Protein AF-0000000072478052 (afdb_homodimer)

InterPro domains:
  IPR005135 Endonuclease/exonuclease/phosphatase [PF03372] (54-392)
  IPR036691 Endonuclease/exonuclease/phosphatase superfamily [G3DSA:3.60.10.10] (22-402)
  IPR036691 Endonuclease/exonuclease/phosphatase superfamily [SSF56219] (46-401)
  IPR050410 CCR4/nocturin mRNA turnover and transcription [PTHR12121] (8-399)

Sequence (804 aa):
MRPSPEEIEEKRRQRQLKKAQAAANAPQKPLEYIQRPFLQVKSRPEDKLSIRVMSYNVLAQALVRRHLFPTSGTAIKWSYRGPVIADEVKHYDCDVICFQEVDVGSTLIDSMNKLGYVTKFHSHPQKRHGQLIAFKKSLFKADSCRFLDYDEDKEIEGTVITQNVGQIIELKFTDDVTKQYEYLQSRRLLIGTTHLYWHPYGCFERTRQTAIVKQTMVDFERDLRLIDPSIKYYKIFAGDFNSEPFDPPYMGLVQNPFDEEGLRLLKRSVNHFCNRVNQDKEDEEPVYREPSDPQYRDVEPLIEAVKEVHFGSTKPQLTSAYSSYVSVDPENSQVNGEPPYSNWAHAWRGLLDYIFLFDGSDITVCELLKMPTKKELGDAGLPQKGKYPSDHLCIAATLCLEMRPSPEEIEEKRRQRQLKKAQAAANAPQKPLEYIQRPFLQVKSRPEDKLSIRVMSYNVLAQALVRRHLFPTSGTAIKWSYRGPVIADEVKHYDCDVICFQEVDVGSTLIDSMNKLGYVTKFHSHPQKRHGQLIAFKKSLFKADSCRFLDYDEDKEIEGTVITQNVGQIIELKFTDDVTKQYEYLQSRRLLIGTTHLYWHPYGCFERTRQTAIVKQTMVDFERDLRLIDPSIKYYKIFAGDFNSEPFDPPYMGLVQNPFDEEGLRLLKRSVNHFCNRVNQDKEDEEPVYREPSDPQYRDVEPLIEAVKEVHFGSTKPQLTSAYSSYVSVDPENSQVNGEPPYSNWAHAWRGLLDYIFLFDGSDITVCELLKMPTKKELGDAGLPQKGKYPSDHLCIAATLCLE

pLDDT: mean 89.24, std 15.16, range [32.75, 98.94]

Solvent-accessible surface area (backbone atoms only — not comparable to full-atom values): 42422 Å² total; per-residue (Å²): 131,78,74,46,72,64,53,47,49,48,49,52,47,48,48,49,46,47,50,44,46,44,58,64,64,34,72,72,72,76,72,55,47,67,85,67,59,70,42,70,72,40,84,74,60,86,90,42,59,66,46,30,42,30,26,33,47,52,58,24,62,90,71,66,47,66,85,68,40,77,74,20,70,71,29,69,38,52,89,55,21,50,61,46,48,51,49,52,49,59,69,69,58,54,43,32,36,27,35,25,40,39,34,60,44,32,64,63,56,41,52,39,33,75,72,46,22,38,68,47,60,50,57,37,64,91,46,69,35,22,34,35,41,33,32,31,53,81,52,38,41,74,46,36,37,40,54,42,50,58,75,70,46,80,87,61,79,76,70,67,86,71,73,36,42,34,42,34,38,36,32,35,63,27,71,71,46,28,70,76,35,61,83,44,70,44,38,33,38,35,44,29,36,38,45,44,52,73,54,92,59,28,50,38,58,28,29,44,45,46,30,49,50,55,51,49,54,51,51,50,52,51,50,50,33,73,68,42,69,77,51,44,66,42,43,38,44,22,22,38,51,60,44,40,74,80,33,50,39,43,24,33,45,51,56,40,80,73,47,71,66,37,50,50,46,32,50,51,17,46,36,60,49,18,56,58,67,87,68,84,76,66,81,70,73,65,84,56,86,66,78,86,73,53,59,75,65,70,56,64,64,52,55,50,53,42,46,47,56,28,60,33,88,87,42,69,43,33,42,53,63,48,36,58,37,30,80,70,37,55,90,59,35,44,74,76,22,23,52,56,54,30,28,40,31,63,88,50,72,34,31,28,62,48,45,32,35,40,59,87,33,50,62,41,69,20,30,36,48,55,70,78,48,69,81,77,59,53,86,62,25,34,18,33,76,51,37,42,55,21,34,34,51,71,44,38,36,32,33,33,49,103,131,78,76,46,72,64,54,50,49,48,50,51,49,49,48,48,46,48,52,44,44,46,58,62,65,34,74,73,71,77,73,57,48,66,86,66,59,72,42,70,72,39,85,74,63,86,90,41,58,67,46,30,42,29,26,33,47,52,58,24,61,89,72,66,48,66,85,70,40,77,71,19,70,71,30,68,38,53,89,56,22,49,60,47,48,50,50,53,49,59,69,69,60,54,42,32,37,26,34,25,40,40,35,60,45,33,65,63,57,40,53,40,32,75,72,45,21,38,67,48,60,49,57,37,62,91,49,71,35,22,35,35,40,33,33,32,53,82,50,37,41,74,46,37,39,40,55,42,50,59,74,69,47,79,86,61,78,78,70,66,87,70,74,37,40,34,42,34,37,36,31,36,62,27,70,70,47,29,70,75,36,60,84,43,68,46,38,34,38,35,46,30,34,38,45,45,51,73,54,92,59,30,50,38,56,28,28,43,44,46,32,49,51,54,48,50,54,54,51,50,51,52,50,50,32,73,71,42,69,77,50,44,64,41,42,40,44,24,22,40,52,61,44,41,74,80,32,49,37,43,24,32,44,50,56,40,79,72,46,72,67,36,50,50,47,33,49,51,18,44,37,59,50,18,55,58,67,86,68,83,75,67,79,71,73,64,87,58,87,66,76,86,73,53,59,74,64,71,58,64,65,53,54,50,54,42,46,46,57,29,60,32,88,87,43,69,44,34,42,55,64,49,37,58,38,30,81,71,38,56,92,59,34,43,75,77,20,23,54,56,53,30,30,38,31,64,87,50,70,33,32,28,63,48,45,32,34,41,58,87,34,49,64,42,67,22,28,36,47,55,70,79,46,70,80,76,59,53,88,62,24,36,17,32,76,51,39,41,55,19,33,34,51,71,42,39,35,32,33,33,50,103

Secondary structure (DSSP, 8-state):
-PPPHHHHHHHHHHHHHHHHHHHHHS-----SS---PEEESSPPPTTSEEEEEEEEE---GGG--GGG-TTTGGGG-HHHHHHHHHHHHHHHT-SEEEEEEEETT-HHHHHHHHTTEEEEEE--TT-SEEEEEEEETTTEEEEEEEEEEGGG-SSS--SS----EEEEEEEEEPHHHHHH-GGGGGEEEEEEEEE----TT-HHHHHHHHHHHHHHHHHHHHHHHHH-TT-EEEEEEEEE----TTSHHHHHHTTPPP-HHHHHHHHHHHHHHHS--TT-------SS---SS-----HHHHHHHHHHHHH-TTSPPEEEGGGGHHHH-GGG--GGG--S-SEE-SS-EE--EEEEEETT--EEEEEEEPPPPHHHH-SSPSP-TTS-SSSBPPEEEEEEE-/-PPPHHHHHHHHHHHHHHHHHHHHSS-----SS---PEEESSPPPTTSEEEEEEEEE---GGG--GGG-TTTGGGG-HHHHHHHHHHHHHHHT-SEEEEEEEETT-HHHHHHHHTTEEEEEE--TT-SEEEEEEEETTTEEEEEEEEEEGGG-SSS--SS----EEEEEEEEEPHHHHHH-GGGGGEEEEEEEEE----TT-HHHHHHHHHHHHHHHHHHHHHHHHH-TT-EEEEEEEEE----TTSHHHHHHTTPPP-HHHHHHHHHHHHHHHS--TT-------SS---SS-----HHHHHHHHHHHHH-TTPPPEEEGGGGGGGT-GGG--GGG--S-SEE-SS-EE--EEEEEETT--EEEEEEEPPPPHHHH-SSPSP-TTS-SSSBPPEEEEEEE-

Nearest PDB structures (foldseek):
  6rw0-assembly1_A  TM=7.470E-01  e=2.476E-23  Homo sapiens
  5inm-assembly3_C  TM=7.921E-01  e=1.249E-14  Mus musculus
  4gz1-assembly3_A  TM=7.520E-01  e=7.158E-15  Mus musculus
  4f1i-assembly1_A-2  TM=6.663E-01  e=6.957E-13  Caenorhabditis elegans
  4gew-assembly1_A-2  TM=6.661E-01  e=1.214E-12  Caenorhabditis elegans

Organism: Diutina rugosa (NCBI:txid5481)

Structure (mmCIF, N/CA/C/O backbone):
data_AF-0000000072478052-model_v1
#
loop_
_entity.id
_entity.type
_entity.pdbx_description
1 polymer 'Endonuclease/exonuclease/phosphatase domain-containing protein'
#
loop_
_atom_site.group_PDB
_atom_site.id
_atom_site.type_symbol
_atom_site.label_atom_id
_atom_site.label_alt_id
_atom_site.label_comp_id
_atom_site.label_asym_id
_atom_site.label_entity_id
_atom_site.label_seq_id
_atom_site.pdbx_PDB_ins_code
_atom_site.Cartn_x
_atom_site.Cartn_y
_atom_site.Cartn_z
_atom_site.occupancy
_atom_site.B_iso_or_equiv
_atom_site.auth_seq_id
_atom_site.auth_comp_id
_atom_site.auth_asym_id
_atom_site.auth_atom_id
_atom_site.pdbx_PDB_model_num
ATOM 1 N N . MET A 1 1 ? -43.75 27.234 -15.844 1 38.09 1 MET A N 1
ATOM 2 C CA . MET A 1 1 ? -44.031 26.562 -14.578 1 38.09 1 MET A CA 1
ATOM 3 C C . MET A 1 1 ? -42.875 25.656 -14.172 1 38.09 1 MET A C 1
ATOM 5 O O . MET A 1 1 ? -42.438 24.812 -14.961 1 38.09 1 MET A O 1
ATOM 9 N N . ARG A 1 2 ? -42.094 26.094 -13.273 1 56 2 ARG A N 1
ATOM 10 C CA . ARG A 1 2 ? -40.906 25.375 -12.766 1 56 2 ARG A CA 1
ATOM 11 C C . ARG A 1 2 ? -41.312 24.031 -12.18 1 56 2 ARG A C 1
ATOM 13 O O . ARG A 1 2 ? -42.281 23.922 -11.438 1 56 2 ARG A O 1
ATOM 20 N N . PRO A 1 3 ? -40.812 23.016 -12.797 1 61.59 3 PRO A N 1
ATOM 21 C CA . PRO A 1 3 ? -41.25 21.734 -12.273 1 61.59 3 PRO A CA 1
ATOM 22 C C . PRO A 1 3 ? -41.125 21.625 -10.758 1 61.59 3 PRO A C 1
ATOM 24 O O . PRO A 1 3 ? -40.219 22.234 -10.172 1 61.59 3 PRO A O 1
ATOM 27 N N . SER A 1 4 ? -42.125 21.281 -10.055 1 62.88 4 SER A N 1
ATOM 28 C CA . SER A 1 4 ? -42.156 21.109 -8.609 1 62.88 4 SER A CA 1
ATOM 29 C C . SER A 1 4 ? -41.156 20.062 -8.156 1 62.88 4 SER A C 1
ATOM 31 O O . SER A 1 4 ? -40.719 19.219 -8.938 1 62.88 4 SER A O 1
ATOM 33 N N . PRO A 1 5 ? -40.688 20.219 -6.941 1 62.44 5 PRO A N 1
ATOM 34 C CA . PRO A 1 5 ? -39.719 19.234 -6.391 1 62.44 5 PRO A CA 1
ATOM 35 C C . PRO A 1 5 ? -40.219 17.797 -6.566 1 62.44 5 PRO A C 1
ATOM 37 O O . PRO A 1 5 ? -39.406 16.906 -6.82 1 62.44 5 PRO A O 1
ATOM 40 N N . GLU A 1 6 ? -41.5 17.609 -6.465 1 65.31 6 GLU A N 1
ATOM 41 C CA . GLU A 1 6 ? -42.094 16.297 -6.68 1 65.31 6 GLU A CA 1
ATOM 42 C C . GLU A 1 6 ? -41.938 15.852 -8.133 1 65.31 6 GLU A C 1
ATOM 44 O O . GLU A 1 6 ? -41.656 14.68 -8.398 1 65.31 6 GLU A O 1
ATOM 49 N N . GLU A 1 7 ? -42.219 16.75 -8.914 1 68.56 7 GLU A N 1
ATOM 50 C CA . GLU A 1 7 ? -42.062 16.438 -10.328 1 68.56 7 GLU A CA 1
ATOM 51 C C . GLU A 1 7 ? -40.594 16.156 -10.688 1 68.56 7 GLU A C 1
ATOM 53 O O . GLU A 1 7 ? -40.312 15.266 -11.5 1 68.56 7 GLU A O 1
ATOM 58 N N . ILE A 1 8 ? -39.719 16.875 -10.07 1 64.38 8 ILE A N 1
ATOM 59 C CA . ILE A 1 8 ? -38.281 16.672 -10.289 1 64.38 8 ILE A CA 1
ATOM 60 C C . ILE A 1 8 ? -37.875 15.312 -9.734 1 64.38 8 ILE A C 1
ATOM 62 O O . ILE A 1 8 ? -37.125 14.578 -10.375 1 64.38 8 ILE A O 1
ATOM 66 N N . GLU A 1 9 ? -38.344 14.984 -8.602 1 68.19 9 GLU A N 1
ATOM 67 C CA . GLU A 1 9 ? -38.062 13.672 -8.016 1 68.19 9 GLU A CA 1
ATOM 68 C C . GLU A 1 9 ? -38.688 12.555 -8.859 1 68.19 9 GLU A C 1
ATOM 70 O O . GLU A 1 9 ? -38.062 11.5 -9.039 1 68.19 9 GLU A O 1
ATOM 75 N N . GLU A 1 10 ? -39.844 12.773 -9.266 1 69.5 10 GLU A N 1
ATOM 76 C CA . GLU A 1 10 ? -40.5 11.797 -10.141 1 69.5 10 GLU A CA 1
ATOM 77 C C . GLU A 1 10 ? -39.719 11.625 -11.438 1 69.5 10 GLU A C 1
ATOM 79 O O . GLU A 1 10 ? -39.562 10.5 -11.922 1 69.5 10 GLU A O 1
ATOM 84 N N . LYS A 1 11 ? -39.156 12.719 -11.977 1 64.31 11 LYS A N 1
ATOM 85 C CA . LYS A 1 11 ? -38.375 12.609 -13.195 1 64.31 11 LYS A CA 1
ATOM 86 C C . LYS A 1 11 ? -37.031 11.914 -12.922 1 64.31 11 LYS A C 1
ATOM 88 O O . LYS A 1 11 ? -36.562 11.117 -13.734 1 64.31 11 LYS A O 1
ATOM 93 N N . ARG A 1 12 ? -36.469 12.188 -11.797 1 64.69 12 ARG A N 1
ATOM 94 C CA . ARG A 1 12 ? -35.281 11.484 -11.367 1 64.69 12 ARG A CA 1
ATOM 95 C C . ARG A 1 12 ? -35.531 10 -11.18 1 64.69 12 ARG A C 1
ATOM 97 O O . ARG A 1 12 ? -34.75 9.156 -11.594 1 64.69 12 ARG A O 1
ATOM 104 N N . ARG A 1 13 ? -36.688 9.664 -10.547 1 65.62 13 ARG A N 1
ATOM 105 C CA . ARG A 1 13 ? -37.094 8.281 -10.383 1 65.62 13 ARG A CA 1
ATOM 106 C C . ARG A 1 13 ? -37.375 7.621 -11.734 1 65.62 13 ARG A C 1
ATOM 108 O O . ARG A 1 13 ? -36.969 6.48 -11.961 1 65.62 13 ARG A O 1
ATOM 115 N N . GLN A 1 14 ? -38.125 8.297 -12.508 1 68.75 14 GLN A N 1
ATOM 116 C CA . GLN A 1 14 ? -38.375 7.766 -13.836 1 68.75 14 GLN A CA 1
ATOM 117 C C . GLN A 1 14 ? -37.094 7.582 -14.633 1 68.75 14 GLN A C 1
ATOM 119 O O . GLN A 1 14 ? -36.938 6.59 -15.344 1 68.75 14 GLN A O 1
ATOM 124 N N . ARG A 1 15 ? -36.156 8.5 -14.508 1 62.59 15 ARG A N 1
ATOM 125 C CA . ARG A 1 15 ? -34.844 8.375 -15.164 1 62.59 15 ARG A CA 1
ATOM 126 C C . ARG A 1 15 ? -34.062 7.191 -14.602 1 62.59 15 ARG A C 1
ATOM 128 O O . ARG A 1 15 ? -33.406 6.461 -15.352 1 62.59 15 ARG A O 1
ATOM 135 N N . GLN A 1 16 ? -34.125 7.059 -13.359 1 61.91 16 GLN A N 1
ATOM 136 C CA . GLN A 1 16 ? -33.5 5.914 -12.711 1 61.91 16 GLN A CA 1
ATOM 137 C C . GLN A 1 16 ? -34.156 4.605 -13.156 1 61.91 16 GLN A C 1
ATOM 139 O O . GLN A 1 16 ? -33.438 3.617 -13.398 1 61.91 16 GLN A O 1
ATOM 144 N N . LEU A 1 17 ? -35.531 4.656 -13.133 1 59.69 17 LEU A N 1
ATOM 145 C CA . LEU A 1 17 ? -36.25 3.484 -13.609 1 59.69 17 LEU A CA 1
ATOM 146 C C . LEU A 1 17 ? -35.938 3.205 -15.07 1 59.69 17 LEU A C 1
ATOM 148 O O . LEU A 1 17 ? -35.75 2.051 -15.461 1 59.69 17 LEU A O 1
ATOM 152 N N . LYS A 1 18 ? -36 4.191 -15.906 1 57.53 18 LYS A N 1
ATOM 153 C CA . LYS A 1 18 ? -35.688 4 -17.312 1 57.53 18 LYS A CA 1
ATOM 154 C C . LYS A 1 18 ? -34.219 3.551 -17.484 1 57.53 18 LYS A C 1
ATOM 156 O O . LYS A 1 18 ? -33.938 2.666 -18.297 1 57.53 18 LYS A O 1
ATOM 161 N N . LYS A 1 19 ? -33.312 4.219 -16.828 1 55.5 19 LYS A N 1
ATOM 162 C CA . LYS A 1 19 ? -31.922 3.762 -16.812 1 55.5 19 LYS A CA 1
ATOM 163 C C . LYS A 1 19 ? -31.812 2.33 -16.297 1 55.5 19 LYS A C 1
ATOM 165 O O . LYS A 1 19 ? -31.062 1.521 -16.844 1 55.5 19 LYS A O 1
ATOM 170 N N . ALA A 1 20 ? -32.594 2.018 -15.258 1 53.19 20 ALA A N 1
ATOM 171 C CA . ALA A 1 20 ? -32.688 0.657 -14.734 1 53.19 20 ALA A CA 1
ATOM 172 C C . ALA A 1 20 ? -33.344 -0.281 -15.758 1 53.19 20 ALA A C 1
ATOM 174 O O . ALA A 1 20 ? -32.875 -1.406 -15.953 1 53.19 20 ALA A O 1
ATOM 175 N N . GLN A 1 21 ? -34.531 0.083 -16.203 1 55.59 21 GLN A N 1
ATOM 176 C CA . GLN A 1 21 ? -35.188 -0.696 -17.266 1 55.59 21 GLN A CA 1
ATOM 177 C C . GLN A 1 21 ? -34.281 -0.785 -18.5 1 55.59 21 GLN A C 1
ATOM 179 O O . GLN A 1 21 ? -34.188 -1.842 -19.125 1 55.59 21 GLN A O 1
ATOM 184 N N . ALA A 1 22 ? -33.75 0.374 -18.922 1 53.12 22 ALA A N 1
ATOM 185 C CA . ALA A 1 22 ? -32.812 0.367 -20.031 1 53.12 22 ALA A CA 1
ATOM 186 C C . ALA A 1 22 ? -31.609 -0.51 -19.719 1 53.12 22 ALA A C 1
ATOM 188 O O . ALA A 1 22 ? -31.125 -1.251 -20.578 1 53.12 22 ALA A O 1
ATOM 189 N N . ALA A 1 23 ? -31.156 -0.367 -18.578 1 49.06 23 ALA A N 1
ATOM 190 C CA . ALA A 1 23 ? -30.109 -1.259 -18.109 1 49.06 23 ALA A CA 1
ATOM 191 C C . ALA A 1 23 ? -30.594 -2.701 -18.047 1 49.06 23 ALA A C 1
ATOM 193 O O . ALA A 1 23 ? -29.859 -3.631 -18.375 1 49.06 23 ALA A O 1
ATOM 194 N N . ALA A 1 24 ? -31.812 -2.77 -17.484 1 46.84 24 ALA A N 1
ATOM 195 C CA . ALA A 1 24 ? -32.438 -4.082 -17.422 1 46.84 24 ALA A CA 1
ATOM 196 C C . ALA A 1 24 ? -32.719 -4.633 -18.828 1 46.84 24 ALA A C 1
ATOM 198 O O . ALA A 1 24 ? -32.625 -5.84 -19.047 1 46.84 24 ALA A O 1
ATOM 199 N N . ASN A 1 25 ? -33.344 -3.902 -19.609 1 45.47 25 ASN A N 1
ATOM 200 C CA . ASN A 1 25 ? -33.656 -4.324 -20.969 1 45.47 25 ASN A CA 1
ATOM 201 C C . ASN A 1 25 ? -32.469 -4.148 -21.906 1 45.47 25 ASN A C 1
ATOM 203 O O . ASN A 1 25 ? -32.594 -4.32 -23.109 1 45.47 25 ASN A O 1
ATOM 207 N N . ALA A 1 26 ? -31.516 -3.34 -21.516 1 47.19 26 ALA A N 1
ATOM 208 C CA . ALA A 1 26 ? -30.344 -3.268 -22.391 1 47.19 26 ALA A CA 1
ATOM 209 C C . ALA A 1 26 ? -29.844 -4.664 -22.734 1 47.19 26 ALA A C 1
ATOM 211 O O . ALA A 1 26 ? -29.781 -5.547 -21.891 1 47.19 26 ALA A O 1
ATOM 212 N N . PRO A 1 27 ? -29.828 -4.98 -23.984 1 45.19 27 PRO A N 1
ATOM 213 C CA . PRO A 1 27 ? -29.328 -6.312 -24.312 1 45.19 27 PRO A CA 1
ATOM 214 C C . PRO A 1 27 ? -28.109 -6.711 -23.484 1 45.19 27 PRO A C 1
ATOM 216 O O . PRO A 1 27 ? -27.266 -5.875 -23.188 1 45.19 27 PRO A O 1
ATOM 219 N N . GLN A 1 28 ? -28.266 -7.609 -22.656 1 50.19 28 GLN A N 1
ATOM 220 C CA . GLN A 1 28 ? -27.141 -8.117 -21.875 1 50.19 28 GLN A CA 1
ATOM 221 C C . GLN A 1 28 ? -25.859 -8.156 -22.703 1 50.19 28 GLN A C 1
ATOM 223 O O . GLN A 1 28 ? -25.812 -8.797 -23.75 1 50.19 28 GLN A O 1
ATOM 228 N N . LYS A 1 29 ? -25.203 -7.207 -22.688 1 61.84 29 LYS A N 1
ATOM 229 C CA . LYS A 1 29 ? -23.922 -7.199 -23.406 1 61.84 29 LYS A CA 1
ATOM 230 C C . LYS A 1 29 ? -23.266 -8.578 -23.359 1 61.84 29 LYS A C 1
ATOM 232 O O . LYS A 1 29 ? -23.172 -9.188 -22.297 1 61.84 29 LYS A O 1
ATOM 237 N N . PRO A 1 30 ? -23.141 -9.203 -24.547 1 68.25 30 PRO A N 1
ATOM 238 C CA . PRO A 1 30 ? -22.484 -10.508 -24.594 1 68.25 30 PRO A CA 1
ATOM 239 C C . PRO A 1 30 ? -21.234 -10.555 -23.719 1 68.25 30 PRO A C 1
ATOM 241 O O . PRO A 1 30 ? -20.531 -9.547 -23.578 1 68.25 30 PRO A O 1
ATOM 244 N N . LEU A 1 31 ? -21.109 -11.742 -23.062 1 74.56 31 LEU A N 1
ATOM 245 C CA . LEU A 1 31 ? -19.922 -11.961 -22.234 1 74.56 31 LEU A CA 1
ATOM 246 C C . LEU A 1 31 ? -18.656 -11.922 -23.078 1 74.56 31 LEU A C 1
ATOM 248 O O . LEU A 1 31 ? -18.594 -12.539 -24.141 1 74.56 31 LEU A O 1
ATOM 252 N N . GLU A 1 32 ? -17.766 -11.25 -22.609 1 90.06 32 GLU A N 1
ATOM 253 C CA . GLU A 1 32 ? -16.531 -11.062 -23.359 1 90.06 32 GLU A CA 1
ATOM 254 C C . GLU A 1 32 ? -15.422 -11.969 -22.828 1 90.06 32 GLU A C 1
ATOM 256 O O . GLU A 1 32 ? -14.25 -11.742 -23.109 1 90.06 32 GLU A O 1
ATOM 261 N N . TYR A 1 33 ? -15.758 -12.945 -21.984 1 94.56 33 TYR A N 1
ATOM 262 C CA . TYR A 1 33 ? -14.82 -13.945 -21.484 1 94.56 33 TYR A CA 1
ATOM 263 C C . TYR A 1 33 ? -15.523 -15.273 -21.25 1 94.56 33 TYR A C 1
ATOM 265 O O . TYR A 1 33 ? -16.75 -15.336 -21.172 1 94.56 33 TYR A O 1
ATOM 273 N N . ILE A 1 34 ? -14.773 -16.344 -21.203 1 97.06 34 ILE A N 1
ATOM 274 C CA . ILE A 1 34 ? -15.32 -17.672 -20.953 1 97.06 34 ILE A CA 1
ATOM 275 C C . ILE A 1 34 ? -15.352 -17.953 -19.453 1 97.06 34 ILE A C 1
ATOM 277 O O . ILE A 1 34 ? -14.32 -17.875 -18.781 1 97.06 34 ILE A O 1
ATOM 281 N N . GLN A 1 35 ? -16.531 -18.25 -18.969 1 97.44 35 GLN A N 1
ATOM 282 C CA . GLN A 1 35 ? -16.703 -18.609 -17.562 1 97.44 35 GLN A CA 1
ATOM 283 C C . GLN A 1 35 ? -16.328 -20.062 -17.328 1 97.44 35 GLN A C 1
ATOM 285 O O . GLN A 1 35 ? -16.625 -20.938 -18.141 1 97.44 35 GLN A O 1
ATOM 290 N N . ARG A 1 36 ? -15.703 -20.297 -16.266 1 98.44 36 ARG A N 1
ATOM 291 C CA . ARG A 1 36 ? -15.297 -21.641 -15.883 1 98.44 36 ARG A CA 1
ATOM 292 C C . ARG A 1 36 ? -15.914 -22.047 -14.555 1 98.44 36 ARG A C 1
ATOM 294 O O . ARG A 1 36 ? -16.062 -21.219 -13.656 1 98.44 36 ARG A O 1
ATOM 301 N N . PRO A 1 37 ? -16.297 -23.297 -14.422 1 98.19 37 PRO A N 1
ATOM 302 C CA . PRO A 1 37 ? -16.906 -23.734 -13.172 1 98.19 37 PRO A CA 1
ATOM 303 C C . PRO A 1 37 ? -15.875 -24.078 -12.094 1 98.19 37 PRO A C 1
ATOM 305 O O . PRO A 1 37 ? -14.734 -24.422 -12.422 1 98.19 37 PRO A O 1
ATOM 308 N N . PHE A 1 38 ? -16.281 -24.016 -10.852 1 98.44 38 PHE A N 1
ATOM 309 C CA . PHE A 1 38 ? -15.492 -24.547 -9.75 1 98.44 38 PHE A CA 1
ATOM 310 C C . PHE A 1 38 ? -15.719 -26.047 -9.586 1 98.44 38 PHE A C 1
ATOM 312 O O . PHE A 1 38 ? -16.859 -26.516 -9.625 1 98.44 38 PHE A O 1
ATOM 319 N N . LEU A 1 39 ? -14.625 -26.781 -9.461 1 98.38 39 LEU A N 1
ATOM 320 C CA . LEU A 1 39 ? -14.656 -28.219 -9.242 1 98.38 39 LEU A CA 1
ATOM 321 C C . LEU A 1 39 ? -14.5 -28.562 -7.766 1 98.38 39 LEU A C 1
ATOM 323 O O . LEU A 1 39 ? -13.602 -28.047 -7.102 1 98.38 39 LEU A O 1
ATOM 327 N N . GLN A 1 40 ? -15.273 -29.406 -7.262 1 97.75 40 GLN A N 1
ATOM 328 C CA . GLN A 1 40 ? -15.234 -29.75 -5.844 1 97.75 40 GLN A CA 1
ATOM 329 C C . GLN A 1 40 ? -14.156 -30.797 -5.562 1 97.75 40 GLN A C 1
ATOM 331 O O . GLN A 1 40 ? -14.141 -31.875 -6.176 1 97.75 40 GLN A O 1
ATOM 336 N N . VAL A 1 41 ? -13.289 -30.5 -4.676 1 97 41 VAL A N 1
ATOM 337 C CA . VAL A 1 41 ? -12.227 -31.406 -4.242 1 97 41 VAL A CA 1
ATOM 338 C C . VAL A 1 41 ? -12.656 -32.125 -2.965 1 97 41 VAL A C 1
ATOM 340 O O . VAL A 1 41 ? -12.531 -33.344 -2.863 1 97 41 VAL A O 1
ATOM 343 N N . LYS A 1 42 ? -13.133 -31.359 -2.021 1 95.19 42 LYS A N 1
ATOM 344 C CA . LYS A 1 42 ? -13.617 -31.828 -0.729 1 95.19 42 LYS A CA 1
ATOM 345 C C . LYS A 1 42 ? -14.852 -31.047 -0.289 1 95.19 42 LYS A C 1
ATOM 347 O O . LYS A 1 42 ? -15.086 -29.922 -0.75 1 95.19 42 LYS A O 1
ATOM 352 N N . SER A 1 43 ? -15.562 -31.688 0.552 1 92.62 43 SER A N 1
ATOM 353 C CA . SER A 1 43 ? -16.734 -31.016 1.083 1 92.62 43 SER A CA 1
ATOM 354 C C . SER A 1 43 ? -16.344 -29.891 2.039 1 92.62 43 SER A C 1
ATOM 356 O O . SER A 1 43 ? -15.352 -30.016 2.764 1 92.62 43 SER A O 1
ATOM 358 N N . ARG A 1 44 ? -17.094 -28.891 2.076 1 89 44 ARG A N 1
ATOM 359 C CA . ARG A 1 44 ? -16.891 -27.75 2.965 1 89 44 ARG A CA 1
ATOM 360 C C . ARG A 1 44 ? -17.531 -28 4.324 1 89 44 ARG A C 1
ATOM 362 O O . ARG A 1 44 ? -18.734 -28.25 4.41 1 89 44 ARG A O 1
ATOM 369 N N . PRO A 1 45 ? -16.781 -27.859 5.293 1 88.44 45 PRO A N 1
ATOM 370 C CA . PRO A 1 45 ? -17.438 -27.906 6.602 1 88.44 45 PRO A CA 1
ATOM 371 C C . PRO A 1 45 ? -18.375 -26.734 6.844 1 88.44 45 PRO A C 1
ATOM 373 O O . PRO A 1 45 ? -18.031 -25.594 6.527 1 88.44 45 PRO A O 1
ATOM 376 N N . GLU A 1 46 ? -19.484 -26.984 7.445 1 86.62 46 GLU A N 1
ATOM 377 C CA . GLU A 1 46 ? -20.5 -25.953 7.613 1 86.62 46 GLU A CA 1
ATOM 378 C C . GLU A 1 46 ? -20.141 -24.984 8.734 1 86.62 46 GLU A C 1
ATOM 380 O O . GLU A 1 46 ? -20.547 -23.828 8.719 1 86.62 46 GLU A O 1
ATOM 385 N N . ASP A 1 47 ? -19.359 -25.375 9.625 1 92.62 47 ASP A N 1
ATOM 386 C CA . ASP A 1 47 ? -19.109 -24.562 10.812 1 92.62 47 ASP A CA 1
ATOM 387 C C . ASP A 1 47 ? -17.812 -23.766 10.664 1 92.62 47 ASP A C 1
ATOM 389 O O . ASP A 1 47 ? -17.359 -23.109 11.609 1 92.62 47 ASP A O 1
ATOM 393 N N . LYS A 1 48 ? -17.234 -23.938 9.461 1 95.75 48 LYS A N 1
ATOM 394 C CA . LYS A 1 48 ? -15.984 -23.219 9.227 1 95.75 48 LYS A CA 1
ATOM 395 C C . LYS A 1 48 ? -16.125 -22.203 8.102 1 95.75 48 LYS A C 1
ATOM 397 O O . LYS A 1 48 ? -16.906 -22.422 7.164 1 95.75 48 LYS A O 1
ATOM 402 N N . LEU A 1 49 ? -15.359 -21.141 8.227 1 97.31 49 LEU A N 1
ATOM 403 C CA . LEU A 1 49 ? -15.375 -20.125 7.176 1 97.31 49 LEU A CA 1
ATOM 404 C C . LEU A 1 49 ? -14.578 -20.594 5.961 1 97.31 49 LEU A C 1
ATOM 406 O O . LEU A 1 49 ? -13.453 -21.078 6.102 1 97.31 49 LEU A O 1
ATOM 410 N N . SER A 1 50 ? -15.172 -20.516 4.801 1 97.56 50 SER A N 1
ATOM 411 C CA . SER A 1 50 ? -14.477 -20.734 3.537 1 97.56 50 SER A CA 1
ATOM 412 C C . SER A 1 50 ? -14.258 -19.406 2.803 1 97.56 50 SER A C 1
ATOM 414 O O . SER A 1 50 ? -15.148 -18.562 2.762 1 97.56 50 SER A O 1
ATOM 416 N N . ILE A 1 51 ? -13.055 -19.25 2.299 1 98.38 51 ILE A N 1
ATOM 417 C CA . ILE A 1 51 ? -12.766 -18.078 1.489 1 98.38 51 ILE A CA 1
ATOM 418 C C . ILE A 1 51 ? -12.258 -18.5 0.115 1 98.38 51 ILE A C 1
ATOM 420 O O . ILE A 1 51 ? -11.648 -19.562 -0.024 1 98.38 51 ILE A O 1
ATOM 424 N N . ARG A 1 52 ? -12.484 -17.719 -0.85 1 98.69 52 ARG A N 1
ATOM 425 C CA . ARG A 1 52 ? -11.953 -17.938 -2.189 1 98.69 52 ARG A CA 1
ATOM 426 C C . ARG A 1 52 ? -10.766 -17.031 -2.465 1 98.69 52 ARG A C 1
ATOM 428 O O . ARG A 1 52 ? -10.859 -15.805 -2.291 1 98.69 52 ARG A O 1
ATOM 435 N N . VAL A 1 53 ? -9.648 -17.625 -2.871 1 98.88 53 VAL A N 1
ATOM 436 C CA . VAL A 1 53 ? -8.43 -16.891 -3.182 1 98.88 53 VAL A CA 1
ATOM 437 C C . VAL A 1 53 ? -8.094 -17.031 -4.664 1 98.88 53 VAL A C 1
ATOM 439 O O . VAL A 1 53 ? -8.102 -18.156 -5.199 1 98.88 53 VAL A O 1
ATOM 442 N N . MET A 1 54 ? -7.812 -15.891 -5.32 1 98.94 54 MET A N 1
ATOM 443 C CA . MET A 1 54 ? -7.48 -15.883 -6.742 1 98.94 54 MET A CA 1
ATOM 444 C C . MET A 1 54 ? -6.078 -15.336 -6.973 1 98.94 54 MET A C 1
ATOM 446 O O . MET A 1 54 ? -5.641 -14.422 -6.27 1 98.94 54 MET A O 1
ATOM 450 N N . SER A 1 55 ? -5.309 -15.93 -7.844 1 98.94 55 SER A N 1
ATOM 451 C CA . SER A 1 55 ? -4.117 -15.336 -8.438 1 98.94 55 SER A CA 1
ATOM 452 C C . SER A 1 55 ? -4.32 -15.055 -9.922 1 98.94 55 SER A C 1
ATOM 454 O O . SER A 1 55 ? -4.871 -15.883 -10.648 1 98.94 55 SER A O 1
ATOM 456 N N . TYR A 1 56 ? -3.928 -13.852 -10.398 1 98.94 56 TYR A N 1
ATOM 457 C CA . TYR A 1 56 ? -4.223 -13.453 -11.766 1 98.94 56 TYR A CA 1
ATOM 458 C C . TYR A 1 56 ? -3.184 -12.469 -12.289 1 98.94 56 TYR A C 1
ATOM 460 O O . TYR A 1 56 ? -3.178 -11.305 -11.898 1 98.94 56 TYR A O 1
ATOM 468 N N . ASN A 1 57 ? -2.273 -12.93 -13.102 1 98.81 57 ASN A N 1
ATOM 469 C CA . ASN A 1 57 ? -1.455 -12.016 -13.891 1 98.81 57 ASN A CA 1
ATOM 470 C C . ASN A 1 57 ? -2.258 -11.383 -15.023 1 98.81 57 ASN A C 1
ATOM 472 O O . ASN A 1 57 ? -2.641 -12.062 -15.977 1 98.81 57 ASN A O 1
ATOM 476 N N . VAL A 1 58 ? -2.393 -10.07 -15.008 1 98.69 58 VAL A N 1
ATOM 477 C CA . VAL A 1 58 ? -3.389 -9.453 -15.875 1 98.69 58 VAL A CA 1
ATOM 478 C C . VAL A 1 58 ? -2.703 -8.82 -17.094 1 98.69 58 VAL A C 1
ATOM 480 O O . VAL A 1 58 ? -3.348 -8.148 -17.891 1 98.69 58 VAL A O 1
ATOM 483 N N . LEU A 1 59 ? -1.428 -9.008 -17.266 1 98.06 59 LEU A N 1
ATOM 484 C CA . LEU A 1 59 ? -0.676 -8.492 -18.391 1 98.06 59 LEU A CA 1
ATOM 485 C C . LEU A 1 59 ? -0.735 -6.969 -18.438 1 98.06 59 LEU A C 1
ATOM 487 O O . LEU A 1 59 ? -1.615 -6.398 -19.094 1 98.06 59 LEU A O 1
ATOM 491 N N . ALA A 1 60 ? 0.24 -6.316 -17.875 1 96.69 60 ALA A N 1
ATOM 492 C CA . ALA A 1 60 ? 0.309 -4.855 -17.875 1 96.69 60 ALA A CA 1
ATOM 493 C C . ALA A 1 60 ? 0.383 -4.309 -19.297 1 96.69 60 ALA A C 1
ATOM 495 O O . ALA A 1 60 ? 1.077 -4.871 -20.141 1 96.69 60 ALA A O 1
ATOM 496 N N . GLN A 1 61 ? -0.329 -3.229 -19.531 1 94.75 61 GLN A N 1
ATOM 497 C CA . GLN A 1 61 ? -0.279 -2.6 -20.859 1 94.75 61 GLN A CA 1
ATOM 498 C C . GLN A 1 61 ? 1.139 -2.148 -21.188 1 94.75 61 GLN A C 1
ATOM 500 O O . GLN A 1 61 ? 1.541 -2.174 -22.359 1 94.75 61 GLN A O 1
ATOM 505 N N . ALA A 1 62 ? 1.842 -1.737 -20.234 1 90.5 62 ALA A N 1
ATOM 506 C CA . ALA A 1 62 ? 3.217 -1.27 -20.391 1 90.5 62 ALA A CA 1
ATOM 507 C C . ALA A 1 62 ? 4.105 -2.365 -20.969 1 90.5 62 ALA A C 1
ATOM 509 O O . ALA A 1 62 ? 5.18 -2.084 -21.5 1 90.5 62 ALA A O 1
ATOM 510 N N . LEU A 1 63 ? 3.682 -3.619 -20.906 1 93 63 LEU A N 1
ATOM 511 C CA . LEU A 1 63 ? 4.5 -4.746 -21.328 1 93 63 LEU A CA 1
ATOM 512 C C . LEU A 1 63 ? 4.051 -5.25 -22.703 1 93 63 LEU A C 1
ATOM 514 O O . LEU A 1 63 ? 4.703 -6.113 -23.297 1 93 63 LEU A O 1
ATOM 518 N N . VAL A 1 64 ? 3.039 -4.77 -23.234 1 94.25 64 VAL A N 1
ATOM 519 C CA . VAL A 1 64 ? 2.473 -5.258 -24.484 1 94.25 64 VAL A CA 1
ATOM 520 C C . VAL A 1 64 ? 3.262 -4.691 -25.656 1 94.25 64 VAL A C 1
ATOM 522 O O . VAL A 1 64 ? 3.461 -3.48 -25.75 1 94.25 64 VAL A O 1
ATOM 525 N N . ARG A 1 65 ? 3.709 -5.637 -26.422 1 92.25 65 ARG A N 1
ATOM 526 C CA . ARG A 1 65 ? 4.262 -5.359 -27.75 1 92.25 65 ARG A CA 1
ATOM 527 C C . ARG A 1 65 ? 3.533 -6.156 -28.828 1 92.25 65 ARG A C 1
ATOM 529 O O . ARG A 1 65 ? 3.434 -7.383 -28.734 1 92.25 65 ARG A O 1
ATOM 536 N N . ARG A 1 66 ? 3.164 -5.48 -29.797 1 91.62 66 ARG A N 1
ATOM 537 C CA . ARG A 1 66 ? 2.287 -6.086 -30.781 1 91.62 66 ARG A CA 1
ATOM 538 C C . ARG A 1 66 ? 2.916 -7.34 -31.375 1 91.62 66 ARG A C 1
ATOM 540 O O . ARG A 1 66 ? 2.223 -8.328 -31.625 1 91.62 66 ARG A O 1
ATOM 547 N N . HIS A 1 67 ? 4.184 -7.332 -31.641 1 93 67 HIS A N 1
ATOM 548 C CA . HIS A 1 67 ? 4.844 -8.453 -32.281 1 93 67 HIS A CA 1
ATOM 549 C C . HIS A 1 67 ? 4.871 -9.68 -31.391 1 93 67 HIS A C 1
ATOM 551 O O . HIS A 1 67 ? 5.012 -10.805 -31.875 1 93 67 HIS A O 1
ATOM 557 N N . LEU A 1 68 ? 4.676 -9.484 -30.125 1 93.5 68 LEU A N 1
ATOM 558 C CA . LEU A 1 68 ? 4.645 -10.602 -29.188 1 93.5 68 LEU A CA 1
ATOM 559 C C . LEU A 1 68 ? 3.258 -11.234 -29.141 1 93.5 68 LEU A C 1
ATOM 561 O O . LEU A 1 68 ? 3.088 -12.336 -28.625 1 93.5 68 LEU A O 1
ATOM 565 N N . PHE A 1 69 ? 2.311 -10.5 -29.734 1 95.38 69 PHE A N 1
ATOM 566 C CA . PHE A 1 69 ? 0.92 -10.938 -29.719 1 95.38 69 PHE A CA 1
ATOM 567 C C . PHE A 1 69 ? 0.323 -10.875 -31.125 1 95.38 69 PHE A C 1
ATOM 569 O O . PHE A 1 69 ? -0.697 -10.219 -31.344 1 95.38 69 PHE A O 1
ATOM 576 N N . PRO A 1 70 ? 0.806 -11.672 -31.984 1 95.38 70 PRO A N 1
ATOM 577 C CA . PRO A 1 70 ? 0.451 -11.531 -33.406 1 95.38 70 PRO A CA 1
ATOM 578 C C . PRO A 1 70 ? -0.998 -11.922 -33.688 1 95.38 70 PRO A C 1
ATOM 580 O O . PRO A 1 70 ? -1.57 -11.492 -34.688 1 95.38 70 PRO A O 1
ATOM 583 N N . THR A 1 71 ? -1.606 -12.672 -32.906 1 95.88 71 THR A N 1
ATOM 584 C CA . THR A 1 71 ? -2.938 -13.188 -33.188 1 95.88 71 THR A CA 1
ATOM 585 C C . THR A 1 71 ? -3.994 -12.492 -32.344 1 95.88 71 THR A C 1
ATOM 587 O O . THR A 1 71 ? -5.18 -12.82 -32.406 1 95.88 71 THR A O 1
ATOM 590 N N . SER A 1 72 ? -3.658 -11.562 -31.484 1 95.38 72 SER A N 1
ATOM 591 C CA . SER A 1 72 ? -4.562 -11.016 -30.484 1 95.38 72 SER A CA 1
ATOM 592 C C . SER A 1 72 ? -5.34 -9.828 -31.031 1 95.38 72 SER A C 1
ATOM 594 O O . SER A 1 72 ? -6.383 -9.453 -30.484 1 95.38 72 SER A O 1
ATOM 596 N N . GLY A 1 73 ? -4.863 -9.164 -32.094 1 94.94 73 GLY A N 1
ATOM 597 C CA . GLY A 1 73 ? -5.531 -7.996 -32.625 1 94.94 73 GLY A CA 1
ATOM 598 C C . GLY A 1 73 ? -5.738 -6.891 -31.609 1 94.94 73 GLY A C 1
ATOM 599 O O . GLY A 1 73 ? -4.793 -6.484 -30.922 1 94.94 73 GLY A O 1
ATOM 600 N N . THR A 1 74 ? -7 -6.457 -31.484 1 94.25 74 THR A N 1
ATOM 601 C CA . THR A 1 74 ? -7.297 -5.336 -30.609 1 94.25 74 THR A CA 1
ATOM 602 C C . THR A 1 74 ? -7.52 -5.824 -29.172 1 94.25 74 THR A C 1
ATOM 604 O O . THR A 1 74 ? -7.645 -5.016 -28.25 1 94.25 74 THR A O 1
ATOM 607 N N . ALA A 1 75 ? -7.461 -7.105 -29.016 1 95.88 75 ALA A N 1
ATOM 608 C CA . ALA A 1 75 ? -7.629 -7.676 -27.672 1 95.88 75 ALA A CA 1
ATOM 609 C C . ALA A 1 75 ? -6.473 -7.277 -26.766 1 95.88 75 ALA A C 1
ATOM 611 O O . ALA A 1 75 ? -6.562 -7.418 -25.531 1 95.88 75 ALA A O 1
ATOM 612 N N . ILE A 1 76 ? -5.426 -6.711 -27.297 1 95.75 76 ILE A N 1
ATOM 613 C CA . ILE A 1 76 ? -4.242 -6.375 -26.516 1 95.75 76 ILE A CA 1
ATOM 614 C C . ILE A 1 76 ? -4.438 -5.02 -25.844 1 95.75 76 ILE A C 1
ATOM 616 O O . ILE A 1 76 ? -3.684 -4.656 -24.922 1 95.75 76 ILE A O 1
ATOM 620 N N . LYS A 1 77 ? -5.379 -4.258 -26.219 1 96.12 77 LYS A N 1
ATOM 621 C CA . LYS A 1 77 ? -5.582 -2.908 -25.703 1 96.12 77 LYS A CA 1
ATOM 622 C C . LYS A 1 77 ? -6.23 -2.943 -24.328 1 96.12 77 LYS A C 1
ATOM 624 O O . LYS A 1 77 ? -7.227 -3.637 -24.109 1 96.12 77 LYS A O 1
ATOM 629 N N . TRP A 1 78 ? -5.715 -2.148 -23.422 1 95.75 78 TRP A N 1
ATOM 630 C CA . TRP A 1 78 ? -6.23 -2.131 -22.047 1 95.75 78 TRP A CA 1
ATOM 631 C C . TRP A 1 78 ? -7.668 -1.625 -22.016 1 95.75 78 TRP A C 1
ATOM 633 O O . TRP A 1 78 ? -8.461 -2.051 -21.172 1 95.75 78 TRP A O 1
ATOM 643 N N . SER A 1 79 ? -8.016 -0.729 -22.875 1 94.62 79 SER A N 1
ATOM 644 C CA . SER A 1 79 ? -9.367 -0.182 -22.922 1 94.62 79 SER A CA 1
ATOM 645 C C . SER A 1 79 ? -10.398 -1.285 -23.125 1 94.62 79 SER A C 1
ATOM 647 O O . SER A 1 79 ? -11.547 -1.151 -22.688 1 94.62 79 SER A O 1
ATOM 649 N N . TYR A 1 80 ? -9.953 -2.328 -23.734 1 95.5 80 TYR A N 1
ATOM 650 C CA . TYR A 1 80 ? -10.812 -3.496 -23.891 1 95.5 80 TYR A CA 1
ATOM 651 C C . TYR A 1 80 ? -10.625 -4.469 -22.734 1 95.5 80 TYR A C 1
ATOM 653 O O . TYR A 1 80 ? -11.594 -4.852 -22.062 1 95.5 80 TYR A O 1
ATOM 661 N N . ARG A 1 81 ? -9.398 -4.859 -22.375 1 96.94 81 ARG A N 1
ATOM 662 C CA . ARG A 1 81 ? -9.078 -5.934 -21.453 1 96.94 81 ARG A CA 1
ATOM 663 C C . ARG A 1 81 ? -9.461 -5.559 -20.016 1 96.94 81 ARG A C 1
ATOM 665 O O . ARG A 1 81 ? -9.938 -6.402 -19.266 1 96.94 81 ARG A O 1
ATOM 672 N N . GLY A 1 82 ? -9.234 -4.328 -19.688 1 95.94 82 GLY A N 1
ATOM 673 C CA . GLY A 1 82 ? -9.484 -3.871 -18.328 1 95.94 82 GLY A CA 1
ATOM 674 C C . GLY A 1 82 ? -10.891 -4.176 -17.844 1 95.94 82 GLY A C 1
ATOM 675 O O . GLY A 1 82 ? -11.062 -4.906 -16.859 1 95.94 82 GLY A O 1
ATOM 676 N N . PRO A 1 83 ? -11.844 -3.629 -18.578 1 95.88 83 PRO A N 1
ATOM 677 C CA . PRO A 1 83 ? -13.234 -3.898 -18.203 1 95.88 83 PRO A CA 1
ATOM 678 C C . PRO A 1 83 ? -13.57 -5.391 -18.203 1 95.88 83 PRO A C 1
ATOM 680 O O . PRO A 1 83 ? -14.328 -5.855 -17.344 1 95.88 83 PRO A O 1
ATOM 683 N N . VAL A 1 84 ? -13.055 -6.133 -19.094 1 97.5 84 VAL A N 1
ATOM 684 C CA . VAL A 1 84 ? -13.336 -7.562 -19.188 1 97.5 84 VAL A CA 1
ATOM 685 C C . VAL A 1 84 ? -12.766 -8.273 -17.969 1 97.5 84 VAL A C 1
ATOM 687 O O . VAL A 1 84 ? -13.414 -9.148 -17.391 1 97.5 84 VAL A O 1
ATOM 690 N N . ILE A 1 85 ? -11.562 -7.922 -17.562 1 98 85 ILE A N 1
ATOM 691 C CA . ILE A 1 85 ? -10.938 -8.492 -16.375 1 98 85 ILE A CA 1
ATOM 692 C C . ILE A 1 85 ? -11.781 -8.164 -15.141 1 98 85 ILE A C 1
ATOM 694 O O . ILE A 1 85 ? -12.016 -9.031 -14.297 1 98 85 ILE A O 1
ATOM 698 N N . ALA A 1 86 ? -12.195 -6.949 -15.016 1 96.81 86 ALA A N 1
ATOM 699 C CA . ALA A 1 86 ? -13.031 -6.547 -13.898 1 96.81 86 ALA A CA 1
ATOM 700 C C . ALA A 1 86 ? -14.312 -7.371 -13.844 1 96.81 86 ALA A C 1
ATOM 702 O O . ALA A 1 86 ? -14.766 -7.777 -12.773 1 96.81 86 ALA A O 1
ATOM 703 N N . ASP A 1 87 ? -14.875 -7.59 -15 1 96.94 87 ASP A N 1
ATOM 704 C CA . ASP A 1 87 ? -16.094 -8.391 -15.086 1 96.94 87 ASP A CA 1
ATOM 705 C C . ASP A 1 87 ? -15.836 -9.836 -14.656 1 96.94 87 ASP A C 1
ATOM 707 O O . ASP A 1 87 ? -16.672 -10.445 -13.984 1 96.94 87 ASP A O 1
ATOM 711 N N . GLU A 1 88 ? -14.789 -10.359 -15.156 1 97.56 88 GLU A N 1
ATOM 712 C CA . GLU A 1 88 ? -14.414 -11.719 -14.781 1 97.56 88 GLU A CA 1
ATOM 713 C C . GLU A 1 88 ? -14.234 -11.852 -13.273 1 97.56 88 GLU A C 1
ATOM 715 O O . GLU A 1 88 ? -14.711 -12.812 -12.664 1 97.56 88 GLU A O 1
ATOM 720 N N . VAL A 1 89 ? -13.523 -10.93 -12.672 1 97.75 89 VAL A N 1
ATOM 721 C CA . VAL A 1 89 ? -13.281 -10.906 -11.234 1 97.75 89 VAL A CA 1
ATOM 722 C C . VAL A 1 89 ? -14.609 -10.797 -10.484 1 97.75 89 VAL A C 1
ATOM 724 O O . VAL A 1 89 ? -14.82 -11.469 -9.477 1 97.75 89 VAL A O 1
ATOM 727 N N . LYS A 1 90 ? -15.453 -9.93 -10.969 1 97.56 90 LYS A N 1
ATOM 728 C CA . LYS A 1 90 ? -16.781 -9.773 -10.375 1 97.56 90 LYS A CA 1
ATOM 729 C C . LYS A 1 90 ? -17.547 -11.094 -10.391 1 97.56 90 LYS A C 1
ATOM 731 O O . LYS A 1 90 ? -18.188 -11.453 -9.406 1 97.56 90 LYS A O 1
ATOM 736 N N . HIS A 1 91 ? -17.453 -11.766 -11.492 1 97.75 91 HIS A N 1
ATOM 737 C CA . HIS A 1 91 ? -18.156 -13.023 -11.664 1 97.75 91 HIS A CA 1
ATOM 738 C C . HIS A 1 91 ? -17.703 -14.055 -10.641 1 97.75 91 HIS A C 1
ATOM 740 O O . HIS A 1 91 ? -18.531 -14.719 -10.008 1 97.75 91 HIS A O 1
ATOM 746 N N . TYR A 1 92 ? -16.438 -14.258 -10.516 1 98.44 92 TYR A N 1
ATOM 747 C CA . TYR A 1 92 ? -15.938 -15.305 -9.633 1 98.44 92 TYR A CA 1
ATOM 748 C C . TYR A 1 92 ? -16.047 -14.883 -8.172 1 98.44 92 TYR A C 1
ATOM 750 O O . TYR A 1 92 ? -16.031 -15.734 -7.277 1 98.44 92 TYR A O 1
ATOM 758 N N . ASP A 1 93 ? -16.062 -13.602 -7.898 1 98.12 93 ASP A N 1
ATOM 759 C CA . ASP A 1 93 ? -16.391 -13.031 -6.594 1 98.12 93 ASP A CA 1
ATOM 760 C C . ASP A 1 93 ? -15.469 -13.586 -5.508 1 98.12 93 ASP A C 1
ATOM 762 O O . ASP A 1 93 ? -15.938 -14.07 -4.477 1 98.12 93 ASP A O 1
ATOM 766 N N . CYS A 1 94 ? -14.188 -13.609 -5.793 1 98.81 94 CYS A N 1
ATOM 767 C CA . CYS A 1 94 ? -13.219 -14.117 -4.832 1 98.81 94 CYS A CA 1
ATOM 768 C C . CYS A 1 94 ? -13.047 -13.148 -3.668 1 98.81 94 CYS A C 1
ATOM 770 O O . CYS A 1 94 ? -13.297 -11.945 -3.811 1 98.81 94 CYS A O 1
ATOM 772 N N . ASP A 1 95 ? -12.625 -13.688 -2.477 1 98.81 95 ASP A N 1
ATOM 773 C CA . ASP A 1 95 ? -12.547 -12.898 -1.248 1 98.81 95 ASP A CA 1
ATOM 774 C C . ASP A 1 95 ? -11.195 -12.195 -1.137 1 98.81 95 ASP A C 1
ATOM 776 O O . ASP A 1 95 ? -11.094 -11.133 -0.527 1 98.81 95 ASP A O 1
ATOM 780 N N . VAL A 1 96 ? -10.188 -12.789 -1.642 1 98.81 96 VAL A N 1
ATOM 781 C CA . VAL A 1 96 ? -8.844 -12.234 -1.751 1 98.81 96 VAL A CA 1
ATOM 782 C C . VAL A 1 96 ? -8.289 -12.492 -3.15 1 98.81 96 VAL A C 1
ATOM 784 O O . VAL A 1 96 ? -8.391 -13.602 -3.67 1 98.81 96 VAL A O 1
ATOM 787 N N . ILE A 1 97 ? -7.727 -11.453 -3.768 1 98.88 97 ILE A N 1
ATOM 788 C CA . ILE A 1 97 ? -7.184 -11.578 -5.113 1 98.88 97 ILE A CA 1
ATOM 789 C C . ILE A 1 97 ? -5.746 -11.055 -5.145 1 98.88 97 ILE A C 1
ATOM 791 O O . ILE A 1 97 ? -5.477 -9.938 -4.703 1 98.88 97 ILE A O 1
ATOM 795 N N . CYS A 1 98 ? -4.832 -11.844 -5.629 1 98.88 98 CYS A N 1
ATOM 796 C CA . CYS A 1 98 ? -3.445 -11.461 -5.855 1 98.88 98 CYS A CA 1
ATOM 797 C C . CYS A 1 98 ? -3.182 -11.211 -7.336 1 98.88 98 CYS A C 1
ATOM 799 O O . CYS A 1 98 ? -3.027 -12.156 -8.109 1 98.88 98 CYS A O 1
ATOM 801 N N . PHE A 1 99 ? -2.994 -9.945 -7.723 1 98.81 99 PHE A N 1
ATOM 802 C CA . PHE A 1 99 ? -2.744 -9.578 -9.109 1 98.81 99 PHE A CA 1
ATOM 803 C C . PHE A 1 99 ? -1.255 -9.375 -9.359 1 98.81 99 PHE A C 1
ATOM 805 O O . PHE A 1 99 ? -0.532 -8.906 -8.477 1 98.81 99 PHE A O 1
ATOM 812 N N . GLN A 1 100 ? -0.843 -9.75 -10.516 1 98.62 100 GLN A N 1
ATOM 813 C CA . GLN A 1 100 ? 0.478 -9.398 -11.023 1 98.62 100 GLN A CA 1
ATOM 814 C C . GLN A 1 100 ? 0.374 -8.594 -12.32 1 98.62 100 GLN A C 1
ATOM 816 O O . GLN A 1 100 ? -0.665 -8.609 -12.984 1 98.62 100 GLN A O 1
ATOM 821 N N . GLU A 1 101 ? 1.446 -7.871 -12.625 1 97.75 101 GLU A N 1
ATOM 822 C CA . GLU A 1 101 ? 1.541 -7.027 -13.812 1 97.75 101 GLU A CA 1
ATOM 823 C C . GLU A 1 101 ? 0.387 -6.031 -13.875 1 97.75 101 GLU A C 1
ATOM 825 O O . GLU A 1 101 ? -0.302 -5.938 -14.891 1 97.75 101 GLU A O 1
ATOM 830 N N . VAL A 1 102 ? 0.208 -5.355 -12.844 1 96.69 102 VAL A N 1
ATOM 831 C CA . VAL A 1 102 ? -0.731 -4.238 -12.781 1 96.69 102 VAL A CA 1
ATOM 832 C C . VAL A 1 102 ? 0.006 -2.928 -13.039 1 96.69 102 VAL A C 1
ATOM 834 O O . VAL A 1 102 ? 0.943 -2.578 -12.32 1 96.69 102 VAL A O 1
ATOM 837 N N . ASP A 1 103 ? -0.477 -2.201 -14.008 1 93.38 103 ASP A N 1
ATOM 838 C CA . ASP A 1 103 ? 0.175 -0.935 -14.336 1 93.38 103 ASP A CA 1
ATOM 839 C C . ASP A 1 103 ? 0.081 0.044 -13.164 1 93.38 103 ASP A C 1
ATOM 841 O O . ASP A 1 103 ? -0.935 0.092 -12.469 1 93.38 103 ASP A O 1
ATOM 845 N N . VAL A 1 104 ? 1.169 0.744 -12.977 1 84.19 104 VAL A N 1
ATOM 846 C CA . VAL A 1 104 ? 1.106 1.856 -12.031 1 84.19 104 VAL A CA 1
ATOM 847 C C . VAL A 1 104 ? -0.035 2.797 -12.414 1 84.19 104 VAL A C 1
ATOM 849 O O . VAL A 1 104 ? -0.14 3.213 -13.57 1 84.19 104 VAL A O 1
ATOM 852 N N . GLY A 1 105 ? -0.946 3.084 -11.492 1 79.25 105 GLY A N 1
ATOM 853 C CA . GLY A 1 105 ? -2.082 3.949 -11.766 1 79.25 105 GLY A CA 1
ATOM 854 C C . GLY A 1 105 ? -3.174 3.266 -12.562 1 79.25 105 GLY A C 1
ATOM 855 O O . GLY A 1 105 ? -3.982 3.932 -13.219 1 79.25 105 GLY A O 1
ATOM 856 N N . SER A 1 106 ? -3.236 2.027 -12.57 1 88.94 106 SER A N 1
ATOM 857 C CA . SER A 1 106 ? -4.188 1.251 -13.359 1 88.94 106 SER A CA 1
ATOM 858 C C . SER A 1 106 ? -5.621 1.525 -12.922 1 88.94 106 SER A C 1
ATOM 860 O O . SER A 1 106 ? -5.898 1.659 -11.727 1 88.94 106 SER A O 1
ATOM 862 N N . THR A 1 107 ? -6.547 1.479 -13.859 1 87.69 107 THR A N 1
ATOM 863 C CA . THR A 1 107 ? -7.969 1.621 -13.586 1 87.69 107 THR A CA 1
ATOM 864 C C . THR A 1 107 ? -8.508 0.393 -12.852 1 87.69 107 THR A C 1
ATOM 866 O O . THR A 1 107 ? -9.602 0.428 -12.289 1 87.69 107 THR A O 1
ATOM 869 N N . LEU A 1 108 ? -7.758 -0.655 -12.914 1 93.44 108 LEU A N 1
ATOM 870 C CA . LEU A 1 108 ? -8.156 -1.859 -12.188 1 93.44 108 LEU A CA 1
ATOM 871 C C . LEU A 1 108 ? -8.359 -1.564 -10.711 1 93.44 108 LEU A C 1
ATOM 873 O O . LEU A 1 108 ? -9.234 -2.152 -10.07 1 93.44 108 LEU A O 1
ATOM 877 N N . ILE A 1 109 ? -7.566 -0.729 -10.195 1 90 109 ILE A N 1
ATOM 878 C CA . ILE A 1 109 ? -7.645 -0.371 -8.789 1 90 109 ILE A CA 1
ATOM 879 C C . ILE A 1 109 ? -9.008 0.244 -8.484 1 90 109 ILE A C 1
ATOM 881 O O . ILE A 1 109 ? -9.672 -0.137 -7.516 1 90 109 ILE A O 1
ATOM 885 N N . ASP A 1 110 ? -9.422 1.152 -9.297 1 86.19 110 ASP A N 1
ATOM 886 C CA . ASP A 1 110 ? -10.734 1.771 -9.156 1 86.19 110 ASP A CA 1
ATOM 887 C C . ASP A 1 110 ? -11.844 0.732 -9.281 1 86.19 110 ASP A C 1
ATOM 889 O O . ASP A 1 110 ? -12.828 0.769 -8.539 1 86.19 110 ASP A O 1
ATOM 893 N N . SER A 1 111 ? -11.711 -0.138 -10.25 1 92.75 111 SER A N 1
ATOM 894 C CA . SER A 1 111 ? -12.711 -1.182 -10.453 1 92.75 111 SER A CA 1
ATOM 895 C C . SER A 1 111 ? -12.852 -2.068 -9.227 1 92.75 111 SER A C 1
ATOM 897 O O . SER A 1 111 ? -13.961 -2.43 -8.836 1 92.75 111 SER A O 1
ATOM 899 N N . MET A 1 112 ? -11.734 -2.434 -8.617 1 94.62 112 MET A N 1
ATOM 900 C CA . MET A 1 112 ? -11.758 -3.271 -7.418 1 94.62 112 MET A CA 1
ATOM 901 C C . MET A 1 112 ? -12.445 -2.549 -6.266 1 94.62 112 MET A C 1
ATOM 903 O O . MET A 1 112 ? -13.219 -3.152 -5.52 1 94.62 112 MET A O 1
ATOM 907 N N . ASN A 1 113 ? -12.133 -1.339 -6.156 1 87.69 113 ASN A N 1
ATOM 908 C CA . ASN A 1 113 ? -12.766 -0.552 -5.102 1 87.69 113 ASN A CA 1
ATOM 909 C C . ASN A 1 113 ? -14.289 -0.532 -5.258 1 87.69 113 ASN A C 1
ATOM 911 O O . ASN A 1 113 ? -15.016 -0.666 -4.273 1 87.69 113 ASN A O 1
ATOM 915 N N . LYS A 1 114 ? -14.711 -0.32 -6.426 1 88 114 LYS A N 1
ATOM 916 C CA . LYS A 1 114 ? -16.141 -0.282 -6.715 1 88 114 LYS A CA 1
ATOM 917 C C . LYS A 1 114 ? -16.797 -1.619 -6.391 1 88 114 LYS A C 1
ATOM 919 O O . LYS A 1 114 ? -17.984 -1.664 -6.031 1 88 114 LYS A O 1
ATOM 924 N N . LEU A 1 115 ? -16.031 -2.648 -6.469 1 93.56 115 LEU A N 1
ATOM 925 C CA . LEU A 1 115 ? -16.547 -3.984 -6.207 1 93.56 115 LEU A CA 1
ATOM 926 C C . LEU A 1 115 ? -16.469 -4.316 -4.723 1 93.56 115 LEU A C 1
ATOM 928 O O . LEU A 1 115 ? -16.781 -5.438 -4.312 1 93.56 115 LEU A O 1
ATOM 932 N N . GLY A 1 116 ? -16.016 -3.424 -3.918 1 91.62 116 GLY A N 1
ATOM 933 C CA . GLY A 1 116 ? -16.016 -3.623 -2.477 1 91.62 116 GLY A CA 1
ATOM 934 C C . GLY A 1 116 ? -14.688 -4.152 -1.953 1 91.62 116 GLY A C 1
ATOM 935 O O . GLY A 1 116 ? -14.617 -4.668 -0.836 1 91.62 116 GLY A O 1
ATOM 936 N N . TYR A 1 117 ? -13.625 -4.004 -2.758 1 95.5 117 TYR A N 1
ATOM 937 C CA . TYR A 1 117 ? -12.312 -4.469 -2.33 1 95.5 117 TYR A CA 1
ATOM 938 C C . TYR A 1 117 ? -11.469 -3.312 -1.804 1 95.5 117 TYR A C 1
ATOM 940 O O . TYR A 1 117 ? -11.578 -2.186 -2.291 1 95.5 117 TYR A O 1
ATOM 948 N N . VAL A 1 118 ? -10.664 -3.662 -0.747 1 92.31 118 VAL A N 1
ATOM 949 C CA . VAL A 1 118 ? -9.508 -2.84 -0.402 1 92.31 118 VAL A CA 1
ATOM 950 C C . VAL A 1 118 ? -8.281 -3.318 -1.179 1 92.31 118 VAL A C 1
ATOM 952 O O . VAL A 1 118 ? -8.094 -4.523 -1.367 1 92.31 118 VAL A O 1
ATOM 955 N N . THR A 1 119 ? -7.496 -2.32 -1.632 1 93.19 119 THR A N 1
ATOM 956 C CA . THR A 1 119 ? -6.375 -2.721 -2.473 1 93.19 119 THR A CA 1
ATOM 957 C C . THR A 1 119 ? -5.055 -2.244 -1.877 1 93.19 119 THR A C 1
ATOM 959 O O . THR A 1 119 ? -5 -1.191 -1.236 1 93.19 119 THR A O 1
ATOM 962 N N . LYS A 1 120 ? -4.004 -3.066 -2.035 1 93.44 120 LYS A N 1
ATOM 963 C CA . LYS A 1 120 ? -2.621 -2.744 -1.691 1 93.44 120 LYS A CA 1
ATOM 964 C C . LYS A 1 120 ? -1.689 -2.99 -2.873 1 93.44 120 LYS A C 1
ATOM 966 O O . LYS A 1 120 ? -1.404 -4.141 -3.217 1 93.44 120 LYS A O 1
ATOM 971 N N . PHE A 1 121 ? -1.206 -1.831 -3.406 1 92.56 121 PHE A N 1
ATOM 972 C CA . PHE A 1 121 ? -0.349 -1.889 -4.586 1 92.56 121 PHE A CA 1
ATOM 973 C C . PHE A 1 121 ? 1.118 -1.758 -4.191 1 92.56 121 PHE A C 1
ATOM 975 O O . PHE A 1 121 ? 1.46 -0.989 -3.291 1 92.56 121 PHE A O 1
ATOM 982 N N . HIS A 1 122 ? 2.006 -2.588 -4.852 1 92.44 122 HIS A N 1
ATOM 983 C CA . HIS A 1 122 ? 3.445 -2.506 -4.633 1 92.44 122 HIS A CA 1
ATOM 984 C C . HIS A 1 122 ? 4.215 -2.797 -5.918 1 92.44 122 HIS A C 1
ATOM 986 O O . HIS A 1 122 ? 3.893 -3.746 -6.637 1 92.44 122 HIS A O 1
ATOM 992 N N . SER A 1 123 ? 5.164 -1.955 -6.254 1 90 123 SER A N 1
ATOM 993 C CA . SER A 1 123 ? 6.008 -2.133 -7.43 1 90 123 SER A CA 1
ATOM 994 C C . SER A 1 123 ? 7.453 -1.73 -7.145 1 90 123 SER A C 1
ATOM 996 O O . SER A 1 123 ? 7.719 -0.987 -6.195 1 90 123 SER A O 1
ATOM 998 N N . HIS A 1 124 ? 8.328 -2.387 -7.922 1 87.25 124 HIS A N 1
ATOM 999 C CA . HIS A 1 124 ? 9.695 -1.873 -7.902 1 87.25 124 HIS A CA 1
ATOM 1000 C C . HIS A 1 124 ? 9.766 -0.465 -8.484 1 87.25 124 HIS A C 1
ATOM 1002 O O . HIS A 1 124 ? 9.086 -0.162 -9.469 1 87.25 124 HIS A O 1
ATOM 1008 N N . PRO A 1 125 ? 10.625 0.328 -7.879 1 76.31 125 PRO A N 1
ATOM 1009 C CA . PRO A 1 125 ? 10.672 1.726 -8.312 1 76.31 125 PRO A CA 1
ATOM 1010 C C . PRO A 1 125 ? 11.062 1.873 -9.781 1 76.31 125 PRO A C 1
ATOM 1012 O O . PRO A 1 125 ? 10.695 2.859 -10.43 1 76.31 125 PRO A O 1
ATOM 1015 N N . GLN A 1 126 ? 11.773 0.939 -10.336 1 79.19 126 GLN A N 1
ATOM 1016 C CA . GLN A 1 126 ? 12.266 1.044 -11.703 1 79.19 126 GLN A CA 1
ATOM 1017 C C . GLN A 1 126 ? 11.289 0.406 -12.688 1 79.19 126 GLN A C 1
ATOM 1019 O O . GLN A 1 126 ? 11.523 0.414 -13.898 1 79.19 126 GLN A O 1
ATOM 1024 N N . LYS A 1 127 ? 10.164 -0.068 -12.164 1 87 127 LYS A N 1
ATOM 1025 C CA . LYS A 1 127 ? 9.188 -0.738 -13.023 1 87 127 LYS A CA 1
ATOM 1026 C C . LYS A 1 127 ? 7.906 0.077 -13.141 1 87 127 LYS A C 1
ATOM 1028 O O . LYS A 1 127 ? 7.535 0.8 -12.211 1 87 127 LYS A O 1
ATOM 1033 N N . ARG A 1 128 ? 7.246 -0.095 -14.25 1 86.31 128 ARG A N 1
ATOM 1034 C CA . ARG A 1 128 ? 5.996 0.614 -14.508 1 86.31 128 ARG A CA 1
ATOM 1035 C C . ARG A 1 128 ? 4.793 -0.26 -14.164 1 86.31 128 ARG A C 1
ATOM 1037 O O . ARG A 1 128 ? 3.66 0.068 -14.531 1 86.31 128 ARG A O 1
ATOM 1044 N N . HIS A 1 129 ? 4.973 -1.348 -13.609 1 92.56 129 HIS A N 1
ATOM 1045 C CA . HIS A 1 129 ? 3.928 -2.262 -13.164 1 92.56 129 HIS A CA 1
ATOM 1046 C C . HIS A 1 129 ? 4.312 -2.947 -11.859 1 92.56 129 HIS A C 1
ATOM 1048 O O . HIS A 1 129 ? 5.477 -2.906 -11.445 1 92.56 129 HIS A O 1
ATOM 1054 N N . GLY A 1 130 ? 3.354 -3.459 -11.195 1 94.06 130 GLY A N 1
ATOM 1055 C CA . GLY A 1 130 ? 3.592 -4.141 -9.938 1 94.06 130 GLY A CA 1
ATOM 1056 C C . GLY A 1 130 ? 2.521 -5.16 -9.594 1 94.06 130 GLY A C 1
ATOM 1057 O O . GLY A 1 130 ? 1.975 -5.812 -10.484 1 94.06 130 GLY A O 1
ATOM 1058 N N . GLN A 1 131 ? 2.469 -5.453 -8.305 1 96.5 131 GLN A N 1
ATOM 1059 C CA . GLN A 1 131 ? 1.481 -6.383 -7.77 1 96.5 131 GLN A CA 1
ATOM 1060 C C . GLN A 1 131 ? 0.389 -5.645 -7.004 1 96.5 131 GLN A C 1
ATOM 1062 O O . GLN A 1 131 ? 0.619 -4.555 -6.48 1 96.5 131 GLN A O 1
ATOM 1067 N N . LEU A 1 132 ? -0.729 -6.223 -7.043 1 97.25 132 LEU A N 1
ATOM 1068 C CA . LEU A 1 132 ? -1.885 -5.699 -6.32 1 97.25 132 LEU A CA 1
ATOM 1069 C C . LEU A 1 132 ? -2.584 -6.809 -5.539 1 97.25 132 LEU A C 1
ATOM 1071 O O . LEU A 1 132 ? -2.943 -7.84 -6.105 1 97.25 132 LEU A O 1
ATOM 1075 N N . ILE A 1 133 ? -2.688 -6.629 -4.23 1 98.38 133 ILE A N 1
ATOM 1076 C CA . ILE A 1 133 ? -3.541 -7.508 -3.439 1 98.38 133 ILE A CA 1
ATOM 1077 C C . ILE A 1 133 ? -4.871 -6.812 -3.152 1 98.38 133 ILE A C 1
ATOM 1079 O O . ILE A 1 133 ? -4.895 -5.68 -2.668 1 98.38 133 ILE A O 1
ATOM 1083 N N . ALA A 1 134 ? -5.926 -7.465 -3.521 1 97.88 134 ALA A N 1
ATOM 1084 C CA . ALA A 1 134 ? -7.277 -6.988 -3.242 1 97.88 134 ALA A CA 1
ATOM 1085 C C . ALA A 1 134 ? -8.016 -7.941 -2.305 1 97.88 134 ALA A C 1
ATOM 1087 O O . ALA A 1 134 ? -7.902 -9.164 -2.439 1 97.88 134 ALA A O 1
ATOM 1088 N N . PHE A 1 135 ? -8.703 -7.383 -1.298 1 98.38 135 PHE A N 1
ATOM 1089 C CA . PHE A 1 135 ? -9.477 -8.219 -0.387 1 98.38 135 PHE A CA 1
ATOM 1090 C C . PHE A 1 135 ? -10.789 -7.535 -0.011 1 98.38 135 PHE A C 1
ATOM 1092 O O . PHE A 1 135 ? -10.859 -6.309 0.037 1 98.38 135 PHE A O 1
ATOM 1099 N N . LYS A 1 136 ? -11.75 -8.344 0.204 1 97.44 136 LYS A N 1
ATOM 1100 C CA . LYS A 1 136 ? -13.078 -7.809 0.512 1 97.44 136 LYS A CA 1
ATOM 1101 C C . LYS A 1 136 ? -13.094 -7.137 1.881 1 97.44 136 LYS A C 1
ATOM 1103 O O . LYS A 1 136 ? -12.734 -7.754 2.887 1 97.44 136 LYS A O 1
ATOM 1108 N N . LYS A 1 137 ? -13.641 -5.984 1.9 1 92.94 137 LYS A N 1
ATOM 1109 C CA . LYS A 1 137 ? -13.688 -5.199 3.129 1 92.94 137 LYS A CA 1
ATOM 1110 C C . LYS A 1 137 ? -14.695 -5.785 4.117 1 92.94 137 LYS A C 1
ATOM 1112 O O . LYS A 1 137 ? -14.617 -5.52 5.316 1 92.94 137 LYS A O 1
ATOM 1117 N N . SER A 1 138 ? -15.648 -6.52 3.641 1 95.12 138 SER A N 1
ATOM 1118 C CA . SER A 1 138 ? -16.656 -7.141 4.5 1 95.12 138 SER A CA 1
ATOM 1119 C C . SER A 1 138 ? -16.047 -8.273 5.32 1 95.12 138 SER A C 1
ATOM 1121 O O . SER A 1 138 ? -16.578 -8.641 6.367 1 95.12 138 SER A O 1
ATOM 1123 N N . LEU A 1 139 ? -14.883 -8.797 4.906 1 97.69 139 LEU A N 1
ATOM 1124 C CA . LEU A 1 139 ? -14.32 -9.969 5.566 1 97.69 139 LEU A CA 1
ATOM 1125 C C . LEU A 1 139 ? -13.039 -9.617 6.32 1 97.69 139 LEU A C 1
ATOM 1127 O O . LEU A 1 139 ? -12.727 -10.234 7.34 1 97.69 139 LEU A O 1
ATOM 1131 N N . PHE A 1 140 ? -12.32 -8.602 5.727 1 97.12 140 PHE A N 1
ATOM 1132 C CA . PHE A 1 140 ? -10.961 -8.43 6.238 1 97.12 140 PHE A CA 1
ATOM 1133 C C . PHE A 1 140 ? -10.656 -6.957 6.48 1 97.12 140 PHE A C 1
ATOM 1135 O O . PHE A 1 140 ? -11.273 -6.082 5.871 1 97.12 140 PHE A O 1
ATOM 1142 N N . LYS A 1 141 ? -9.695 -6.801 7.344 1 93.12 141 LYS A N 1
ATOM 1143 C CA . LYS A 1 141 ? -9.008 -5.523 7.559 1 93.12 141 LYS A CA 1
ATOM 1144 C C . LYS A 1 141 ? -7.496 -5.707 7.562 1 93.12 141 LYS A C 1
ATOM 1146 O O . LYS A 1 141 ? -6.977 -6.637 8.18 1 93.12 141 LYS A O 1
ATOM 1151 N N . ALA A 1 142 ? -6.848 -4.828 6.848 1 94.25 142 ALA A N 1
ATOM 1152 C CA . ALA A 1 142 ? -5.387 -4.914 6.836 1 94.25 142 ALA A CA 1
ATOM 1153 C C . ALA A 1 142 ? -4.793 -4.312 8.109 1 94.25 142 ALA A C 1
ATOM 1155 O O . ALA A 1 142 ? -5.234 -3.256 8.562 1 94.25 142 ALA A O 1
ATOM 1156 N N . ASP A 1 143 ? -3.814 -4.957 8.641 1 92.62 143 ASP A N 1
ATOM 1157 C CA . ASP A 1 143 ? -3.188 -4.48 9.867 1 92.62 143 ASP A CA 1
ATOM 1158 C C . ASP A 1 143 ? -1.732 -4.082 9.625 1 92.62 143 ASP A C 1
ATOM 1160 O O . ASP A 1 143 ? -1.296 -3.01 10.047 1 92.62 143 ASP A O 1
ATOM 1164 N N . SER A 1 144 ? -0.963 -4.938 8.992 1 93.06 144 SER A N 1
ATOM 1165 C CA . SER A 1 144 ? 0.445 -4.668 8.719 1 93.06 144 SER A CA 1
ATOM 1166 C C . SER A 1 144 ? 0.89 -5.324 7.418 1 93.06 144 SER A C 1
ATOM 1168 O O . SER A 1 144 ? 0.201 -6.199 6.891 1 93.06 144 SER A O 1
ATOM 1170 N N . CYS A 1 145 ? 1.986 -4.867 6.902 1 94.62 145 CYS A N 1
ATOM 1171 C CA . CYS A 1 145 ? 2.537 -5.379 5.652 1 94.62 145 CYS A CA 1
ATOM 1172 C C . CYS A 1 145 ? 4.051 -5.543 5.75 1 94.62 145 CYS A C 1
ATOM 1174 O O . CYS A 1 145 ? 4.703 -4.852 6.531 1 94.62 145 CYS A O 1
ATOM 1176 N N . ARG A 1 146 ? 4.559 -6.504 5.012 1 95.06 146 ARG A N 1
ATOM 1177 C CA . ARG A 1 146 ? 5.984 -6.707 4.785 1 95.06 146 ARG A CA 1
ATOM 1178 C C . ARG A 1 146 ? 6.305 -6.746 3.295 1 95.06 146 ARG A C 1
ATOM 1180 O O . ARG A 1 146 ? 5.602 -7.398 2.521 1 95.06 146 ARG A O 1
ATOM 1187 N N . PHE A 1 147 ? 7.336 -6.004 2.939 1 93.94 147 PHE A N 1
ATOM 1188 C CA . PHE A 1 147 ? 7.719 -5.957 1.533 1 93.94 147 PHE A CA 1
ATOM 1189 C C . PHE A 1 147 ? 8.961 -6.812 1.281 1 93.94 147 PHE A C 1
ATOM 1191 O O . PHE A 1 147 ? 9.82 -6.938 2.154 1 93.94 147 PHE A O 1
ATOM 1198 N N . LEU A 1 148 ? 8.977 -7.367 0.068 1 94.44 148 LEU A N 1
ATOM 1199 C CA . LEU A 1 148 ? 10.125 -8.141 -0.385 1 94.44 148 LEU A CA 1
ATOM 1200 C C . LEU A 1 148 ? 10.82 -7.457 -1.561 1 94.44 148 LEU A C 1
ATOM 1202 O O . LEU A 1 148 ? 10.156 -6.996 -2.492 1 94.44 148 LEU A O 1
ATOM 1206 N N . ASP A 1 149 ? 12.078 -7.328 -1.44 1 91.69 149 ASP A N 1
ATOM 1207 C CA . ASP A 1 149 ? 12.969 -6.98 -2.545 1 91.69 149 ASP A CA 1
ATOM 1208 C C . ASP A 1 149 ? 14.078 -8.023 -2.711 1 91.69 149 ASP A C 1
ATOM 1210 O O . ASP A 1 149 ? 15.031 -8.055 -1.93 1 91.69 149 ASP A O 1
ATOM 1214 N N . TYR A 1 150 ? 13.984 -8.719 -3.723 1 95.88 150 TYR A N 1
ATOM 1215 C CA . TYR A 1 150 ? 14.844 -9.891 -3.854 1 95.88 150 TYR A CA 1
ATOM 1216 C C . TYR A 1 150 ? 16.297 -9.477 -4.062 1 95.88 150 TYR A C 1
ATOM 1218 O O . TYR A 1 150 ? 17.219 -10.203 -3.674 1 95.88 150 TYR A O 1
ATOM 1226 N N . ASP A 1 151 ? 16.531 -8.367 -4.637 1 92.25 151 ASP A N 1
ATOM 1227 C CA . ASP A 1 151 ? 17.891 -7.93 -4.945 1 92.25 151 ASP A CA 1
ATOM 1228 C C . ASP A 1 151 ? 18.578 -7.383 -3.703 1 92.25 151 ASP A C 1
ATOM 1230 O O . ASP A 1 151 ? 19.812 -7.211 -3.693 1 92.25 151 ASP A O 1
ATOM 1234 N N . GLU A 1 152 ? 17.828 -7.203 -2.662 1 86.38 152 GLU A N 1
ATOM 1235 C CA . GLU A 1 152 ? 18.406 -6.617 -1.451 1 86.38 152 GLU A CA 1
ATOM 1236 C C . GLU A 1 152 ? 18.672 -7.684 -0.394 1 86.38 152 GLU A C 1
ATOM 1238 O O . GLU A 1 152 ? 19.234 -7.391 0.659 1 86.38 152 GLU A O 1
ATOM 1243 N N . ASP A 1 153 ? 18.234 -8.859 -0.698 1 89.25 153 ASP A N 1
ATOM 1244 C CA . ASP A 1 153 ? 18.484 -9.93 0.266 1 89.25 153 ASP A CA 1
ATOM 1245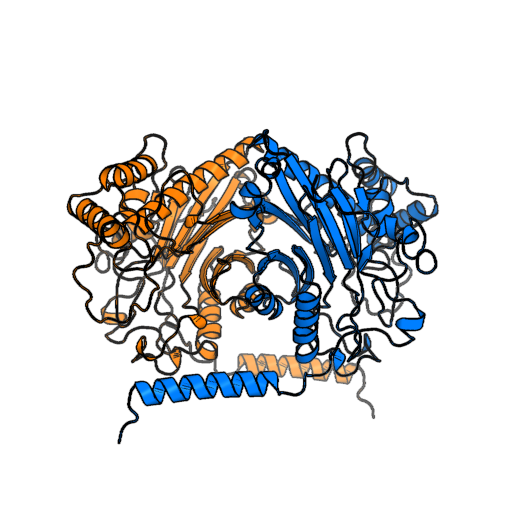 C C . ASP A 1 153 ? 19.969 -10.164 0.464 1 89.25 153 ASP A C 1
ATOM 1247 O O . ASP A 1 153 ? 20.719 -10.281 -0.508 1 89.25 153 ASP A O 1
ATOM 1251 N N . LYS A 1 154 ? 20.438 -10.195 1.724 1 83.38 154 LYS A N 1
ATOM 1252 C CA . LYS A 1 154 ? 21.859 -10.352 2.025 1 83.38 154 LYS A CA 1
ATOM 1253 C C . LYS A 1 154 ? 22.188 -11.789 2.414 1 83.38 154 LYS A C 1
ATOM 1255 O O . LYS A 1 154 ? 23.359 -12.18 2.42 1 83.38 154 LYS A O 1
ATOM 1260 N N . GLU A 1 155 ? 21.203 -12.562 2.658 1 86.06 155 GLU A N 1
ATOM 1261 C CA . GLU A 1 155 ? 21.422 -13.922 3.141 1 86.06 155 GLU A CA 1
ATOM 1262 C C . GLU A 1 155 ? 21.703 -14.875 1.985 1 86.06 155 GLU A C 1
ATOM 1264 O O . GLU A 1 155 ? 22.531 -15.789 2.117 1 86.06 155 GLU A O 1
ATOM 1269 N N . ILE A 1 156 ? 20.984 -14.719 0.892 1 90.31 156 ILE A N 1
ATOM 1270 C CA . ILE A 1 156 ? 21.203 -15.539 -0.29 1 90.31 156 ILE A CA 1
ATOM 1271 C C . ILE A 1 156 ? 21.656 -14.664 -1.455 1 90.31 156 ILE A C 1
ATOM 1273 O O . ILE A 1 156 ? 20.844 -13.969 -2.068 1 90.31 156 ILE A O 1
ATOM 1277 N N . GLU A 1 157 ? 22.875 -14.828 -1.806 1 90.5 157 GLU A N 1
ATOM 1278 C CA . GLU A 1 157 ? 23.453 -13.984 -2.842 1 90.5 157 GLU A CA 1
ATOM 1279 C C . GLU A 1 157 ? 22.812 -14.258 -4.203 1 90.5 157 GLU A C 1
ATOM 1281 O O . GLU A 1 157 ? 22.547 -15.406 -4.547 1 90.5 157 GLU A O 1
ATOM 1286 N N . GLY A 1 158 ? 22.641 -13.242 -4.953 1 91.88 158 GLY A N 1
ATOM 1287 C CA . GLY A 1 158 ? 22.078 -13.375 -6.285 1 91.88 158 GLY A CA 1
ATOM 1288 C C . GLY A 1 158 ? 23.125 -13.367 -7.383 1 91.88 158 GLY A C 1
ATOM 1289 O O . GLY A 1 158 ? 24.312 -13.188 -7.113 1 91.88 158 GLY A O 1
ATOM 1290 N N . THR A 1 159 ? 22.672 -13.641 -8.602 1 92 159 THR A N 1
ATOM 1291 C CA . THR A 1 159 ? 23.578 -13.688 -9.742 1 92 159 THR A CA 1
ATOM 1292 C C . THR A 1 159 ? 23.344 -12.5 -10.672 1 92 159 THR A C 1
ATOM 1294 O O . THR A 1 159 ? 24.219 -12.148 -11.469 1 92 159 THR A O 1
ATOM 1297 N N . VAL A 1 160 ? 22.203 -11.945 -10.562 1 91 160 VAL A N 1
ATOM 1298 C CA . VAL A 1 160 ? 21.844 -10.812 -11.414 1 91 160 VAL A CA 1
ATOM 1299 C C . VAL A 1 160 ? 20.797 -9.961 -10.711 1 91 160 VAL A C 1
ATOM 1301 O O . VAL A 1 160 ? 20.047 -10.453 -9.867 1 91 160 VAL A O 1
ATOM 1304 N N . ILE A 1 161 ? 20.797 -8.672 -10.961 1 90.25 161 ILE A N 1
ATOM 1305 C CA . ILE A 1 161 ? 19.75 -7.781 -10.484 1 90.25 161 ILE A CA 1
ATOM 1306 C C . ILE A 1 161 ? 18.469 -8.008 -11.297 1 90.25 161 ILE A C 1
ATOM 1308 O O . ILE A 1 161 ? 18.469 -7.855 -12.516 1 90.25 161 ILE A O 1
ATOM 1312 N N . THR A 1 162 ? 17.391 -8.406 -10.672 1 94.12 162 THR A N 1
ATOM 1313 C CA . THR A 1 162 ? 16.188 -8.812 -11.391 1 94.12 162 THR A CA 1
ATOM 1314 C C . THR A 1 162 ? 15.094 -7.754 -11.266 1 94.12 162 THR A C 1
ATOM 1316 O O . THR A 1 162 ? 14.188 -7.691 -12.102 1 94.12 162 THR A O 1
ATOM 1319 N N . GLN A 1 163 ? 15.109 -6.961 -10.18 1 91.31 163 GLN A N 1
ATOM 1320 C CA . GLN A 1 163 ? 14.133 -5.914 -9.883 1 91.31 163 GLN A CA 1
ATOM 1321 C C . GLN A 1 163 ? 12.75 -6.504 -9.625 1 91.31 163 GLN A C 1
ATOM 1323 O O . GLN A 1 163 ? 11.734 -5.855 -9.875 1 91.31 163 GLN A O 1
ATOM 1328 N N . ASN A 1 164 ? 12.68 -7.781 -9.227 1 95.44 164 ASN A N 1
ATOM 1329 C CA . ASN A 1 164 ? 11.453 -8.414 -8.766 1 95.44 164 ASN A CA 1
ATOM 1330 C C . ASN A 1 164 ? 11.195 -8.141 -7.289 1 95.44 164 ASN A C 1
ATOM 1332 O O . ASN A 1 164 ? 12.133 -8.047 -6.496 1 95.44 164 ASN A O 1
ATOM 1336 N N . VAL A 1 165 ? 9.93 -7.934 -6.984 1 95.44 165 VAL A N 1
ATOM 1337 C CA . VAL A 1 165 ? 9.547 -7.629 -5.609 1 95.44 165 VAL A CA 1
ATOM 1338 C C . VAL A 1 165 ? 8.312 -8.438 -5.227 1 95.44 165 VAL A C 1
ATOM 1340 O O . VAL A 1 165 ? 7.73 -9.133 -6.066 1 95.44 165 VAL A O 1
ATOM 1343 N N . GLY A 1 166 ? 7.996 -8.477 -3.967 1 97.31 166 GLY A N 1
ATOM 1344 C CA . GLY A 1 166 ? 6.789 -9.07 -3.406 1 97.31 166 GLY A CA 1
ATOM 1345 C C . GLY A 1 166 ? 6.258 -8.312 -2.201 1 97.31 166 GLY A C 1
ATOM 1346 O O . GLY A 1 166 ? 6.852 -7.324 -1.774 1 97.31 166 GLY A O 1
ATOM 1347 N N . GLN A 1 167 ? 5.082 -8.695 -1.801 1 97.69 167 GLN A N 1
ATOM 1348 C CA . GLN A 1 167 ? 4.5 -8.125 -0.59 1 97.69 167 GLN A CA 1
ATOM 1349 C C . GLN A 1 167 ? 3.676 -9.156 0.167 1 97.69 167 GLN A C 1
ATOM 1351 O O . GLN A 1 167 ? 3.113 -10.07 -0.438 1 97.69 167 GLN A O 1
ATOM 1356 N N . ILE A 1 168 ? 3.674 -9.031 1.485 1 98.44 168 ILE A N 1
ATOM 1357 C CA . ILE A 1 168 ? 2.861 -9.844 2.385 1 98.44 168 ILE A CA 1
ATOM 1358 C C . ILE A 1 168 ? 2.018 -8.938 3.279 1 98.44 168 ILE A C 1
ATOM 1360 O O . ILE A 1 168 ? 2.529 -7.98 3.861 1 98.44 168 ILE A O 1
ATOM 1364 N N . ILE A 1 169 ? 0.741 -9.227 3.363 1 98.06 169 ILE A N 1
ATOM 1365 C CA . ILE A 1 169 ? -0.163 -8.422 4.176 1 98.06 169 ILE A CA 1
ATOM 1366 C C . ILE A 1 169 ? -0.768 -9.281 5.281 1 98.06 169 ILE A C 1
ATOM 1368 O O . ILE A 1 169 ? -1.139 -10.438 5.047 1 98.06 169 ILE A O 1
ATOM 1372 N N . GLU A 1 170 ? -0.795 -8.758 6.492 1 98.06 170 GLU A N 1
ATOM 1373 C CA . GLU A 1 170 ? -1.555 -9.352 7.586 1 98.06 170 GLU A CA 1
ATOM 1374 C C . GLU A 1 170 ? -3.004 -8.875 7.578 1 98.06 170 GLU A C 1
ATOM 1376 O O . GLU A 1 170 ? -3.268 -7.672 7.699 1 98.06 170 GLU A O 1
ATOM 1381 N N . LEU A 1 171 ? -3.898 -9.789 7.449 1 97.69 171 LEU A N 1
ATOM 1382 C CA . LEU A 1 171 ? -5.324 -9.477 7.422 1 97.69 171 LEU A CA 1
ATOM 1383 C C . LEU A 1 171 ? -6.016 -9.984 8.68 1 97.69 171 LEU A C 1
ATOM 1385 O O . LEU A 1 171 ? -5.883 -11.156 9.031 1 97.69 171 LEU A O 1
ATOM 1389 N N . LYS A 1 172 ? -6.738 -9.086 9.328 1 96.56 172 LYS A N 1
ATOM 1390 C CA . LYS A 1 172 ? -7.637 -9.438 10.43 1 96.56 172 LYS A CA 1
ATOM 1391 C C . LYS A 1 172 ? -9.055 -9.695 9.914 1 96.56 172 LYS A C 1
ATOM 1393 O O . LYS A 1 172 ? -9.523 -9.008 9.008 1 96.56 172 LYS A O 1
ATOM 1398 N N . PHE A 1 173 ? -9.672 -10.664 10.531 1 97.69 173 PHE A N 1
ATOM 1399 C CA . PHE A 1 173 ? -11.086 -10.852 10.242 1 97.69 173 PHE A CA 1
ATOM 1400 C C . PHE A 1 173 ? -11.922 -9.75 10.875 1 97.69 173 PHE A C 1
ATOM 1402 O O . PHE A 1 173 ? -11.641 -9.32 12 1 97.69 173 PHE A O 1
ATOM 1409 N N . THR A 1 174 ? -12.945 -9.32 10.156 1 95.06 174 THR A N 1
ATOM 1410 C CA . THR A 1 174 ? -13.797 -8.266 10.688 1 95.06 174 THR A CA 1
ATOM 1411 C C . THR A 1 174 ? -14.578 -8.766 11.906 1 95.06 174 THR A C 1
ATOM 1413 O O . THR A 1 174 ? -14.703 -9.969 12.117 1 95.06 174 THR A O 1
ATOM 1416 N N . ASP A 1 175 ? -15.195 -7.816 12.68 1 93.19 175 ASP A N 1
ATOM 1417 C CA . ASP A 1 175 ? -15.969 -8.156 13.875 1 93.19 175 ASP A CA 1
ATOM 1418 C C . ASP A 1 175 ? -17.172 -9.023 13.516 1 93.19 175 ASP A C 1
ATOM 1420 O O . ASP A 1 175 ? -17.516 -9.953 14.25 1 93.19 175 ASP A O 1
ATOM 1424 N N . ASP A 1 176 ? -17.781 -8.695 12.445 1 95.06 176 ASP A N 1
ATOM 1425 C CA . ASP A 1 176 ? -18.938 -9.477 12.016 1 95.06 176 ASP A CA 1
ATOM 1426 C C . ASP A 1 176 ? -18.547 -10.93 11.758 1 95.06 176 ASP A C 1
ATOM 1428 O O . ASP A 1 176 ? -19.297 -11.844 12.125 1 95.06 176 ASP A O 1
ATOM 1432 N N . VAL A 1 177 ? -17.422 -11.133 11.188 1 97.31 177 VAL A N 1
ATOM 1433 C CA . VAL A 1 177 ? -16.953 -12.484 10.867 1 97.31 177 VAL A CA 1
ATOM 1434 C C . VAL A 1 177 ? -16.625 -13.234 12.156 1 97.31 177 VAL A C 1
ATOM 1436 O O . VAL A 1 177 ? -16.984 -14.398 12.312 1 97.31 177 VAL A O 1
ATOM 1439 N N . THR A 1 178 ? -15.953 -12.547 13.109 1 96.69 178 THR A N 1
ATOM 1440 C CA . THR A 1 178 ? -15.531 -13.227 14.328 1 96.69 178 THR A CA 1
ATOM 1441 C C . THR A 1 178 ? -16.719 -13.5 15.242 1 96.69 178 THR A C 1
ATOM 1443 O O . THR A 1 178 ? -16.672 -14.414 16.062 1 96.69 178 THR A O 1
ATOM 1446 N N . LYS A 1 179 ? -17.766 -12.664 15.141 1 96.38 179 LYS A N 1
ATOM 1447 C CA . LYS A 1 179 ? -19 -12.953 15.867 1 96.38 179 LYS A CA 1
ATOM 1448 C C . LYS A 1 179 ? -19.656 -14.219 15.352 1 96.38 179 LYS A C 1
ATOM 1450 O O . LYS A 1 179 ? -20.219 -15 16.125 1 96.38 179 LYS A O 1
ATOM 1455 N N . GLN A 1 180 ? -19.609 -14.383 14.078 1 96 180 GLN A N 1
ATOM 1456 C CA . GLN A 1 180 ? -20.203 -15.555 13.445 1 96 180 GLN A CA 1
ATOM 1457 C C . GLN A 1 180 ? -19.328 -16.781 13.633 1 96 180 GLN A C 1
ATOM 1459 O O . GLN A 1 180 ? -19.844 -17.891 13.797 1 96 180 GLN A O 1
ATOM 1464 N N . TYR A 1 181 ? -18.016 -16.562 13.523 1 97 181 TYR A N 1
ATOM 1465 C CA . TYR A 1 181 ? -17.031 -17.625 13.688 1 97 181 TYR A CA 1
ATOM 1466 C C . TYR A 1 181 ? -16.094 -17.312 14.852 1 97 181 TYR A C 1
ATOM 1468 O O . TYR A 1 181 ? -14.992 -16.812 14.648 1 97 181 TYR A O 1
ATOM 1476 N N . GLU A 1 182 ? -16.344 -17.75 16 1 95.88 182 GLU A N 1
ATOM 1477 C CA . GLU A 1 182 ? -15.68 -17.375 17.234 1 95.88 182 GLU A CA 1
ATOM 1478 C C . GLU A 1 182 ? -14.227 -17.844 17.234 1 95.88 182 GLU A C 1
ATOM 1480 O O . GLU A 1 182 ? -13.352 -17.172 17.812 1 95.88 182 GLU A O 1
ATOM 1485 N N . TYR A 1 183 ? -14 -19 16.562 1 95.31 183 TYR A N 1
ATOM 1486 C CA . TYR A 1 183 ? -12.656 -19.562 16.578 1 95.31 183 TYR A CA 1
ATOM 1487 C C . TYR A 1 183 ? -11.688 -18.656 15.82 1 95.31 183 TYR A C 1
ATOM 1489 O O . TYR A 1 183 ? -10.469 -18.781 15.961 1 95.31 183 TYR A O 1
ATOM 1497 N N . LEU A 1 184 ? -12.18 -17.688 15.094 1 97.06 184 LEU A N 1
ATOM 1498 C CA . LEU A 1 184 ? -11.344 -16.797 14.281 1 97.06 184 LEU A CA 1
ATOM 1499 C C . LEU A 1 184 ? -10.914 -15.578 15.086 1 97.06 184 LEU A C 1
ATOM 1501 O O . LEU A 1 184 ? -10.117 -14.766 14.609 1 97.06 184 LEU A O 1
ATOM 1505 N N . GLN A 1 185 ? -11.305 -15.398 16.25 1 95.56 185 GLN A N 1
ATOM 1506 C CA . GLN A 1 185 ? -10.938 -14.258 17.094 1 95.56 185 GLN A CA 1
ATOM 1507 C C . GLN A 1 185 ? -9.43 -14.203 17.312 1 95.56 185 GLN A C 1
ATOM 1509 O O . GLN A 1 185 ? -8.852 -13.125 17.438 1 95.56 185 GLN A O 1
ATOM 1514 N N . SER A 1 186 ? -8.797 -15.367 17.375 1 96.12 186 SER A N 1
ATOM 1515 C CA . SER A 1 186 ? -7.355 -15.43 17.609 1 96.12 186 SER A CA 1
ATOM 1516 C C . SER A 1 186 ? -6.605 -15.891 16.375 1 96.12 186 SER A C 1
ATOM 1518 O O . SER A 1 186 ? -5.547 -16.516 16.469 1 96.12 186 SER A O 1
ATOM 1520 N N . ARG A 1 187 ? -7.227 -15.727 15.242 1 96.5 187 ARG A N 1
ATOM 1521 C CA . ARG A 1 187 ? -6.602 -16.094 13.977 1 96.5 187 ARG A CA 1
ATOM 1522 C C . ARG A 1 187 ? -6.469 -14.898 13.047 1 96.5 187 ARG A C 1
ATOM 1524 O O . ARG A 1 187 ? -7.238 -13.938 13.156 1 96.5 187 ARG A O 1
ATOM 1531 N N . ARG A 1 188 ? -5.484 -14.906 12.234 1 97.25 188 ARG A N 1
ATOM 1532 C CA . ARG A 1 188 ? -5.27 -13.922 11.188 1 97.25 188 ARG A CA 1
ATOM 1533 C C . ARG A 1 188 ? -4.785 -14.586 9.898 1 97.25 188 ARG A C 1
ATOM 1535 O O . ARG A 1 188 ? -4.449 -15.773 9.898 1 97.25 188 ARG A O 1
ATOM 1542 N N . LEU A 1 189 ? -4.883 -13.891 8.859 1 98 189 LEU A N 1
ATOM 1543 C CA . LEU A 1 189 ? -4.426 -14.391 7.57 1 98 189 LEU A CA 1
ATOM 1544 C C . LEU A 1 189 ? -3.213 -13.602 7.082 1 98 189 LEU A C 1
ATOM 1546 O O . LEU A 1 189 ? -3.25 -12.375 7.027 1 98 189 LEU A O 1
ATOM 1550 N N . LEU A 1 190 ? -2.121 -14.273 6.844 1 98.12 190 LEU A N 1
ATOM 1551 C CA . LEU A 1 190 ? -1.021 -13.703 6.07 1 98.12 190 LEU A CA 1
ATOM 1552 C C . LEU A 1 190 ? -1.146 -14.07 4.598 1 98.12 190 LEU A C 1
ATOM 1554 O O . LEU A 1 190 ? -1.109 -15.258 4.242 1 98.12 190 LEU A O 1
ATOM 1558 N N . ILE A 1 191 ? -1.317 -13.102 3.756 1 98.62 191 ILE A N 1
ATOM 1559 C CA . ILE A 1 191 ? -1.446 -13.305 2.316 1 98.62 191 ILE A CA 1
ATOM 1560 C C . ILE A 1 191 ? -0.308 -12.586 1.591 1 98.62 191 ILE A C 1
ATOM 1562 O O . ILE A 1 191 ? -0.036 -11.414 1.854 1 98.62 191 ILE A O 1
ATOM 1566 N N . GLY A 1 192 ? 0.402 -13.305 0.756 1 98.56 192 GLY A N 1
ATOM 1567 C CA . GLY A 1 192 ? 1.492 -12.719 -0.011 1 98.56 192 GLY A CA 1
ATOM 1568 C C . GLY A 1 192 ? 1.36 -12.953 -1.504 1 98.56 192 GLY A C 1
ATOM 1569 O O . GLY A 1 192 ? 0.629 -13.844 -1.938 1 98.56 192 GLY A O 1
ATOM 1570 N N . THR A 1 193 ? 2.01 -12.109 -2.303 1 98.75 193 THR A N 1
ATOM 1571 C CA . THR A 1 193 ? 2.057 -12.266 -3.752 1 98.75 193 THR A CA 1
ATOM 1572 C C . THR A 1 193 ? 3.395 -11.773 -4.305 1 98.75 193 THR A C 1
ATOM 1574 O O . THR A 1 193 ? 4.121 -11.039 -3.631 1 98.75 193 THR A O 1
ATOM 1577 N N . THR A 1 194 ? 3.74 -12.32 -5.449 1 98.38 194 THR A N 1
ATOM 1578 C CA . THR A 1 194 ? 4.953 -11.906 -6.148 1 98.38 194 THR A CA 1
ATOM 1579 C C . THR A 1 194 ? 4.859 -12.242 -7.633 1 98.38 194 THR A C 1
ATOM 1581 O O . THR A 1 194 ? 3.883 -12.844 -8.078 1 98.38 194 THR A O 1
ATOM 1584 N N . HIS A 1 195 ? 5.68 -11.719 -8.398 1 98.56 195 HIS A N 1
ATOM 1585 C CA . HIS A 1 195 ? 5.957 -12.047 -9.789 1 98.56 195 HIS A CA 1
ATOM 1586 C C . HIS A 1 195 ? 7.445 -12.297 -10.008 1 98.56 195 HIS A C 1
ATOM 1588 O O . HIS A 1 195 ? 8.227 -11.344 -10.125 1 98.56 195 HIS A O 1
ATOM 1594 N N . LEU A 1 196 ? 7.812 -13.555 -10.141 1 98.5 196 LEU A N 1
ATOM 1595 C CA . LEU A 1 196 ? 9.219 -13.93 -10.125 1 98.5 196 LEU A CA 1
ATOM 1596 C C . LEU A 1 196 ? 9.883 -13.617 -11.469 1 98.5 196 LEU A C 1
ATOM 1598 O O . LEU A 1 196 ? 9.195 -13.297 -12.438 1 98.5 196 LEU A O 1
ATOM 1602 N N . TYR A 1 197 ? 11.18 -13.742 -11.5 1 97.56 197 TYR A N 1
ATOM 1603 C CA . TYR A 1 197 ? 12.023 -13.391 -12.641 1 97.56 197 TYR A CA 1
ATOM 1604 C C . TYR A 1 197 ? 11.68 -14.234 -13.859 1 97.56 197 TYR A C 1
ATOM 1606 O O . TYR A 1 197 ? 11.648 -15.461 -13.781 1 97.56 197 TYR A O 1
ATOM 1614 N N . TRP A 1 198 ? 11.523 -13.664 -15.031 1 94.56 198 TRP A N 1
ATOM 1615 C CA . TRP A 1 198 ? 10.922 -14.32 -16.188 1 94.56 198 TRP A CA 1
ATOM 1616 C C . TRP A 1 198 ? 11.992 -14.922 -17.094 1 94.56 198 TRP A C 1
ATOM 1618 O O . TRP A 1 198 ? 11.711 -15.82 -17.891 1 94.56 198 TRP A O 1
ATOM 1628 N N . HIS A 1 199 ? 13.188 -14.578 -16.969 1 93.44 199 HIS A N 1
ATOM 1629 C CA . HIS A 1 199 ? 14.211 -14.891 -17.969 1 93.44 199 HIS A CA 1
ATOM 1630 C C . HIS A 1 199 ? 14.383 -16.391 -18.125 1 93.44 199 HIS A C 1
ATOM 1632 O O . HIS A 1 199 ? 14.438 -17.125 -17.141 1 93.44 199 HIS A O 1
ATOM 1638 N N . PRO A 1 200 ? 14.539 -16.859 -19.359 1 91.44 200 PRO A N 1
ATOM 1639 C CA . PRO A 1 200 ? 14.648 -18.297 -19.625 1 91.44 200 PRO A CA 1
ATOM 1640 C C . PRO A 1 200 ? 15.789 -18.953 -18.859 1 91.44 200 PRO A C 1
ATOM 1642 O O . PRO A 1 200 ? 15.672 -20.109 -18.438 1 91.44 200 PRO A O 1
ATOM 1645 N N . TYR A 1 201 ? 16.875 -18.234 -18.609 1 92.44 201 TYR A N 1
ATOM 1646 C CA . TYR A 1 201 ? 18.016 -18.781 -17.891 1 92.44 201 TYR A CA 1
ATOM 1647 C C . TYR A 1 201 ? 17.984 -18.344 -16.438 1 92.44 201 TYR A C 1
ATOM 1649 O O . TYR A 1 201 ? 19.016 -18.406 -15.742 1 92.44 201 TYR A O 1
ATOM 1657 N N . GLY A 1 202 ? 16.859 -17.938 -15.969 1 96.12 202 GLY A N 1
ATOM 1658 C CA . GLY A 1 202 ? 16.781 -17.375 -14.633 1 96.12 202 GLY A CA 1
ATOM 1659 C C . GLY A 1 202 ? 16.375 -18.375 -13.578 1 96.12 202 GLY A C 1
ATOM 1660 O O . GLY A 1 202 ? 15.859 -18.016 -12.523 1 96.12 202 GLY A O 1
ATOM 1661 N N . CYS A 1 203 ? 16.625 -19.656 -13.852 1 96.88 203 CYS A N 1
ATOM 1662 C CA . CYS A 1 203 ? 16.125 -20.688 -12.953 1 96.88 203 CYS A CA 1
ATOM 1663 C C . CYS A 1 203 ? 16.719 -20.547 -11.562 1 96.88 203 CYS A C 1
ATOM 1665 O O . CYS A 1 203 ? 16.031 -20.703 -10.562 1 96.88 203 CYS A O 1
ATOM 1667 N N . PHE A 1 204 ? 18.047 -20.281 -11.461 1 97.06 204 PHE A N 1
ATOM 1668 C CA . PHE A 1 204 ? 18.672 -20.094 -10.156 1 97.06 204 PHE A CA 1
ATOM 1669 C C . PHE A 1 204 ? 18.047 -18.906 -9.422 1 97.06 204 PHE A C 1
ATOM 1671 O O . PHE A 1 204 ? 17.734 -19.016 -8.234 1 97.06 204 PHE A O 1
ATOM 1678 N N . GLU A 1 205 ? 17.844 -17.797 -10.094 1 97.44 205 GLU A N 1
ATOM 1679 C CA . GLU A 1 205 ? 17.266 -16.625 -9.461 1 97.44 205 GLU A CA 1
ATOM 1680 C C . GLU A 1 205 ? 15.844 -16.891 -8.969 1 97.44 205 GLU A C 1
ATOM 1682 O O . GLU A 1 205 ? 15.461 -16.453 -7.883 1 97.44 205 GLU A O 1
ATOM 1687 N N . ARG A 1 206 ? 15.094 -17.578 -9.773 1 98.44 206 ARG A N 1
ATOM 1688 C CA . ARG A 1 206 ? 13.742 -17.906 -9.344 1 98.44 206 ARG A CA 1
ATOM 1689 C C . ARG A 1 206 ? 13.766 -18.797 -8.102 1 98.44 206 ARG A C 1
ATOM 1691 O O . ARG A 1 206 ? 12.938 -18.641 -7.203 1 98.44 206 ARG A O 1
ATOM 1698 N N . THR A 1 207 ? 14.648 -19.734 -8.102 1 98.12 207 THR A N 1
ATOM 1699 C CA . THR A 1 207 ? 14.789 -20.625 -6.953 1 98.12 207 THR A CA 1
ATOM 1700 C C . THR A 1 207 ? 15.219 -19.844 -5.715 1 98.12 207 THR A C 1
ATOM 1702 O O . THR A 1 207 ? 14.711 -20.078 -4.617 1 98.12 207 THR A O 1
ATOM 1705 N N . ARG A 1 208 ? 16.125 -18.984 -5.902 1 97.31 208 ARG A N 1
ATOM 1706 C CA . ARG A 1 208 ? 16.578 -18.078 -4.836 1 97.31 208 ARG A CA 1
ATOM 1707 C C . ARG A 1 208 ? 15.414 -17.234 -4.328 1 97.31 208 ARG A C 1
ATOM 1709 O O . ARG A 1 208 ? 15.25 -17.062 -3.119 1 97.31 208 ARG A O 1
ATOM 1716 N N . GLN A 1 209 ? 14.656 -16.703 -5.227 1 98.31 209 GLN A N 1
ATOM 1717 C CA . GLN A 1 209 ? 13.547 -15.836 -4.867 1 98.31 209 GLN A CA 1
ATOM 1718 C C . GLN A 1 209 ? 12.484 -16.594 -4.074 1 98.31 209 GLN A C 1
ATOM 1720 O O . GLN A 1 209 ? 11.93 -16.062 -3.109 1 98.31 209 GLN A O 1
ATOM 1725 N N . THR A 1 210 ? 12.203 -17.844 -4.492 1 97.88 210 THR A N 1
ATOM 1726 C CA . THR A 1 210 ? 11.242 -18.625 -3.73 1 97.88 210 THR A CA 1
ATOM 1727 C C . THR A 1 210 ? 11.789 -18.953 -2.342 1 97.88 210 THR A C 1
ATOM 1729 O O . THR A 1 210 ? 11.023 -19.047 -1.376 1 97.88 210 THR A O 1
ATOM 1732 N N . ALA A 1 211 ? 13.07 -19.141 -2.217 1 96.06 211 ALA A N 1
ATOM 1733 C CA . ALA A 1 211 ? 13.68 -19.328 -0.903 1 96.06 211 ALA A CA 1
ATOM 1734 C C . ALA A 1 211 ? 13.477 -18.094 -0.024 1 96.06 211 ALA A C 1
ATOM 1736 O O . ALA A 1 211 ? 13.164 -18.219 1.163 1 96.06 211 ALA A O 1
ATOM 1737 N N . ILE A 1 212 ? 13.656 -17 -0.626 1 96.38 212 ILE A N 1
ATOM 1738 C CA . ILE A 1 212 ? 13.5 -15.742 0.097 1 96.38 212 ILE A CA 1
ATOM 1739 C C . ILE A 1 212 ? 12.047 -15.57 0.53 1 96.38 212 ILE A C 1
ATOM 1741 O O . ILE A 1 212 ? 11.773 -15.117 1.643 1 96.38 212 ILE A O 1
ATOM 1745 N N . VAL A 1 213 ? 11.086 -15.891 -0.335 1 96.56 213 VAL A N 1
ATOM 1746 C CA . VAL A 1 213 ? 9.664 -15.852 -0.008 1 96.56 213 VAL A CA 1
ATOM 1747 C C . VAL A 1 213 ? 9.398 -16.703 1.229 1 96.56 213 VAL A C 1
ATOM 1749 O O . VAL A 1 213 ? 8.758 -16.25 2.178 1 96.56 213 VAL A O 1
ATOM 1752 N N . LYS A 1 214 ? 9.844 -17.875 1.183 1 94.25 214 LYS A N 1
ATOM 1753 C CA . LYS A 1 214 ? 9.648 -18.812 2.289 1 94.25 214 LYS A CA 1
ATOM 1754 C C . LYS A 1 214 ? 10.211 -18.25 3.59 1 94.25 214 LYS A C 1
ATOM 1756 O O . LYS A 1 214 ? 9.531 -18.25 4.617 1 94.25 214 LYS A O 1
ATOM 1761 N N . GLN A 1 215 ? 11.406 -17.797 3.527 1 93.31 215 GLN A N 1
ATOM 1762 C CA . GLN A 1 215 ? 12.078 -17.266 4.707 1 93.31 215 GLN A CA 1
ATOM 1763 C C . GLN A 1 215 ? 11.352 -16.016 5.234 1 93.31 215 GLN A C 1
ATOM 1765 O O . GLN A 1 215 ? 11.18 -15.867 6.445 1 93.31 215 GLN A O 1
ATOM 1770 N N . THR A 1 216 ? 10.977 -15.164 4.348 1 94.44 216 THR A N 1
ATOM 1771 C CA . THR A 1 216 ? 10.328 -13.922 4.75 1 94.44 216 THR A CA 1
ATOM 1772 C C . THR A 1 216 ? 8.992 -14.203 5.43 1 94.44 216 THR A C 1
ATOM 1774 O O . THR A 1 216 ? 8.633 -13.539 6.402 1 94.44 216 THR A O 1
ATOM 1777 N N . MET A 1 217 ? 8.25 -15.133 4.898 1 94.69 217 MET A N 1
ATOM 1778 C CA . MET A 1 217 ? 6.98 -15.516 5.504 1 94.69 217 MET A CA 1
ATOM 1779 C C . MET A 1 217 ? 7.191 -16.031 6.926 1 94.69 217 MET A C 1
ATOM 1781 O O . MET A 1 217 ? 6.438 -15.688 7.836 1 94.69 217 MET A O 1
ATOM 1785 N N . VAL A 1 218 ? 8.172 -16.828 7.105 1 92.56 218 VAL A N 1
ATOM 1786 C CA . VAL A 1 218 ? 8.484 -17.391 8.414 1 92.56 218 VAL A CA 1
ATOM 1787 C C . VAL A 1 218 ? 8.93 -16.281 9.367 1 92.56 218 VAL A C 1
ATOM 1789 O O . VAL A 1 218 ? 8.469 -16.234 10.508 1 92.56 218 VAL A O 1
ATOM 1792 N N . ASP A 1 219 ? 9.805 -15.461 8.906 1 92.94 219 ASP A N 1
ATOM 1793 C CA . ASP A 1 219 ? 10.305 -14.367 9.727 1 92.94 219 ASP A CA 1
ATOM 1794 C C . ASP A 1 219 ? 9.172 -13.414 10.125 1 92.94 219 ASP A C 1
ATOM 1796 O O . ASP A 1 219 ? 9.125 -12.938 11.258 1 92.94 219 ASP A O 1
ATOM 1800 N N . PHE A 1 220 ? 8.352 -13.109 9.195 1 94.69 220 PHE A N 1
ATOM 1801 C CA . PHE A 1 220 ? 7.254 -12.188 9.469 1 94.69 220 PHE A CA 1
ATOM 1802 C C . PHE A 1 220 ? 6.32 -12.758 10.523 1 94.69 220 PHE A C 1
ATOM 1804 O O . PHE A 1 220 ? 5.926 -12.047 11.453 1 94.69 220 PHE A O 1
ATOM 1811 N N . GLU A 1 221 ? 5.957 -13.961 10.367 1 94.44 221 GLU A N 1
ATOM 1812 C CA . GLU A 1 221 ? 5.129 -14.602 11.391 1 94.44 221 GLU A CA 1
ATOM 1813 C C . GLU A 1 221 ? 5.812 -14.562 12.75 1 94.44 221 GLU A C 1
ATOM 1815 O O . GLU A 1 221 ? 5.168 -14.297 13.766 1 94.44 221 GLU A O 1
ATOM 1820 N N . ARG A 1 222 ? 7.047 -14.938 12.773 1 93.81 222 ARG A N 1
ATOM 1821 C CA . ARG A 1 222 ? 7.805 -14.914 14.023 1 93.81 222 ARG A CA 1
ATOM 1822 C C . ARG A 1 222 ? 7.742 -13.539 14.68 1 93.81 222 ARG A C 1
ATOM 1824 O O . ARG A 1 222 ? 7.488 -13.43 15.875 1 93.81 222 ARG A O 1
ATOM 1831 N N . ASP A 1 223 ? 7.992 -12.539 13.914 1 93.81 223 ASP A N 1
ATOM 1832 C CA . ASP A 1 223 ? 7.961 -11.164 14.414 1 93.81 223 ASP A CA 1
ATOM 1833 C C . ASP A 1 223 ? 6.59 -10.828 14.992 1 93.81 223 ASP A C 1
ATOM 1835 O O . ASP A 1 223 ? 6.496 -10.211 16.062 1 93.81 223 ASP A O 1
ATOM 1839 N N . LEU A 1 224 ? 5.562 -11.18 14.305 1 93.75 224 LEU A N 1
ATOM 1840 C CA . LEU A 1 224 ? 4.203 -10.891 14.742 1 93.75 224 LEU A CA 1
ATOM 1841 C C . LEU A 1 224 ? 3.873 -11.648 16.031 1 93.75 224 LEU A C 1
ATOM 1843 O O . LEU A 1 224 ? 3.17 -11.133 16.891 1 93.75 224 LEU A O 1
ATOM 1847 N N . ARG A 1 225 ? 4.355 -12.82 16.156 1 93.12 225 ARG A N 1
ATOM 1848 C CA . ARG A 1 225 ? 4.109 -13.633 17.344 1 93.12 225 ARG A CA 1
ATOM 1849 C C . ARG A 1 225 ? 4.844 -13.078 18.547 1 93.12 225 ARG A C 1
ATOM 1851 O O . ARG A 1 225 ? 4.41 -13.266 19.688 1 93.12 225 ARG A O 1
ATOM 1858 N N . LEU A 1 226 ? 5.984 -12.469 18.297 1 92.12 226 LEU A N 1
ATOM 1859 C CA . LEU A 1 226 ? 6.668 -11.773 19.375 1 92.12 226 LEU A CA 1
ATOM 1860 C C . LEU A 1 226 ? 5.793 -10.656 19.938 1 92.12 226 LEU A C 1
ATOM 1862 O O . LEU A 1 226 ? 5.836 -10.375 21.141 1 92.12 226 LEU A O 1
ATOM 1866 N N . ILE A 1 227 ? 5.023 -10.094 19.078 1 89.06 227 ILE A N 1
ATOM 1867 C CA . ILE A 1 227 ? 4.152 -8.984 19.469 1 89.06 227 ILE A CA 1
ATOM 1868 C C . ILE A 1 227 ? 2.908 -9.523 20.172 1 89.06 227 ILE A C 1
ATOM 1870 O O . ILE A 1 227 ? 2.498 -9 21.203 1 89.06 227 ILE A O 1
ATOM 1874 N N . ASP A 1 228 ? 2.275 -10.547 19.625 1 91.44 228 ASP A N 1
ATOM 1875 C CA . ASP A 1 228 ? 1.1 -11.195 20.203 1 91.44 228 ASP A CA 1
ATOM 1876 C C . ASP A 1 228 ? 1.154 -12.711 20.016 1 91.44 228 ASP A C 1
ATOM 1878 O O . ASP A 1 228 ? 0.688 -13.227 19 1 91.44 228 ASP A O 1
ATOM 1882 N N . PRO A 1 229 ? 1.562 -13.359 20.969 1 93.81 229 PRO A N 1
ATOM 1883 C CA . PRO A 1 229 ? 1.757 -14.812 20.859 1 93.81 229 PRO A CA 1
ATOM 1884 C C . PRO A 1 229 ? 0.439 -15.578 20.797 1 93.81 229 PRO A C 1
ATOM 1886 O O . PRO A 1 229 ? 0.429 -16.766 20.484 1 93.81 229 PRO A O 1
ATOM 1889 N N . SER A 1 230 ? -0.671 -14.953 21.141 1 95.31 230 SER A N 1
ATOM 1890 C CA . SER A 1 230 ? -1.948 -15.656 21.203 1 95.31 230 SER A CA 1
ATOM 1891 C C . SER A 1 230 ? -2.551 -15.828 19.812 1 95.31 230 SER A C 1
ATOM 1893 O O . SER A 1 230 ? -3.471 -16.625 19.625 1 95.31 230 SER A O 1
ATOM 1895 N N . ILE A 1 231 ? -1.955 -15.164 18.875 1 95.31 231 ILE A N 1
ATOM 1896 C CA . ILE A 1 231 ? -2.527 -15.156 17.547 1 95.31 231 ILE A CA 1
ATOM 1897 C C . ILE A 1 231 ? -1.888 -16.266 16.703 1 95.31 231 ILE A C 1
ATOM 1899 O O . ILE A 1 231 ? -0.663 -16.406 16.688 1 95.31 231 ILE A O 1
ATOM 1903 N N . LYS A 1 232 ? -2.719 -17.047 16.016 1 95.31 232 LYS A N 1
ATOM 1904 C CA . LYS A 1 232 ? -2.27 -18 15.031 1 95.31 232 LYS A CA 1
ATOM 1905 C C . LYS A 1 232 ? -2.557 -17.516 13.609 1 95.31 232 LYS A C 1
ATOM 1907 O O . LYS A 1 232 ? -3.516 -16.781 13.391 1 95.31 232 LYS A O 1
ATOM 1912 N N . TYR A 1 233 ? -1.763 -18.031 12.648 1 96.5 233 TYR A N 1
ATOM 1913 C CA . TYR A 1 233 ? -1.855 -17.422 11.328 1 96.5 233 TYR A CA 1
ATOM 1914 C C . TYR A 1 233 ? -2.121 -18.484 10.266 1 96.5 233 TYR A C 1
ATOM 1916 O O . TYR A 1 233 ? -1.484 -19.547 10.258 1 96.5 233 TYR A O 1
ATOM 1924 N N . TYR A 1 234 ? -3.146 -18.266 9.445 1 97.5 234 TYR A N 1
ATOM 1925 C CA . TYR A 1 234 ? -3.205 -18.906 8.133 1 97.5 234 TYR A CA 1
ATOM 1926 C C . TYR A 1 234 ? -2.234 -18.25 7.164 1 97.5 234 TYR A C 1
ATOM 1928 O O . TYR A 1 234 ? -2.094 -17.016 7.152 1 97.5 234 TYR A O 1
ATOM 1936 N N . LYS A 1 235 ? -1.519 -19.031 6.387 1 97.62 235 LYS A N 1
ATOM 1937 C CA . LYS A 1 235 ? -0.486 -18.453 5.523 1 97.62 235 LYS A CA 1
ATOM 1938 C C . LYS A 1 235 ? -0.657 -18.922 4.082 1 97.62 235 LYS A C 1
ATOM 1940 O O . LYS A 1 235 ? -0.595 -20.125 3.799 1 97.62 235 LYS A O 1
ATOM 1945 N N . ILE A 1 236 ? -0.901 -18 3.191 1 98.44 236 ILE A N 1
ATOM 1946 C CA . ILE A 1 236 ? -1.107 -18.266 1.77 1 98.44 236 ILE A CA 1
ATOM 1947 C C . ILE A 1 236 ? -0.199 -17.359 0.944 1 98.44 236 ILE A C 1
ATOM 1949 O O . ILE A 1 236 ? -0.06 -16.172 1.243 1 98.44 236 ILE A O 1
ATOM 1953 N N . PHE A 1 237 ? 0.478 -17.875 -0.02 1 98.62 237 PHE A N 1
ATOM 1954 C CA . PHE A 1 237 ? 1.297 -17.109 -0.952 1 98.62 237 PHE A CA 1
ATOM 1955 C C . PHE A 1 237 ? 0.956 -17.453 -2.393 1 98.62 237 PHE A C 1
ATOM 1957 O O . PHE A 1 237 ? 1.078 -18.625 -2.797 1 98.62 237 PHE A O 1
ATOM 1964 N N . ALA A 1 238 ? 0.486 -16.5 -3.191 1 98.81 238 ALA A N 1
ATOM 1965 C CA . ALA A 1 238 ? 0.026 -16.766 -4.551 1 98.81 238 ALA A CA 1
ATOM 1966 C C . ALA A 1 238 ? 0.648 -15.789 -5.543 1 98.81 238 ALA A C 1
ATOM 1968 O O . ALA A 1 238 ? 0.954 -14.648 -5.184 1 98.81 238 ALA A O 1
ATOM 1969 N N . GLY A 1 239 ? 0.83 -16.219 -6.711 1 98.81 239 GLY A N 1
ATOM 1970 C CA . GLY A 1 239 ? 1.337 -15.32 -7.734 1 98.81 239 GLY A CA 1
ATOM 1971 C C . GLY A 1 239 ? 1.844 -16.047 -8.969 1 98.81 239 GLY A C 1
ATOM 1972 O O . GLY A 1 239 ? 1.449 -17.188 -9.234 1 98.81 239 GLY A O 1
ATOM 1973 N N . ASP A 1 240 ? 2.576 -15.328 -9.805 1 98.88 240 ASP A N 1
ATOM 1974 C CA . ASP A 1 240 ? 3.262 -15.844 -10.984 1 98.88 240 ASP A CA 1
ATOM 1975 C C . ASP A 1 240 ? 4.719 -16.188 -10.664 1 98.88 240 ASP A C 1
ATOM 1977 O O . ASP A 1 240 ? 5.551 -15.289 -10.516 1 98.88 240 ASP A O 1
ATOM 1981 N N . PHE A 1 241 ? 4.984 -17.469 -10.68 1 98.81 241 PHE A N 1
ATOM 1982 C CA . PHE A 1 241 ? 6.285 -17.938 -10.219 1 98.81 241 PHE A CA 1
ATOM 1983 C C . PHE A 1 241 ? 7.219 -18.203 -11.391 1 98.81 241 PHE A C 1
ATOM 1985 O O . PHE A 1 241 ? 8.383 -18.562 -11.203 1 98.81 241 PHE A O 1
ATOM 1992 N N . ASN A 1 242 ? 6.734 -18.062 -12.594 1 98.38 242 ASN A N 1
ATOM 1993 C CA . ASN A 1 242 ? 7.508 -18.234 -13.812 1 98.38 242 ASN A CA 1
ATOM 1994 C C . ASN A 1 242 ? 8.297 -19.547 -13.797 1 98.38 242 ASN A C 1
ATOM 1996 O O . ASN A 1 242 ? 9.477 -19.562 -14.148 1 98.38 242 ASN A O 1
ATOM 2000 N N . SER A 1 243 ? 7.633 -20.578 -13.281 1 98.38 243 SER A N 1
ATOM 2001 C CA . SER A 1 243 ? 8.273 -21.891 -13.195 1 98.38 243 SER A CA 1
ATOM 2002 C C . SER A 1 243 ? 7.242 -23.016 -13.289 1 98.38 243 SER A C 1
ATOM 2004 O O . SER A 1 243 ? 6.148 -22.922 -12.727 1 98.38 243 SER A O 1
ATOM 2006 N N . GLU A 1 244 ? 7.648 -24 -13.961 1 97.75 244 GLU A N 1
ATOM 2007 C CA . GLU A 1 244 ? 6.805 -25.188 -14.086 1 97.75 244 GLU A CA 1
ATOM 2008 C C . GLU A 1 244 ? 6.852 -26.031 -12.812 1 97.75 244 GLU A C 1
ATOM 2010 O O . GLU A 1 244 ? 7.762 -25.875 -12 1 97.75 244 GLU A O 1
ATOM 2015 N N . PRO A 1 245 ? 5.855 -26.938 -12.648 1 97.69 245 PRO A N 1
ATOM 2016 C CA . PRO A 1 245 ? 5.754 -27.656 -11.383 1 97.69 245 PRO A CA 1
ATOM 2017 C C . PRO A 1 245 ? 6.84 -28.719 -11.219 1 97.69 245 PRO A C 1
ATOM 2019 O O . PRO A 1 245 ? 6.887 -29.422 -10.203 1 97.69 245 PRO A O 1
ATOM 2022 N N . PHE A 1 246 ? 7.773 -28.844 -12.133 1 96.25 246 PHE A N 1
ATOM 2023 C CA . PHE A 1 246 ? 8.898 -29.766 -12.031 1 96.25 246 PHE A CA 1
ATOM 2024 C C . PHE A 1 246 ? 10.219 -29 -12.008 1 96.25 246 PHE A C 1
ATOM 2026 O O . PHE A 1 246 ? 11.289 -29.609 -11.953 1 96.25 246 PHE A O 1
ATOM 2033 N N . ASP A 1 247 ? 10.141 -27.672 -12.039 1 97.12 247 ASP A N 1
ATOM 2034 C CA . ASP A 1 247 ? 11.328 -26.844 -11.945 1 97.12 247 ASP A CA 1
ATOM 2035 C C . ASP A 1 247 ? 11.758 -26.656 -10.492 1 97.12 247 ASP A C 1
ATOM 2037 O O . ASP A 1 247 ? 10.938 -26.75 -9.578 1 97.12 247 ASP A O 1
ATOM 2041 N N . PRO A 1 248 ? 12.977 -26.297 -10.242 1 97.62 248 PRO A N 1
ATOM 2042 C CA . PRO A 1 248 ? 13.547 -26.172 -8.898 1 97.62 248 PRO A CA 1
ATOM 2043 C C . PRO A 1 248 ? 12.766 -25.203 -8.016 1 97.62 248 PRO A C 1
ATOM 2045 O O . PRO A 1 248 ? 12.57 -25.469 -6.824 1 97.62 248 PRO A O 1
ATOM 2048 N N . PRO A 1 249 ? 12.273 -24.031 -8.5 1 97.94 249 PRO A N 1
ATOM 2049 C CA . PRO A 1 249 ? 11.508 -23.156 -7.605 1 97.94 249 PRO A CA 1
ATOM 2050 C C . PRO A 1 249 ? 10.305 -23.859 -6.988 1 97.94 249 PRO A C 1
ATOM 2052 O O . PRO A 1 249 ? 10.062 -23.734 -5.781 1 97.94 249 PRO A O 1
ATOM 2055 N N . TYR A 1 250 ? 9.57 -24.594 -7.773 1 97.88 250 TYR A N 1
ATOM 2056 C CA . TYR A 1 250 ? 8.43 -25.359 -7.289 1 97.88 250 TYR A CA 1
ATOM 2057 C C . TYR A 1 250 ? 8.875 -26.469 -6.352 1 97.88 250 TYR A C 1
ATOM 2059 O O . TYR A 1 250 ? 8.312 -26.641 -5.266 1 97.88 250 TYR A O 1
ATOM 2067 N N . MET A 1 251 ? 9.867 -27.188 -6.773 1 96.62 251 MET A N 1
ATOM 2068 C CA . MET A 1 251 ? 10.367 -28.328 -6 1 96.62 251 MET A CA 1
ATOM 2069 C C . MET A 1 251 ? 10.852 -27.875 -4.629 1 96.62 251 MET A C 1
ATOM 2071 O O . MET A 1 251 ? 10.625 -28.547 -3.627 1 96.62 251 MET A O 1
ATOM 2075 N N . GLY A 1 252 ? 11.531 -26.766 -4.613 1 95.56 252 GLY A N 1
ATOM 2076 C CA . GLY A 1 252 ? 11.984 -26.234 -3.342 1 95.56 252 GLY A CA 1
ATOM 2077 C C . GLY A 1 252 ? 10.852 -25.906 -2.391 1 95.56 252 GLY A C 1
ATOM 2078 O O . GLY A 1 252 ? 10.938 -26.188 -1.196 1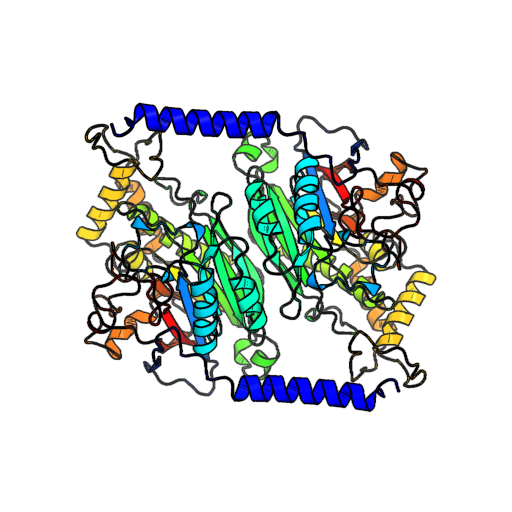 95.56 252 GLY A O 1
ATOM 2079 N N . LEU A 1 253 ? 9.812 -25.328 -2.918 1 96 253 LEU A N 1
ATOM 2080 C CA . LEU A 1 253 ? 8.688 -24.906 -2.09 1 96 253 LEU A CA 1
ATOM 2081 C C . LEU A 1 253 ? 7.965 -26.109 -1.498 1 96 253 LEU A C 1
ATOM 2083 O O . LEU A 1 253 ? 7.523 -26.062 -0.347 1 96 253 LEU A O 1
ATOM 2087 N N . VAL A 1 254 ? 7.863 -27.188 -2.244 1 94.12 254 VAL A N 1
ATOM 2088 C CA . VAL A 1 254 ? 7.105 -28.344 -1.78 1 94.12 254 VAL A CA 1
ATOM 2089 C C . VAL A 1 254 ? 8.047 -29.359 -1.129 1 94.12 254 VAL A C 1
ATOM 2091 O O . VAL A 1 254 ? 7.645 -30.469 -0.806 1 94.12 254 VAL A O 1
ATOM 2094 N N . GLN A 1 255 ? 9.336 -29.062 -1.025 1 89.94 255 GLN A N 1
ATOM 2095 C CA . GLN A 1 255 ? 10.398 -29.812 -0.368 1 89.94 255 GLN A CA 1
ATOM 2096 C C . GLN A 1 255 ? 10.625 -31.156 -1.062 1 89.94 255 GLN A C 1
ATOM 2098 O O . GLN A 1 255 ? 10.727 -32.188 -0.404 1 89.94 255 GLN A O 1
ATOM 2103 N N . ASN A 1 256 ? 10.539 -31.062 -2.307 1 88.25 256 ASN A N 1
ATOM 2104 C CA . ASN A 1 256 ? 11.078 -32.125 -3.143 1 88.25 256 ASN A CA 1
ATOM 2105 C C . ASN A 1 256 ? 12.523 -31.875 -3.529 1 88.25 256 ASN A C 1
ATOM 2107 O O . ASN A 1 256 ? 12.844 -30.797 -4.059 1 88.25 256 ASN A O 1
ATOM 2111 N N . PRO A 1 257 ? 13.367 -32.781 -3.203 1 91.44 257 PRO A N 1
ATOM 2112 C CA . PRO A 1 257 ? 14.766 -32.562 -3.553 1 91.44 257 PRO A CA 1
ATOM 2113 C C . PRO A 1 257 ? 14.969 -32.25 -5.035 1 91.44 257 PRO A C 1
ATOM 2115 O O . PRO A 1 257 ? 14.266 -32.812 -5.883 1 91.44 257 PRO A O 1
ATOM 2118 N N . PHE A 1 258 ? 15.977 -31.484 -5.309 1 94.44 258 PHE A N 1
ATOM 2119 C CA . PHE A 1 258 ? 16.312 -31.203 -6.699 1 94.44 258 PHE A CA 1
ATOM 2120 C C . PHE A 1 258 ? 16.875 -32.438 -7.379 1 94.44 258 PHE A C 1
ATOM 2122 O O . PHE A 1 258 ? 17.875 -33 -6.922 1 94.44 258 PHE A O 1
ATOM 2129 N N . ASP A 1 259 ? 16.328 -32.875 -8.469 1 93.56 259 ASP A N 1
ATOM 2130 C CA . ASP A 1 259 ? 16.875 -34 -9.211 1 93.56 259 ASP A CA 1
ATOM 2131 C C . ASP A 1 259 ? 18.031 -33.562 -10.109 1 93.56 259 ASP A C 1
ATOM 2133 O O . ASP A 1 259 ? 18.453 -32.406 -10.078 1 93.56 259 ASP A O 1
ATOM 2137 N N . GLU A 1 260 ? 18.547 -34.469 -10.859 1 94.5 260 GLU A N 1
ATOM 2138 C CA . GLU A 1 260 ? 19.719 -34.188 -11.688 1 94.5 260 GLU A CA 1
ATOM 2139 C C . GLU A 1 260 ? 19.438 -33.094 -12.703 1 94.5 260 GLU A C 1
ATOM 2141 O O . GLU A 1 260 ? 20.281 -32.25 -12.945 1 94.5 260 GLU A O 1
ATOM 2146 N N . GLU A 1 261 ? 18.312 -33.219 -13.258 1 94.25 261 GLU A N 1
ATOM 2147 C CA . GLU A 1 261 ? 17.938 -32.188 -14.242 1 94.25 261 GLU A CA 1
ATOM 2148 C C . GLU A 1 261 ? 17.812 -30.812 -13.594 1 94.25 261 GLU A C 1
ATOM 2150 O O . GLU A 1 261 ? 18.234 -29.812 -14.164 1 94.25 261 GLU A O 1
ATOM 2155 N N . GLY A 1 262 ? 17.172 -30.812 -12.477 1 95.62 262 GLY A N 1
ATOM 2156 C CA . GLY A 1 262 ? 17.047 -29.562 -11.742 1 95.62 262 GLY A CA 1
ATOM 2157 C C . GLY A 1 262 ? 18.391 -28.938 -11.391 1 95.62 262 GLY A C 1
ATOM 2158 O O . GLY A 1 262 ? 18.578 -27.734 -11.523 1 95.62 262 GLY A O 1
ATOM 2159 N N . LEU A 1 263 ? 19.297 -29.75 -10.953 1 95.69 263 LEU A N 1
ATOM 2160 C CA . LEU A 1 263 ? 20.625 -29.281 -10.594 1 95.69 263 LEU A CA 1
ATOM 2161 C C . LEU A 1 263 ? 21.359 -28.75 -11.828 1 95.69 263 LEU A C 1
ATOM 2163 O O . LEU A 1 263 ? 22.078 -27.734 -11.742 1 95.69 263 LEU A O 1
ATOM 2167 N N . ARG A 1 264 ? 21.188 -29.422 -12.898 1 95.06 264 ARG A N 1
ATOM 2168 C CA . ARG A 1 264 ? 21.797 -28.969 -14.141 1 95.06 264 ARG A CA 1
ATOM 2169 C C . ARG A 1 264 ? 21.25 -27.594 -14.547 1 95.06 264 ARG A C 1
ATOM 2171 O O . ARG A 1 264 ? 22.016 -26.734 -14.984 1 95.06 264 ARG A O 1
ATOM 2178 N N . LEU A 1 265 ? 19.969 -27.438 -14.375 1 95.31 265 LEU A N 1
ATOM 2179 C CA . LEU A 1 265 ? 19.344 -26.172 -14.719 1 95.31 265 LEU A CA 1
ATOM 2180 C C . LEU A 1 265 ? 19.875 -25.047 -13.844 1 95.31 265 LEU A C 1
ATOM 2182 O O . LEU A 1 265 ? 20.109 -23.938 -14.328 1 95.31 265 LEU A O 1
ATOM 2186 N N . LEU A 1 266 ? 20.031 -25.312 -12.578 1 96.62 266 LEU A N 1
ATOM 2187 C CA . LEU A 1 266 ? 20.547 -24.328 -11.641 1 96.62 266 LEU A CA 1
ATOM 2188 C C . LEU A 1 266 ? 21.969 -23.938 -12.016 1 96.62 266 LEU A C 1
ATOM 2190 O O . LEU A 1 266 ? 22.312 -22.75 -12.039 1 96.62 266 LEU A O 1
ATOM 2194 N N . LYS A 1 267 ? 22.812 -24.891 -12.305 1 94.25 267 LYS A N 1
ATOM 2195 C CA . LYS A 1 267 ? 24.203 -24.641 -12.664 1 94.25 267 LYS A CA 1
ATOM 2196 C C . LYS A 1 267 ? 24.297 -23.828 -13.953 1 94.25 267 LYS A C 1
ATOM 2198 O O . LYS A 1 267 ? 25.094 -22.891 -14.047 1 94.25 267 LYS A O 1
ATOM 2203 N N . ARG A 1 268 ? 23.484 -24.219 -14.852 1 93.38 268 ARG A N 1
ATOM 2204 C CA . ARG A 1 268 ? 23.469 -23.5 -16.125 1 93.38 268 ARG A CA 1
ATOM 2205 C C . ARG A 1 268 ? 23.062 -22.047 -15.93 1 93.38 268 ARG A C 1
ATOM 2207 O O . ARG A 1 268 ? 23.594 -21.141 -16.578 1 93.38 268 ARG A O 1
ATOM 2214 N N . SER A 1 269 ? 22.109 -21.859 -15.094 1 94.25 269 SER A N 1
ATOM 2215 C CA . SER A 1 269 ? 21.625 -20.516 -14.797 1 94.25 269 SER A CA 1
ATOM 2216 C C . SER A 1 269 ? 22.719 -19.641 -14.188 1 94.25 269 SER A C 1
ATOM 2218 O O . SER A 1 269 ? 22.953 -18.516 -14.648 1 94.25 269 SER A O 1
ATOM 2220 N N . VAL A 1 270 ? 23.406 -20.125 -13.203 1 93.19 270 VAL A N 1
ATOM 2221 C CA . VAL A 1 270 ? 24.484 -19.375 -12.539 1 93.19 270 VAL A CA 1
ATOM 2222 C C . VAL A 1 270 ? 25.594 -19.062 -13.547 1 93.19 270 VAL A C 1
ATOM 2224 O O . VAL A 1 270 ? 26.078 -17.938 -13.609 1 93.19 270 VAL A O 1
ATOM 2227 N N . ASN A 1 271 ? 25.984 -20.047 -14.328 1 91.12 271 ASN A N 1
ATOM 2228 C CA . ASN A 1 271 ? 27.062 -19.875 -15.297 1 91.12 271 ASN A CA 1
ATOM 2229 C C . ASN A 1 271 ? 26.703 -18.844 -16.359 1 91.12 271 ASN A C 1
ATOM 2231 O O . ASN A 1 271 ? 27.578 -18.125 -16.859 1 91.12 271 ASN A O 1
ATOM 2235 N N . HIS A 1 272 ? 25.516 -18.844 -16.719 1 90.12 272 HIS A N 1
ATOM 2236 C CA . HIS A 1 272 ? 25.062 -17.906 -17.734 1 90.12 272 HIS A CA 1
ATOM 2237 C C . HIS A 1 272 ? 25.297 -16.469 -17.281 1 90.12 272 HIS A C 1
ATOM 2239 O O . HIS A 1 272 ? 25.766 -15.625 -18.047 1 90.12 272 HIS A O 1
ATOM 2245 N N . PHE A 1 273 ? 25.016 -16.125 -16.078 1 87.62 273 PHE A N 1
ATOM 2246 C CA . PHE A 1 273 ? 25.031 -14.742 -15.609 1 87.62 273 PHE A CA 1
ATOM 2247 C C . PHE A 1 273 ? 26.375 -14.391 -15 1 87.62 273 PHE A C 1
ATOM 2249 O O . PHE A 1 273 ? 26.781 -13.227 -15.008 1 87.62 273 PHE A O 1
ATOM 2256 N N . CYS A 1 274 ? 27.031 -15.344 -14.492 1 85.31 274 CYS A N 1
ATOM 2257 C CA . CYS A 1 274 ? 28.234 -15 -13.727 1 85.31 274 CYS A CA 1
ATOM 2258 C C . CYS A 1 274 ? 29.484 -15.484 -14.438 1 85.31 274 CYS A C 1
ATOM 2260 O O . CYS A 1 274 ? 30.562 -14.914 -14.258 1 85.31 274 CYS A O 1
ATOM 2262 N N . ASN A 1 275 ? 29.469 -16.547 -15.156 1 74.56 275 ASN A N 1
ATOM 2263 C CA . ASN A 1 275 ? 30.688 -17.188 -15.648 1 74.56 275 ASN A CA 1
ATOM 2264 C C . ASN A 1 275 ? 30.719 -17.234 -17.172 1 74.56 275 ASN A C 1
ATOM 2266 O O . ASN A 1 275 ? 31.469 -18.016 -17.75 1 74.56 275 ASN A O 1
ATOM 2270 N N . ARG A 1 276 ? 29.688 -16.453 -17.812 1 62.31 276 ARG A N 1
ATOM 2271 C CA . ARG A 1 276 ? 29.719 -16.484 -19.266 1 62.31 276 ARG A CA 1
ATOM 2272 C C . ARG A 1 276 ? 31.094 -16.078 -19.797 1 62.31 276 ARG A C 1
ATOM 2274 O O . ARG A 1 276 ? 31.641 -15.055 -19.391 1 62.31 276 ARG A O 1
ATOM 2281 N N . VAL A 1 277 ? 31.812 -16.984 -20.203 1 52.22 277 VAL A N 1
ATOM 2282 C CA . VAL A 1 277 ? 32.969 -16.766 -21.078 1 52.22 277 VAL A CA 1
ATOM 2283 C C . VAL A 1 277 ? 32.531 -16.016 -22.328 1 52.22 277 VAL A C 1
ATOM 2285 O O . VAL A 1 277 ? 31.391 -16.203 -22.812 1 52.22 277 VAL A O 1
ATOM 2288 N N . ASN A 1 278 ? 33.031 -14.797 -22.719 1 41.72 278 ASN A N 1
ATOM 2289 C CA . ASN A 1 278 ? 32.875 -13.969 -23.906 1 41.72 278 ASN A CA 1
ATOM 2290 C C . ASN A 1 278 ? 32.594 -14.812 -25.156 1 41.72 278 ASN A C 1
ATOM 2292 O O . ASN A 1 278 ? 32.812 -14.367 -26.281 1 41.72 278 ASN A O 1
ATOM 2296 N N . GLN A 1 279 ? 32.5 -16.125 -25.188 1 39.19 279 GLN A N 1
ATOM 2297 C CA . GLN A 1 279 ? 32.562 -16.594 -26.562 1 39.19 279 GLN A CA 1
ATOM 2298 C C . GLN A 1 279 ? 31.312 -16.141 -27.344 1 39.19 279 GLN A C 1
ATOM 2300 O O . GLN A 1 279 ? 31.391 -15.852 -28.531 1 39.19 279 GLN A O 1
ATOM 2305 N N . ASP A 1 280 ? 30.078 -16.688 -27.172 1 34.16 280 ASP A N 1
ATOM 2306 C CA . ASP A 1 280 ? 29.094 -16.578 -28.25 1 34.16 280 ASP A CA 1
ATOM 2307 C C . ASP A 1 280 ? 28.469 -15.188 -28.281 1 34.16 280 ASP A C 1
ATOM 2309 O O . ASP A 1 280 ? 27.703 -14.828 -27.375 1 34.16 280 ASP A O 1
ATOM 2313 N N . LYS A 1 281 ? 29.141 -14.125 -28.766 1 40.28 281 LYS A N 1
ATOM 2314 C CA . LYS A 1 281 ? 28.641 -12.891 -29.344 1 40.28 281 LYS A CA 1
ATOM 2315 C C . LYS A 1 281 ? 27.375 -13.148 -30.156 1 40.28 281 LYS A C 1
ATOM 2317 O O . LYS A 1 281 ? 27.344 -12.914 -31.375 1 40.28 281 LYS A O 1
ATOM 2322 N N . GLU A 1 282 ? 26.75 -14.273 -30.141 1 32.84 282 GLU A N 1
ATOM 2323 C CA . GLU A 1 282 ? 25.625 -14.305 -31.062 1 32.84 282 GLU A CA 1
ATOM 2324 C C . GLU A 1 282 ? 24.719 -13.094 -30.859 1 32.84 282 GLU A C 1
ATOM 2326 O O . GLU A 1 282 ? 24.562 -12.594 -29.75 1 32.84 282 GLU A O 1
ATOM 2331 N N . ASP A 1 283 ? 24.141 -12.531 -31.984 1 35.25 283 ASP A N 1
ATOM 2332 C CA . ASP A 1 283 ? 23.453 -11.375 -32.562 1 35.25 283 ASP A CA 1
ATOM 2333 C C . ASP A 1 283 ? 22.219 -11.016 -31.719 1 35.25 283 ASP A C 1
ATOM 2335 O O . ASP A 1 283 ? 21.422 -10.172 -32.125 1 35.25 283 ASP A O 1
ATOM 2339 N N . GLU A 1 284 ? 21.734 -11.977 -30.922 1 34.28 284 GLU A N 1
ATOM 2340 C CA . GLU A 1 284 ? 20.375 -11.531 -30.656 1 34.28 284 GLU A CA 1
ATOM 2341 C C . GLU A 1 284 ? 20.359 -10.297 -29.766 1 34.28 284 GLU A C 1
ATOM 2343 O O . GLU A 1 284 ? 21.172 -10.18 -28.844 1 34.28 284 GLU A O 1
ATOM 2348 N N . GLU A 1 285 ? 20.062 -9.148 -30.266 1 35.66 285 GLU A N 1
ATOM 2349 C CA . GLU A 1 285 ? 19.781 -7.867 -29.625 1 35.66 285 GLU A CA 1
ATOM 2350 C C . GLU A 1 285 ? 19.281 -8.07 -28.188 1 35.66 285 GLU A C 1
ATOM 2352 O O . GLU A 1 285 ? 18.25 -8.711 -27.969 1 35.66 285 GLU A O 1
ATOM 2357 N N . PRO A 1 286 ? 20.172 -8.164 -27.328 1 38.34 286 PRO A N 1
ATOM 2358 C CA . PRO A 1 286 ? 19.719 -8.453 -25.969 1 38.34 286 PRO A CA 1
ATOM 2359 C C . PRO A 1 286 ? 18.609 -7.512 -25.5 1 38.34 286 PRO A C 1
ATOM 2361 O O . PRO A 1 286 ? 18.766 -6.293 -25.578 1 38.34 286 PRO A O 1
ATOM 2364 N N . VAL A 1 287 ? 17.469 -7.871 -25.781 1 38.44 287 VAL A N 1
ATOM 2365 C CA . VAL A 1 287 ? 16.375 -7.078 -25.219 1 38.44 287 VAL A CA 1
ATOM 2366 C C . VAL A 1 287 ? 16.703 -6.68 -23.781 1 38.44 287 VAL A C 1
ATOM 2368 O O . VAL A 1 287 ? 16.078 -5.785 -23.219 1 38.44 287 VAL A O 1
ATOM 2371 N N . TYR A 1 288 ? 17.453 -7.543 -23.109 1 40.28 288 TYR A N 1
ATOM 2372 C CA . TYR A 1 288 ? 17.625 -7.223 -21.688 1 40.28 288 TYR A CA 1
ATOM 2373 C C . TYR A 1 288 ? 19.078 -6.832 -21.406 1 40.28 288 TYR A C 1
ATOM 2375 O O . TYR A 1 288 ? 20 -7.367 -22.016 1 40.28 288 TYR A O 1
ATOM 2383 N N . ARG A 1 289 ? 19.344 -5.746 -20.859 1 39.91 289 ARG A N 1
ATOM 2384 C CA . ARG A 1 289 ? 20.641 -5.273 -20.391 1 39.91 289 ARG A CA 1
ATOM 2385 C C . ARG A 1 289 ? 21.391 -6.375 -19.641 1 39.91 289 ARG A C 1
ATOM 2387 O O . ARG A 1 289 ? 20.922 -6.879 -18.625 1 39.91 289 ARG A O 1
ATOM 2394 N N . GLU A 1 290 ? 22.234 -7.09 -20.328 1 45.09 290 GLU A N 1
ATOM 2395 C CA . GLU A 1 290 ? 23.109 -8.047 -19.656 1 45.09 290 GLU A CA 1
ATOM 2396 C C . GLU A 1 290 ? 24 -7.352 -18.641 1 45.09 290 GLU A C 1
ATOM 2398 O O . GLU A 1 290 ? 24.375 -6.191 -18.812 1 45.09 290 GLU A O 1
ATOM 2403 N N . PRO A 1 291 ? 23.984 -7.953 -17.406 1 47.72 291 PRO A N 1
ATOM 2404 C CA . PRO A 1 291 ? 24.859 -7.305 -16.422 1 47.72 291 PRO A CA 1
ATOM 2405 C C . PRO A 1 291 ? 26.266 -7.051 -16.969 1 47.72 291 PRO A C 1
ATOM 2407 O O . PRO A 1 291 ? 26.812 -7.883 -17.703 1 47.72 291 PRO A O 1
ATOM 2410 N N . SER A 1 292 ? 26.641 -5.875 -17.094 1 49 292 SER A N 1
ATOM 2411 C CA . SER A 1 292 ? 27.906 -5.402 -17.656 1 49 292 SER A CA 1
ATOM 2412 C C . SER A 1 292 ? 29.078 -6.242 -17.172 1 49 292 SER A C 1
ATOM 2414 O O . SER A 1 292 ? 30 -6.527 -17.938 1 49 292 SER A O 1
ATOM 2416 N N . ASP A 1 293 ? 29.219 -6.453 -15.703 1 52.59 293 ASP A N 1
ATOM 2417 C CA . ASP A 1 293 ? 30.469 -7.07 -15.234 1 52.59 293 ASP A CA 1
ATOM 2418 C C . ASP A 1 293 ? 30.172 -8.367 -14.477 1 52.59 293 ASP A C 1
ATOM 2420 O O . ASP A 1 293 ? 29.922 -8.344 -13.273 1 52.59 293 ASP A O 1
ATOM 2424 N N . PRO A 1 294 ? 30.016 -9.398 -15.25 1 59.19 294 PRO A N 1
ATOM 2425 C CA . PRO A 1 294 ? 29.781 -10.648 -14.523 1 59.19 294 PRO A CA 1
ATOM 2426 C C . PRO A 1 294 ? 30.891 -10.969 -13.531 1 59.19 294 PRO A C 1
ATOM 2428 O O . PRO A 1 294 ? 32.062 -10.867 -13.867 1 59.19 294 PRO A O 1
ATOM 2431 N N . GLN A 1 295 ? 30.703 -10.781 -12.25 1 65.31 295 GLN A N 1
ATOM 2432 C CA . GLN A 1 295 ? 31.641 -11.273 -11.227 1 65.31 295 GLN A CA 1
ATOM 2433 C C . GLN A 1 295 ? 31.547 -12.789 -11.086 1 65.31 295 GLN A C 1
ATOM 2435 O O . GLN A 1 295 ? 30.453 -13.336 -10.906 1 65.31 295 GLN A O 1
ATOM 2440 N N . TYR A 1 296 ? 32.656 -13.414 -11.438 1 71.25 296 TYR A N 1
ATOM 2441 C CA . TYR A 1 296 ? 32.719 -14.867 -11.273 1 71.25 296 TYR A CA 1
ATOM 2442 C C . TYR A 1 296 ? 32.188 -15.289 -9.914 1 71.25 296 TYR A C 1
ATOM 2444 O O . TYR A 1 296 ? 32.438 -14.641 -8.898 1 71.25 296 TYR A O 1
ATOM 2452 N N . ARG A 1 297 ? 31.266 -16.234 -9.945 1 79 297 ARG A N 1
ATOM 2453 C CA . ARG A 1 297 ? 30.75 -16.844 -8.719 1 79 297 ARG A CA 1
ATOM 2454 C C . ARG A 1 297 ? 30.906 -18.359 -8.758 1 79 297 ARG A C 1
ATOM 2456 O O . ARG A 1 297 ? 30.703 -18.984 -9.805 1 79 297 ARG A O 1
ATOM 2463 N N . ASP A 1 298 ? 31.359 -18.875 -7.637 1 85.75 298 ASP A N 1
ATOM 2464 C CA . ASP A 1 298 ? 31.328 -20.328 -7.508 1 85.75 298 ASP A CA 1
ATOM 2465 C C . ASP A 1 298 ? 29.891 -20.844 -7.461 1 85.75 298 ASP A C 1
ATOM 2467 O O . ASP A 1 298 ? 29.109 -20.422 -6.621 1 85.75 298 ASP A O 1
ATOM 2471 N N . VAL A 1 299 ? 29.656 -21.781 -8.273 1 90.19 299 VAL A N 1
ATOM 2472 C CA . VAL A 1 299 ? 28.297 -22.266 -8.477 1 90.19 299 VAL A CA 1
ATOM 2473 C C . VAL A 1 299 ? 27.844 -23.078 -7.27 1 90.19 299 VAL A C 1
ATOM 2475 O O . VAL A 1 299 ? 26.719 -22.922 -6.793 1 90.19 299 VAL A O 1
ATOM 2478 N N . GLU A 1 300 ? 28.672 -23.891 -6.738 1 91.94 300 GLU A N 1
ATOM 2479 C CA . GLU A 1 300 ? 28.312 -24.891 -5.73 1 91.94 300 GLU A CA 1
ATOM 2480 C C . GLU A 1 300 ? 27.859 -24.219 -4.438 1 91.94 300 GLU A C 1
ATOM 2482 O O . GLU A 1 300 ? 26.812 -24.562 -3.877 1 91.94 300 GLU A O 1
ATOM 2487 N N . PRO A 1 301 ? 28.562 -23.25 -3.967 1 91.88 301 PRO A N 1
ATOM 2488 C CA . PRO A 1 301 ? 28.109 -22.594 -2.734 1 91.88 301 PRO A CA 1
ATOM 2489 C C . PRO A 1 301 ? 26.766 -21.906 -2.889 1 91.88 301 PRO A C 1
ATOM 2491 O O . PRO A 1 301 ? 25.984 -21.844 -1.936 1 91.88 301 PRO A O 1
ATOM 2494 N N . LEU A 1 302 ? 26.516 -21.375 -4.008 1 92.5 302 LEU A N 1
ATOM 2495 C CA . LEU A 1 302 ? 25.234 -20.719 -4.258 1 92.5 302 LEU A CA 1
ATOM 2496 C C . LEU A 1 302 ? 24.078 -21.719 -4.215 1 92.5 302 LEU A C 1
ATOM 2498 O O . LEU A 1 302 ? 23.047 -21.453 -3.596 1 92.5 302 LEU A O 1
ATOM 2502 N N . ILE A 1 303 ? 24.297 -22.812 -4.875 1 93.94 303 ILE A N 1
ATOM 2503 C CA . ILE A 1 303 ? 23.266 -23.844 -4.926 1 93.94 303 ILE A CA 1
ATOM 2504 C C . ILE A 1 303 ? 23.047 -24.406 -3.529 1 93.94 303 ILE A C 1
ATOM 2506 O O . ILE A 1 303 ? 21.906 -24.656 -3.131 1 93.94 303 ILE A O 1
ATOM 2510 N N . GLU A 1 304 ? 24.078 -24.578 -2.797 1 93.06 304 GLU A N 1
ATOM 2511 C CA . GLU A 1 304 ? 23.969 -25.094 -1.438 1 93.06 304 GLU A CA 1
ATOM 2512 C C . GLU A 1 304 ? 23.203 -24.125 -0.54 1 93.06 304 GLU A C 1
ATOM 2514 O O . GLU A 1 304 ? 22.469 -24.547 0.352 1 93.06 304 GLU A O 1
ATOM 2519 N N . ALA A 1 305 ? 23.406 -22.906 -0.712 1 91.81 305 ALA A N 1
ATOM 2520 C CA . ALA A 1 305 ? 22.703 -21.891 0.088 1 91.81 305 ALA A CA 1
ATOM 2521 C C . ALA A 1 305 ? 21.203 -21.953 -0.131 1 91.81 305 ALA A C 1
ATOM 2523 O O . ALA A 1 305 ? 20.422 -21.875 0.823 1 91.81 305 ALA A O 1
ATOM 2524 N N . VAL A 1 306 ? 20.766 -22.062 -1.364 1 93.19 306 VAL A N 1
ATOM 2525 C CA . VAL A 1 306 ? 19.344 -22.125 -1.665 1 93.19 306 VAL A CA 1
ATOM 2526 C C . VAL A 1 306 ? 18.766 -23.438 -1.152 1 93.19 306 VAL A C 1
ATOM 2528 O O . VAL A 1 306 ? 17.641 -23.469 -0.634 1 93.19 306 VAL A O 1
ATOM 2531 N N . LYS A 1 307 ? 19.531 -24.5 -1.243 1 92.62 307 LYS A N 1
ATOM 2532 C CA . LYS A 1 307 ? 19.078 -25.797 -0.722 1 92.62 307 LYS A CA 1
ATOM 2533 C C . LYS A 1 307 ? 18.859 -25.719 0.786 1 92.62 307 LYS A C 1
ATOM 2535 O O . LYS A 1 307 ? 17.891 -26.281 1.297 1 92.62 307 LYS A O 1
ATOM 2540 N N . GLU A 1 308 ? 19.703 -25.047 1.423 1 90.19 308 GLU A N 1
ATOM 2541 C CA . GLU A 1 308 ? 19.609 -24.953 2.877 1 90.19 308 GLU A CA 1
ATOM 2542 C C . GLU A 1 308 ? 18.312 -24.25 3.295 1 90.19 308 GLU A C 1
ATOM 2544 O O . GLU A 1 308 ? 17.703 -24.641 4.293 1 90.19 308 GLU A O 1
ATOM 2549 N N . VAL A 1 309 ? 17.953 -23.234 2.602 1 88.12 309 VAL A N 1
ATOM 2550 C CA . VAL A 1 309 ? 16.75 -22.5 2.957 1 88.12 309 VAL A CA 1
ATOM 2551 C C . VAL A 1 309 ? 15.508 -23.328 2.596 1 88.12 309 VAL A C 1
ATOM 2553 O O . VAL A 1 309 ? 14.539 -23.359 3.35 1 88.12 309 VAL A O 1
ATOM 2556 N N . HIS A 1 310 ? 15.531 -23.984 1.519 1 88.5 310 HIS A N 1
ATOM 2557 C CA . HIS A 1 310 ? 14.367 -24.734 1.057 1 88.5 310 HIS A CA 1
ATOM 2558 C C . HIS A 1 310 ? 14.195 -26.031 1.851 1 88.5 310 HIS A C 1
ATOM 2560 O O . HIS A 1 310 ? 13.062 -26.438 2.146 1 88.5 310 HIS A O 1
ATOM 2566 N N . PHE A 1 311 ? 15.281 -26.641 2.195 1 87.12 311 PHE A N 1
ATOM 2567 C CA . PHE A 1 311 ? 15.172 -28 2.686 1 87.12 311 PHE A CA 1
ATOM 2568 C C . PHE A 1 311 ? 15.664 -28.109 4.125 1 87.12 311 PHE A C 1
ATOM 2570 O O . PHE A 1 311 ? 15.625 -29.188 4.727 1 87.12 311 PHE A O 1
ATOM 2577 N N . GLY A 1 312 ? 16.062 -27.031 4.633 1 80.88 312 GLY A N 1
ATOM 2578 C CA . GLY A 1 312 ? 16.484 -27.078 6.023 1 80.88 312 GLY A CA 1
ATOM 2579 C C . GLY A 1 312 ? 15.391 -27.562 6.961 1 80.88 312 GLY A C 1
ATOM 2580 O O . GLY A 1 312 ? 14.203 -27.375 6.68 1 80.88 312 GLY A O 1
ATOM 2581 N N . SER A 1 313 ? 15.688 -28.234 7.969 1 68.06 313 SER A N 1
ATOM 2582 C CA . SER A 1 313 ? 14.828 -29 8.859 1 68.06 313 SER A CA 1
ATOM 2583 C C . SER A 1 313 ? 13.742 -28.109 9.469 1 68.06 313 SER A C 1
ATOM 2585 O O . SER A 1 313 ? 12.648 -28.594 9.781 1 68.06 313 SER A O 1
ATOM 2587 N N . THR A 1 314 ? 13.953 -26.938 9.633 1 69.06 314 THR A N 1
ATOM 2588 C CA . THR A 1 314 ? 12.977 -26.125 10.344 1 69.06 314 THR A CA 1
ATOM 2589 C C . THR A 1 314 ? 12.102 -25.359 9.359 1 69.06 314 THR A C 1
ATOM 2591 O O . THR A 1 314 ? 11.242 -24.578 9.766 1 69.06 314 THR A O 1
ATOM 2594 N N . LYS A 1 315 ? 12.227 -25.812 8.148 1 72.81 315 LYS A N 1
ATOM 2595 C CA . LYS A 1 315 ? 11.508 -24.984 7.188 1 72.81 315 LYS A CA 1
ATOM 2596 C C . LYS A 1 315 ? 10.18 -25.625 6.797 1 72.81 315 LYS A C 1
ATOM 2598 O O . LYS A 1 315 ? 10.078 -26.844 6.691 1 72.81 315 LYS A O 1
ATOM 2603 N N . PRO A 1 316 ? 9.25 -24.797 6.574 1 83.5 316 PRO A N 1
ATOM 2604 C CA . PRO A 1 316 ? 7.914 -25.312 6.277 1 83.5 316 PRO A CA 1
ATOM 2605 C C . PRO A 1 316 ? 7.801 -25.875 4.863 1 83.5 316 PRO A C 1
ATOM 2607 O O . PRO A 1 316 ? 8.43 -25.359 3.936 1 83.5 316 PRO A O 1
ATOM 2610 N N . GLN A 1 317 ? 7.102 -26.922 4.758 1 88.81 317 GLN A N 1
ATOM 2611 C CA . GLN A 1 317 ? 6.695 -27.453 3.459 1 88.81 317 GLN A CA 1
ATOM 2612 C C . GLN A 1 317 ? 5.406 -26.781 2.979 1 88.81 317 GLN A C 1
ATOM 2614 O O . GLN A 1 317 ? 4.445 -26.656 3.74 1 88.81 317 GLN A O 1
ATOM 2619 N N . LEU A 1 318 ? 5.504 -26.344 1.771 1 95.5 318 LEU A N 1
ATOM 2620 C CA . LEU A 1 318 ? 4.301 -25.75 1.201 1 95.5 318 LEU A CA 1
ATOM 2621 C C . LEU A 1 318 ? 3.547 -26.766 0.345 1 95.5 318 LEU A C 1
ATOM 2623 O O . LEU A 1 318 ? 4.133 -27.734 -0.127 1 95.5 318 LEU A O 1
ATOM 2627 N N . THR A 1 319 ? 2.291 -26.516 0.231 1 96.31 319 THR A N 1
ATOM 2628 C CA . THR A 1 319 ? 1.434 -27.297 -0.652 1 96.31 319 THR A CA 1
ATOM 2629 C C . THR A 1 319 ? 0.739 -26.406 -1.67 1 96.31 319 THR A C 1
ATOM 2631 O O . THR A 1 319 ? 0.152 -25.375 -1.305 1 96.31 319 THR A O 1
ATOM 2634 N N . SER A 1 320 ? 0.87 -26.797 -2.893 1 97.69 320 SER A N 1
ATOM 2635 C CA . SER A 1 320 ? 0.092 -26.078 -3.902 1 97.69 320 SER A CA 1
ATOM 2636 C C . SER A 1 320 ? -1.39 -26.438 -3.807 1 97.69 320 SER A C 1
ATOM 2638 O O . SER A 1 320 ? -1.752 -27.609 -3.73 1 97.69 320 SER A O 1
ATOM 2640 N N . ALA A 1 321 ? -2.229 -25.438 -3.807 1 98.12 321 ALA A N 1
ATOM 2641 C CA . ALA A 1 321 ? -3.664 -25.703 -3.793 1 98.12 321 ALA A CA 1
ATOM 2642 C C . ALA A 1 321 ? -4.074 -26.547 -4.996 1 98.12 321 ALA A C 1
ATOM 2644 O O . ALA A 1 321 ? -4.941 -27.422 -4.887 1 98.12 321 ALA A O 1
ATOM 2645 N N . TYR A 1 322 ? -3.412 -26.359 -6.105 1 98.5 322 TYR A N 1
ATOM 2646 C CA . TYR A 1 322 ? -3.805 -27.016 -7.344 1 98.5 322 TYR A CA 1
ATOM 2647 C C . TYR A 1 322 ? -3.117 -28.375 -7.477 1 98.5 322 TYR A C 1
ATOM 2649 O O . TYR A 1 322 ? -3.311 -29.078 -8.469 1 98.5 322 TYR A O 1
ATOM 2657 N N . SER A 1 323 ? -2.314 -28.75 -6.477 1 97.31 323 SER A N 1
ATOM 2658 C CA . SER A 1 323 ? -1.722 -30.078 -6.539 1 97.31 323 SER A CA 1
ATOM 2659 C C . SER A 1 323 ? -2.791 -31.156 -6.465 1 97.31 323 SER A C 1
ATOM 2661 O O . SER A 1 323 ? -2.549 -32.312 -6.855 1 97.31 323 SER A O 1
ATOM 2663 N N . SER A 1 324 ? -3.967 -30.844 -6.012 1 96.38 324 SER A N 1
ATOM 2664 C CA . SER A 1 324 ? -5.078 -31.781 -5.922 1 96.38 324 SER A CA 1
ATOM 2665 C C . SER A 1 324 ? -5.93 -31.766 -7.188 1 96.38 324 SER A C 1
ATOM 2667 O O . SER A 1 324 ? -6.969 -32.406 -7.254 1 96.38 324 SER A O 1
ATOM 2669 N N . TYR A 1 325 ? -5.504 -31.016 -8.156 1 98.44 325 TYR A N 1
ATOM 2670 C CA . TYR A 1 325 ? -6.289 -30.859 -9.375 1 98.44 325 TYR A CA 1
ATOM 2671 C C . TYR A 1 325 ? -6.484 -32.188 -10.07 1 98.44 325 TYR A C 1
ATOM 2673 O O . TYR A 1 325 ? -7.535 -32.438 -10.672 1 98.44 325 TYR A O 1
ATOM 2681 N N . VAL A 1 326 ? -5.535 -33.094 -9.945 1 97.94 326 VAL A N 1
ATOM 2682 C CA . VAL A 1 326 ? -5.57 -34.406 -10.57 1 97.94 326 VAL A CA 1
ATOM 2683 C C . VAL A 1 326 ? -6.785 -35.188 -10.07 1 97.94 326 VAL A C 1
ATOM 2685 O O . VAL A 1 326 ? -7.34 -36 -10.797 1 97.94 326 VAL A O 1
ATOM 2688 N N . SER A 1 327 ? -7.227 -34.938 -8.922 1 97.5 327 SER A N 1
ATOM 2689 C CA . SER A 1 327 ? -8.344 -35.656 -8.352 1 97.5 327 SER A CA 1
ATOM 2690 C C . SER A 1 327 ? -9.664 -35.25 -9 1 97.5 327 SER A C 1
ATOM 2692 O O . SER A 1 327 ? -10.625 -36.031 -9 1 97.5 327 SER A O 1
ATOM 2694 N N . VAL A 1 328 ? -9.711 -34.062 -9.609 1 97.62 328 VAL A N 1
ATOM 2695 C CA . VAL A 1 328 ? -10.984 -33.594 -10.102 1 97.62 328 VAL A CA 1
ATOM 2696 C C . VAL A 1 328 ? -10.961 -33.5 -11.633 1 97.62 328 VAL A C 1
ATOM 2698 O O . VAL A 1 328 ? -12.008 -33.5 -12.273 1 97.62 328 VAL A O 1
ATOM 2701 N N . ASP A 1 329 ? -9.82 -33.469 -12.18 1 97.81 329 ASP A N 1
ATOM 2702 C CA . ASP A 1 329 ? -9.648 -33.438 -13.633 1 97.81 329 ASP A CA 1
ATOM 2703 C C . ASP A 1 329 ? -8.375 -34.188 -14.047 1 97.81 329 ASP A C 1
ATOM 2705 O O . ASP A 1 329 ? -7.441 -33.562 -14.57 1 97.81 329 ASP A O 1
ATOM 2709 N N . PRO A 1 330 ? -8.336 -35.469 -13.922 1 97.12 330 PRO A N 1
ATOM 2710 C CA . PRO A 1 330 ? -7.117 -36.25 -14.141 1 97.12 330 PRO A CA 1
ATOM 2711 C C . PRO A 1 330 ? -6.594 -36.125 -15.57 1 97.12 330 PRO A C 1
ATOM 2713 O O . PRO A 1 330 ? -5.379 -36.188 -15.797 1 97.12 330 PRO A O 1
ATOM 2716 N N . GLU A 1 331 ? -7.461 -36 -16.578 1 96.75 331 GLU A N 1
ATOM 2717 C CA . GLU A 1 331 ? -7.055 -35.969 -17.984 1 96.75 331 GLU A CA 1
ATOM 2718 C C . GLU A 1 331 ? -6.371 -34.656 -18.312 1 96.75 331 GLU A C 1
ATOM 2720 O O . GLU A 1 331 ? -5.648 -34.531 -19.312 1 96.75 331 GLU A O 1
ATOM 2725 N N . ASN A 1 332 ? -6.695 -33.688 -17.5 1 98 332 ASN A N 1
ATOM 2726 C CA . ASN A 1 332 ? -6.117 -32.375 -17.688 1 98 332 ASN A CA 1
ATOM 2727 C C . ASN A 1 332 ? -5.141 -32.031 -16.562 1 98 332 ASN A C 1
ATOM 2729 O O . ASN A 1 332 ? -5.211 -30.938 -15.992 1 98 332 ASN A O 1
ATOM 2733 N N . SER A 1 333 ? -4.348 -32.938 -16.141 1 97.81 333 SER A N 1
ATOM 2734 C CA . SER A 1 333 ? -3.352 -32.781 -15.086 1 97.81 333 SER A CA 1
ATOM 2735 C C . SER A 1 333 ? -1.978 -33.25 -15.547 1 97.81 333 SER A C 1
ATOM 2737 O O . SER A 1 333 ? -1.861 -33.938 -16.562 1 97.81 333 SER A O 1
ATOM 2739 N N . GLN A 1 334 ? -0.969 -32.875 -14.844 1 97.19 334 GLN A N 1
ATOM 2740 C CA . GLN A 1 334 ? 0.409 -33.25 -15.109 1 97.19 334 GLN A CA 1
ATOM 2741 C C . GLN A 1 334 ? 1.14 -33.625 -13.82 1 97.19 334 GLN A C 1
ATOM 2743 O O . GLN A 1 334 ? 0.512 -34 -12.828 1 97.19 334 GLN A O 1
ATOM 2748 N N . VAL A 1 335 ? 2.477 -33.531 -13.906 1 94.56 335 VAL A N 1
ATOM 2749 C CA . VAL A 1 335 ? 3.32 -33.938 -12.781 1 94.56 335 VAL A CA 1
ATOM 2750 C C . VAL A 1 335 ? 2.914 -33.125 -11.539 1 94.56 335 VAL A C 1
ATOM 2752 O O . VAL A 1 335 ? 2.535 -31.953 -11.633 1 94.56 335 VAL A O 1
ATOM 2755 N N . ASN A 1 336 ? 2.924 -33.812 -10.375 1 94.88 336 ASN A N 1
ATOM 2756 C CA . ASN A 1 336 ? 2.629 -33.219 -9.062 1 94.88 336 ASN A CA 1
ATOM 2757 C C . ASN A 1 336 ? 1.152 -32.875 -8.93 1 94.88 336 ASN A C 1
ATOM 2759 O O . ASN A 1 336 ? 0.785 -32.062 -8.078 1 94.88 336 ASN A O 1
ATOM 2763 N N . GLY A 1 337 ? 0.369 -33.375 -9.883 1 97.62 337 GLY A N 1
ATOM 2764 C CA . GLY A 1 337 ? -1.075 -33.219 -9.805 1 97.62 337 GLY A CA 1
ATOM 2765 C C . GLY A 1 337 ? -1.562 -31.875 -10.273 1 97.62 337 GLY A C 1
ATOM 2766 O O . GLY A 1 337 ? -2.734 -31.531 -10.109 1 97.62 337 GLY A O 1
ATOM 2767 N N . GLU A 1 338 ? -0.703 -31.078 -10.859 1 98.56 338 GLU A N 1
ATOM 2768 C CA . GLU A 1 338 ? -0.996 -29.719 -11.297 1 98.56 338 GLU A CA 1
ATOM 2769 C C . GLU A 1 338 ? -1.636 -29.703 -12.68 1 98.56 338 GLU A C 1
ATOM 2771 O O . GLU A 1 338 ? -1.419 -30.625 -13.477 1 98.56 338 GLU A O 1
ATOM 2776 N N . PRO A 1 339 ? -2.438 -28.703 -13.023 1 98.56 339 PRO A N 1
ATOM 2777 C CA . PRO A 1 339 ? -2.867 -28.547 -14.422 1 98.56 339 PRO A CA 1
ATOM 2778 C C . PRO A 1 339 ? -1.719 -28.172 -15.352 1 98.56 339 PRO A C 1
ATOM 2780 O O . PRO A 1 339 ? -0.672 -27.703 -14.891 1 98.56 339 PRO A O 1
ATOM 2783 N N . PRO A 1 340 ? -1.94 -28.344 -16.594 1 98.12 340 PRO A N 1
ATOM 2784 C CA . PRO A 1 340 ? -0.807 -28.156 -17.5 1 98.12 340 PRO A CA 1
ATOM 2785 C C . PRO A 1 340 ? -0.559 -26.688 -17.844 1 98.12 340 PRO A C 1
ATOM 2787 O O . PRO A 1 340 ? 0.573 -26.312 -18.156 1 98.12 340 PRO A O 1
ATOM 2790 N N . TYR A 1 341 ? -1.648 -25.844 -17.828 1 98.19 341 TYR A N 1
ATOM 2791 C CA . TYR A 1 341 ? -1.48 -24.516 -18.391 1 98.19 341 TYR A CA 1
ATOM 2792 C C . TYR A 1 341 ? -2.135 -23.453 -17.5 1 98.19 341 TYR A C 1
ATOM 2794 O O . TYR A 1 341 ? -3.264 -23.641 -17.047 1 98.19 341 TYR A O 1
ATOM 2802 N N . SER A 1 342 ? -1.438 -22.406 -17.219 1 98.69 342 SER A N 1
ATOM 2803 C CA . SER A 1 342 ? -2.01 -21.156 -16.719 1 98.69 342 SER A CA 1
ATOM 2804 C C . SER A 1 342 ? -1.594 -19.969 -17.594 1 98.69 342 SER A C 1
ATOM 2806 O O . SER A 1 342 ? -2.111 -18.859 -17.422 1 98.69 342 SER A O 1
ATOM 2808 N N . ASN A 1 343 ? -0.666 -20.203 -18.438 1 98.56 343 ASN A N 1
ATOM 2809 C CA . ASN A 1 343 ? -0.245 -19.266 -19.484 1 98.56 343 ASN A CA 1
ATOM 2810 C C . ASN A 1 343 ? -0.416 -19.859 -20.875 1 98.56 343 ASN A C 1
ATOM 2812 O O . ASN A 1 343 ? -0.088 -21.016 -21.109 1 98.56 343 ASN A O 1
ATOM 2816 N N . TRP A 1 344 ? -0.94 -19.109 -21.797 1 98.25 344 TRP A N 1
ATOM 2817 C CA . TRP A 1 344 ? -1.188 -19.547 -23.172 1 98.25 344 TRP A CA 1
ATOM 2818 C C . TRP A 1 344 ? -0.805 -18.469 -24.172 1 98.25 344 TRP A C 1
ATOM 2820 O O . TRP A 1 344 ? -1.601 -18.109 -25.031 1 98.25 344 TRP A O 1
ATOM 2830 N N . ALA A 1 345 ? 0.344 -17.969 -23.984 1 96.19 345 ALA A N 1
ATOM 2831 C CA . ALA A 1 345 ? 0.865 -16.953 -24.891 1 96.19 345 ALA A CA 1
ATOM 2832 C C . ALA A 1 345 ? 1.28 -17.578 -26.234 1 96.19 345 ALA A C 1
ATOM 2834 O O . ALA A 1 345 ? 1.341 -18.797 -26.359 1 96.19 345 ALA A O 1
ATOM 2835 N N . HIS A 1 346 ? 1.555 -16.734 -27.172 1 94.44 346 HIS A N 1
ATOM 2836 C CA . HIS A 1 346 ? 1.972 -17.188 -28.5 1 94.44 346 HIS A CA 1
ATOM 2837 C C . HIS A 1 346 ? 3.316 -17.906 -28.438 1 94.44 346 HIS A C 1
ATOM 2839 O O . HIS A 1 346 ? 3.488 -18.969 -29.031 1 94.44 346 HIS A O 1
ATOM 2845 N N . ALA A 1 347 ? 4.184 -17.359 -27.703 1 92.31 347 ALA A N 1
ATOM 2846 C CA . ALA A 1 347 ? 5.57 -17.812 -27.703 1 92.31 347 ALA A CA 1
ATOM 2847 C C . ALA A 1 347 ? 5.777 -18.953 -26.688 1 92.31 347 ALA A C 1
ATOM 2849 O O . ALA A 1 347 ? 6.707 -19.75 -26.828 1 92.31 347 ALA A O 1
ATOM 2850 N N . TRP A 1 348 ? 4.973 -19.062 -25.75 1 94.69 348 TRP A N 1
ATOM 2851 C CA . TRP A 1 348 ? 5.203 -20.031 -24.703 1 94.69 348 TRP A CA 1
ATOM 2852 C C . TRP A 1 348 ? 3.895 -20.406 -24.016 1 94.69 348 TRP A C 1
ATOM 2854 O O . TRP A 1 348 ? 3.021 -19.562 -23.812 1 94.69 348 TRP A O 1
ATOM 2864 N N . ARG A 1 349 ? 3.799 -21.672 -23.609 1 97.38 349 ARG A N 1
ATOM 2865 C CA . ARG A 1 349 ? 2.619 -22.188 -22.922 1 97.38 349 ARG A CA 1
ATOM 2866 C C . ARG A 1 349 ? 3.012 -23.141 -21.812 1 97.38 349 ARG A C 1
ATOM 2868 O O . ARG A 1 349 ? 3.924 -23.953 -21.969 1 97.38 349 ARG A O 1
ATOM 2875 N N . GLY A 1 350 ? 2.41 -23.047 -20.672 1 98 350 GLY A N 1
ATOM 2876 C CA . GLY A 1 350 ? 2.684 -23.891 -19.516 1 98 350 GLY A CA 1
ATOM 2877 C C . GLY A 1 350 ? 2.051 -23.375 -18.234 1 98 350 GLY A C 1
ATOM 2878 O O . GLY A 1 350 ? 1.183 -22.5 -18.281 1 98 350 GLY A O 1
ATOM 2879 N N . LEU A 1 351 ? 2.367 -24 -17.125 1 98.69 351 LEU A N 1
ATOM 2880 C CA . LEU A 1 351 ? 1.835 -23.609 -15.828 1 98.69 351 LEU A CA 1
ATOM 2881 C C . LEU A 1 351 ? 2.832 -22.734 -15.078 1 98.69 351 LEU A C 1
ATOM 2883 O O . LEU A 1 351 ? 3.957 -23.156 -14.805 1 98.69 351 LEU A O 1
ATOM 2887 N N . LEU A 1 352 ? 2.404 -21.484 -14.734 1 98.75 352 LEU A N 1
ATOM 2888 C CA . LEU A 1 352 ? 3.332 -20.547 -14.094 1 98.75 352 LEU A CA 1
ATOM 2889 C C . LEU A 1 352 ? 2.734 -19.969 -12.82 1 98.75 352 LEU A C 1
ATOM 2891 O O . LEU A 1 352 ? 3.449 -19.391 -12 1 98.75 352 LEU A O 1
ATOM 2895 N N . ASP A 1 353 ? 1.42 -20.078 -12.633 1 98.88 353 ASP A N 1
ATOM 2896 C CA . ASP A 1 353 ? 0.705 -19.422 -11.531 1 98.88 353 ASP A CA 1
ATOM 2897 C C . ASP A 1 353 ? 0.309 -20.438 -10.461 1 98.88 353 ASP A C 1
ATOM 2899 O O . ASP A 1 353 ? -0.157 -21.531 -10.781 1 98.88 353 ASP A O 1
ATOM 2903 N N . TYR A 1 354 ? 0.507 -20.062 -9.211 1 98.88 354 TYR A N 1
ATOM 2904 C CA . TYR A 1 354 ? 0.236 -21 -8.117 1 98.88 354 TYR A CA 1
ATOM 2905 C C . TYR A 1 354 ? -0.405 -20.281 -6.934 1 98.88 354 TYR A C 1
ATOM 2907 O O . TYR A 1 354 ? -0.302 -19.047 -6.812 1 98.88 354 TYR A O 1
ATOM 2915 N N . ILE A 1 355 ? -1.131 -20.984 -6.148 1 98.81 355 ILE A N 1
ATOM 2916 C CA . ILE A 1 355 ? -1.557 -20.656 -4.793 1 98.81 355 ILE A CA 1
ATOM 2917 C C . ILE A 1 355 ? -0.966 -21.672 -3.809 1 98.81 355 ILE A C 1
ATOM 2919 O O . ILE A 1 355 ? -1.396 -22.828 -3.762 1 98.81 355 ILE A O 1
ATOM 2923 N N . PHE A 1 356 ? -0.014 -21.219 -3.043 1 98.5 356 PHE A N 1
ATOM 2924 C CA . PHE A 1 356 ? 0.66 -22.109 -2.102 1 98.5 356 PHE A CA 1
ATOM 2925 C C . PHE A 1 356 ? 0.135 -21.891 -0.687 1 98.5 356 PHE A C 1
ATOM 2927 O O . PHE A 1 356 ? -0.121 -20.766 -0.279 1 98.5 356 PHE A O 1
ATOM 2934 N N . LEU A 1 357 ? -0.049 -22.984 0.025 1 97.69 357 LEU A N 1
ATOM 2935 C CA . LEU A 1 357 ? -0.428 -23.016 1.434 1 97.69 357 LEU A CA 1
ATOM 2936 C C . LEU A 1 357 ? 0.743 -23.453 2.305 1 97.69 357 LEU A C 1
ATOM 2938 O O . LEU A 1 357 ? 1.406 -24.453 2 1 97.69 357 LEU A O 1
ATOM 2942 N N . PHE A 1 358 ? 1.034 -22.688 3.271 1 94.12 358 PHE A N 1
ATOM 2943 C CA . PHE A 1 358 ? 2.107 -23.062 4.184 1 94.12 358 PHE A CA 1
ATOM 2944 C C . PHE A 1 358 ? 1.635 -24.125 5.16 1 94.12 358 PHE A C 1
ATOM 2946 O O . PHE A 1 358 ? 0.495 -24.094 5.625 1 94.12 358 PHE A O 1
ATOM 2953 N N . ASP A 1 359 ? 2.494 -25.094 5.352 1 73.69 359 ASP A N 1
ATOM 2954 C CA . ASP A 1 359 ? 2.193 -26.219 6.227 1 73.69 359 ASP A CA 1
ATOM 2955 C C . ASP A 1 359 ? 1.9 -25.766 7.648 1 73.69 359 ASP A C 1
ATOM 2957 O O . ASP A 1 359 ? 2.463 -24.766 8.109 1 73.69 359 ASP A O 1
ATOM 2961 N N . GLY A 1 360 ? 1.014 -26.453 8.133 1 65.69 360 GLY A N 1
ATOM 2962 C CA . GLY A 1 360 ? 0.59 -26.078 9.469 1 65.69 360 GLY A CA 1
ATOM 2963 C C . GLY A 1 360 ? -0.617 -25.156 9.484 1 65.69 360 GLY A C 1
ATOM 2964 O O . GLY A 1 360 ? -1.235 -24.953 10.531 1 65.69 360 GLY A O 1
ATOM 2965 N N . SER A 1 361 ? -0.846 -24.953 8.195 1 67.88 361 SER A N 1
ATOM 2966 C CA . SER A 1 361 ? -2.055 -24.141 8.188 1 67.88 361 SER A CA 1
ATOM 2967 C C . SER A 1 361 ? -3.309 -25 8.258 1 67.88 361 SER A C 1
ATOM 2969 O O . SER A 1 361 ? -3.336 -26.109 7.719 1 67.88 361 SER A O 1
ATOM 2971 N N . ASP A 1 362 ? -4.113 -24.797 9 1 91.38 362 ASP A N 1
ATOM 2972 C CA . ASP A 1 362 ? -5.445 -25.359 9.18 1 91.38 362 ASP A CA 1
ATOM 2973 C C . ASP A 1 362 ? -6.363 -24.984 8.023 1 91.38 362 ASP A C 1
ATOM 2975 O O . ASP A 1 362 ? -7.508 -24.594 8.234 1 91.38 362 ASP A O 1
ATOM 2979 N N . ILE A 1 363 ? -5.707 -25.188 6.754 1 96 363 ILE A N 1
ATOM 2980 C CA . ILE A 1 363 ? -6.473 -24.812 5.566 1 96 363 ILE A CA 1
ATOM 2981 C C . ILE A 1 363 ? -6.773 -26.047 4.734 1 96 363 ILE A C 1
ATOM 2983 O O . ILE A 1 363 ? -5.883 -26.859 4.469 1 96 363 ILE A O 1
ATOM 2987 N N . THR A 1 364 ? -8.016 -26.188 4.328 1 95 364 THR A N 1
ATOM 2988 C CA . THR A 1 364 ? -8.43 -27.281 3.459 1 95 364 THR A CA 1
ATOM 2989 C C . THR A 1 364 ? -8.891 -26.75 2.104 1 95 364 THR A C 1
ATOM 2991 O O . THR A 1 364 ? -9.695 -25.812 2.037 1 95 364 THR A O 1
ATOM 2994 N N . VAL A 1 365 ? -8.359 -27.375 1.055 1 97.12 365 VAL A N 1
ATOM 2995 C CA . VAL A 1 365 ? -8.797 -27 -0.291 1 97.12 365 VAL A CA 1
ATOM 2996 C C . VAL A 1 365 ? -10.133 -27.672 -0.6 1 97.12 365 VAL A C 1
ATOM 2998 O O . VAL A 1 365 ? -10.234 -28.891 -0.636 1 97.12 365 VAL A O 1
ATOM 3001 N N . CYS A 1 366 ? -11.164 -26.859 -0.94 1 97.94 366 CYS A N 1
ATOM 3002 C CA . CYS A 1 366 ? -12.508 -27.406 -1.126 1 97.94 366 CYS A CA 1
ATOM 3003 C C . CYS A 1 366 ? -12.898 -27.391 -2.598 1 97.94 366 CYS A C 1
ATOM 3005 O O . CYS A 1 366 ? -13.555 -28.328 -3.072 1 97.94 366 CYS A O 1
ATOM 3007 N N . GLU A 1 367 ? -12.555 -26.344 -3.256 1 98.5 367 GLU A N 1
ATOM 3008 C CA . GLU A 1 367 ? -12.867 -26.234 -4.676 1 98.5 367 GLU A CA 1
ATOM 3009 C C . GLU A 1 367 ? -11.727 -25.578 -5.441 1 98.5 367 GLU A C 1
ATOM 3011 O O . GLU A 1 367 ? -10.961 -24.797 -4.875 1 98.5 367 GLU A O 1
ATOM 3016 N N . LEU A 1 368 ? -11.633 -25.922 -6.688 1 98.81 368 LEU A N 1
ATOM 3017 C CA . LEU A 1 368 ? -10.664 -25.312 -7.602 1 98.81 368 LEU A CA 1
ATOM 3018 C C . LEU A 1 368 ? -11.352 -24.844 -8.883 1 98.81 368 LEU A C 1
ATOM 3020 O O . LEU A 1 368 ? -12.25 -25.516 -9.391 1 98.81 368 LEU A O 1
ATOM 3024 N N . LEU A 1 369 ? -10.977 -23.672 -9.32 1 98.88 369 LEU A N 1
ATOM 3025 C CA . LEU A 1 369 ? -11.477 -23.203 -10.609 1 98.88 369 LEU A CA 1
ATOM 3026 C C . LEU A 1 369 ? -10.945 -24.078 -11.742 1 98.88 369 LEU A C 1
ATOM 3028 O O . LEU A 1 369 ? -9.734 -24.281 -11.867 1 98.88 369 LEU A O 1
ATOM 3032 N N . LYS A 1 370 ? -11.805 -24.547 -12.539 1 98.81 370 LYS A N 1
ATOM 3033 C CA . LYS A 1 370 ? -11.43 -25.438 -13.633 1 98.81 370 LYS A CA 1
ATOM 3034 C C . LYS A 1 370 ? -10.5 -24.734 -14.617 1 98.81 370 LYS A C 1
ATOM 3036 O O . LYS A 1 370 ? -10.703 -23.578 -14.953 1 98.81 370 LYS A O 1
ATOM 3041 N N . MET A 1 371 ? -9.523 -25.484 -15.055 1 98.75 371 MET A N 1
ATOM 3042 C CA . MET A 1 371 ? -8.609 -24.953 -16.062 1 98.75 371 MET A CA 1
ATOM 3043 C C . MET A 1 371 ? -8.977 -25.469 -17.453 1 98.75 371 MET A C 1
ATOM 3045 O O . MET A 1 371 ? -9.375 -26.625 -17.609 1 98.75 371 MET A O 1
ATOM 3049 N N . PRO A 1 372 ? -8.859 -24.625 -18.453 1 98.12 372 PRO A N 1
ATOM 3050 C CA . PRO A 1 372 ? -9.195 -25.094 -19.812 1 98.12 372 PRO A CA 1
ATOM 3051 C C . PRO A 1 372 ? -8.18 -26.078 -20.375 1 98.12 372 PRO A C 1
ATOM 3053 O O . PRO A 1 372 ? -6.996 -26.016 -20.031 1 98.12 372 PRO A O 1
ATOM 3056 N N . THR A 1 373 ? -8.664 -26.938 -21.234 1 97.19 373 THR A N 1
ATOM 3057 C CA . THR A 1 373 ? -7.801 -27.875 -21.938 1 97.19 373 THR A CA 1
ATOM 3058 C C . THR A 1 373 ? -7.16 -27.219 -23.156 1 97.19 373 THR A C 1
ATOM 3060 O O . THR A 1 373 ? -7.602 -26.156 -23.594 1 97.19 373 THR A O 1
ATOM 3063 N N . LYS A 1 374 ? -6.168 -27.938 -23.609 1 96.38 374 LYS A N 1
ATOM 3064 C CA . LYS A 1 374 ? -5.523 -27.469 -24.828 1 96.38 374 LYS A CA 1
ATOM 3065 C C . LYS A 1 374 ? -6.539 -27.312 -25.969 1 96.38 374 LYS A C 1
ATOM 3067 O O . LYS A 1 374 ? -6.48 -26.359 -26.734 1 96.38 374 LYS A O 1
ATOM 3072 N N . LYS A 1 375 ? -7.422 -28.266 -26.094 1 96.31 375 LYS A N 1
ATOM 3073 C CA . LYS A 1 375 ? -8.445 -28.234 -27.141 1 96.31 375 LYS A CA 1
ATOM 3074 C C . LYS A 1 375 ? -9.344 -27.016 -27 1 96.31 375 LYS A C 1
ATOM 3076 O O . LYS A 1 375 ? -9.688 -26.375 -28 1 96.31 375 LYS A O 1
ATOM 3081 N N . GLU A 1 376 ? -9.688 -26.672 -25.812 1 96.06 376 GLU A N 1
ATOM 3082 C CA . GLU A 1 376 ? -10.555 -25.531 -25.547 1 96.06 376 GLU A CA 1
ATOM 3083 C C . GLU A 1 376 ? -9.836 -24.219 -25.828 1 96.06 376 GLU A C 1
ATOM 3085 O O . GLU A 1 376 ? -10.453 -23.234 -26.25 1 96.06 376 GLU A O 1
ATOM 3090 N N . LEU A 1 377 ? -8.555 -24.141 -25.578 1 96.69 377 LEU A N 1
ATOM 3091 C CA . LEU A 1 377 ? -7.77 -22.922 -25.766 1 96.69 377 LEU A CA 1
ATOM 3092 C C . LEU A 1 377 ? -7.461 -22.688 -27.234 1 96.69 377 LEU A C 1
ATOM 3094 O O . LEU A 1 377 ? -7.383 -21.547 -27.688 1 96.69 377 LEU A O 1
ATOM 3098 N N . GLY A 1 378 ? -7.289 -23.734 -28 1 95.25 378 GLY A N 1
ATOM 3099 C CA . GLY A 1 378 ? -7.008 -23.609 -29.422 1 95.25 378 GLY A CA 1
ATOM 3100 C C . GLY A 1 378 ? -5.562 -23.25 -29.719 1 95.25 378 GLY A C 1
ATOM 3101 O O . GLY A 1 378 ? -4.727 -23.234 -28.812 1 95.25 378 GLY A O 1
ATOM 3102 N N . ASP A 1 379 ? -5.289 -22.812 -30.938 1 94.44 379 ASP A N 1
ATOM 3103 C CA . ASP A 1 379 ? -3.916 -22.609 -31.391 1 94.44 379 ASP A CA 1
ATOM 3104 C C . ASP A 1 379 ? -3.469 -21.172 -31.172 1 94.44 379 ASP A C 1
ATOM 3106 O O . ASP A 1 379 ? -2.287 -20.906 -30.953 1 94.44 379 ASP A O 1
ATOM 3110 N N . ALA A 1 380 ? -4.352 -20.281 -31.219 1 96.19 380 ALA A N 1
ATOM 3111 C CA . ALA A 1 380 ? -3.996 -18.875 -31.094 1 96.19 380 ALA A CA 1
ATOM 3112 C C . ALA A 1 380 ? -3.609 -18.531 -29.656 1 96.19 380 ALA A C 1
ATOM 3114 O O . ALA A 1 380 ? -4.227 -19.031 -28.703 1 96.19 380 ALA A O 1
ATOM 3115 N N . GLY A 1 381 ? -2.592 -17.797 -29.547 1 97.06 381 GLY A N 1
ATOM 3116 C CA . GLY A 1 381 ? -2.195 -17.344 -28.234 1 97.06 381 GLY A CA 1
ATOM 3117 C C . GLY A 1 381 ? -3.156 -16.328 -27.641 1 97.06 381 GLY A C 1
ATOM 3118 O O . GLY A 1 381 ? -3.893 -15.664 -28.375 1 97.06 381 GLY A O 1
ATOM 3119 N N . LEU A 1 382 ? -3.146 -16.219 -26.328 1 97.56 382 LEU A N 1
ATOM 3120 C CA . LEU A 1 382 ? -3.939 -15.219 -25.609 1 97.56 382 LEU A CA 1
ATOM 3121 C C . LEU A 1 382 ? -3.176 -13.906 -25.469 1 97.56 382 LEU A C 1
ATOM 3123 O O . LEU A 1 382 ? -1.946 -13.883 -25.578 1 97.56 382 LEU A O 1
ATOM 3127 N N . PRO A 1 383 ? -3.93 -12.789 -25.297 1 97.88 383 PRO A N 1
ATOM 3128 C CA . PRO A 1 383 ? -5.371 -12.602 -25.109 1 97.88 383 PRO A CA 1
ATOM 3129 C C . PRO A 1 383 ? -6.152 -12.703 -26.422 1 97.88 383 PRO A C 1
ATOM 3131 O O . PRO A 1 383 ? -5.598 -12.453 -27.5 1 97.88 383 PRO A O 1
ATOM 3134 N N . GLN A 1 384 ? -7.438 -13.102 -26.297 1 96.94 384 GLN A N 1
ATOM 3135 C CA . GLN A 1 384 ? -8.383 -13.164 -27.406 1 96.94 384 GLN A CA 1
ATOM 3136 C C . GLN A 1 384 ? -9.75 -12.617 -27 1 96.94 384 GLN A C 1
ATOM 3138 O O . GLN A 1 384 ? -10.227 -12.883 -25.906 1 96.94 384 GLN A O 1
ATOM 3143 N N . LYS A 1 385 ? -10.305 -11.82 -27.891 1 95.62 385 LYS A N 1
ATOM 3144 C CA . LYS A 1 385 ? -11.648 -11.32 -27.625 1 95.62 385 LYS A CA 1
ATOM 3145 C C . LYS A 1 385 ? -12.641 -12.461 -27.438 1 95.62 385 LYS A C 1
ATOM 3147 O O . LYS A 1 385 ? -12.617 -13.438 -28.188 1 95.62 385 LYS A O 1
ATOM 3152 N N . GLY A 1 386 ? -13.469 -12.305 -26.406 1 94.88 386 GLY A N 1
ATOM 3153 C CA . GLY A 1 386 ? -14.5 -13.297 -26.156 1 94.88 386 GLY A CA 1
ATOM 3154 C C . GLY A 1 386 ? -13.969 -14.539 -25.453 1 94.88 386 GLY A C 1
ATOM 3155 O O . GLY A 1 386 ? -14.727 -15.477 -25.188 1 94.88 386 GLY A O 1
ATOM 3156 N N . LYS A 1 387 ? -12.766 -14.68 -25.203 1 95.88 387 LYS A N 1
ATOM 3157 C CA . LYS A 1 387 ? -12.172 -15.812 -24.5 1 95.88 387 LYS A CA 1
ATOM 3158 C C . LYS A 1 387 ? -11.539 -15.375 -23.188 1 95.88 387 LYS A C 1
ATOM 3160 O O . LYS A 1 387 ? -12.242 -15.211 -22.172 1 95.88 387 LYS A O 1
ATOM 3165 N N . TYR A 1 388 ? -10.203 -15.094 -23.266 1 97.94 388 TYR A N 1
ATOM 3166 C CA . TYR A 1 388 ? -9.523 -14.672 -22.047 1 97.94 388 TYR A CA 1
ATOM 3167 C C . TYR A 1 388 ? -8.734 -13.391 -22.266 1 97.94 388 TYR A C 1
ATOM 3169 O O . TYR A 1 388 ? -8.031 -13.258 -23.281 1 97.94 388 TYR A O 1
ATOM 3177 N N . PRO A 1 389 ? -8.812 -12.453 -21.375 1 98 389 PRO A N 1
ATOM 3178 C CA . PRO A 1 389 ? -8.312 -11.102 -21.609 1 98 389 PRO A CA 1
ATOM 3179 C C . PRO A 1 389 ? -6.836 -10.938 -21.234 1 98 389 PRO A C 1
ATOM 3181 O O . PRO A 1 389 ? -6.273 -9.852 -21.391 1 98 389 PRO A O 1
ATOM 3184 N N . SER A 1 390 ? -6.18 -11.875 -20.734 1 98.38 390 SER A N 1
ATOM 3185 C CA . SER A 1 390 ? -4.75 -11.883 -20.438 1 98.38 390 SER A CA 1
ATOM 3186 C C . SER A 1 390 ? -4.074 -13.109 -21.031 1 98.38 390 SER A C 1
ATOM 3188 O O . SER A 1 390 ? -4.738 -14.078 -21.406 1 98.38 390 SER A O 1
ATOM 3190 N N . ASP A 1 391 ? -2.768 -13.023 -21.25 1 98.19 391 ASP A N 1
ATOM 3191 C CA . ASP A 1 391 ? -2.037 -14.203 -21.703 1 98.19 391 ASP A CA 1
ATOM 3192 C C . ASP A 1 391 ? -1.938 -15.25 -20.594 1 98.19 391 ASP A C 1
ATOM 3194 O O . ASP A 1 391 ? -1.528 -16.375 -20.844 1 98.19 391 ASP A O 1
ATOM 3198 N N . HIS A 1 392 ? -2.262 -14.891 -19.391 1 98.75 392 HIS A N 1
ATOM 3199 C CA . HIS A 1 392 ? -2.432 -15.82 -18.281 1 98.75 392 HIS A CA 1
ATOM 3200 C C . HIS A 1 392 ? -3.906 -16.094 -18 1 98.75 392 HIS A C 1
ATOM 3202 O O . HIS A 1 392 ? -4.762 -15.25 -18.312 1 98.75 392 HIS A O 1
ATOM 3208 N N . LEU A 1 393 ? -4.176 -17.25 -17.469 1 98.69 393 LEU A N 1
ATOM 3209 C CA . LEU A 1 393 ? -5.48 -17.594 -16.922 1 98.69 393 LEU A CA 1
ATOM 3210 C C . LEU A 1 393 ? -5.504 -17.375 -15.406 1 98.69 393 LEU A C 1
ATOM 3212 O O . LEU A 1 393 ? -4.527 -17.672 -14.711 1 98.69 393 LEU A O 1
ATOM 3216 N N . CYS A 1 394 ? -6.625 -16.75 -14.945 1 98.75 394 CYS A N 1
ATOM 3217 C CA . CYS A 1 394 ? -6.73 -16.672 -13.492 1 98.75 394 CYS A CA 1
ATOM 3218 C C . CYS A 1 394 ? -6.914 -18.047 -12.883 1 98.75 394 CYS A C 1
ATOM 3220 O O . CYS A 1 394 ? -7.539 -18.922 -13.492 1 98.75 394 CYS A O 1
ATOM 3222 N N . ILE A 1 395 ? -6.328 -18.281 -11.742 1 98.88 395 ILE A N 1
ATOM 3223 C CA . ILE A 1 395 ? -6.598 -19.469 -10.938 1 98.88 395 ILE A CA 1
ATOM 3224 C C . ILE A 1 395 ? -7.25 -19.062 -9.617 1 98.88 395 ILE A C 1
ATOM 3226 O O . ILE A 1 395 ? -7.027 -17.953 -9.125 1 98.88 395 ILE A O 1
ATOM 3230 N N . ALA A 1 396 ? -8.094 -19.938 -9.102 1 98.94 396 ALA A N 1
ATOM 3231 C CA . ALA A 1 396 ? -8.797 -19.625 -7.863 1 98.94 396 ALA A CA 1
ATOM 3232 C C . ALA A 1 396 ? -9.125 -20.891 -7.09 1 98.94 396 ALA A C 1
ATOM 3234 O O . ALA A 1 396 ? -9.398 -21.938 -7.684 1 98.94 396 ALA A O 1
ATOM 3235 N N . ALA A 1 397 ? -9.078 -20.828 -5.793 1 98.81 397 ALA A N 1
ATOM 3236 C CA . ALA A 1 397 ? -9.375 -21.953 -4.898 1 98.81 397 ALA A CA 1
ATOM 3237 C C . ALA A 1 397 ? -10.289 -21.516 -3.756 1 98.81 397 ALA A C 1
ATOM 3239 O O . ALA A 1 397 ? -10.125 -20.422 -3.211 1 98.81 397 ALA A O 1
ATOM 3240 N N . THR A 1 398 ? -11.266 -22.312 -3.496 1 98.5 398 THR A N 1
ATOM 3241 C CA . THR A 1 398 ? -12.023 -22.172 -2.26 1 98.5 398 THR A CA 1
ATOM 3242 C C . THR A 1 398 ? -11.336 -22.906 -1.111 1 98.5 398 THR A C 1
ATOM 3244 O O . THR A 1 398 ? -11.141 -24.125 -1.171 1 98.5 398 THR A O 1
ATOM 3247 N N . LEU A 1 399 ? -11.016 -22.188 -0.105 1 98.12 399 LEU A N 1
ATOM 3248 C CA . LEU A 1 399 ? -10.242 -22.703 1.019 1 98.12 399 LEU A CA 1
ATOM 3249 C C . LEU A 1 399 ? -11.047 -22.641 2.312 1 98.12 399 LEU A C 1
ATOM 3251 O 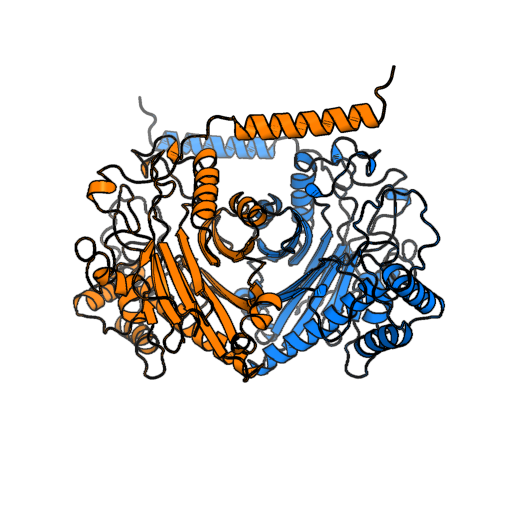O . LEU A 1 399 ? -11.547 -21.562 2.682 1 98.12 399 LEU A O 1
ATOM 3255 N N . CYS A 1 400 ? -11.148 -23.703 2.949 1 97.44 400 CYS A N 1
ATOM 3256 C CA . CYS A 1 400 ? -11.781 -23.719 4.262 1 97.44 400 CYS A CA 1
ATOM 3257 C C . CYS A 1 400 ? -10.758 -23.484 5.367 1 97.44 400 CYS A C 1
ATOM 3259 O O . CYS A 1 400 ? -9.766 -24.203 5.465 1 97.44 400 CYS A O 1
ATOM 3261 N N . LEU A 1 401 ? -11.039 -22.484 6.156 1 96.88 401 LEU A N 1
ATOM 3262 C CA . LEU A 1 401 ? -10.156 -22.141 7.266 1 96.88 401 LEU A CA 1
ATOM 3263 C C . LEU A 1 401 ? -10.57 -22.875 8.539 1 96.88 401 LEU A C 1
ATOM 3265 O O . LEU A 1 401 ? -11.633 -22.609 9.094 1 96.88 401 LEU A O 1
ATOM 3269 N N . GLU A 1 402 ? -9.703 -23.75 9.094 1 92.44 402 GLU A N 1
ATOM 3270 C CA . GLU A 1 402 ? -10.07 -24.609 10.211 1 92.44 402 GLU A CA 1
ATOM 3271 C C . GLU A 1 402 ? -9.445 -24.125 11.516 1 92.44 402 GLU A C 1
ATOM 3273 O O . GLU A 1 402 ? -8.406 -23.453 11.5 1 92.44 402 GLU A O 1
ATOM 3278 N N . MET B 1 1 ? 14.508 3.049 -52.594 1 38.34 1 MET B N 1
ATOM 3279 C CA . MET B 1 1 ? 15.703 2.779 -51.812 1 38.34 1 MET B CA 1
ATOM 3280 C C . MET B 1 1 ? 15.383 2.826 -50.312 1 38.34 1 MET B C 1
ATOM 3282 O O . MET B 1 1 ? 14.836 3.814 -49.812 1 38.34 1 MET B O 1
ATOM 3286 N N . ARG B 1 2 ? 15.266 1.718 -49.719 1 57.38 2 ARG B N 1
ATOM 3287 C CA . ARG B 1 2 ? 14.945 1.56 -48.281 1 57.38 2 ARG B CA 1
ATOM 3288 C C . ARG B 1 2 ? 15.984 2.238 -47.406 1 57.38 2 ARG B C 1
ATOM 3290 O O . ARG B 1 2 ? 17.188 2.107 -47.656 1 57.38 2 ARG B O 1
ATOM 3297 N N . PRO B 1 3 ? 15.523 3.186 -46.719 1 61.16 3 PRO B N 1
ATOM 3298 C CA . PRO B 1 3 ? 16.562 3.875 -45.938 1 61.16 3 PRO B CA 1
ATOM 3299 C C . PRO B 1 3 ? 17.438 2.914 -45.156 1 61.16 3 PRO B C 1
ATOM 3301 O O . PRO B 1 3 ? 16.969 1.855 -44.719 1 61.16 3 PRO B O 1
ATOM 3304 N N . SER B 1 4 ? 18.703 2.984 -45.281 1 62.66 4 SER B N 1
ATOM 3305 C CA . SER B 1 4 ? 19.688 2.176 -44.562 1 62.66 4 SER B CA 1
ATOM 3306 C C . SER B 1 4 ? 19.547 2.338 -43.062 1 62.66 4 SER B C 1
ATOM 3308 O O . SER B 1 4 ? 19 3.34 -42.594 1 62.66 4 SER B O 1
ATOM 3310 N N . PRO B 1 5 ? 19.906 1.306 -42.344 1 62.56 5 PRO B N 1
ATOM 3311 C CA . PRO B 1 5 ? 19.859 1.369 -40.875 1 62.56 5 PRO B CA 1
ATOM 3312 C C . PRO B 1 5 ? 20.516 2.633 -40.312 1 62.56 5 PRO B C 1
ATOM 3314 O O . PRO B 1 5 ? 20.031 3.195 -39.312 1 62.56 5 PRO B O 1
ATOM 3317 N N . GLU B 1 6 ? 21.562 3.055 -40.969 1 65.62 6 GLU B N 1
ATOM 3318 C CA . GLU B 1 6 ? 22.234 4.289 -40.594 1 65.62 6 GLU B CA 1
ATOM 3319 C C . GLU B 1 6 ? 21.328 5.5 -40.781 1 65.62 6 GLU B C 1
ATOM 3321 O O . GLU B 1 6 ? 21.297 6.414 -39.969 1 65.62 6 GLU B O 1
ATOM 3326 N N . GLU B 1 7 ? 20.766 5.449 -41.875 1 69.06 7 GLU B N 1
ATOM 3327 C CA . GLU B 1 7 ? 19.875 6.562 -42.188 1 69.06 7 GLU B CA 1
ATOM 3328 C C . GLU B 1 7 ? 18.688 6.594 -41.219 1 69.06 7 GLU B C 1
ATOM 3330 O O . GLU B 1 7 ? 18.25 7.668 -40.812 1 69.06 7 GLU B O 1
ATOM 3335 N N . ILE B 1 8 ? 18.219 5.445 -40.844 1 64.62 8 ILE B N 1
ATOM 3336 C CA . ILE B 1 8 ? 17.125 5.328 -39.875 1 64.62 8 ILE B CA 1
ATOM 3337 C C . ILE B 1 8 ? 17.578 5.809 -38.5 1 64.62 8 ILE B C 1
ATOM 3339 O O . ILE B 1 8 ? 16.859 6.543 -37.812 1 64.62 8 ILE B O 1
ATOM 3343 N N . GLU B 1 9 ? 18.703 5.422 -38.125 1 68 9 GLU B N 1
ATOM 3344 C CA . GLU B 1 9 ? 19.266 5.883 -36.844 1 68 9 GLU B CA 1
ATOM 3345 C C . GLU B 1 9 ? 19.5 7.391 -36.875 1 68 9 GLU B C 1
ATOM 3347 O O . GLU B 1 9 ? 19.266 8.07 -35.875 1 68 9 GLU B O 1
ATOM 3352 N N . GLU B 1 10 ? 20.031 7.828 -37.906 1 70.38 10 GLU B N 1
ATOM 3353 C CA . GLU B 1 10 ? 20.25 9.266 -38.031 1 70.38 10 GLU B CA 1
ATOM 3354 C C . GLU B 1 10 ? 18.922 10.031 -37.969 1 70.38 10 GLU B C 1
ATOM 3356 O O . GLU B 1 10 ? 18.844 11.086 -37.344 1 70.38 10 GLU B O 1
ATOM 3361 N N . LYS B 1 11 ? 17.844 9.484 -38.562 1 64.75 11 LYS B N 1
ATOM 3362 C CA . LYS B 1 11 ? 16.547 10.141 -38.5 1 64.75 11 LYS B CA 1
ATOM 3363 C C . LYS B 1 11 ? 15.969 10.078 -37.094 1 64.75 11 LYS B C 1
ATOM 3365 O O . LYS B 1 11 ? 15.359 11.047 -36.625 1 64.75 11 LYS B O 1
ATOM 3370 N N . ARG B 1 12 ? 16.203 9.008 -36.438 1 65.44 12 ARG B N 1
ATOM 3371 C CA . ARG B 1 12 ? 15.805 8.891 -35.031 1 65.44 12 ARG B CA 1
ATOM 3372 C C . ARG B 1 12 ? 16.562 9.891 -34.156 1 65.44 12 ARG B C 1
ATOM 3374 O O . ARG B 1 12 ? 15.969 10.531 -33.281 1 65.44 12 ARG B O 1
ATOM 3381 N N . ARG B 1 13 ? 17.891 9.992 -34.375 1 66.94 13 ARG B N 1
ATOM 3382 C CA . ARG B 1 13 ? 18.703 10.977 -33.688 1 66.94 13 ARG B CA 1
ATOM 3383 C C . ARG B 1 13 ? 18.234 12.398 -34 1 66.94 13 ARG B C 1
ATOM 3385 O O . ARG B 1 13 ? 18.141 13.234 -33.094 1 66.94 13 ARG B O 1
ATOM 3392 N N . GLN B 1 14 ? 18.078 12.656 -35.25 1 70.94 14 GLN B N 1
ATOM 3393 C CA . GLN B 1 14 ? 17.609 13.977 -35.625 1 70.94 14 GLN B CA 1
ATOM 3394 C C . GLN B 1 14 ? 16.234 14.281 -35.031 1 70.94 14 GLN B C 1
ATOM 3396 O O . GLN B 1 14 ? 15.984 15.398 -34.562 1 70.94 14 GLN B O 1
ATOM 3401 N N . ARG B 1 15 ? 15.383 13.297 -34.938 1 63.88 15 ARG B N 1
ATOM 3402 C CA . ARG B 1 15 ? 14.078 13.445 -34.312 1 63.88 15 ARG B CA 1
ATOM 3403 C C . ARG B 1 15 ? 14.219 13.703 -32.812 1 63.88 15 ARG B C 1
ATOM 3405 O O . ARG B 1 15 ? 13.492 14.523 -32.25 1 63.88 15 ARG B O 1
ATOM 3412 N N . GLN B 1 16 ? 15.07 13.016 -32.25 1 62.47 16 GLN B N 1
ATOM 3413 C CA . GLN B 1 16 ? 15.359 13.219 -30.828 1 62.47 16 GLN B CA 1
ATOM 3414 C C . GLN B 1 16 ? 15.945 14.609 -30.594 1 62.47 16 GLN B C 1
ATOM 3416 O O . GLN B 1 16 ? 15.594 15.273 -29.609 1 62.47 16 GLN B O 1
ATOM 3421 N N . LEU B 1 17 ? 16.922 14.914 -31.469 1 62.41 17 LEU B N 1
ATOM 3422 C CA . LEU B 1 17 ? 17.516 16.25 -31.375 1 62.41 17 LEU B CA 1
ATOM 3423 C C . LEU B 1 17 ? 16.469 17.328 -31.625 1 62.41 17 LEU B C 1
ATOM 3425 O O . LEU B 1 17 ? 16.438 18.344 -30.922 1 62.41 17 LEU B O 1
ATOM 3429 N N . LYS B 1 18 ? 15.695 17.203 -32.625 1 60.19 18 LYS B N 1
ATOM 3430 C CA . LYS B 1 18 ? 14.641 18.188 -32.906 1 60.19 18 LYS B CA 1
ATOM 3431 C C . LYS B 1 18 ? 13.633 18.219 -31.75 1 60.19 18 LYS B C 1
ATOM 3433 O O . LYS B 1 18 ? 13.18 19.297 -31.344 1 60.19 18 LYS B O 1
ATOM 3438 N N . LYS B 1 19 ? 13.219 17.078 -31.281 1 55.19 19 LYS B N 1
ATOM 3439 C CA . LYS B 1 19 ? 12.359 17.016 -30.109 1 55.19 19 LYS B CA 1
ATOM 3440 C C . LYS B 1 19 ? 13.031 17.656 -28.906 1 55.19 19 LYS B C 1
ATOM 3442 O O . LYS B 1 19 ? 12.391 18.359 -28.125 1 55.19 19 LYS B O 1
ATOM 3447 N N . ALA B 1 20 ? 14.383 17.391 -28.812 1 54.19 20 ALA B N 1
ATOM 3448 C CA . ALA B 1 20 ? 15.172 18 -27.75 1 54.19 20 ALA B CA 1
ATOM 3449 C C . ALA B 1 20 ? 15.297 19.5 -27.953 1 54.19 20 ALA B C 1
ATOM 3451 O O . ALA B 1 20 ? 15.164 20.281 -26.984 1 54.19 20 ALA B O 1
ATOM 3452 N N . GLN B 1 21 ? 15.727 19.859 -29.062 1 56.41 21 GLN B N 1
ATOM 3453 C CA . GLN B 1 21 ? 15.773 21.281 -29.375 1 56.41 21 GLN B CA 1
ATOM 3454 C C . GLN B 1 21 ? 14.391 21.922 -29.281 1 56.41 21 GLN B C 1
ATOM 3456 O O . GLN B 1 21 ? 14.242 23.031 -28.797 1 56.41 21 GLN B O 1
ATOM 3461 N N . ALA B 1 22 ? 13.359 21.266 -29.891 1 53.22 22 ALA B N 1
ATOM 3462 C CA . ALA B 1 22 ? 11.984 21.734 -29.781 1 53.22 22 ALA B CA 1
ATOM 3463 C C . ALA B 1 22 ? 11.562 21.844 -28.312 1 53.22 22 ALA B C 1
ATOM 3465 O O . ALA B 1 22 ? 10.906 22.812 -27.922 1 53.22 22 ALA B O 1
ATOM 3466 N N . ALA B 1 23 ? 11.969 20.891 -27.656 1 49.56 23 ALA B N 1
ATOM 3467 C CA . ALA B 1 23 ? 11.758 20.922 -26.219 1 49.56 23 ALA B CA 1
ATOM 3468 C C . ALA B 1 23 ? 12.586 22.031 -25.562 1 49.56 23 ALA B C 1
ATOM 3470 O O . ALA B 1 23 ? 12.125 22.688 -24.625 1 49.56 23 ALA B O 1
ATOM 3471 N N . ALA B 1 24 ? 13.852 22.047 -26.078 1 48.38 24 ALA B N 1
ATOM 3472 C CA . ALA B 1 24 ? 14.734 23.109 -25.594 1 48.38 24 ALA B CA 1
ATOM 3473 C C . ALA B 1 24 ? 14.211 24.484 -26 1 48.38 24 ALA B C 1
ATOM 3475 O O . ALA B 1 24 ? 14.359 25.453 -25.266 1 48.38 24 ALA B O 1
ATOM 3476 N N . ASN B 1 25 ? 14 24.656 -27.188 1 45.56 25 ASN B N 1
ATOM 3477 C CA . ASN B 1 25 ? 13.508 25.922 -27.719 1 45.56 25 ASN B CA 1
ATOM 3478 C C . ASN B 1 25 ? 12.016 26.094 -27.469 1 45.56 25 ASN B C 1
ATOM 3480 O O . ASN B 1 25 ? 11.398 27.047 -27.969 1 45.56 25 ASN B O 1
ATOM 3484 N N . ALA B 1 26 ? 11.359 25.031 -27.219 1 47.53 26 ALA B N 1
ATOM 3485 C CA . ALA B 1 26 ? 9.945 25.234 -26.906 1 47.53 26 ALA B CA 1
ATOM 3486 C C . ALA B 1 26 ? 9.766 26.312 -25.844 1 47.53 26 ALA B C 1
ATOM 3488 O O . ALA B 1 26 ? 10.516 26.344 -24.859 1 47.53 26 ALA B O 1
ATOM 3489 N N . PRO B 1 27 ? 9.062 27.328 -26.172 1 45.12 27 PRO B N 1
ATOM 3490 C CA . PRO B 1 27 ? 8.883 28.359 -25.141 1 45.12 27 PRO B CA 1
ATOM 3491 C C . PRO B 1 27 ? 8.625 27.766 -23.766 1 45.12 27 PRO B C 1
ATOM 3493 O O . PRO B 1 27 ? 7.93 26.75 -23.641 1 45.12 27 PRO B O 1
ATOM 3496 N N . GLN B 1 28 ? 9.516 27.891 -22.906 1 49.62 28 GLN B N 1
ATOM 3497 C CA . GLN B 1 28 ? 9.328 27.422 -21.531 1 49.62 28 GLN B CA 1
ATOM 3498 C C . GLN B 1 28 ? 7.887 27.656 -21.078 1 49.62 28 GLN B C 1
ATOM 3500 O O . GLN B 1 28 ? 7.395 28.781 -21.078 1 49.62 28 GLN B O 1
ATOM 3505 N N . LYS B 1 29 ? 7.141 26.812 -21.297 1 62.31 29 LYS B N 1
ATOM 3506 C CA . LYS B 1 29 ? 5.762 26.922 -20.828 1 62.31 29 LYS B CA 1
ATOM 3507 C C . LYS B 1 29 ? 5.691 27.672 -19.5 1 62.31 29 LYS B C 1
ATOM 3509 O O . LYS B 1 29 ? 6.449 27.391 -18.578 1 62.31 29 LYS B O 1
ATOM 3514 N N . PRO B 1 30 ? 5.039 28.859 -19.531 1 68.56 30 PRO B N 1
ATOM 3515 C CA . PRO B 1 30 ? 4.898 29.625 -18.297 1 68.56 30 PRO B CA 1
ATOM 3516 C C . PRO B 1 30 ? 4.52 28.75 -17.094 1 68.56 30 PRO B C 1
ATOM 3518 O O . PRO B 1 30 ? 3.803 27.766 -17.25 1 68.56 30 PRO B O 1
ATOM 3521 N N . LEU B 1 31 ? 5.168 29.109 -15.961 1 74.12 31 LEU B N 1
ATOM 3522 C CA . LEU B 1 31 ? 4.875 28.406 -14.719 1 74.12 31 LEU B CA 1
ATOM 3523 C C . LEU B 1 31 ? 3.414 28.594 -14.32 1 74.12 31 LEU B C 1
ATOM 3525 O O . LEU B 1 31 ? 2.889 29.703 -14.352 1 74.12 31 LEU B O 1
ATOM 3529 N N . GLU B 1 32 ? 2.861 27.562 -14.008 1 89.94 32 GLU B N 1
ATOM 3530 C CA . GLU B 1 32 ? 1.436 27.578 -13.688 1 89.94 32 GLU B CA 1
ATOM 3531 C C . GLU B 1 32 ? 1.203 27.562 -12.18 1 89.94 32 GLU B C 1
ATOM 3533 O O . GLU B 1 32 ? 0.104 27.25 -11.719 1 89.94 32 GLU B O 1
ATOM 3538 N N . TYR B 1 33 ? 2.25 27.797 -11.383 1 94.69 33 TYR B N 1
ATOM 3539 C CA . TYR B 1 33 ? 2.15 27.906 -9.93 1 94.69 33 TYR B CA 1
ATOM 3540 C C . TYR B 1 33 ? 3.182 28.891 -9.398 1 94.69 33 TYR B C 1
ATOM 3542 O O . TYR B 1 33 ? 4.152 29.234 -10.086 1 94.69 33 TYR B O 1
ATOM 3550 N N . ILE B 1 34 ? 2.963 29.406 -8.234 1 97.06 34 ILE B N 1
ATOM 3551 C CA . ILE B 1 34 ? 3.885 30.344 -7.598 1 97.06 34 ILE B CA 1
ATOM 3552 C C . ILE B 1 34 ? 4.914 29.578 -6.773 1 97.06 34 ILE B C 1
ATOM 3554 O O . ILE B 1 34 ? 4.555 28.812 -5.879 1 97.06 34 ILE B O 1
ATOM 3558 N N . GLN B 1 35 ? 6.16 29.797 -7.105 1 97.44 35 GLN B N 1
ATOM 3559 C CA . GLN B 1 35 ? 7.254 29.188 -6.359 1 97.44 35 GLN B CA 1
ATOM 3560 C C . GLN B 1 35 ? 7.535 29.953 -5.07 1 97.44 35 GLN B C 1
ATOM 3562 O O . GLN B 1 35 ? 7.484 31.188 -5.047 1 97.44 35 GLN B O 1
ATOM 3567 N N . ARG B 1 36 ? 7.805 29.25 -4.074 1 98.44 36 ARG B N 1
ATOM 3568 C CA . ARG B 1 36 ? 8.125 29.828 -2.775 1 98.44 36 ARG B CA 1
ATOM 3569 C C . ARG B 1 36 ? 9.516 29.422 -2.312 1 98.44 36 ARG B C 1
ATOM 3571 O O . ARG B 1 36 ? 9.945 28.297 -2.545 1 98.44 36 ARG B O 1
ATOM 3578 N N . PRO B 1 37 ? 10.219 30.328 -1.678 1 98.19 37 PRO B N 1
ATOM 3579 C CA . PRO B 1 37 ? 11.57 30 -1.223 1 98.19 37 PRO B CA 1
ATOM 3580 C C . PRO B 1 37 ? 11.586 29.266 0.113 1 98.19 37 PRO B C 1
ATOM 3582 O O . PRO B 1 37 ? 10.641 29.391 0.902 1 98.19 37 PRO B O 1
ATOM 3585 N N . PHE B 1 38 ? 12.633 28.516 0.369 1 98.44 38 PHE B N 1
ATOM 3586 C CA . PHE B 1 38 ? 12.891 27.953 1.689 1 98.44 38 PHE B CA 1
ATOM 3587 C C . PHE B 1 38 ? 13.578 28.969 2.59 1 98.44 38 PHE B C 1
ATOM 3589 O O . PHE B 1 38 ? 14.523 29.641 2.168 1 98.44 38 PHE B O 1
ATOM 3596 N N . LEU B 1 39 ? 13.055 29.109 3.797 1 98.38 39 LEU B N 1
ATOM 3597 C CA . LEU B 1 39 ? 13.617 30 4.805 1 98.38 39 LEU B CA 1
ATOM 3598 C C . LEU B 1 39 ? 14.516 29.234 5.77 1 98.38 39 LEU B C 1
ATOM 3600 O O . LEU B 1 39 ? 14.133 28.188 6.281 1 98.38 39 LEU B O 1
ATOM 3604 N N . GLN B 1 40 ? 15.633 29.734 6.07 1 97.69 40 GLN B N 1
ATOM 3605 C CA . GLN B 1 40 ? 16.578 29.047 6.941 1 97.69 40 GLN B CA 1
ATOM 3606 C C . GLN B 1 40 ? 16.266 29.297 8.414 1 97.69 40 GLN B C 1
ATOM 3608 O O . GLN B 1 40 ? 16.172 30.453 8.844 1 97.69 40 GLN B O 1
ATOM 3613 N N . VAL B 1 41 ? 16.094 28.266 9.133 1 96.94 41 VAL B N 1
ATOM 3614 C CA . VAL B 1 41 ? 15.852 28.328 10.57 1 96.94 41 VAL B CA 1
ATOM 3615 C C . VAL B 1 41 ? 17.156 28.125 11.336 1 96.94 41 VAL B C 1
ATOM 3617 O O . VAL B 1 41 ? 17.484 28.891 12.242 1 96.94 41 VAL B O 1
ATOM 3620 N N . LYS B 1 42 ? 17.875 27.078 10.961 1 95.12 42 LYS B N 1
ATOM 3621 C CA . LYS B 1 42 ? 19.156 26.719 11.531 1 95.12 42 LYS B CA 1
ATOM 3622 C C . LYS B 1 42 ? 20.125 26.219 10.453 1 95.12 42 LYS B C 1
ATOM 3624 O O . LYS B 1 42 ? 19.688 25.781 9.383 1 95.12 42 LYS B O 1
ATOM 3629 N N . SER B 1 43 ? 21.344 26.344 10.797 1 92.56 43 SER B N 1
ATOM 3630 C CA . SER B 1 43 ? 22.344 25.844 9.852 1 92.56 43 SER B CA 1
ATOM 3631 C C . SER B 1 43 ? 22.328 24.312 9.797 1 92.56 43 SER B C 1
ATOM 3633 O O . SER B 1 43 ? 22.094 23.656 10.805 1 92.56 43 SER B O 1
ATOM 3635 N N . ARG B 1 44 ? 22.625 23.781 8.695 1 88.88 44 ARG B N 1
ATOM 3636 C CA . ARG B 1 44 ? 22.703 22.344 8.477 1 88.88 44 ARG B CA 1
ATOM 3637 C C . ARG B 1 44 ? 24.094 21.812 8.836 1 88.88 44 ARG B C 1
ATOM 3639 O O . ARG B 1 44 ? 25.094 22.281 8.289 1 88.88 44 ARG B O 1
ATOM 3646 N N . PRO B 1 45 ? 24.094 20.891 9.625 1 88.38 45 PRO B N 1
ATOM 3647 C CA . PRO B 1 45 ? 25.406 20.266 9.836 1 88.38 45 PRO B CA 1
ATOM 3648 C C . PRO B 1 45 ? 25.906 19.531 8.594 1 88.38 45 PRO B C 1
ATOM 3650 O O . PRO B 1 45 ? 25.141 18.828 7.934 1 88.38 45 PRO B O 1
ATOM 3653 N N . GLU B 1 46 ? 27.172 19.641 8.328 1 86.62 46 GLU B N 1
ATOM 3654 C CA . GLU B 1 46 ? 27.734 19.078 7.098 1 86.62 46 GLU B CA 1
ATOM 3655 C C . GLU B 1 46 ? 27.891 17.562 7.195 1 86.62 46 GLU B C 1
ATOM 3657 O O . GLU B 1 46 ? 27.859 16.859 6.18 1 86.62 46 GLU B O 1
ATOM 3662 N N . ASP B 1 47 ? 27.984 17.047 8.32 1 92.56 47 ASP B N 1
ATOM 3663 C CA . ASP B 1 47 ? 28.312 15.633 8.477 1 92.56 47 ASP B CA 1
ATOM 3664 C C . ASP B 1 47 ? 27.047 14.805 8.703 1 92.56 47 ASP B C 1
ATOM 3666 O O . ASP B 1 47 ? 27.125 13.602 8.961 1 92.56 47 ASP B O 1
ATOM 3670 N N . LYS B 1 48 ? 25.922 15.547 8.625 1 95.81 48 LYS B N 1
ATOM 3671 C CA . LYS B 1 48 ? 24.672 14.844 8.844 1 95.81 48 LYS B CA 1
ATOM 3672 C C . LYS B 1 48 ? 23.781 14.898 7.598 1 95.81 48 LYS B C 1
ATOM 3674 O O . LYS B 1 48 ? 23.844 15.867 6.836 1 95.81 48 LYS B O 1
ATOM 3679 N N . LEU B 1 49 ? 23 13.852 7.441 1 97.31 49 LEU B N 1
ATOM 3680 C CA . LEU B 1 49 ? 22.078 13.828 6.312 1 97.31 49 LEU B CA 1
ATOM 3681 C C . LEU B 1 49 ? 20.875 14.719 6.578 1 97.31 49 LEU B C 1
ATOM 3683 O O . LEU B 1 49 ? 20.266 14.656 7.652 1 97.31 49 LEU B O 1
ATOM 3687 N N . SER B 1 50 ? 20.578 15.586 5.645 1 97.56 50 SER B N 1
ATOM 3688 C CA . SER B 1 50 ? 19.328 16.359 5.656 1 97.56 50 SER B CA 1
ATOM 3689 C C . SER B 1 50 ? 18.344 15.844 4.613 1 97.56 50 SER B C 1
ATOM 3691 O O . SER B 1 50 ? 18.734 15.516 3.492 1 97.56 50 SER B O 1
ATOM 3693 N N . ILE B 1 51 ? 17.109 15.719 5.039 1 98.31 51 ILE B N 1
ATOM 3694 C CA . ILE B 1 51 ? 16.062 15.328 4.094 1 98.31 51 ILE B CA 1
ATOM 3695 C C . ILE B 1 51 ? 14.961 16.375 4.09 1 98.31 51 ILE B C 1
ATOM 3697 O O . ILE B 1 51 ? 14.727 17.047 5.098 1 98.31 51 ILE B O 1
ATOM 3701 N N . ARG B 1 52 ? 14.305 16.516 3.014 1 98.69 52 ARG B N 1
ATOM 3702 C CA . ARG B 1 52 ? 13.141 17.391 2.9 1 98.69 52 ARG B CA 1
ATOM 3703 C C . ARG B 1 52 ? 11.844 16.594 2.924 1 98.69 52 ARG B C 1
ATOM 3705 O O . ARG B 1 52 ? 11.68 15.641 2.15 1 98.69 52 ARG B O 1
ATOM 3712 N N . VAL B 1 53 ? 10.945 16.969 3.83 1 98.88 53 VAL B N 1
ATOM 3713 C CA . VAL B 1 53 ? 9.648 16.297 3.979 1 98.88 53 VAL B CA 1
ATOM 3714 C C . VAL B 1 53 ? 8.531 17.281 3.631 1 98.88 53 VAL B C 1
ATOM 3716 O O . VAL B 1 53 ? 8.508 18.406 4.113 1 98.88 53 VAL B O 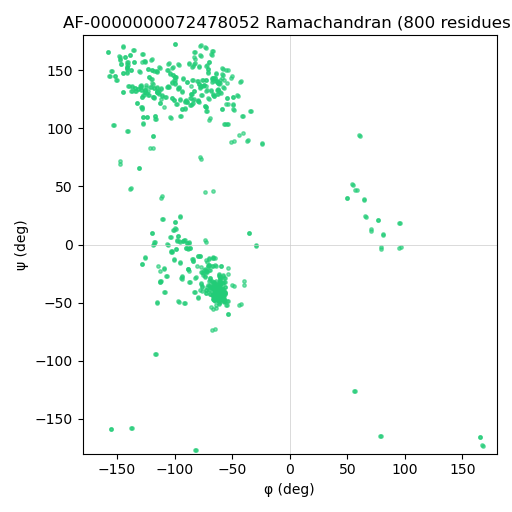1
ATOM 3719 N N . MET B 1 54 ? 7.598 16.812 2.779 1 98.94 54 MET B N 1
ATOM 3720 C CA . MET B 1 54 ? 6.473 17.641 2.354 1 98.94 54 MET B CA 1
ATOM 3721 C C . MET B 1 54 ? 5.148 17 2.771 1 98.94 54 MET B C 1
ATOM 3723 O O . MET B 1 54 ? 5.008 15.781 2.758 1 98.94 54 MET B O 1
ATOM 3727 N N . SER B 1 55 ? 4.215 17.781 3.244 1 98.94 55 SER B N 1
ATOM 3728 C CA . SER B 1 55 ? 2.805 17.406 3.336 1 98.94 55 SER B CA 1
ATOM 3729 C C . SER B 1 55 ? 1.952 18.219 2.375 1 98.94 55 SER B C 1
ATOM 3731 O O . SER B 1 55 ? 2.133 19.438 2.26 1 98.94 55 SER B 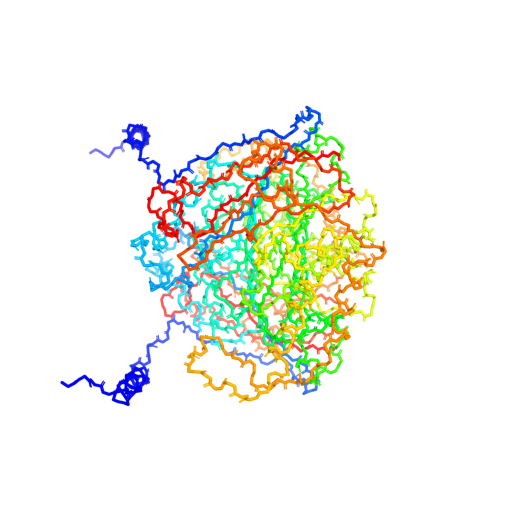O 1
ATOM 3733 N N . TYR B 1 56 ? 1.031 17.578 1.64 1 98.94 56 TYR B N 1
ATOM 3734 C CA . TYR B 1 56 ? 0.284 18.281 0.595 1 98.94 56 TYR B CA 1
ATOM 3735 C C . TYR B 1 56 ? -1.074 17.625 0.371 1 98.94 56 TYR B C 1
ATOM 3737 O O . TYR B 1 56 ? -1.16 16.531 -0.209 1 98.94 56 TYR B O 1
ATOM 3745 N N . ASN B 1 57 ? -2.111 18.219 0.885 1 98.81 57 ASN B N 1
ATOM 3746 C CA . ASN B 1 57 ? -3.457 17.859 0.453 1 98.81 57 ASN B CA 1
ATOM 3747 C C . ASN B 1 57 ? -3.752 18.375 -0.955 1 98.81 57 ASN B C 1
ATOM 3749 O O . ASN B 1 57 ? -3.879 19.578 -1.168 1 98.81 57 ASN B O 1
ATOM 3753 N N . VAL B 1 58 ? -4.016 17.469 -1.887 1 98.69 58 VAL B N 1
ATOM 3754 C CA . VAL B 1 58 ? -3.994 17.875 -3.289 1 98.69 58 VAL B CA 1
ATOM 3755 C C . VAL B 1 58 ? -5.422 18.016 -3.807 1 98.69 58 VAL B C 1
ATOM 3757 O O . VAL B 1 58 ? -5.637 18.25 -5 1 98.69 58 VAL B O 1
ATOM 3760 N N . LEU B 1 59 ? -6.414 17.906 -2.971 1 98.06 59 LEU B N 1
ATOM 3761 C CA . LEU B 1 59 ? -7.816 18.078 -3.342 1 98.06 59 LEU B CA 1
ATOM 3762 C C . LEU B 1 59 ? -8.227 17.047 -4.391 1 98.06 59 LEU B C 1
ATOM 3764 O O . LEU B 1 59 ? -8.141 17.312 -5.59 1 98.06 59 LEU B O 1
ATOM 3768 N N . ALA B 1 60 ? -8.773 15.938 -3.957 1 96.69 60 ALA B N 1
ATOM 3769 C CA . ALA B 1 60 ? -9.234 14.891 -4.863 1 96.69 60 ALA B CA 1
ATOM 3770 C C . ALA B 1 60 ? -10.328 15.406 -5.797 1 96.69 60 ALA B C 1
ATOM 3772 O O . ALA B 1 60 ? -11.203 16.156 -5.371 1 96.69 60 ALA B O 1
ATOM 3773 N N . GLN B 1 61 ? -10.258 15 -7.047 1 94.69 61 GLN B N 1
ATOM 3774 C CA . GLN B 1 61 ? -11.289 15.398 -8 1 94.69 61 GLN B CA 1
ATOM 3775 C C . GLN B 1 61 ? -12.664 14.898 -7.566 1 94.69 61 GLN B C 1
ATOM 3777 O O . GLN B 1 61 ? -13.672 15.562 -7.809 1 94.69 61 GLN B O 1
ATOM 3782 N N . ALA B 1 62 ? -12.695 13.789 -6.973 1 90.56 62 ALA B N 1
ATOM 3783 C CA . ALA B 1 62 ? -13.93 13.18 -6.496 1 90.56 62 ALA B CA 1
ATOM 3784 C C . ALA B 1 62 ? -14.641 14.078 -5.488 1 90.56 62 ALA B C 1
ATOM 3786 O O . ALA B 1 62 ? -15.836 13.922 -5.238 1 90.56 62 ALA B O 1
ATOM 3787 N N . LEU B 1 63 ? -13.938 15.039 -4.902 1 93.06 63 LEU B N 1
ATOM 3788 C CA . LEU B 1 63 ? -14.492 15.883 -3.85 1 93.06 63 LEU B CA 1
ATOM 3789 C C . LEU B 1 63 ? -14.875 17.25 -4.398 1 93.06 63 LEU B C 1
ATOM 3791 O O . LEU B 1 63 ? -15.477 18.062 -3.688 1 93.06 63 LEU B O 1
ATOM 3795 N N . VAL B 1 64 ? -14.594 17.547 -5.566 1 94.19 64 VAL B N 1
ATOM 3796 C CA . VAL B 1 64 ? -14.82 18.859 -6.148 1 94.19 64 VAL B CA 1
ATOM 3797 C C . VAL B 1 64 ? -16.281 19.016 -6.547 1 94.19 64 VAL B C 1
ATOM 3799 O O . VAL B 1 64 ? -16.828 18.156 -7.258 1 94.19 64 VAL B O 1
ATOM 3802 N N . ARG B 1 65 ? -16.828 20.047 -5.984 1 92.25 65 ARG B N 1
ATOM 3803 C CA . ARG B 1 65 ? -18.125 20.547 -6.41 1 92.25 65 ARG B CA 1
ATOM 3804 C C . ARG B 1 65 ? -18.031 22.016 -6.812 1 92.25 65 ARG B C 1
ATOM 3806 O O . ARG B 1 65 ? -17.562 22.859 -6.035 1 92.25 65 ARG B O 1
ATOM 3813 N N . ARG B 1 66 ? -18.562 22.281 -7.895 1 91.75 66 ARG B N 1
ATOM 3814 C CA . ARG B 1 66 ? -18.359 23.594 -8.484 1 91.75 66 ARG B CA 1
ATOM 3815 C C . ARG B 1 66 ? -18.828 24.688 -7.535 1 91.75 66 ARG B C 1
ATOM 3817 O O . ARG B 1 66 ? -18.203 25.75 -7.434 1 91.75 66 ARG B O 1
ATOM 3824 N N . HIS B 1 67 ? -19.922 24.5 -6.871 1 93.06 67 HIS B N 1
ATOM 3825 C CA . HIS B 1 67 ? -20.5 25.531 -6.023 1 93.06 67 HIS B CA 1
ATOM 3826 C C . HIS B 1 67 ? -19.609 25.812 -4.812 1 93.06 67 HIS B C 1
ATOM 3828 O O . HIS B 1 67 ? -19.703 26.891 -4.207 1 93.06 67 HIS B O 1
ATOM 3834 N N . LEU B 1 68 ? -18.734 24.906 -4.508 1 93.56 68 LEU B N 1
ATOM 3835 C CA . LEU B 1 68 ? -17.828 25.094 -3.389 1 93.56 68 LEU B CA 1
ATOM 3836 C C . LEU B 1 68 ? -16.609 25.891 -3.82 1 93.56 68 LEU B C 1
ATOM 3838 O O . LEU B 1 68 ? -15.844 26.375 -2.979 1 93.56 68 LEU B O 1
ATOM 3842 N N . PHE B 1 69 ? -16.484 26.031 -5.145 1 95.38 69 PHE B N 1
ATOM 3843 C CA . PHE B 1 69 ? -15.336 26.719 -5.719 1 95.38 69 PHE B CA 1
ATOM 3844 C C . PHE B 1 69 ? -15.781 27.75 -6.746 1 95.38 69 PHE B C 1
ATOM 3846 O O . PHE B 1 69 ? -15.352 27.703 -7.898 1 95.38 69 PHE B O 1
ATOM 3853 N N . PRO B 1 70 ? -16.453 28.734 -6.305 1 95.44 70 PRO B N 1
ATOM 3854 C CA . PRO B 1 70 ? -17.109 29.656 -7.238 1 95.44 70 PRO B CA 1
ATOM 3855 C C . PRO B 1 70 ? -16.109 30.516 -8.008 1 95.44 70 PRO B C 1
ATOM 3857 O O . PRO B 1 70 ? -16.438 31.031 -9.086 1 95.44 70 PRO B O 1
ATOM 3860 N N . THR B 1 71 ? -14.953 30.703 -7.547 1 95.88 71 THR B N 1
ATOM 3861 C CA . THR B 1 71 ? -14.023 31.641 -8.172 1 95.88 71 THR B CA 1
ATOM 3862 C C . THR B 1 71 ? -12.914 30.891 -8.906 1 95.88 71 THR B C 1
ATOM 3864 O O . THR B 1 71 ? -12 31.5 -9.461 1 95.88 71 THR B O 1
ATOM 3867 N N . SER B 1 72 ? -12.898 29.594 -8.922 1 95.38 72 SER B N 1
ATOM 3868 C CA . SER B 1 72 ? -11.766 28.797 -9.398 1 95.38 72 SER B CA 1
ATOM 3869 C C . SER B 1 72 ? -11.867 28.531 -10.898 1 95.38 72 SER B C 1
ATOM 3871 O O . SER B 1 72 ? -10.867 28.219 -11.547 1 95.38 72 SER B O 1
ATOM 3873 N N . GLY B 1 73 ? -13.062 28.625 -11.492 1 94.94 73 GLY B N 1
ATOM 3874 C CA . GLY B 1 73 ? -13.234 28.344 -12.906 1 94.94 73 GLY B CA 1
ATOM 3875 C C . GLY B 1 73 ? -12.766 26.969 -13.305 1 94.94 73 GLY B C 1
ATOM 3876 O O . GLY B 1 73 ? -13.148 25.969 -12.68 1 94.94 73 GLY B O 1
ATOM 3877 N N . THR B 1 74 ? -11.883 26.922 -14.312 1 94.31 74 THR B N 1
ATOM 3878 C CA . THR B 1 74 ? -11.438 25.641 -14.836 1 94.31 74 THR B CA 1
ATOM 3879 C C . THR B 1 74 ? -10.25 25.109 -14.031 1 94.31 74 THR B C 1
ATOM 3881 O O . THR B 1 74 ? -9.812 23.984 -14.234 1 94.31 74 THR B O 1
ATOM 3884 N N . ALA B 1 75 ? -9.82 25.891 -13.102 1 95.88 75 ALA B N 1
ATOM 3885 C CA . ALA B 1 75 ? -8.711 25.469 -12.25 1 95.88 75 ALA B CA 1
ATOM 3886 C C . ALA B 1 75 ? -9.102 24.266 -11.391 1 95.88 75 ALA B C 1
ATOM 3888 O O . ALA B 1 75 ? -8.242 23.594 -10.82 1 95.88 75 ALA B O 1
ATOM 3889 N N . ILE B 1 76 ? -10.359 23.938 -11.344 1 95.75 76 ILE B N 1
ATOM 3890 C CA . ILE B 1 76 ? -10.836 22.859 -10.484 1 95.75 76 ILE B CA 1
ATOM 3891 C C . ILE B 1 76 ? -10.656 21.516 -11.195 1 95.75 76 ILE B C 1
ATOM 3893 O O . ILE B 1 76 ? -10.75 20.453 -10.57 1 95.75 76 ILE B O 1
ATOM 3897 N N . LYS B 1 77 ? -10.406 21.5 -12.438 1 96.12 77 LYS B N 1
ATOM 3898 C CA . LYS B 1 77 ? -10.32 20.266 -13.211 1 96.12 77 LYS B CA 1
ATOM 3899 C C . LYS B 1 77 ? -8.977 19.578 -12.984 1 96.12 77 LYS B C 1
ATOM 3901 O O . LYS B 1 77 ? -7.922 20.203 -13.062 1 96.12 77 LYS B O 1
ATOM 3906 N N . TRP B 1 78 ? -9.016 18.266 -12.789 1 95.75 78 TRP B N 1
ATOM 3907 C CA . TRP B 1 78 ? -7.797 17.516 -12.523 1 95.75 78 TRP B CA 1
ATOM 3908 C C . TRP B 1 78 ? -6.867 17.531 -13.727 1 95.75 78 TRP B C 1
ATOM 3910 O O . TRP B 1 78 ? -5.641 17.516 -13.578 1 95.75 78 TRP B O 1
ATOM 3920 N N . SER B 1 79 ? -7.395 17.562 -14.898 1 94.62 79 SER B N 1
ATOM 3921 C CA . SER B 1 79 ? -6.59 17.578 -16.109 1 94.62 79 SER B CA 1
ATOM 3922 C C . SER B 1 79 ? -5.648 18.781 -16.125 1 94.62 79 SER B C 1
ATOM 3924 O O . SER B 1 79 ? -4.578 18.719 -16.734 1 94.62 79 SER B O 1
ATOM 3926 N N . TYR B 1 80 ? -6.07 19.797 -15.445 1 95.44 80 TYR B N 1
ATOM 3927 C CA . TYR B 1 80 ? -5.211 20.953 -15.289 1 95.44 80 TYR B CA 1
ATOM 3928 C C . TYR B 1 80 ? -4.355 20.844 -14.031 1 95.44 80 TYR B C 1
ATOM 3930 O O . TYR B 1 80 ? -3.127 20.953 -14.102 1 95.44 80 TYR B O 1
ATOM 3938 N N . ARG B 1 81 ? -4.93 20.547 -12.859 1 96.88 81 ARG B N 1
ATOM 3939 C CA . ARG B 1 81 ? -4.281 20.609 -11.547 1 96.88 81 ARG B CA 1
ATOM 3940 C C . ARG B 1 81 ? -3.217 19.516 -11.414 1 96.88 81 ARG B C 1
ATOM 3942 O O . ARG B 1 81 ? -2.156 19.75 -10.828 1 96.88 81 ARG B O 1
ATOM 3949 N N . GLY B 1 82 ? -3.514 18.375 -11.922 1 95.94 82 GLY B N 1
ATOM 3950 C CA . GLY B 1 82 ? -2.619 17.234 -11.773 1 95.94 82 GLY B CA 1
ATOM 3951 C C . GLY B 1 82 ? -1.202 17.531 -12.234 1 95.94 82 GLY B C 1
ATOM 3952 O O . GLY B 1 82 ? -0.26 17.453 -11.445 1 95.94 82 GLY B O 1
ATOM 3953 N N . PRO B 1 83 ? -1.112 17.891 -13.508 1 95.88 83 PRO B N 1
ATOM 3954 C CA . PRO B 1 83 ? 0.214 18.234 -14.031 1 95.88 83 PRO B CA 1
ATOM 3955 C C . PRO B 1 83 ? 0.877 19.375 -13.266 1 95.88 83 PRO B C 1
ATOM 3957 O O . PRO B 1 83 ? 2.094 19.359 -13.062 1 95.88 83 PRO B O 1
ATOM 3960 N N . VAL B 1 84 ? 0.152 20.344 -12.867 1 97.5 84 VAL B N 1
ATOM 3961 C CA . VAL B 1 84 ? 0.702 21.484 -12.148 1 97.5 84 VAL B CA 1
ATOM 3962 C C . VAL B 1 84 ? 1.244 21.031 -10.789 1 97.5 84 VAL B C 1
ATOM 3964 O O . VAL B 1 84 ? 2.322 21.469 -10.375 1 97.5 84 VAL B O 1
ATOM 3967 N N . ILE B 1 85 ? 0.519 20.188 -10.102 1 98 85 ILE B N 1
ATOM 3968 C CA . ILE B 1 85 ? 0.957 19.641 -8.82 1 98 85 ILE B CA 1
ATOM 3969 C C . ILE B 1 85 ? 2.248 18.844 -9.016 1 98 85 ILE B C 1
ATOM 3971 O O . ILE B 1 85 ? 3.188 18.969 -8.227 1 98 85 ILE B O 1
ATOM 3975 N N . ALA B 1 86 ? 2.281 18.031 -10.016 1 96.81 86 ALA B N 1
ATOM 3976 C CA . ALA B 1 86 ? 3.482 17.25 -10.305 1 96.81 86 ALA B CA 1
ATOM 3977 C C . ALA B 1 86 ? 4.684 18.156 -10.547 1 96.81 86 ALA B C 1
ATOM 3979 O O . ALA B 1 86 ? 5.793 17.859 -10.086 1 96.81 86 ALA B O 1
ATOM 3980 N N . ASP B 1 87 ? 4.445 19.219 -11.258 1 96.94 87 ASP B N 1
ATOM 3981 C CA . ASP B 1 87 ? 5.508 20.188 -11.531 1 96.94 87 ASP B CA 1
ATOM 3982 C C . ASP B 1 87 ? 5.988 20.844 -10.242 1 96.94 87 ASP B C 1
ATOM 3984 O O . ASP B 1 87 ? 7.188 21.078 -10.062 1 96.94 87 ASP B O 1
ATOM 3988 N N . GLU B 1 88 ? 5.059 21.25 -9.469 1 97.5 88 GLU B N 1
ATOM 3989 C CA . GLU B 1 88 ? 5.395 21.859 -8.188 1 97.5 88 GLU B CA 1
ATOM 3990 C C . GLU B 1 88 ? 6.234 20.922 -7.328 1 97.5 88 GLU B C 1
ATOM 3992 O O . GLU B 1 88 ? 7.23 21.344 -6.734 1 97.5 88 GLU B O 1
ATOM 3997 N N . VAL B 1 89 ? 5.84 19.672 -7.227 1 97.75 89 VAL B N 1
ATOM 3998 C CA . VAL B 1 89 ? 6.551 18.656 -6.457 1 97.75 89 VAL B CA 1
ATOM 3999 C C . VAL B 1 89 ? 7.953 18.469 -7.027 1 97.75 89 VAL B C 1
ATOM 4001 O O . VAL B 1 89 ? 8.922 18.344 -6.273 1 97.75 89 VAL B O 1
ATOM 4004 N N . LYS B 1 90 ? 8.016 18.406 -8.32 1 97.56 90 LYS B N 1
ATOM 4005 C CA . LYS B 1 90 ? 9.312 18.281 -8.984 1 97.56 90 LYS B CA 1
ATOM 4006 C C . LYS B 1 90 ? 10.234 19.438 -8.609 1 97.56 90 LYS B C 1
ATOM 4008 O O . LYS B 1 90 ? 11.422 19.234 -8.336 1 97.56 90 LYS B O 1
ATOM 4013 N N . HIS B 1 91 ? 9.672 20.609 -8.602 1 97.75 91 HIS B N 1
ATOM 4014 C CA . HIS B 1 91 ? 10.438 21.812 -8.305 1 97.75 91 HIS B CA 1
ATOM 4015 C C . HIS B 1 91 ? 11.031 21.75 -6.898 1 97.75 91 HIS B C 1
ATOM 4017 O O . HIS B 1 91 ? 12.211 22.031 -6.703 1 97.75 91 HIS B O 1
ATOM 4023 N N . TYR B 1 92 ? 10.234 21.453 -5.934 1 98.38 92 TYR B N 1
ATOM 4024 C CA . TYR B 1 92 ? 10.711 21.469 -4.555 1 98.38 92 TYR B CA 1
ATOM 4025 C C . TYR B 1 92 ? 11.578 20.266 -4.254 1 98.38 92 TYR B C 1
ATOM 4027 O O . TYR B 1 92 ? 12.367 20.281 -3.303 1 98.38 92 TYR B O 1
ATOM 4035 N N . ASP B 1 93 ? 11.383 19.172 -4.973 1 98.12 93 ASP B N 1
ATOM 4036 C CA . ASP B 1 93 ? 12.281 18.016 -4.969 1 98.12 93 ASP B CA 1
ATOM 4037 C C . ASP B 1 93 ? 12.43 17.453 -3.559 1 98.12 93 ASP B C 1
ATOM 4039 O O . ASP B 1 93 ? 13.555 17.25 -3.08 1 98.12 93 ASP B O 1
ATOM 4043 N N . CYS B 1 94 ? 11.336 17.281 -2.887 1 98.81 94 CYS B N 1
ATOM 4044 C CA . CYS B 1 94 ? 11.359 16.75 -1.53 1 98.81 94 CYS B CA 1
ATOM 4045 C C . CYS B 1 94 ? 11.688 15.266 -1.54 1 98.81 94 CYS B C 1
ATOM 4047 O O . CYS B 1 94 ? 11.445 14.578 -2.535 1 98.81 94 CYS B O 1
ATOM 4049 N N . ASP B 1 95 ? 12.281 14.758 -0.401 1 98.81 95 ASP B N 1
ATOM 4050 C CA . ASP B 1 95 ? 12.766 13.375 -0.318 1 98.81 95 ASP B CA 1
ATOM 4051 C C . ASP B 1 95 ? 11.641 12.43 0.114 1 98.81 95 ASP B C 1
ATOM 4053 O O . ASP B 1 95 ? 11.648 11.25 -0.248 1 98.81 95 ASP B O 1
ATOM 4057 N N . VAL B 1 96 ? 10.758 12.898 0.904 1 98.81 96 VAL B N 1
ATOM 4058 C CA . VAL B 1 96 ? 9.547 12.203 1.332 1 98.81 96 VAL B CA 1
ATOM 4059 C C . VAL B 1 96 ? 8.344 13.133 1.225 1 98.81 96 VAL B C 1
ATOM 4061 O O . VAL B 1 96 ? 8.406 14.289 1.659 1 98.81 96 VAL B O 1
ATOM 4064 N N . ILE B 1 97 ? 7.262 12.641 0.631 1 98.88 97 ILE B N 1
ATOM 4065 C CA . ILE B 1 97 ? 6.062 13.453 0.457 1 98.88 97 ILE B CA 1
ATOM 4066 C C . ILE B 1 97 ? 4.844 12.703 0.994 1 98.88 97 ILE B C 1
ATOM 4068 O O . ILE B 1 97 ? 4.609 11.547 0.627 1 98.88 97 ILE B O 1
ATOM 4072 N N . CYS B 1 98 ? 4.098 13.312 1.858 1 98.88 98 CYS B N 1
ATOM 4073 C CA . CYS B 1 98 ? 2.832 12.797 2.367 1 98.88 98 CYS B CA 1
ATOM 4074 C C . CYS B 1 98 ? 1.652 13.516 1.72 1 98.88 98 CYS B C 1
ATOM 4076 O O . CYS B 1 98 ? 1.335 14.648 2.08 1 98.88 98 CYS B O 1
ATOM 4078 N N . PHE B 1 99 ? 0.911 12.82 0.855 1 98.81 99 PHE B N 1
ATOM 4079 C CA . PHE B 1 99 ? -0.237 13.398 0.162 1 98.81 99 PHE B CA 1
ATOM 4080 C C . PHE B 1 99 ? -1.538 12.992 0.844 1 98.81 99 PHE B C 1
ATOM 4082 O O . PHE B 1 99 ? -1.653 11.883 1.367 1 98.81 99 PHE B O 1
ATOM 4089 N N . GLN B 1 100 ? -2.445 13.891 0.838 1 98.62 100 GLN B N 1
ATOM 4090 C CA . GLN B 1 100 ? -3.826 13.602 1.205 1 98.62 100 GLN B CA 1
ATOM 4091 C C . GLN B 1 100 ? -4.777 13.898 0.051 1 98.62 100 GLN B C 1
ATOM 4093 O O . GLN B 1 100 ? -4.426 14.633 -0.877 1 98.62 100 GLN B O 1
ATOM 4098 N N . GLU B 1 101 ? -5.957 13.289 0.112 1 97.75 101 GLU B N 1
ATOM 4099 C CA . GLU B 1 101 ? -7 13.43 -0.897 1 97.75 101 GLU B CA 1
ATOM 4100 C C . GLU B 1 101 ? -6.477 13.094 -2.289 1 97.75 101 GLU B C 1
ATOM 4102 O O . GLU B 1 101 ? -6.633 13.875 -3.227 1 97.75 101 GLU B O 1
ATOM 4107 N N . VAL B 1 102 ? -5.891 11.992 -2.391 1 96.69 102 VAL B N 1
ATOM 4108 C CA . VAL B 1 102 ? -5.473 11.43 -3.67 1 96.69 102 VAL B CA 1
ATOM 4109 C C . VAL B 1 102 ? -6.543 10.469 -4.18 1 96.69 102 VAL B C 1
ATOM 4111 O O . VAL B 1 102 ? -6.875 9.484 -3.512 1 96.69 102 VAL B O 1
ATOM 4114 N N . ASP B 1 103 ? -7.008 10.719 -5.375 1 93.31 103 ASP B N 1
ATOM 4115 C CA . ASP B 1 103 ? -8.039 9.844 -5.934 1 93.31 103 ASP B CA 1
ATOM 4116 C C . ASP B 1 103 ? -7.516 8.422 -6.117 1 93.31 103 ASP B C 1
ATOM 4118 O O . ASP B 1 103 ? -6.352 8.227 -6.477 1 93.31 103 ASP B O 1
ATOM 4122 N N . VAL B 1 104 ? -8.391 7.496 -5.816 1 84.38 104 VAL B N 1
ATOM 4123 C CA . VAL B 1 104 ? -8.062 6.117 -6.168 1 84.38 104 VAL B CA 1
ATOM 4124 C C . VAL B 1 104 ? -7.73 6.027 -7.656 1 84.38 104 VAL B C 1
ATOM 4126 O O . VAL B 1 104 ? -8.492 6.512 -8.5 1 84.38 104 VAL B O 1
ATOM 4129 N N . GLY B 1 105 ? -6.566 5.48 -8.008 1 79.19 105 GLY B N 1
ATOM 4130 C CA . GLY B 1 105 ? -6.148 5.363 -9.391 1 79.19 105 GLY B CA 1
ATOM 4131 C C . GLY B 1 105 ? -5.66 6.672 -9.977 1 79.19 105 GLY B C 1
ATOM 4132 O O . GLY B 1 105 ? -5.66 6.852 -11.195 1 79.19 105 GLY B O 1
ATOM 4133 N N . SER B 1 106 ? -5.273 7.574 -9.211 1 89 106 SER B N 1
ATOM 4134 C CA . SER B 1 106 ? -4.852 8.898 -9.648 1 89 106 SER B CA 1
ATOM 4135 C C . SER B 1 106 ? -3.605 8.828 -10.523 1 89 106 SER B C 1
ATOM 4137 O O . SER B 1 106 ? -2.697 8.031 -10.258 1 89 106 SER B O 1
ATOM 4139 N N . THR B 1 107 ? -3.5 9.727 -11.469 1 87.69 107 THR B N 1
ATOM 4140 C CA . THR B 1 107 ? -2.326 9.852 -12.328 1 87.69 107 THR B CA 1
ATOM 4141 C C . THR B 1 107 ? -1.137 10.391 -11.539 1 87.69 107 THR B C 1
ATOM 4143 O O . THR B 1 107 ? 0.006 10.305 -11.992 1 87.69 107 THR B O 1
ATOM 4146 N N . LEU B 1 108 ? -1.427 10.961 -10.422 1 93.44 108 LEU B N 1
ATOM 4147 C CA . LEU B 1 108 ? -0.351 11.453 -9.57 1 93.44 108 LEU B CA 1
ATOM 4148 C C . LEU B 1 108 ? 0.634 10.336 -9.234 1 93.44 108 LEU B C 1
ATOM 4150 O O . LEU B 1 108 ? 1.837 10.578 -9.117 1 93.44 108 LEU B O 1
ATOM 4154 N N . ILE B 1 109 ? 0.14 9.195 -9.062 1 90 109 ILE B N 1
ATOM 4155 C CA . ILE B 1 109 ? 0.972 8.047 -8.727 1 90 109 ILE B CA 1
ATOM 4156 C C . ILE B 1 109 ? 1.985 7.797 -9.836 1 90 109 ILE B C 1
ATOM 4158 O O . ILE B 1 109 ? 3.178 7.617 -9.578 1 90 109 ILE B O 1
ATOM 4162 N N . ASP B 1 110 ? 1.537 7.797 -11.039 1 86.25 110 ASP B N 1
ATOM 4163 C CA . ASP B 1 110 ? 2.416 7.637 -12.195 1 86.25 110 ASP B CA 1
ATOM 4164 C C . ASP B 1 110 ? 3.439 8.766 -12.273 1 86.25 110 ASP B C 1
ATOM 4166 O O . ASP B 1 110 ? 4.609 8.531 -12.578 1 86.25 110 ASP B O 1
ATOM 4170 N N . SER B 1 111 ? 2.982 9.969 -12.047 1 92.75 111 SER B N 1
ATOM 4171 C CA . SER B 1 111 ? 3.877 11.117 -12.078 1 92.75 111 SER B CA 1
ATOM 4172 C C . SER B 1 111 ? 4.992 10.984 -11.047 1 92.75 111 SER B C 1
ATOM 4174 O O . SER B 1 111 ? 6.148 11.297 -11.328 1 92.75 111 SER B O 1
ATOM 4176 N N . MET B 1 112 ? 4.656 10.539 -9.852 1 94.62 112 MET B N 1
ATOM 4177 C CA . MET B 1 112 ? 5.652 10.359 -8.797 1 94.62 112 MET B CA 1
ATOM 4178 C C . MET B 1 112 ? 6.668 9.289 -9.188 1 94.62 112 MET B C 1
ATOM 4180 O O . MET B 1 112 ? 7.867 9.445 -8.945 1 94.62 112 MET B O 1
ATOM 4184 N N . ASN B 1 113 ? 6.168 8.273 -9.734 1 87.69 113 ASN B N 1
ATOM 4185 C CA . ASN B 1 113 ? 7.066 7.211 -10.172 1 87.69 113 ASN B CA 1
ATOM 4186 C C . ASN B 1 113 ? 8.078 7.723 -11.195 1 87.69 113 ASN B C 1
ATOM 4188 O O . ASN B 1 113 ? 9.258 7.379 -11.133 1 87.69 113 ASN B O 1
ATOM 4192 N N . LYS B 1 114 ? 7.602 8.445 -12.109 1 88 114 LYS B N 1
ATOM 4193 C CA . LYS B 1 114 ? 8.461 9.008 -13.156 1 88 114 LYS B CA 1
ATOM 4194 C C . LYS B 1 114 ? 9.523 9.922 -12.555 1 88 114 LYS B C 1
ATOM 4196 O O . LYS B 1 114 ? 10.617 10.055 -13.102 1 88 114 LYS B O 1
ATOM 4201 N N . LEU B 1 115 ? 9.195 10.492 -11.43 1 93.56 115 LEU B N 1
ATOM 4202 C CA . LEU B 1 115 ? 10.117 11.406 -10.773 1 93.56 115 LEU B CA 1
ATOM 4203 C C . LEU B 1 115 ? 11.07 10.656 -9.852 1 93.56 115 LEU B C 1
ATOM 4205 O O . LEU B 1 115 ? 11.867 11.273 -9.148 1 93.56 115 LEU B O 1
ATOM 4209 N N . GLY B 1 116 ? 10.977 9.375 -9.805 1 91.62 116 GLY B N 1
ATOM 4210 C CA . GLY B 1 116 ? 11.922 8.578 -9.031 1 91.62 116 GLY B CA 1
ATOM 4211 C C . GLY B 1 116 ? 11.43 8.242 -7.641 1 91.62 116 GLY B C 1
ATOM 4212 O O . GLY B 1 116 ? 12.219 7.867 -6.77 1 91.62 116 GLY B O 1
ATOM 4213 N N . TYR B 1 117 ? 10.117 8.359 -7.43 1 95.56 117 TYR B N 1
ATOM 4214 C CA . TYR B 1 117 ? 9.555 8.047 -6.125 1 95.56 117 TYR B CA 1
ATOM 4215 C C . TYR B 1 117 ? 8.938 6.652 -6.117 1 95.56 117 TYR B C 1
ATOM 4217 O O . TYR B 1 117 ? 8.391 6.203 -7.129 1 95.56 117 TYR B O 1
ATOM 4225 N N . VAL B 1 118 ? 9.102 5.988 -4.922 1 92.38 118 VAL B N 1
ATOM 4226 C CA . VAL B 1 118 ? 8.242 4.859 -4.586 1 92.38 118 VAL B CA 1
ATOM 4227 C C . VAL B 1 118 ? 6.992 5.359 -3.857 1 92.38 118 VAL B C 1
ATOM 4229 O O . VAL B 1 118 ? 7.07 6.277 -3.039 1 92.38 118 VAL B O 1
ATOM 4232 N N . THR B 1 119 ? 5.859 4.727 -4.219 1 93.19 119 THR B N 1
ATOM 4233 C CA . THR B 1 119 ? 4.625 5.242 -3.633 1 93.19 119 THR B CA 1
ATOM 4234 C C . THR B 1 119 ? 3.893 4.145 -2.863 1 93.19 119 THR B C 1
ATOM 4236 O O . THR B 1 119 ? 3.957 2.971 -3.232 1 93.19 119 THR B O 1
ATOM 4239 N N . LYS B 1 120 ? 3.254 4.539 -1.743 1 93.44 120 LYS B N 1
ATOM 4240 C CA . LYS B 1 120 ? 2.365 3.701 -0.945 1 93.44 120 LYS B CA 1
ATOM 4241 C C . LYS B 1 120 ? 1.017 4.383 -0.728 1 93.44 120 LYS B C 1
ATOM 4243 O O . LYS B 1 120 ? 0.917 5.344 0.037 1 93.44 120 LYS B O 1
ATOM 4248 N N . PHE B 1 121 ? 0.008 3.777 -1.413 1 92.56 121 PHE B N 1
ATOM 4249 C CA . PHE B 1 121 ? -1.336 4.34 -1.358 1 92.56 121 PHE B CA 1
ATOM 4250 C C . PHE B 1 121 ? -2.201 3.58 -0.361 1 92.56 121 PHE B C 1
ATOM 4252 O O . PHE B 1 121 ? -2.105 2.355 -0.256 1 92.56 121 PHE B O 1
ATOM 4259 N N . HIS B 1 122 ? -3.021 4.344 0.439 1 92.38 122 HIS B N 1
ATOM 4260 C CA . HIS B 1 122 ? -3.963 3.74 1.377 1 92.38 122 HIS B CA 1
ATOM 4261 C C . HIS B 1 122 ? -5.242 4.562 1.479 1 92.38 122 HIS B C 1
ATOM 4263 O O . HIS B 1 122 ? -5.188 5.789 1.583 1 92.38 122 HIS B O 1
ATOM 4269 N N . SER B 1 123 ? -6.387 3.928 1.377 1 89.88 123 SER B N 1
ATOM 4270 C CA . SER B 1 123 ? -7.688 4.582 1.5 1 89.88 123 SER B CA 1
ATOM 4271 C C . SER B 1 123 ? -8.68 3.703 2.258 1 89.88 123 SER B C 1
ATOM 4273 O O . SER B 1 123 ? -8.492 2.488 2.355 1 89.88 123 SER B O 1
ATOM 4275 N N . HIS B 1 124 ? -9.617 4.43 2.885 1 87.06 124 HIS B N 1
ATOM 4276 C CA . HIS B 1 124 ? -10.75 3.672 3.412 1 87.06 124 HIS B CA 1
ATOM 4277 C C . HIS B 1 124 ? -11.555 3.031 2.287 1 87.06 124 HIS B C 1
ATOM 4279 O O . HIS B 1 124 ? -11.758 3.645 1.236 1 87.06 124 HIS B O 1
ATOM 4285 N N . PRO B 1 125 ? -12.031 1.832 2.568 1 76.31 125 PRO B N 1
ATOM 4286 C CA . PRO B 1 125 ? -12.727 1.109 1.5 1 76.31 125 PRO B CA 1
ATOM 4287 C C . PRO B 1 125 ? -13.969 1.847 0.997 1 76.31 125 PRO B C 1
ATOM 4289 O O . PRO B 1 125 ? -14.367 1.668 -0.155 1 76.31 125 PRO B O 1
ATOM 4292 N N . GLN B 1 126 ? -14.57 2.674 1.804 1 79.19 126 GLN B N 1
ATOM 4293 C CA . GLN B 1 126 ? -15.805 3.354 1.435 1 79.19 126 GLN B CA 1
ATOM 4294 C C . GLN B 1 126 ? -15.523 4.719 0.812 1 79.19 126 GLN B C 1
ATOM 4296 O O . GLN B 1 126 ? -16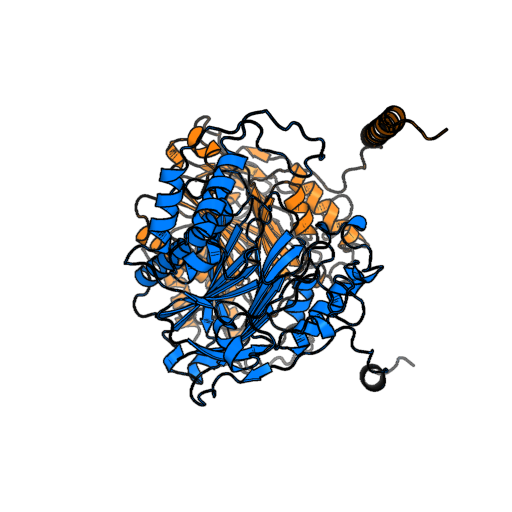.453 5.434 0.426 1 79.19 126 GLN B O 1
ATOM 4301 N N . LYS B 1 127 ? -14.25 5.031 0.647 1 86.88 127 LYS B N 1
ATOM 4302 C CA . LYS B 1 127 ? -13.891 6.336 0.1 1 86.88 127 LYS B CA 1
ATOM 4303 C C . LYS B 1 127 ? -13.242 6.195 -1.276 1 86.88 127 LYS B C 1
ATOM 4305 O O . LYS B 1 127 ? -12.602 5.184 -1.567 1 86.88 127 LYS B O 1
ATOM 4310 N N . ARG B 1 128 ? -13.398 7.223 -2.051 1 86.44 128 ARG B N 1
ATOM 4311 C CA . ARG B 1 128 ? -12.844 7.238 -3.398 1 86.44 128 ARG B CA 1
ATOM 4312 C C . ARG B 1 128 ? -11.5 7.969 -3.432 1 86.44 128 ARG B C 1
ATOM 4314 O O . ARG B 1 128 ? -10.992 8.289 -4.508 1 86.44 128 ARG B O 1
ATOM 4321 N N . HIS B 1 129 ? -10.984 8.328 -2.365 1 92.62 129 HIS B N 1
ATOM 4322 C CA . HIS B 1 129 ? -9.688 8.977 -2.23 1 92.62 129 HIS B CA 1
ATOM 4323 C C . HIS B 1 129 ? -8.961 8.508 -0.971 1 92.62 129 HIS B C 1
ATOM 4325 O O . HIS B 1 129 ? -9.57 7.891 -0.096 1 92.62 129 HIS B O 1
ATOM 4331 N N . GLY B 1 130 ? -7.711 8.711 -0.948 1 94 130 GLY B N 1
ATOM 4332 C CA . GLY B 1 130 ? -6.914 8.305 0.198 1 94 130 GLY B CA 1
ATOM 4333 C C . GLY B 1 130 ? -5.629 9.109 0.344 1 94 130 GLY B C 1
ATOM 4334 O O . GLY B 1 130 ? -5.598 10.297 0.038 1 94 130 GLY B O 1
ATOM 4335 N N . GLN B 1 131 ? -4.711 8.492 1.063 1 96.5 131 GLN B N 1
ATOM 4336 C CA . GLN B 1 131 ? -3.393 9.078 1.294 1 96.5 131 GLN B CA 1
ATOM 4337 C C . GLN B 1 131 ? -2.32 8.359 0.477 1 96.5 131 GLN B C 1
ATOM 4339 O O . GLN B 1 131 ? -2.469 7.184 0.148 1 96.5 131 GLN B O 1
ATOM 4344 N N . LEU B 1 132 ? -1.363 9.102 0.148 1 97.19 132 LEU B N 1
ATOM 4345 C CA . LEU B 1 132 ? -0.217 8.594 -0.594 1 97.19 132 LEU B CA 1
ATOM 4346 C C . LEU B 1 132 ? 1.091 9.062 0.034 1 97.19 132 LEU B C 1
ATOM 4348 O O . LEU B 1 132 ? 1.293 10.258 0.237 1 97.19 132 LEU B O 1
ATOM 4352 N N . ILE B 1 133 ? 1.932 8.117 0.42 1 98.38 133 ILE B N 1
ATOM 4353 C CA . ILE B 1 133 ? 3.295 8.461 0.809 1 98.38 133 ILE B CA 1
ATOM 4354 C C . ILE B 1 133 ? 4.254 8.156 -0.341 1 98.38 133 ILE B C 1
ATOM 4356 O O . ILE B 1 133 ? 4.25 7.051 -0.88 1 98.38 133 ILE B O 1
ATOM 4360 N N . ALA B 1 134 ? 4.977 9.148 -0.729 1 97.88 134 ALA B N 1
ATOM 4361 C CA . ALA B 1 134 ? 6.008 9.016 -1.757 1 97.88 134 ALA B CA 1
ATOM 4362 C C . ALA B 1 134 ? 7.395 9.289 -1.184 1 97.88 134 ALA B C 1
ATOM 4364 O O . ALA B 1 134 ? 7.574 10.203 -0.383 1 97.88 134 ALA B O 1
ATOM 4365 N N . PHE B 1 135 ? 8.375 8.43 -1.531 1 98.38 135 PHE B N 1
ATOM 4366 C CA . PHE B 1 135 ? 9.742 8.648 -1.072 1 98.38 135 PHE B CA 1
ATOM 4367 C C . PHE B 1 135 ? 10.742 8.289 -2.162 1 98.38 135 PHE B C 1
ATOM 4369 O O . PHE B 1 135 ? 10.484 7.402 -2.984 1 98.38 135 PHE B O 1
ATOM 4376 N N . LYS B 1 136 ? 11.805 8.992 -2.145 1 97.44 136 LYS B N 1
ATOM 4377 C CA . LYS B 1 136 ? 12.812 8.789 -3.18 1 97.44 136 LYS B CA 1
ATOM 4378 C C . LYS B 1 136 ? 13.484 7.43 -3.025 1 97.44 136 LYS B C 1
ATOM 4380 O O . LYS B 1 136 ? 14.023 7.109 -1.96 1 97.44 136 LYS B O 1
ATOM 4385 N N . LYS B 1 137 ? 13.578 6.754 -4.109 1 93 137 LYS B N 1
ATOM 4386 C CA . LYS B 1 137 ? 14.164 5.414 -4.113 1 93 137 LYS B CA 1
ATOM 4387 C C . LYS B 1 137 ? 15.68 5.469 -3.922 1 93 137 LYS B C 1
ATOM 4389 O O . LYS B 1 137 ? 16.297 4.48 -3.521 1 93 137 LYS B O 1
ATOM 4394 N N . SER B 1 138 ? 16.281 6.566 -4.238 1 95.12 138 SER B N 1
ATOM 4395 C CA . SER B 1 138 ? 17.719 6.73 -4.078 1 95.12 138 SER B CA 1
ATOM 4396 C C . SER B 1 138 ? 18.109 6.832 -2.605 1 95.12 138 SER B C 1
ATOM 4398 O O . SER B 1 138 ? 19.25 6.562 -2.238 1 95.12 138 SER B O 1
ATOM 4400 N N . LEU B 1 139 ? 17.141 7.133 -1.732 1 97.69 139 LEU B N 1
ATOM 4401 C CA . LEU B 1 139 ? 17.469 7.379 -0.333 1 97.69 139 LEU B CA 1
ATOM 4402 C C . LEU B 1 139 ? 16.906 6.285 0.562 1 97.69 139 LEU B C 1
ATOM 4404 O O . LEU B 1 139 ? 17.484 5.969 1.605 1 97.69 139 LEU B O 1
ATOM 4408 N N . PHE B 1 140 ? 15.719 5.746 0.09 1 97.12 140 PHE B N 1
ATOM 4409 C CA . PHE B 1 140 ? 14.992 4.918 1.045 1 97.12 140 PHE B CA 1
ATOM 4410 C C . PHE B 1 140 ? 14.5 3.633 0.384 1 97.12 140 PHE B C 1
ATOM 4412 O O . PHE B 1 140 ? 14.328 3.584 -0.836 1 97.12 140 PHE B O 1
ATOM 4419 N N . LYS B 1 141 ? 14.289 2.695 1.267 1 93.25 141 LYS B N 1
ATOM 4420 C CA . LYS B 1 141 ? 13.57 1.463 0.956 1 93.25 141 LYS B CA 1
ATOM 4421 C C . LYS B 1 141 ? 12.508 1.163 2.014 1 93.25 141 LYS B C 1
ATOM 4423 O O . LYS B 1 141 ? 12.781 1.27 3.213 1 93.25 141 LYS B O 1
ATOM 4428 N N . ALA B 1 142 ? 11.336 0.813 1.531 1 94.31 142 ALA B N 1
ATOM 4429 C CA . ALA B 1 142 ? 10.281 0.47 2.486 1 94.31 142 ALA B CA 1
ATOM 4430 C C . ALA B 1 142 ? 10.477 -0.944 3.027 1 94.31 142 ALA B C 1
ATOM 4432 O O . ALA B 1 142 ? 10.789 -1.865 2.271 1 94.31 142 ALA B O 1
ATOM 4433 N N . ASP B 1 143 ? 10.273 -1.099 4.297 1 92.62 143 ASP B N 1
ATOM 4434 C CA . ASP B 1 143 ? 10.445 -2.41 4.914 1 92.62 143 ASP B CA 1
ATOM 4435 C C . ASP B 1 143 ? 9.117 -2.936 5.457 1 92.62 143 ASP B C 1
ATOM 4437 O O . ASP B 1 143 ? 8.758 -4.09 5.215 1 92.62 143 ASP B O 1
ATOM 4441 N N . SER B 1 144 ? 8.406 -2.15 6.219 1 93.12 144 SER B N 1
ATOM 4442 C CA . SER B 1 144 ? 7.133 -2.559 6.801 1 93.12 144 SER B CA 1
ATOM 4443 C C . SER B 1 144 ? 6.18 -1.376 6.926 1 93.12 144 SER B C 1
ATOM 4445 O O . SER B 1 144 ? 6.602 -0.22 6.836 1 93.12 144 SER B O 1
ATOM 4447 N N . CYS B 1 145 ? 4.926 -1.667 7.078 1 94.56 145 CYS B N 1
ATOM 4448 C CA . CYS B 1 145 ? 3.887 -0.65 7.199 1 94.56 145 CYS B CA 1
ATOM 4449 C C . CYS B 1 145 ? 2.887 -1.018 8.289 1 94.56 145 CYS B C 1
ATOM 4451 O O . CYS B 1 145 ? 2.699 -2.197 8.594 1 94.56 145 CYS B O 1
ATOM 4453 N N . ARG B 1 146 ? 2.328 0.002 8.898 1 95.06 146 ARG B N 1
ATOM 4454 C CA . ARG B 1 146 ? 1.199 -0.105 9.812 1 95.06 146 ARG B CA 1
ATOM 4455 C C . ARG B 1 146 ? 0.052 0.799 9.383 1 95.06 146 ARG B C 1
ATOM 4457 O O . ARG B 1 146 ? 0.269 1.959 9.023 1 95.06 146 ARG B O 1
ATOM 4464 N N . PHE B 1 147 ? -1.14 0.211 9.383 1 93.88 147 PHE B N 1
ATOM 4465 C CA . PHE B 1 147 ? -2.305 0.985 8.969 1 93.88 147 PHE B CA 1
ATOM 4466 C C . PHE B 1 147 ? -3.133 1.402 10.18 1 93.88 147 PHE B C 1
ATOM 4468 O O . PHE B 1 147 ? -3.189 0.681 11.18 1 93.88 147 PHE B O 1
ATOM 4475 N N . LEU B 1 148 ? -3.73 2.588 10.039 1 94.38 148 LEU B N 1
ATOM 4476 C CA . LEU B 1 148 ? -4.637 3.104 11.055 1 94.38 148 LEU B CA 1
ATOM 4477 C C . LEU B 1 148 ? -6.062 3.191 10.516 1 94.38 148 LEU B C 1
ATOM 4479 O O . LEU B 1 148 ? -6.285 3.676 9.406 1 94.38 148 LEU B O 1
ATOM 4483 N N . ASP B 1 149 ? -6.961 2.66 11.258 1 91.56 149 ASP B N 1
ATOM 4484 C CA . ASP B 1 149 ? -8.391 2.885 11.102 1 91.56 149 ASP B CA 1
ATOM 4485 C C . ASP B 1 149 ? -9.016 3.414 12.391 1 91.56 149 ASP B C 1
ATOM 4487 O O . ASP B 1 149 ? -9.219 2.658 13.344 1 91.56 149 ASP B O 1
ATOM 4491 N N . TYR B 1 150 ? -9.375 4.594 12.352 1 95.88 150 TYR B N 1
ATOM 4492 C CA . TYR B 1 150 ? -9.75 5.266 13.586 1 95.88 150 TYR B CA 1
ATOM 4493 C C . TYR B 1 150 ? -11.062 4.699 14.133 1 95.88 150 TYR B C 1
ATOM 4495 O O . TYR B 1 150 ? -11.289 4.707 15.344 1 95.88 150 TYR B O 1
ATOM 4503 N N . ASP B 1 151 ? -11.898 4.227 13.297 1 92.12 151 ASP B N 1
ATOM 4504 C CA . ASP B 1 151 ? -13.211 3.732 13.719 1 92.12 151 ASP B CA 1
ATOM 4505 C C . ASP B 1 151 ? -13.102 2.344 14.344 1 92.12 151 ASP B C 1
ATOM 4507 O O . ASP B 1 151 ? -14.031 1.876 15 1 92.12 151 ASP B O 1
ATOM 4511 N N . GLU B 1 152 ? -11.953 1.754 14.227 1 86.25 152 GLU B N 1
ATOM 4512 C CA . GLU B 1 152 ? -11.781 0.394 14.727 1 86.25 152 GLU B CA 1
ATOM 4513 C C . GLU B 1 152 ? -11.023 0.386 16.047 1 86.25 152 GLU B C 1
ATOM 4515 O O . GLU B 1 152 ? -10.867 -0.664 16.672 1 86.25 152 GLU B O 1
ATOM 4520 N N . ASP B 1 153 ? -10.578 1.539 16.406 1 89.19 153 ASP B N 1
ATOM 4521 C CA . ASP B 1 153 ? -9.852 1.604 17.672 1 89.19 153 ASP B CA 1
ATOM 4522 C C . ASP B 1 153 ? -10.758 1.224 18.844 1 89.19 153 ASP B C 1
ATOM 4524 O O . ASP B 1 153 ? -11.883 1.722 18.953 1 89.19 153 ASP B O 1
ATOM 4528 N N . LYS B 1 154 ? -10.305 0.301 19.703 1 83.38 154 LYS B N 1
ATOM 4529 C CA . LYS B 1 154 ? -11.117 -0.184 20.828 1 83.38 154 LYS B CA 1
ATOM 4530 C C . LYS B 1 154 ? -10.711 0.491 22.125 1 83.38 154 LYS B C 1
ATOM 4532 O O . LYS B 1 154 ? -11.453 0.442 23.109 1 83.38 154 LYS B O 1
ATOM 4537 N N . GLU B 1 155 ? -9.617 1.147 22.125 1 86.06 155 GLU B N 1
ATOM 4538 C CA . GLU B 1 155 ? -9.102 1.74 23.359 1 86.06 155 GLU B CA 1
ATOM 4539 C C . GLU B 1 155 ? -9.766 3.084 23.656 1 86.06 155 GLU B C 1
ATOM 4541 O O . GLU B 1 155 ? -10.031 3.414 24.812 1 86.06 155 GLU B O 1
ATOM 4546 N N . ILE B 1 156 ? -9.953 3.879 22.609 1 90.25 156 ILE B N 1
ATOM 4547 C CA . ILE B 1 156 ? -10.617 5.172 22.766 1 90.25 156 ILE B CA 1
ATOM 4548 C C . ILE B 1 156 ? -11.914 5.18 21.953 1 90.25 156 ILE B C 1
ATOM 4550 O O . ILE B 1 156 ? -11.898 5.312 20.734 1 90.25 156 ILE B O 1
ATOM 4554 N N . GLU B 1 157 ? -12.977 5.188 22.672 1 90.44 157 GLU B N 1
ATOM 4555 C CA . GLU B 1 157 ? -14.281 5.098 22.031 1 90.44 157 GLU B CA 1
ATOM 4556 C C . GLU B 1 157 ? -14.586 6.348 21.219 1 90.44 157 GLU B C 1
ATOM 4558 O O . GLU B 1 157 ? -14.281 7.465 21.641 1 90.44 157 GLU B O 1
ATOM 4563 N N . GLY B 1 158 ? -15.211 6.164 20.109 1 91.81 158 GLY B N 1
ATOM 4564 C CA . GLY B 1 158 ? -15.586 7.281 19.266 1 91.81 158 GLY B CA 1
ATOM 4565 C C . GLY B 1 158 ? -17.031 7.695 19.422 1 91.81 158 GLY B C 1
ATOM 4566 O O . GLY B 1 158 ? -17.781 7.055 20.156 1 91.81 158 GLY B O 1
ATOM 4567 N N . THR B 1 159 ? -17.391 8.805 18.797 1 92 159 THR B N 1
ATOM 4568 C CA . THR B 1 159 ? -18.75 9.32 18.891 1 92 159 THR B CA 1
ATOM 4569 C C . THR B 1 159 ? -19.484 9.148 17.562 1 92 159 THR B C 1
ATOM 4571 O O . THR B 1 159 ? -20.719 9.172 17.516 1 92 159 THR B O 1
ATOM 4574 N N . VAL B 1 160 ? -18.75 8.992 16.547 1 91.06 160 VAL B N 1
ATOM 4575 C CA . VAL B 1 160 ? -19.328 8.844 15.211 1 91.06 160 VAL B CA 1
ATOM 4576 C C . VAL B 1 160 ? -18.359 8.086 14.312 1 91.06 160 VAL B C 1
ATOM 4578 O O . VAL B 1 16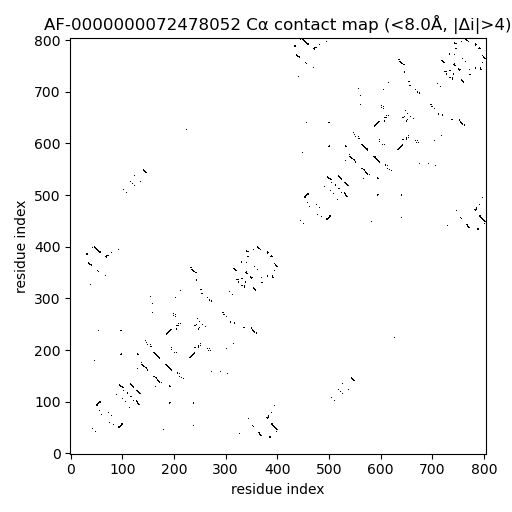0 ? -17.141 8.094 14.547 1 91.06 160 VAL B O 1
ATOM 4581 N N . ILE B 1 161 ? -18.875 7.34 13.367 1 90.25 161 ILE B N 1
ATOM 4582 C CA . ILE B 1 161 ? -18.062 6.695 12.344 1 90.25 161 ILE B CA 1
ATOM 4583 C C . ILE B 1 161 ? -17.562 7.738 11.344 1 90.25 161 ILE B C 1
ATOM 4585 O O . ILE B 1 161 ? -18.359 8.43 10.711 1 90.25 161 ILE B O 1
ATOM 4589 N N . THR B 1 162 ? -16.266 7.926 11.203 1 94.12 162 THR B N 1
ATOM 4590 C CA . THR B 1 162 ? -15.727 9.016 10.406 1 94.12 162 THR B CA 1
ATOM 4591 C C . THR B 1 162 ? -15.141 8.492 9.102 1 94.12 162 THR B C 1
ATOM 4593 O O . THR B 1 162 ? -15.016 9.242 8.125 1 94.12 162 THR B O 1
ATOM 4596 N N . GLN B 1 163 ? -14.688 7.219 9.078 1 91.31 163 GLN B N 1
ATOM 4597 C CA . GLN B 1 163 ? -14.078 6.559 7.926 1 91.31 163 GLN B CA 1
ATOM 4598 C C . GLN B 1 163 ? -12.75 7.207 7.559 1 91.31 163 GLN B C 1
ATOM 4600 O O . GLN B 1 163 ? -12.344 7.195 6.391 1 91.31 163 GLN B O 1
ATOM 4605 N N . ASN B 1 164 ? -12.094 7.867 8.523 1 95.44 164 ASN B N 1
ATOM 4606 C CA . ASN B 1 164 ? -10.734 8.367 8.367 1 95.44 164 ASN B CA 1
ATOM 4607 C C . ASN B 1 164 ? -9.703 7.289 8.68 1 95.44 164 ASN B C 1
ATOM 4609 O O . ASN B 1 164 ? -9.922 6.441 9.547 1 95.44 164 ASN B O 1
ATOM 4613 N N . VAL B 1 165 ? -8.641 7.301 7.895 1 95.38 165 VAL B N 1
ATOM 4614 C CA . VAL B 1 165 ? -7.594 6.301 8.062 1 95.38 165 VAL B CA 1
ATOM 4615 C C . VAL B 1 165 ? -6.227 6.973 7.992 1 95.38 165 VAL B C 1
ATOM 4617 O O . VAL B 1 165 ? -6.129 8.164 7.711 1 95.38 165 VAL B O 1
ATOM 4620 N N . GLY B 1 166 ? -5.207 6.277 8.375 1 97.25 166 GLY B N 1
ATOM 4621 C CA . GLY B 1 166 ? -3.811 6.668 8.25 1 97.25 166 GLY B CA 1
ATOM 4622 C C . GLY B 1 166 ? -2.885 5.5 7.965 1 97.25 166 GLY B C 1
ATOM 4623 O O . GLY B 1 166 ? -3.332 4.355 7.883 1 97.25 166 GLY B O 1
ATOM 4624 N N . GLN B 1 167 ? -1.668 5.836 7.656 1 97.69 167 GLN B N 1
ATOM 4625 C CA . GLN B 1 167 ? -0.653 4.809 7.457 1 97.69 167 GLN B CA 1
ATOM 4626 C C . GLN B 1 167 ? 0.712 5.281 7.949 1 97.69 167 GLN B C 1
ATOM 4628 O O . GLN B 1 167 ? 1.007 6.477 7.93 1 97.69 167 GLN B O 1
ATOM 4633 N N . ILE B 1 168 ? 1.496 4.336 8.445 1 98.44 168 ILE B N 1
ATOM 4634 C CA . ILE B 1 168 ? 2.875 4.551 8.859 1 98.44 168 ILE B CA 1
ATOM 4635 C C . ILE B 1 168 ? 3.795 3.564 8.141 1 98.44 168 ILE B C 1
ATOM 4637 O O . ILE B 1 168 ? 3.512 2.365 8.094 1 98.44 168 ILE B O 1
ATOM 4641 N N . ILE B 1 169 ? 4.863 4.062 7.57 1 98.06 169 ILE B N 1
ATOM 4642 C CA . ILE B 1 169 ? 5.805 3.215 6.844 1 98.06 169 ILE B CA 1
ATOM 4643 C C . ILE B 1 169 ? 7.172 3.275 7.516 1 98.06 169 ILE B C 1
ATOM 4645 O O . ILE B 1 169 ? 7.621 4.348 7.93 1 98.06 169 ILE B O 1
ATOM 4649 N N . GLU B 1 170 ? 7.797 2.133 7.688 1 98.06 170 GLU B N 1
ATOM 4650 C CA . GLU B 1 170 ? 9.203 2.055 8.086 1 98.06 170 GLU B CA 1
ATOM 4651 C C . GLU B 1 170 ? 10.125 2.121 6.867 1 98.06 170 GLU B C 1
ATOM 4653 O O . GLU B 1 170 ? 10.055 1.269 5.98 1 98.06 170 GLU B O 1
ATOM 4658 N N . LEU B 1 171 ? 10.953 3.102 6.852 1 97.75 171 LEU B N 1
ATOM 4659 C CA . LEU B 1 171 ? 11.891 3.293 5.75 1 97.75 171 LEU B CA 1
ATOM 4660 C C . LEU B 1 171 ? 13.32 3.031 6.203 1 97.75 171 LEU B C 1
ATOM 4662 O O . LEU B 1 171 ? 13.773 3.598 7.199 1 97.75 171 LEU B O 1
ATOM 4666 N N . LYS B 1 172 ? 14.008 2.189 5.453 1 96.56 172 LYS B N 1
ATOM 4667 C CA . LYS B 1 172 ? 15.445 1.979 5.605 1 96.56 172 LYS B CA 1
ATOM 4668 C C . LYS B 1 172 ? 16.234 2.889 4.668 1 96.56 172 LYS B C 1
ATOM 4670 O O . LYS B 1 172 ? 15.82 3.129 3.531 1 96.56 172 LYS B O 1
ATOM 4675 N N . PHE B 1 173 ? 17.344 3.344 5.195 1 97.69 173 PHE B N 1
ATOM 4676 C CA . PHE B 1 173 ? 18.25 4.066 4.309 1 97.69 173 PHE B CA 1
ATOM 4677 C C . PHE B 1 173 ? 18.953 3.107 3.352 1 97.69 173 PHE B C 1
ATOM 4679 O O . PHE B 1 173 ? 19.312 1.997 3.738 1 97.69 173 PHE B O 1
ATOM 4686 N N . THR B 1 174 ? 19.125 3.551 2.123 1 95.12 174 THR B N 1
ATOM 4687 C CA . THR B 1 174 ? 19.797 2.699 1.14 1 95.12 174 THR B CA 1
ATOM 4688 C C . THR B 1 174 ? 21.25 2.482 1.511 1 95.12 174 THR B C 1
ATOM 4690 O O . THR B 1 174 ? 21.812 3.232 2.312 1 95.12 174 THR B O 1
ATOM 4693 N N . ASP B 1 175 ? 21.922 1.487 0.852 1 93.19 175 ASP B N 1
ATOM 4694 C CA . ASP B 1 175 ? 23.328 1.171 1.116 1 93.19 175 ASP B CA 1
ATOM 4695 C C . ASP B 1 175 ? 24.219 2.354 0.773 1 93.19 175 ASP B C 1
ATOM 4697 O O . ASP B 1 175 ? 25.203 2.625 1.482 1 93.19 175 ASP B O 1
ATOM 4701 N N . ASP B 1 176 ? 23.906 2.982 -0.284 1 95.12 176 ASP B N 1
ATOM 4702 C CA . ASP B 1 176 ? 24.703 4.137 -0.687 1 95.12 176 ASP B CA 1
ATOM 4703 C C . ASP B 1 176 ? 24.688 5.227 0.384 1 95.12 176 ASP B C 1
ATOM 4705 O O . ASP B 1 176 ? 25.703 5.844 0.677 1 95.12 176 ASP B O 1
ATOM 4709 N N . VAL B 1 177 ? 23.562 5.434 0.969 1 97.38 177 VAL B N 1
ATOM 4710 C CA . VAL B 1 177 ? 23.391 6.461 1.993 1 97.38 177 VAL B CA 1
ATOM 4711 C C . VAL B 1 177 ? 24.156 6.059 3.252 1 97.38 177 VAL B C 1
ATOM 4713 O O . VAL B 1 177 ? 24.844 6.887 3.859 1 97.38 177 VAL B O 1
ATOM 4716 N N . THR B 1 178 ? 24.078 4.77 3.639 1 96.75 178 THR B N 1
ATOM 4717 C CA . THR B 1 178 ? 24.703 4.336 4.879 1 96.75 178 THR B CA 1
ATOM 4718 C C . THR B 1 178 ? 26.219 4.273 4.719 1 96.75 178 THR B C 1
ATOM 4720 O O . THR B 1 178 ? 26.953 4.363 5.703 1 96.75 178 THR B O 1
ATOM 4723 N N . LYS B 1 179 ? 26.688 4.039 3.482 1 96.44 179 LYS B N 1
ATOM 4724 C CA . LYS B 1 179 ? 28.109 4.113 3.227 1 96.44 179 LYS B CA 1
ATOM 4725 C C . LYS B 1 179 ? 28.641 5.535 3.412 1 96.44 179 LYS B C 1
ATOM 4727 O O . LYS B 1 179 ? 29.75 5.738 3.914 1 96.44 179 LYS B O 1
ATOM 4732 N N . GLN B 1 180 ? 27.859 6.461 2.988 1 96 180 GLN B N 1
ATOM 4733 C CA . GLN B 1 180 ? 28.25 7.863 3.1 1 96 180 GLN B CA 1
ATOM 4734 C C . GLN B 1 180 ? 28.062 8.375 4.527 1 96 180 GLN B C 1
ATOM 4736 O O . GLN B 1 180 ? 28.844 9.188 5.008 1 96 180 GLN B O 1
ATOM 4741 N N . TYR B 1 181 ? 26.953 7.922 5.141 1 96.94 181 TYR B N 1
ATOM 4742 C CA . TYR B 1 181 ? 26.641 8.289 6.512 1 96.94 181 TYR B CA 1
ATOM 4743 C C . TYR B 1 181 ? 26.594 7.055 7.41 1 96.94 181 TYR B C 1
ATOM 4745 O O . TYR B 1 181 ? 25.516 6.516 7.676 1 96.94 181 TYR B O 1
ATOM 4753 N N . GLU B 1 182 ? 27.609 6.699 8.039 1 95.88 182 GLU B N 1
ATOM 4754 C CA . GLU B 1 182 ? 27.781 5.438 8.75 1 95.88 182 GLU B CA 1
ATOM 4755 C C . GLU B 1 182 ? 26.859 5.359 9.961 1 95.88 182 GLU B C 1
ATOM 4757 O O . GLU B 1 182 ? 26.391 4.281 10.328 1 95.88 182 GLU B O 1
ATOM 4762 N N . TYR B 1 183 ? 26.594 6.551 10.555 1 95.31 183 TYR B N 1
ATOM 4763 C CA . TYR B 1 183 ? 25.766 6.562 11.766 1 95.31 183 TYR B CA 1
ATOM 4764 C C . TYR B 1 183 ? 24.344 6.145 11.453 1 95.31 183 TYR B C 1
ATOM 4766 O O . TYR B 1 183 ? 23.578 5.797 12.352 1 95.31 183 TYR B O 1
ATOM 4774 N N . LEU B 1 184 ? 23.984 6.059 10.188 1 97.06 184 LEU B N 1
ATOM 4775 C CA . LEU B 1 184 ? 22.625 5.723 9.781 1 97.06 184 LEU B CA 1
ATOM 4776 C C . LEU B 1 184 ? 22.453 4.215 9.617 1 97.06 184 LEU B C 1
ATOM 4778 O O . LEU B 1 184 ? 21.344 3.73 9.383 1 97.06 184 LEU B O 1
ATOM 4782 N N . GLN B 1 185 ? 23.422 3.445 9.766 1 95.62 185 GLN B N 1
ATOM 4783 C CA . GLN B 1 185 ? 23.359 1.996 9.617 1 95.62 185 GLN B CA 1
ATOM 4784 C C . GLN B 1 185 ? 22.375 1.387 10.625 1 95.62 185 GLN B C 1
ATOM 4786 O O . GLN B 1 185 ? 21.719 0.384 10.328 1 95.62 185 GLN B O 1
ATOM 4791 N N . SER B 1 186 ? 22.266 1.99 11.789 1 96.12 186 SER B N 1
ATOM 4792 C CA . SER B 1 186 ? 21.375 1.476 12.828 1 96.12 186 SER B CA 1
ATOM 4793 C C . SER B 1 186 ? 20.188 2.4 13.047 1 96.12 186 SER B C 1
ATOM 4795 O O . SER B 1 186 ? 19.641 2.475 14.156 1 96.12 186 SER B O 1
ATOM 4797 N N . ARG B 1 187 ? 19.891 3.188 12.062 1 96.44 187 ARG B N 1
ATOM 4798 C CA . ARG B 1 187 ? 18.75 4.102 12.133 1 96.44 187 ARG B CA 1
ATOM 4799 C C . ARG B 1 187 ? 17.75 3.809 11.031 1 96.44 187 ARG B C 1
ATOM 4801 O O . ARG B 1 187 ? 18.109 3.275 9.977 1 96.44 187 ARG B O 1
ATOM 4808 N N . ARG B 1 188 ? 16.516 4.066 11.289 1 97.25 188 ARG B N 1
ATOM 4809 C CA . ARG B 1 188 ? 15.438 3.99 10.32 1 97.25 188 ARG B CA 1
ATOM 4810 C C . ARG B 1 188 ? 14.469 5.16 10.484 1 97.25 188 ARG B C 1
ATOM 4812 O O . ARG B 1 188 ? 14.562 5.91 11.461 1 97.25 188 ARG B O 1
ATOM 4819 N N . LEU B 1 189 ? 13.703 5.375 9.523 1 98 189 LEU B N 1
ATOM 4820 C CA . LEU B 1 189 ? 12.703 6.438 9.562 1 98 189 LEU B CA 1
ATOM 4821 C C . LEU B 1 189 ? 11.297 5.859 9.586 1 98 189 LEU B C 1
ATOM 4823 O O . LEU B 1 189 ? 10.938 5.035 8.742 1 98 189 LEU B O 1
ATOM 4827 N N . LEU B 1 190 ? 10.531 6.184 10.594 1 98.12 190 LEU B N 1
ATOM 4828 C CA . LEU B 1 190 ? 9.086 5.977 10.57 1 98.12 190 LEU B CA 1
ATOM 4829 C C . LEU B 1 190 ? 8.367 7.227 10.086 1 98.12 190 LEU B C 1
ATOM 4831 O O . LEU B 1 190 ? 8.453 8.281 10.719 1 98.12 190 LEU B O 1
ATOM 4835 N N . ILE B 1 191 ? 7.703 7.133 8.977 1 98.69 191 ILE B N 1
ATOM 4836 C CA . ILE B 1 191 ? 6.961 8.242 8.398 1 98.69 191 ILE B CA 1
ATOM 4837 C C . ILE B 1 191 ? 5.477 7.891 8.328 1 98.69 191 ILE B C 1
ATOM 4839 O O . ILE B 1 191 ? 5.109 6.812 7.852 1 98.69 191 ILE B O 1
ATOM 4843 N N . GLY B 1 192 ? 4.641 8.742 8.867 1 98.56 192 GLY B N 1
ATOM 4844 C CA . GLY B 1 192 ? 3.205 8.523 8.836 1 98.56 192 GLY B CA 1
ATOM 4845 C C . GLY B 1 192 ? 2.438 9.695 8.242 1 98.56 192 GLY B C 1
ATOM 4846 O O . GLY B 1 192 ? 2.955 10.812 8.18 1 98.56 192 GLY B O 1
ATOM 4847 N N . THR B 1 193 ? 1.229 9.438 7.746 1 98.75 193 THR B N 1
ATOM 4848 C CA . THR B 1 193 ? 0.338 10.477 7.238 1 98.75 193 THR B CA 1
ATOM 4849 C C . THR B 1 193 ? -1.12 10.117 7.508 1 98.75 193 THR B C 1
ATOM 4851 O O . THR B 1 193 ? -1.438 8.953 7.785 1 98.75 193 THR B O 1
ATOM 4854 N N . THR B 1 194 ? -1.935 11.141 7.57 1 98.44 194 THR B N 1
ATOM 4855 C CA . THR B 1 194 ? -3.371 10.961 7.75 1 98.44 194 THR B CA 1
ATOM 4856 C C . THR B 1 194 ? -4.137 12.18 7.262 1 98.44 194 THR B C 1
ATOM 4858 O O . THR B 1 194 ? -3.531 13.172 6.848 1 98.44 194 THR B O 1
ATOM 4861 N N . HIS B 1 195 ? -5.355 12.086 7.098 1 98.56 195 HIS B N 1
ATOM 4862 C CA . HIS B 1 195 ? -6.336 13.141 6.875 1 98.56 195 HIS B CA 1
ATOM 4863 C C . HIS B 1 195 ? -7.492 13.039 7.863 1 98.56 195 HIS B C 1
ATOM 4865 O O . HIS B 1 195 ? -8.398 12.219 7.676 1 98.56 195 HIS B O 1
ATOM 4871 N N . LEU B 1 196 ? -7.484 13.914 8.852 1 98.5 196 LEU B N 1
ATOM 4872 C CA . LEU B 1 196 ? -8.398 13.773 9.969 1 98.5 196 LEU B CA 1
ATOM 4873 C C . LEU B 1 196 ? -9.805 14.234 9.586 1 98.5 196 LEU B C 1
ATOM 4875 O O . LEU B 1 196 ? -10 14.828 8.523 1 98.5 196 LEU B O 1
ATOM 4879 N N . TYR B 1 197 ? -10.734 13.992 10.469 1 97.56 197 TYR B N 1
ATOM 4880 C CA . TYR B 1 197 ? -12.156 14.234 10.258 1 97.56 197 TYR B CA 1
ATOM 4881 C C . TYR B 1 197 ? -12.438 15.727 10.055 1 97.56 197 TYR B C 1
ATOM 4883 O O . TYR B 1 197 ? -12.023 16.547 10.875 1 97.56 197 TYR B O 1
ATOM 4891 N N . TRP B 1 198 ? -13.211 16.125 9.07 1 94.5 198 TRP B N 1
ATOM 4892 C CA . TRP B 1 198 ? -13.305 17.5 8.617 1 94.5 198 TRP B CA 1
ATOM 4893 C C . TRP B 1 198 ? -14.492 18.203 9.273 1 94.5 198 TRP B C 1
ATOM 4895 O O . TRP B 1 198 ? -14.531 19.438 9.344 1 94.5 198 TRP B O 1
ATOM 4905 N N . HIS B 1 199 ? -15.375 17.562 9.844 1 93.38 199 HIS B N 1
ATOM 4906 C CA . HIS B 1 199 ? -16.656 18.125 10.25 1 93.38 199 HIS B CA 1
ATOM 4907 C C . HIS B 1 199 ? -16.469 19.25 11.266 1 93.38 199 HIS B C 1
ATOM 4909 O O . HIS B 1 199 ? -15.688 19.125 12.203 1 93.38 199 HIS B O 1
ATOM 4915 N N . PRO B 1 200 ? -17.219 20.344 11.125 1 91.5 200 PRO B N 1
ATOM 4916 C CA . PRO B 1 200 ? -17.062 21.5 12 1 91.5 200 PRO B CA 1
ATOM 4917 C C . PRO B 1 200 ? -17.234 21.141 13.477 1 91.5 200 PRO B C 1
ATOM 4919 O O . PRO B 1 200 ? -16.578 21.734 14.336 1 91.5 200 PRO B O 1
ATOM 4922 N N . TYR B 1 201 ? -18.078 20.156 13.766 1 92.5 201 TYR B N 1
ATOM 4923 C CA . TYR B 1 201 ? -18.312 19.75 15.148 1 92.5 201 TYR B CA 1
ATOM 4924 C C . TYR B 1 201 ? -17.516 18.516 15.5 1 92.5 201 TYR B C 1
ATOM 4926 O O . TYR B 1 201 ? -17.812 17.828 16.484 1 92.5 201 TYR B O 1
ATOM 4934 N N . GLY B 1 202 ? -16.516 18.25 14.742 1 96.19 202 GLY B N 1
ATOM 4935 C CA . GLY B 1 202 ? -15.781 17 14.914 1 96.19 202 GLY B CA 1
ATOM 4936 C C . GLY B 1 202 ? -14.547 17.141 15.781 1 96.19 202 GLY B C 1
ATOM 4937 O O . GLY B 1 202 ? -13.609 16.344 15.68 1 96.19 202 GLY B O 1
ATOM 4938 N N . CYS B 1 203 ? -14.547 18.156 16.641 1 96.94 203 CYS B N 1
ATOM 4939 C CA . CYS B 1 203 ? -13.328 18.438 17.391 1 96.94 203 CYS B CA 1
ATOM 4940 C C . CYS B 1 203 ? -12.945 17.266 18.281 1 96.94 203 CYS B C 1
ATOM 4942 O O . CYS B 1 203 ? -11.766 16.922 18.406 1 96.94 203 CYS B O 1
ATOM 4944 N N . PHE B 1 204 ? -13.93 16.641 18.984 1 97.06 204 PHE B N 1
ATOM 4945 C CA . PHE B 1 204 ? -13.625 15.492 19.828 1 97.06 204 PHE B CA 1
ATOM 4946 C C . PHE B 1 204 ? -13.039 14.359 19 1 97.06 204 PHE B C 1
ATOM 4948 O O . PHE B 1 204 ? -12.039 13.75 19.391 1 97.06 204 PHE B O 1
ATOM 4955 N N . GLU B 1 205 ? -13.609 14.062 17.844 1 97.44 205 GLU B N 1
ATOM 4956 C CA . GLU B 1 205 ? -13.125 12.984 17 1 97.44 205 GLU B CA 1
ATOM 4957 C C . GLU B 1 205 ? -11.703 13.258 16.516 1 97.44 205 GLU B C 1
ATOM 4959 O O . GLU B 1 205 ? -10.875 12.344 16.453 1 97.44 205 GLU B O 1
ATOM 4964 N N . ARG B 1 206 ? -11.461 14.469 16.125 1 98.44 206 ARG B N 1
ATOM 4965 C CA . ARG B 1 206 ? -10.109 14.812 15.695 1 98.44 206 ARG B CA 1
ATOM 4966 C C . ARG B 1 206 ? -9.109 14.633 16.828 1 98.44 206 ARG B C 1
ATOM 4968 O O . ARG B 1 206 ? -7.988 14.164 16.609 1 98.44 206 ARG B O 1
ATOM 4975 N N . THR B 1 207 ? -9.5 15.047 18 1 98.12 207 THR B N 1
ATOM 4976 C CA . THR B 1 207 ? -8.633 14.883 19.156 1 98.12 207 THR B CA 1
ATOM 4977 C C . THR B 1 207 ? -8.398 13.406 19.469 1 98.12 207 THR B C 1
ATOM 4979 O O . THR B 1 207 ? -7.281 13.008 19.781 1 98.12 207 THR B O 1
ATOM 4982 N N . ARG B 1 208 ? -9.43 12.664 19.391 1 97.25 208 ARG B N 1
ATOM 4983 C CA . ARG B 1 208 ? -9.344 11.219 19.547 1 97.25 208 ARG B CA 1
ATOM 4984 C C . ARG B 1 208 ? -8.422 10.602 18.5 1 97.25 208 ARG B C 1
ATOM 4986 O O . ARG B 1 208 ? -7.59 9.75 18.812 1 97.25 208 ARG B O 1
ATOM 4993 N N . GLN B 1 209 ? -8.57 11.023 17.297 1 98.31 209 GLN B N 1
ATOM 4994 C CA . GLN B 1 209 ? -7.773 10.492 16.203 1 98.31 209 GLN B CA 1
ATOM 4995 C C . GLN B 1 209 ? -6.293 10.805 16.391 1 98.31 209 GLN B C 1
ATOM 4997 O O . GLN B 1 209 ? -5.43 9.969 16.125 1 98.31 209 GLN B O 1
ATOM 5002 N N . THR B 1 210 ? -5.996 12.055 16.844 1 97.81 210 THR B N 1
ATOM 5003 C CA . THR B 1 210 ? -4.598 12.391 17.094 1 97.81 210 THR B CA 1
ATOM 5004 C C . THR B 1 210 ? -4.043 11.562 18.25 1 97.81 210 THR B C 1
ATOM 5006 O O . THR B 1 210 ? -2.859 11.211 18.25 1 97.81 210 THR B O 1
ATOM 5009 N N . ALA B 1 211 ? -4.855 11.25 19.219 1 96.06 211 ALA B N 1
ATOM 5010 C CA . ALA B 1 211 ? -4.434 10.359 20.297 1 96.06 211 ALA B CA 1
ATOM 5011 C C . ALA B 1 211 ? -4.082 8.977 19.75 1 96.06 211 ALA B C 1
ATOM 5013 O O . ALA B 1 211 ? -3.082 8.375 20.156 1 96.06 211 ALA B O 1
ATOM 5014 N N . ILE B 1 212 ? -4.891 8.539 18.891 1 96.31 212 ILE B N 1
ATOM 5015 C CA . ILE B 1 212 ? -4.68 7.223 18.297 1 96.31 212 ILE B CA 1
ATOM 5016 C C . ILE B 1 212 ? -3.393 7.227 17.469 1 96.31 212 ILE B C 1
ATOM 5018 O O . ILE B 1 212 ? -2.631 6.258 17.5 1 96.31 212 ILE B O 1
ATOM 5022 N N . VAL B 1 213 ? -3.143 8.281 16.703 1 96.56 213 VAL B N 1
ATOM 5023 C CA . VAL B 1 213 ? -1.911 8.438 15.945 1 96.56 213 VAL B CA 1
ATOM 5024 C C . VAL B 1 213 ? -0.706 8.32 16.875 1 96.56 213 VAL B C 1
ATOM 5026 O O . VAL B 1 213 ? 0.226 7.559 16.594 1 96.56 213 VAL B O 1
ATOM 5029 N N . LYS B 1 214 ? -0.732 9.055 17.891 1 94.25 214 LYS B N 1
ATOM 5030 C CA . LYS B 1 214 ? 0.359 9.055 18.859 1 94.25 214 LYS B CA 1
ATOM 5031 C C . LYS B 1 214 ? 0.595 7.648 19.422 1 94.25 214 LYS B C 1
ATOM 5033 O O . LYS B 1 214 ? 1.729 7.168 19.438 1 94.25 214 LYS B O 1
ATOM 5038 N N . GLN B 1 215 ? -0.447 7.039 19.828 1 93.25 215 GLN B N 1
ATOM 5039 C CA . GLN B 1 215 ? -0.354 5.707 20.422 1 93.25 215 GLN B CA 1
ATOM 5040 C C . GLN B 1 215 ? 0.155 4.688 19.406 1 93.25 215 GLN B C 1
ATOM 5042 O O . GLN B 1 215 ? 0.994 3.846 19.734 1 93.25 215 GLN B O 1
ATOM 5047 N N . THR B 1 216 ? -0.361 4.758 18.219 1 94.44 216 THR B N 1
ATOM 5048 C CA . THR B 1 216 ? 0.017 3.797 17.188 1 94.44 216 THR B CA 1
ATOM 5049 C C . THR B 1 216 ? 1.497 3.932 16.844 1 94.44 216 THR B C 1
ATOM 5051 O O . THR B 1 216 ? 2.18 2.93 16.609 1 94.44 216 THR B O 1
ATOM 5054 N N . MET B 1 217 ? 1.975 5.148 16.75 1 94.62 217 MET B N 1
ATOM 5055 C CA . MET B 1 217 ? 3.389 5.383 16.484 1 94.62 217 MET B CA 1
ATOM 5056 C C . MET B 1 217 ? 4.262 4.77 17.562 1 94.62 217 MET B C 1
ATOM 5058 O O . MET B 1 217 ? 5.285 4.145 17.281 1 94.62 217 MET B O 1
ATOM 5062 N N . VAL B 1 218 ? 3.873 4.941 18.766 1 92.5 218 VAL B N 1
ATOM 5063 C CA . VAL B 1 218 ? 4.617 4.406 19.906 1 92.5 218 VAL B CA 1
ATOM 5064 C C . VAL B 1 218 ? 4.574 2.881 19.891 1 92.5 218 VAL B C 1
ATOM 5066 O O . VAL B 1 218 ? 5.605 2.225 20.062 1 92.5 218 VAL B O 1
ATOM 5069 N N . ASP B 1 219 ? 3.414 2.352 19.688 1 92.88 219 ASP B N 1
ATOM 5070 C CA . ASP B 1 219 ? 3.25 0.901 19.656 1 92.88 219 ASP B CA 1
ATOM 5071 C C . ASP B 1 219 ? 4.059 0.289 18.5 1 92.88 219 ASP B C 1
ATOM 5073 O O . ASP B 1 219 ? 4.664 -0.773 18.672 1 92.88 219 ASP B O 1
ATOM 5077 N N . PHE B 1 220 ? 4.004 0.902 17.391 1 94.69 220 PHE B N 1
ATOM 5078 C CA . PHE B 1 220 ? 4.715 0.381 16.219 1 94.69 220 PHE B CA 1
ATOM 5079 C C . PHE B 1 220 ? 6.219 0.357 16.484 1 94.69 220 PHE B C 1
ATOM 5081 O O . PHE B 1 220 ? 6.887 -0.635 16.188 1 94.69 220 PHE B O 1
ATOM 5088 N N . GLU B 1 221 ? 6.719 1.42 16.969 1 94.38 221 GLU B N 1
ATOM 5089 C CA . GLU B 1 221 ? 8.133 1.443 17.312 1 94.38 221 GLU B CA 1
ATOM 5090 C C . GLU B 1 221 ? 8.477 0.343 18.312 1 94.38 221 GLU B C 1
ATOM 5092 O O . GLU B 1 221 ? 9.508 -0.321 18.188 1 94.38 221 GLU B O 1
ATOM 5097 N N . ARG B 1 222 ? 7.691 0.237 19.328 1 93.81 222 ARG B N 1
ATOM 5098 C CA . ARG B 1 222 ? 7.906 -0.802 20.328 1 93.81 222 ARG B CA 1
ATOM 5099 C C . ARG B 1 222 ? 7.973 -2.182 19.688 1 93.81 222 ARG B C 1
ATOM 5101 O O . ARG B 1 222 ? 8.875 -2.969 19.984 1 93.81 222 ARG B O 1
ATOM 5108 N N . ASP B 1 223 ? 7.031 -2.473 18.859 1 93.81 223 ASP B N 1
ATOM 5109 C CA . ASP B 1 223 ? 6.98 -3.756 18.172 1 93.81 223 ASP B CA 1
ATOM 5110 C C . ASP B 1 223 ? 8.25 -3.99 17.359 1 93.81 223 ASP B C 1
ATOM 5112 O O . ASP B 1 223 ? 8.805 -5.09 17.359 1 93.81 223 ASP B O 1
ATOM 5116 N N . LEU B 1 224 ? 8.68 -3.008 16.641 1 93.75 224 LEU B N 1
ATOM 5117 C CA . LEU B 1 224 ? 9.867 -3.115 15.805 1 93.75 224 LEU B CA 1
ATOM 5118 C C . LEU B 1 224 ? 11.117 -3.316 16.656 1 93.75 224 LEU B C 1
ATOM 5120 O O . LEU B 1 224 ? 12.023 -4.051 16.266 1 93.75 224 LEU B O 1
ATOM 5124 N N . ARG B 1 225 ? 11.164 -2.693 17.766 1 93.12 225 ARG B N 1
ATOM 5125 C CA . ARG B 1 225 ? 12.312 -2.818 18.672 1 93.12 225 ARG B CA 1
ATOM 5126 C C . ARG B 1 225 ? 12.367 -4.207 19.297 1 93.12 225 ARG B C 1
ATOM 5128 O O . ARG B 1 225 ? 13.445 -4.695 19.641 1 93.12 225 ARG B O 1
ATOM 5135 N N . LEU B 1 226 ? 11.203 -4.801 19.484 1 92.12 226 LEU B N 1
ATOM 5136 C CA . LEU B 1 226 ? 11.18 -6.188 19.938 1 92.12 226 LEU B CA 1
ATOM 5137 C C . LEU B 1 226 ? 11.859 -7.098 18.906 1 92.12 226 LEU B C 1
ATOM 5139 O O . LEU B 1 226 ? 12.492 -8.086 19.281 1 92.12 226 LEU B O 1
ATOM 5143 N N . ILE B 1 227 ? 11.727 -6.719 17.703 1 89.19 227 ILE B N 1
ATOM 5144 C CA . ILE B 1 227 ? 12.289 -7.508 16.609 1 89.19 227 ILE B CA 1
ATOM 5145 C C . ILE B 1 227 ? 13.781 -7.234 16.484 1 89.19 227 ILE B C 1
ATOM 5147 O O . ILE B 1 227 ? 14.578 -8.164 16.344 1 89.19 227 ILE B O 1
ATOM 5151 N N . ASP B 1 228 ? 14.203 -5.984 16.531 1 91.5 228 ASP B N 1
ATOM 5152 C CA . ASP B 1 228 ? 15.602 -5.574 16.469 1 91.5 228 ASP B CA 1
ATOM 5153 C C . ASP B 1 228 ? 15.875 -4.398 17.406 1 91.5 228 ASP B C 1
ATOM 5155 O O . ASP B 1 228 ? 15.734 -3.238 17 1 91.5 228 ASP B O 1
ATOM 5159 N N . PRO B 1 229 ? 16.359 -4.664 18.5 1 93.81 229 PRO B N 1
ATOM 5160 C CA . PRO B 1 229 ? 16.547 -3.621 19.516 1 93.81 229 PRO B CA 1
ATOM 5161 C C . PRO B 1 229 ? 17.703 -2.674 19.172 1 93.81 229 PRO B C 1
ATOM 5163 O O . PRO B 1 229 ? 17.844 -1.621 19.797 1 93.81 229 PRO B O 1
ATOM 5166 N N . SER B 1 230 ? 18.547 -3.027 18.219 1 95.25 230 SER B N 1
ATOM 5167 C CA . SER B 1 230 ? 19.719 -2.213 17.906 1 95.25 230 SER B CA 1
ATOM 5168 C C . SER B 1 230 ? 19.344 -1.018 17.031 1 95.25 230 SER B C 1
ATOM 5170 O O . SER B 1 230 ? 20.125 -0.073 16.891 1 95.25 230 SER B O 1
ATOM 5172 N N . ILE B 1 231 ? 18.141 -1.054 16.562 1 95.31 231 ILE B N 1
ATOM 5173 C CA . ILE B 1 231 ? 17.719 -0.028 15.617 1 95.31 231 ILE B CA 1
ATOM 5174 C C . ILE B 1 231 ? 17.031 1.118 16.359 1 95.31 231 ILE B C 1
ATOM 5176 O O . ILE B 1 231 ? 16.172 0.887 17.203 1 95.31 231 ILE B O 1
ATOM 5180 N N . LYS B 1 232 ? 17.453 2.338 16.047 1 95.31 232 LYS B N 1
ATOM 5181 C CA . LYS B 1 232 ? 16.766 3.541 16.516 1 95.31 232 LYS B CA 1
ATOM 5182 C C . LYS B 1 232 ? 15.961 4.191 15.398 1 95.31 232 LYS B C 1
ATOM 5184 O O . LYS B 1 232 ? 16.312 4.066 14.227 1 95.31 232 LYS B O 1
ATOM 5189 N N . TYR B 1 233 ? 14.93 4.973 15.805 1 96.5 233 TYR B N 1
ATOM 5190 C CA . TYR B 1 233 ? 14.008 5.434 14.773 1 96.5 233 TYR B CA 1
ATOM 5191 C C . TYR B 1 233 ? 13.844 6.949 14.828 1 96.5 233 TYR B C 1
ATOM 5193 O O . TYR B 1 233 ? 13.672 7.52 15.906 1 96.5 233 TYR B O 1
ATOM 5201 N N . TYR B 1 234 ? 14.023 7.609 13.688 1 97.5 234 TYR B N 1
ATOM 5202 C CA . TYR B 1 234 ? 13.43 8.93 13.492 1 97.5 234 TYR B CA 1
ATOM 5203 C C . TYR B 1 234 ? 11.93 8.82 13.242 1 97.5 234 TYR B C 1
ATOM 5205 O O . TYR B 1 234 ? 11.469 7.918 12.531 1 97.5 234 TYR B O 1
ATOM 5213 N N . LYS B 1 235 ? 11.141 9.672 13.852 1 97.62 235 LYS B N 1
ATOM 5214 C CA . LYS B 1 235 ? 9.688 9.539 13.75 1 97.62 235 LYS B CA 1
ATOM 5215 C C . LYS B 1 235 ? 9.047 10.852 13.312 1 97.62 235 LYS B C 1
ATOM 5217 O O . LYS B 1 235 ? 9.164 11.867 14 1 97.62 235 LYS B O 1
ATOM 5222 N N . ILE B 1 236 ? 8.422 10.852 12.172 1 98.44 236 ILE B N 1
ATOM 5223 C CA . ILE B 1 236 ? 7.758 12.008 11.586 1 98.44 236 ILE B CA 1
ATOM 5224 C C . ILE B 1 236 ? 6.328 11.648 11.203 1 98.44 236 ILE B C 1
ATOM 5226 O O . ILE B 1 236 ? 6.078 10.578 10.648 1 98.44 236 ILE B O 1
ATOM 5230 N N . PHE B 1 237 ? 5.375 12.445 11.531 1 98.62 237 PHE B N 1
ATOM 5231 C CA . PHE B 1 237 ? 3.982 12.281 11.133 1 98.62 237 PHE B CA 1
ATOM 5232 C C . PHE B 1 237 ? 3.439 13.562 10.523 1 98.62 237 PHE B C 1
ATOM 5234 O O . PHE B 1 237 ? 3.428 14.617 11.172 1 98.62 237 PHE B O 1
ATOM 5241 N N . ALA B 1 238 ? 3.02 13.539 9.258 1 98.81 238 ALA B N 1
ATOM 5242 C CA . ALA B 1 238 ? 2.586 14.734 8.539 1 98.81 238 ALA B CA 1
ATOM 5243 C C . ALA B 1 238 ? 1.241 14.516 7.859 1 98.81 238 ALA B C 1
ATOM 5245 O O . ALA B 1 238 ? 0.921 13.391 7.461 1 98.81 238 ALA B O 1
ATOM 5246 N N . GLY B 1 239 ? 0.501 15.531 7.75 1 98.81 239 GLY B N 1
ATOM 5247 C CA . GLY B 1 239 ? -0.756 15.414 7.031 1 98.81 239 GLY B CA 1
ATOM 5248 C C . GLY B 1 239 ? -1.69 16.578 7.27 1 98.81 239 GLY B C 1
ATOM 5249 O O . GLY B 1 239 ? -1.247 17.672 7.637 1 98.81 239 GLY B O 1
ATOM 5250 N N . ASP B 1 240 ? -2.947 16.406 6.898 1 98.81 240 ASP B N 1
ATOM 5251 C CA . ASP B 1 240 ? -4.039 17.344 7.141 1 98.81 240 ASP B CA 1
ATOM 5252 C C . ASP B 1 240 ? -4.812 16.969 8.406 1 98.81 240 ASP B C 1
ATOM 5254 O O . ASP B 1 240 ? -5.582 16.016 8.406 1 98.81 240 ASP B O 1
ATOM 5258 N N . PHE B 1 241 ? -4.648 17.828 9.398 1 98.81 241 PHE B N 1
ATOM 5259 C CA . PHE B 1 241 ? -5.184 17.484 10.719 1 98.81 241 PHE B CA 1
ATOM 5260 C C . PHE B 1 241 ? -6.523 18.172 10.945 1 98.81 241 PHE B C 1
ATOM 5262 O O . PHE B 1 241 ? -7.152 17.984 11.992 1 98.81 241 PHE B O 1
ATOM 5269 N N . ASN B 1 242 ? -6.953 18.984 10.023 1 98.38 242 ASN B N 1
ATOM 5270 C CA . ASN B 1 242 ? -8.234 19.688 10.078 1 98.38 242 ASN B CA 1
ATOM 5271 C C . ASN B 1 242 ? -8.43 20.391 11.422 1 98.38 242 ASN B C 1
ATOM 5273 O O . ASN B 1 242 ? -9.508 20.312 12.016 1 98.38 242 ASN B O 1
ATOM 5277 N N . SER B 1 243 ? -7.344 20.984 11.914 1 98.38 243 SER B N 1
ATOM 5278 C CA . SER B 1 243 ? -7.387 21.672 13.195 1 98.38 243 SER B CA 1
ATOM 5279 C C . SER B 1 243 ? -6.375 22.812 13.242 1 98.38 243 SER B C 1
ATOM 5281 O O . SER B 1 243 ? -5.258 22.688 12.742 1 98.38 243 SER B O 1
ATOM 5283 N N . GLU B 1 244 ? -6.812 23.828 13.844 1 97.75 244 GLU B N 1
ATOM 5284 C CA . GLU B 1 244 ? -5.938 24.984 14.031 1 97.75 244 GLU B CA 1
ATOM 5285 C C . GLU B 1 244 ? -4.953 24.734 15.172 1 97.75 244 GLU B C 1
ATOM 5287 O O . GLU B 1 244 ? -5.156 23.844 16 1 97.75 244 GLU B O 1
ATOM 5292 N N . PRO B 1 245 ? -3.859 25.547 15.227 1 97.69 245 PRO B N 1
ATOM 5293 C CA . PRO B 1 245 ? -2.797 25.266 16.188 1 97.69 245 PRO B CA 1
ATOM 5294 C C . PRO B 1 245 ? -3.203 25.594 17.625 1 97.69 245 PRO B C 1
ATOM 5296 O O . PRO B 1 245 ? -2.416 25.406 18.562 1 97.69 245 PRO B O 1
ATOM 5299 N N . PHE B 1 246 ? -4.426 26.031 17.875 1 96.25 246 PHE B N 1
ATOM 5300 C CA . PHE B 1 246 ? -4.93 26.297 19.203 1 96.25 246 PHE B CA 1
ATOM 5301 C C . PHE B 1 246 ? -6.094 25.375 19.547 1 96.25 246 PHE B C 1
ATOM 5303 O O . PHE B 1 246 ? -6.684 25.484 20.625 1 96.25 246 PHE B O 1
ATOM 5310 N N . ASP B 1 247 ? -6.422 24.469 18.625 1 97.12 247 ASP B N 1
ATOM 5311 C CA . ASP B 1 247 ? -7.469 23.484 18.875 1 97.12 247 ASP B CA 1
ATOM 5312 C C . ASP B 1 247 ? -6.934 22.297 19.656 1 97.12 247 ASP B C 1
ATOM 5314 O O . ASP B 1 247 ? -5.734 22 19.609 1 97.12 247 ASP B O 1
ATOM 5318 N N . PRO B 1 248 ? -7.773 21.531 20.266 1 97.62 248 PRO B N 1
ATOM 5319 C CA . PRO B 1 248 ? -7.387 20.422 21.141 1 97.62 248 PRO B CA 1
ATOM 5320 C C . PRO B 1 248 ? -6.535 19.375 20.422 1 97.62 248 PRO B C 1
ATOM 5322 O O . PRO B 1 248 ? -5.578 18.859 21 1 97.62 248 PRO B O 1
ATOM 5325 N N . PRO B 1 249 ? -6.801 19 19.141 1 97.94 249 PRO B N 1
ATOM 5326 C CA . PRO B 1 249 ? -5.934 18.016 18.5 1 97.94 249 PRO B CA 1
ATOM 5327 C C . PRO B 1 249 ? -4.469 18.453 18.469 1 97.94 249 PRO B C 1
ATOM 5329 O O . PRO B 1 249 ? -3.58 17.656 18.781 1 97.94 249 PRO B O 1
ATOM 5332 N N . TYR B 1 250 ? -4.215 19.688 18.141 1 97.88 250 TYR B N 1
ATOM 5333 C CA . TYR B 1 250 ? -2.861 20.234 18.141 1 97.88 250 TYR B CA 1
ATOM 5334 C C . TYR B 1 250 ? -2.295 20.297 19.547 1 97.88 250 TYR B C 1
ATOM 5336 O O . TYR B 1 250 ? -1.161 19.875 19.797 1 97.88 250 TYR B O 1
ATOM 5344 N N . MET B 1 251 ? -3.082 20.797 20.453 1 96.62 251 MET B N 1
ATOM 5345 C CA . MET B 1 251 ? -2.652 20.953 21.828 1 96.62 251 MET B CA 1
ATOM 5346 C C . MET B 1 251 ? -2.283 19.609 22.438 1 96.62 251 MET B C 1
ATOM 5348 O O . MET B 1 251 ? -1.301 19.5 23.188 1 96.62 251 MET B O 1
ATOM 5352 N N . GLY B 1 252 ? -3.086 18.625 22.156 1 95.56 252 GLY B N 1
ATOM 5353 C CA . GLY B 1 252 ? -2.783 17.297 22.656 1 95.56 252 GLY B CA 1
ATOM 5354 C C . GLY B 1 252 ? -1.454 16.766 22.156 1 95.56 252 GLY B C 1
ATOM 5355 O O . GLY B 1 252 ? -0.693 16.172 22.922 1 95.56 252 GLY B O 1
ATOM 5356 N N . LEU B 1 253 ? -1.175 16.984 20.906 1 95.94 253 LEU B N 1
ATOM 5357 C CA . LEU B 1 253 ? 0.043 16.469 20.297 1 95.94 253 LEU B CA 1
ATOM 5358 C C . LEU B 1 253 ? 1.278 17.141 20.891 1 95.94 253 LEU B C 1
ATOM 5360 O O . LEU B 1 253 ? 2.303 16.484 21.094 1 95.94 253 LEU B O 1
ATOM 5364 N N . VAL B 1 254 ? 1.195 18.422 21.203 1 94.12 254 VAL B N 1
ATOM 5365 C CA . VAL B 1 254 ? 2.361 19.141 21.688 1 94.12 254 VAL B CA 1
ATOM 5366 C C . VAL B 1 254 ? 2.354 19.172 23.219 1 94.12 254 VAL B C 1
ATOM 5368 O O . VAL B 1 254 ? 3.166 19.859 23.844 1 94.12 254 VAL B O 1
ATOM 5371 N N . GLN B 1 255 ? 1.386 18.531 23.875 1 89.81 255 GLN B N 1
ATOM 5372 C CA . GLN B 1 255 ? 1.228 18.344 25.312 1 89.81 255 GLN B CA 1
ATOM 5373 C C . GLN B 1 255 ? 1 19.672 26.016 1 89.81 255 GLN B C 1
ATOM 5375 O O . GLN B 1 255 ? 1.625 19.953 27.047 1 89.81 255 GLN B O 1
ATOM 5380 N N . ASN B 1 256 ? 0.27 20.438 25.359 1 87.81 256 ASN B N 1
ATOM 5381 C CA . ASN B 1 256 ? -0.344 21.578 26.016 1 87.81 256 ASN B CA 1
ATOM 5382 C C . ASN B 1 256 ? -1.721 21.234 26.578 1 87.81 256 ASN B C 1
ATOM 5384 O O . ASN B 1 256 ? -2.582 20.734 25.859 1 87.81 256 ASN B O 1
ATOM 5388 N N . PRO B 1 257 ? -1.868 21.453 27.844 1 91.31 257 PRO B N 1
ATOM 5389 C CA . PRO B 1 257 ? -3.178 21.125 28.406 1 91.31 257 PRO B CA 1
ATOM 5390 C C . PRO B 1 257 ? -4.328 21.828 27.688 1 91.31 257 PRO B C 1
ATOM 5392 O O . PRO B 1 257 ? -4.18 22.969 27.25 1 91.31 257 PRO B O 1
ATOM 5395 N N . PHE B 1 258 ? -5.453 21.172 27.703 1 94.38 258 PHE B N 1
ATOM 5396 C CA . PHE B 1 258 ? -6.637 21.781 27.109 1 94.38 258 PHE B CA 1
ATOM 5397 C C . PHE B 1 258 ? -7.129 22.938 27.969 1 94.38 258 PHE B C 1
ATOM 5399 O O . PHE B 1 258 ? -7.418 22.766 29.156 1 94.38 258 PHE B O 1
ATOM 5406 N N . ASP B 1 259 ? -7.293 24.109 27.422 1 93.5 259 ASP B N 1
ATOM 5407 C CA . ASP B 1 259 ? -7.832 25.234 28.156 1 93.5 259 ASP B CA 1
ATOM 5408 C C . ASP B 1 259 ? -9.359 25.188 28.203 1 93.5 259 ASP B C 1
ATOM 5410 O O . ASP B 1 259 ? -9.969 24.234 27.719 1 93.5 259 ASP B O 1
ATOM 5414 N N . GLU B 1 260 ? -9.938 26.172 28.766 1 94.44 260 GLU B N 1
ATOM 5415 C CA . GLU B 1 260 ? -11.391 26.188 28.953 1 94.44 260 GLU B CA 1
ATOM 5416 C C . GLU B 1 260 ? -12.117 26.156 27.609 1 94.44 260 GLU B C 1
ATOM 5418 O O . GLU B 1 260 ? -13.133 25.469 27.469 1 94.44 260 GLU B O 1
ATOM 5423 N N . GLU B 1 261 ? -11.609 26.891 26.734 1 94.19 261 GLU B N 1
ATOM 5424 C CA . GLU B 1 261 ? -12.227 26.922 25.422 1 94.19 261 GLU B CA 1
ATOM 5425 C C . GLU B 1 261 ? -12.117 25.562 24.734 1 94.19 261 GLU B C 1
ATOM 5427 O O . GLU B 1 261 ? -13.07 25.094 24.094 1 94.19 261 GLU B O 1
ATOM 5432 N N . GLY B 1 262 ? -10.961 25 24.828 1 95.62 262 GLY B N 1
ATOM 5433 C CA . GLY B 1 262 ? -10.766 23.672 24.266 1 95.62 262 GLY B CA 1
ATOM 5434 C C . GLY B 1 262 ? -11.703 22.641 24.859 1 95.62 262 GLY B C 1
ATOM 5435 O O . GLY B 1 262 ? -12.266 21.812 24.125 1 95.62 262 GLY B O 1
ATOM 5436 N N . LEU B 1 263 ? -11.867 22.688 26.141 1 95.69 263 LEU B N 1
ATOM 5437 C CA . LEU B 1 263 ? -12.758 21.734 26.797 1 95.69 263 LEU B CA 1
ATOM 5438 C C . LEU B 1 263 ? -14.203 21.953 26.375 1 95.69 263 LEU B C 1
ATOM 5440 O O . LEU B 1 263 ? -14.953 21 26.203 1 95.69 263 LEU B O 1
ATOM 5444 N N . ARG B 1 264 ? -14.555 23.172 26.234 1 95.06 264 ARG B N 1
ATOM 5445 C CA . ARG B 1 264 ? -15.898 23.5 25.766 1 95.06 264 ARG B CA 1
ATOM 5446 C C . ARG B 1 264 ? -16.141 22.938 24.359 1 95.06 264 ARG B C 1
ATOM 5448 O O . ARG B 1 264 ? -17.203 22.391 24.078 1 95.06 264 ARG B O 1
ATOM 5455 N N . LEU B 1 265 ? -15.133 23.062 23.547 1 95.31 265 LEU B N 1
ATOM 5456 C CA . LEU B 1 265 ? -15.234 22.562 22.172 1 95.31 265 LEU B CA 1
ATOM 5457 C C . LEU B 1 265 ? -15.398 21.047 22.156 1 95.31 265 LEU B C 1
ATOM 5459 O O . LEU B 1 265 ? -16.188 20.5 21.375 1 95.31 265 LEU B O 1
ATOM 5463 N N . LEU B 1 266 ? -14.641 20.391 22.984 1 96.56 266 LEU B N 1
ATOM 5464 C CA . LEU B 1 266 ? -14.719 18.938 23.078 1 96.56 266 LEU B CA 1
ATOM 5465 C C . LEU B 1 266 ? -16.109 18.5 23.547 1 96.56 266 LEU B C 1
ATOM 5467 O O . LEU B 1 266 ? -16.703 17.578 22.969 1 96.56 266 LEU B O 1
ATOM 5471 N N . LYS B 1 267 ? -16.625 19.141 24.547 1 94.25 267 LYS B N 1
ATOM 5472 C CA . LYS B 1 267 ? -17.938 18.797 25.094 1 94.25 267 LYS B CA 1
ATOM 5473 C C . LYS B 1 267 ? -19.031 19.031 24.062 1 94.25 267 LYS B C 1
ATOM 5475 O O . LYS B 1 267 ? -19.938 18.203 23.906 1 94.25 267 LYS B O 1
ATOM 5480 N N . ARG B 1 268 ? -18.906 20.109 23.406 1 93.44 268 ARG B N 1
ATOM 5481 C CA . ARG B 1 268 ? -19.875 20.438 22.375 1 93.44 268 ARG B CA 1
ATOM 5482 C C . ARG B 1 268 ? -19.859 19.391 21.266 1 93.44 268 ARG B C 1
ATOM 5484 O O . ARG B 1 268 ? -20.922 19.031 20.734 1 93.44 268 ARG B O 1
ATOM 5491 N N . SER B 1 269 ? -18.703 18.984 20.922 1 94.31 269 SER B N 1
ATOM 5492 C CA . SER B 1 269 ? -18.547 17.984 19.875 1 94.31 269 SER B CA 1
ATOM 5493 C C . SER B 1 269 ? -19.203 16.672 20.266 1 94.31 269 SER B C 1
ATOM 5495 O O . SER B 1 269 ? -19.984 16.094 19.484 1 94.31 269 SER B O 1
ATOM 5497 N N . VAL B 1 270 ? -18.969 16.172 21.438 1 93.19 270 VAL B N 1
ATOM 5498 C CA . VAL B 1 270 ? -19.547 14.914 21.906 1 93.19 270 VAL B CA 1
ATOM 5499 C C . VAL B 1 270 ? -21.062 15.031 21.953 1 93.19 270 VAL B C 1
ATOM 5501 O O . VAL B 1 270 ? -21.781 14.133 21.5 1 93.19 270 VAL B O 1
ATOM 5504 N N . ASN B 1 271 ? -21.578 16.109 22.484 1 91.12 271 ASN B N 1
ATOM 5505 C CA . ASN B 1 271 ? -23.016 16.312 22.625 1 91.12 271 ASN B CA 1
ATOM 5506 C C . ASN B 1 271 ? -23.703 16.391 21.266 1 91.12 271 ASN B C 1
ATOM 5508 O O . ASN B 1 271 ? -24.844 15.953 21.125 1 91.12 271 ASN B O 1
ATOM 5512 N N . HIS B 1 272 ? -23.047 16.953 20.375 1 90.12 272 HIS B N 1
ATOM 5513 C CA . HIS B 1 272 ? -23.625 17.078 19.031 1 90.12 272 HIS B CA 1
ATOM 5514 C C . HIS B 1 272 ? -23.906 15.695 18.438 1 90.12 272 HIS B C 1
ATOM 5516 O O . HIS B 1 272 ? -24.969 15.484 17.844 1 90.12 272 HIS B O 1
ATOM 5522 N N . PHE B 1 273 ? -23.047 14.75 18.578 1 87.5 273 PHE B N 1
ATOM 5523 C CA . PHE B 1 273 ? -23.156 13.469 17.906 1 87.5 273 PHE B CA 1
ATOM 5524 C C . PHE B 1 273 ? -23.859 12.445 18.781 1 87.5 273 PHE B C 1
ATOM 5526 O O . PHE B 1 273 ? -24.5 11.516 18.266 1 87.5 273 PHE B O 1
ATOM 5533 N N . CYS B 1 274 ? -23.766 12.609 20.031 1 84.94 274 CYS B N 1
ATOM 5534 C CA . CYS B 1 274 ? -24.266 11.539 20.891 1 84.94 274 CYS B CA 1
ATOM 5535 C C . CYS B 1 274 ? -25.5 11.992 21.672 1 84.94 274 CYS B C 1
ATOM 5537 O O . CYS B 1 274 ? -26.328 11.172 22.047 1 84.94 274 CYS B O 1
ATOM 5539 N N . ASN B 1 275 ? -25.625 13.211 22.031 1 73.94 275 ASN B N 1
ATOM 5540 C CA . ASN B 1 275 ? -26.656 13.633 22.984 1 73.94 275 ASN B CA 1
ATOM 5541 C C . ASN B 1 275 ? -27.609 14.648 22.359 1 73.94 275 ASN B C 1
ATOM 5543 O O . ASN B 1 275 ? -28.297 15.383 23.078 1 73.94 275 ASN B O 1
ATOM 5547 N N . ARG B 1 276 ? -27.453 14.812 20.953 1 62.22 276 ARG B N 1
ATOM 5548 C CA . ARG B 1 276 ? -28.375 15.781 20.344 1 62.22 276 ARG B CA 1
ATOM 5549 C C . ARG B 1 276 ? -29.812 15.445 20.688 1 62.22 276 ARG B C 1
ATOM 5551 O O . ARG B 1 276 ? -30.25 14.297 20.547 1 62.22 276 ARG B O 1
ATOM 5558 N N . VAL B 1 277 ? -30.359 16.125 21.547 1 51.91 277 VAL B N 1
ATOM 5559 C CA . VAL B 1 277 ? -31.812 16.219 21.719 1 51.91 277 VAL B CA 1
ATOM 5560 C C . VAL B 1 277 ? -32.469 16.609 20.391 1 51.91 277 VAL B C 1
ATOM 5562 O O . VAL B 1 277 ? -31.891 17.391 19.625 1 51.91 277 VAL B O 1
ATOM 5565 N N . ASN B 1 278 ? -33.406 15.852 19.75 1 41.44 278 ASN B N 1
ATOM 5566 C CA . ASN B 1 278 ? -34.25 16.062 18.578 1 41.44 278 ASN B CA 1
ATOM 5567 C C . ASN B 1 278 ? -34.594 17.531 18.375 1 41.44 278 ASN B C 1
ATOM 5569 O O . ASN B 1 278 ? -35.594 17.859 17.719 1 41.44 278 ASN B O 1
ATOM 5573 N N . GLN B 1 279 ? -34.219 18.547 19.172 1 38.91 279 GLN B N 1
ATOM 5574 C CA . GLN B 1 279 ? -35 19.734 18.875 1 38.91 279 GLN B CA 1
ATOM 5575 C C . GLN B 1 279 ? -34.719 20.25 17.469 1 38.91 279 GLN B C 1
ATOM 5577 O O . GLN B 1 279 ? -35.594 20.781 16.797 1 38.91 279 GLN B O 1
ATOM 5582 N N . ASP B 1 280 ? -33.562 20.875 17.125 1 33.62 280 ASP B N 1
ATOM 5583 C CA . ASP B 1 280 ? -33.531 21.734 15.953 1 33.62 280 ASP B CA 1
ATOM 5584 C C . ASP B 1 280 ? -33.469 20.922 14.664 1 33.62 280 ASP B C 1
ATOM 5586 O O . ASP B 1 280 ? -32.438 20.312 14.359 1 33.62 280 ASP B O 1
ATOM 5590 N N . LYS B 1 281 ? -34.531 20.266 14.219 1 40.38 281 LYS B N 1
ATOM 5591 C CA . LYS B 1 281 ? -34.875 19.891 12.852 1 40.38 281 LYS B CA 1
ATOM 5592 C C . LYS B 1 281 ? -34.438 20.969 11.859 1 40.38 281 LYS B C 1
ATOM 5594 O O . LYS B 1 281 ? -35.281 21.562 11.172 1 40.38 281 LYS B O 1
ATOM 5599 N N . GLU B 1 282 ? -33.688 21.953 12.203 1 32.75 282 GLU B N 1
ATOM 5600 C CA . GLU B 1 282 ? -33.438 22.891 11.109 1 32.75 282 GLU B CA 1
ATOM 5601 C C . GLU B 1 282 ? -32.969 22.156 9.852 1 32.75 282 GLU B C 1
ATOM 5603 O O . GLU B 1 282 ? -32.312 21.125 9.93 1 32.75 282 GLU B O 1
ATOM 5608 N N . ASP B 1 283 ? -33.375 22.672 8.609 1 34.91 283 ASP B N 1
ATOM 5609 C CA . ASP B 1 283 ? -33.531 22.422 7.188 1 34.91 283 ASP B CA 1
ATOM 5610 C C . ASP B 1 283 ? -32.25 21.938 6.555 1 34.91 283 ASP B C 1
ATOM 5612 O O . ASP B 1 283 ? -32.156 21.812 5.332 1 34.91 283 ASP B O 1
ATOM 5616 N N . GLU B 1 284 ? -31.094 22.297 7.172 1 33.94 284 GLU B N 1
ATOM 5617 C CA . GLU B 1 284 ? -30.078 22.172 6.137 1 33.94 284 GLU B CA 1
ATOM 5618 C C . GLU B 1 284 ? -29.844 20.719 5.773 1 33.94 284 GLU B C 1
ATOM 5620 O O . GLU B 1 284 ? -29.875 19.844 6.641 1 33.94 284 GLU B O 1
ATOM 5625 N N . GLU B 1 285 ? -30.25 20.266 4.637 1 35.62 285 GLU B N 1
ATOM 5626 C CA . GLU B 1 285 ? -29.969 19 3.949 1 35.62 285 GLU B CA 1
ATOM 5627 C C . GLU B 1 285 ? -28.656 18.406 4.414 1 35.62 285 GLU B C 1
ATOM 5629 O O . GLU B 1 285 ? -27.594 19.016 4.27 1 35.62 285 GLU B O 1
ATOM 5634 N N . PRO B 1 286 ? -28.656 17.656 5.438 1 38.25 286 PRO B N 1
ATOM 5635 C CA . PRO B 1 286 ? -27.391 17.141 5.934 1 38.25 286 PRO B CA 1
ATOM 5636 C C . PRO B 1 286 ? -26.531 16.531 4.832 1 38.25 286 PRO B C 1
ATOM 5638 O O . PRO B 1 286 ? -27 15.68 4.078 1 38.25 286 PRO B O 1
ATOM 5641 N N . VAL B 1 287 ? -25.734 17.281 4.199 1 37.5 287 VAL B N 1
ATOM 5642 C CA . VAL B 1 287 ? -24.812 16.672 3.244 1 37.5 287 VAL B CA 1
ATOM 5643 C C . VAL B 1 287 ? -24.281 15.352 3.803 1 37.5 287 VAL B C 1
ATOM 5645 O O . VAL B 1 287 ? -23.734 14.539 3.064 1 37.5 287 VAL B O 1
ATOM 5648 N N . TYR B 1 288 ? -24.078 15.297 5.156 1 39.62 288 TYR B N 1
ATOM 5649 C CA . TYR B 1 288 ? -23.438 14.102 5.691 1 39.62 288 TYR B CA 1
ATOM 5650 C C . TYR B 1 288 ? -24.422 13.258 6.48 1 39.62 288 TYR B C 1
ATOM 5652 O O . TYR B 1 288 ? -25.328 13.789 7.129 1 39.62 288 TYR B O 1
ATOM 5660 N N . ARG B 1 289 ? -24.719 12.055 6.148 1 38.62 289 ARG B N 1
ATOM 5661 C CA . ARG B 1 289 ? -25.531 11.086 6.875 1 38.62 289 ARG B CA 1
ATOM 5662 C C . ARG B 1 289 ? -25.234 11.141 8.367 1 38.62 289 ARG B C 1
ATOM 5664 O O . ARG B 1 289 ? -24.109 10.883 8.797 1 38.62 289 ARG B O 1
ATOM 5671 N N . GLU B 1 290 ? -26.016 11.859 9.102 1 46.09 290 GLU B N 1
ATOM 5672 C CA . GLU B 1 290 ? -25.922 11.836 10.562 1 46.09 290 GLU B CA 1
ATOM 5673 C C . GLU B 1 290 ? -26.188 10.43 11.102 1 46.09 290 GLU B C 1
ATOM 5675 O O . GLU B 1 290 ? -26.938 9.664 10.5 1 46.09 290 GLU B O 1
ATOM 5680 N N . PRO B 1 291 ? -25.297 10 11.984 1 47.88 291 PRO B N 1
ATOM 5681 C CA . PRO B 1 291 ? -25.547 8.664 12.539 1 47.88 291 PRO B CA 1
ATOM 5682 C C . PRO B 1 291 ? -26.984 8.492 13.031 1 47.88 291 PRO B C 1
ATOM 5684 O O . PRO B 1 291 ? -27.562 9.414 13.609 1 47.88 291 PRO B O 1
ATOM 5687 N N . SER B 1 292 ? -27.703 7.664 12.492 1 48.75 292 SER B N 1
ATOM 5688 C CA . SER B 1 292 ? -29.125 7.387 12.742 1 48.75 292 SER B CA 1
ATOM 5689 C C . SER B 1 292 ? -29.422 7.359 14.234 1 48.75 292 SER B C 1
ATOM 5691 O O . SER B 1 292 ? -30.484 7.828 14.672 1 48.75 292 SER B O 1
ATOM 5693 N N . ASP B 1 293 ? -28.578 6.488 15.109 1 52.19 293 ASP B N 1
ATOM 5694 C CA . ASP B 1 293 ? -29.016 6.293 16.484 1 52.19 293 ASP B CA 1
ATOM 5695 C C . ASP B 1 293 ? -27.984 6.805 17.484 1 52.19 293 ASP B C 1
ATOM 5697 O O . ASP B 1 293 ? -27.047 6.086 17.828 1 52.19 293 ASP B O 1
ATOM 5701 N N . PRO B 1 294 ? -28.062 8.062 17.703 1 59.12 294 PRO B N 1
ATOM 5702 C CA . PRO B 1 294 ? -27.094 8.539 18.688 1 59.12 294 PRO B CA 1
ATOM 5703 C C . PRO B 1 294 ? -27.203 7.801 20.031 1 59.12 294 PRO B C 1
ATOM 5705 O O . PRO B 1 294 ? -28.297 7.629 20.547 1 59.12 294 PRO B O 1
ATOM 5708 N N . GLN B 1 295 ? -26.328 6.887 20.359 1 65.06 295 GLN B N 1
ATOM 5709 C CA . GLN B 1 295 ? -26.234 6.316 21.703 1 65.06 295 GLN B CA 1
ATOM 5710 C C . GLN B 1 295 ? -25.656 7.324 22.688 1 65.06 295 GLN B C 1
ATOM 5712 O O . GLN B 1 295 ? -24.594 7.91 22.438 1 65.06 295 GLN B O 1
ATOM 5717 N N . TYR B 1 296 ? -26.516 7.676 23.625 1 71.25 296 TYR B N 1
ATOM 5718 C CA . TYR B 1 296 ? -26.062 8.578 24.688 1 71.25 296 TYR B CA 1
ATOM 5719 C C . TYR B 1 296 ? -24.703 8.156 25.219 1 71.25 296 TYR B C 1
ATOM 5721 O O . TYR B 1 296 ? -24.438 6.961 25.406 1 71.25 296 TYR B O 1
ATOM 5729 N N . ARG B 1 297 ? -23.781 9.094 25.25 1 78.44 297 ARG B N 1
ATOM 5730 C CA . ARG B 1 297 ? -22.484 8.875 25.875 1 78.44 297 ARG B CA 1
ATOM 5731 C C . ARG B 1 297 ? -22.203 9.93 26.938 1 78.44 297 ARG B C 1
ATOM 5733 O O . ARG B 1 297 ? -22.531 11.102 26.75 1 78.44 297 ARG B O 1
ATOM 5740 N N . ASP B 1 298 ? -21.688 9.445 28.031 1 85.88 298 ASP B N 1
ATOM 5741 C CA . ASP B 1 298 ? -21.172 10.398 29.016 1 85.88 298 ASP B CA 1
ATOM 5742 C C . ASP B 1 298 ? -19.953 11.141 28.469 1 85.88 298 ASP B C 1
ATOM 5744 O O . ASP B 1 298 ? -18.969 10.516 28.078 1 85.88 298 ASP B O 1
ATOM 5748 N N . VAL B 1 299 ? -20.016 12.383 28.562 1 90.12 299 VAL B N 1
ATOM 5749 C CA . VAL B 1 299 ? -19.016 13.242 27.938 1 90.12 299 VAL B CA 1
ATOM 5750 C C . VAL B 1 299 ? -17.703 13.164 28.719 1 90.12 299 VAL B C 1
ATOM 5752 O O . VAL B 1 299 ? -16.625 13.062 28.125 1 90.12 299 VAL B O 1
ATOM 5755 N N . GLU B 1 300 ? -17.75 13.164 30 1 91.94 300 GLU B N 1
ATOM 5756 C CA . GLU B 1 300 ? -16.578 13.32 30.859 1 91.94 300 GLU B CA 1
ATOM 5757 C C . GLU B 1 300 ? -15.641 12.133 30.719 1 91.94 300 GLU B C 1
ATOM 5759 O O . GLU B 1 300 ? -14.43 12.305 30.547 1 91.94 300 GLU B O 1
ATOM 5764 N N . PRO B 1 301 ? -16.125 10.953 30.734 1 92 301 PRO B N 1
ATOM 5765 C CA . PRO B 1 301 ? -15.227 9.812 30.578 1 92 301 PRO B CA 1
ATOM 5766 C C . PRO B 1 301 ? -14.523 9.797 29.219 1 92 301 PRO B C 1
ATOM 5768 O O . PRO B 1 301 ? -13.383 9.359 29.125 1 92 301 PRO B O 1
ATOM 5771 N N . LEU B 1 302 ? -15.188 10.227 28.234 1 92.56 302 LEU B N 1
ATOM 5772 C CA . LEU B 1 302 ? -14.594 10.266 26.891 1 92.56 302 LEU B CA 1
ATOM 5773 C C . LEU B 1 302 ? -13.445 11.273 26.844 1 92.56 302 LEU B C 1
ATOM 5775 O O . LEU B 1 302 ? -12.375 10.969 26.312 1 92.56 302 LEU B O 1
ATOM 5779 N N . ILE B 1 303 ? -13.703 12.422 27.406 1 93.94 303 ILE B N 1
ATOM 5780 C CA . ILE B 1 303 ? -12.695 13.477 27.406 1 93.94 303 ILE B CA 1
ATOM 5781 C C . ILE B 1 303 ? -11.492 13.039 28.25 1 93.94 303 ILE B C 1
ATOM 5783 O O . ILE B 1 303 ? -10.344 13.266 27.875 1 93.94 303 ILE B O 1
ATOM 5787 N N . GLU B 1 304 ? -11.758 12.367 29.312 1 93.06 304 GLU B N 1
ATOM 5788 C CA . GLU B 1 304 ? -10.688 11.891 30.188 1 93.06 304 GLU B CA 1
ATOM 5789 C C . GLU B 1 304 ? -9.836 10.836 29.469 1 93.06 304 GLU B C 1
ATOM 5791 O O . GLU B 1 304 ? -8.625 10.766 29.688 1 93.06 304 GLU B O 1
ATOM 5796 N N . ALA B 1 305 ? -10.438 10.031 28.734 1 91.75 305 ALA B N 1
ATOM 5797 C CA . ALA B 1 305 ? -9.719 8.992 28 1 91.75 305 ALA B CA 1
ATOM 5798 C C . ALA B 1 305 ? -8.734 9.594 27.016 1 91.75 305 ALA B C 1
ATOM 5800 O O . ALA B 1 305 ? -7.594 9.141 26.891 1 91.75 305 ALA B O 1
ATOM 5801 N N . VAL B 1 306 ? -9.148 10.602 26.266 1 93 306 VAL B N 1
ATOM 5802 C CA . VAL B 1 306 ? -8.273 11.234 25.297 1 93 306 VAL B CA 1
ATOM 5803 C C . VAL B 1 306 ? -7.16 11.992 26.016 1 93 306 VAL B C 1
ATOM 5805 O O . VAL B 1 306 ? -6.012 11.992 25.562 1 93 306 VAL B O 1
ATOM 5808 N N . LYS B 1 307 ? -7.477 12.586 27.141 1 92.56 307 LYS B N 1
ATOM 5809 C CA . LYS B 1 307 ? -6.465 13.289 27.922 1 92.56 307 LYS B CA 1
ATOM 5810 C C . LYS B 1 307 ? -5.383 12.328 28.406 1 92.56 307 LYS B C 1
ATOM 5812 O O . LYS B 1 307 ? -4.195 12.664 28.391 1 92.56 307 LYS B O 1
ATOM 5817 N N . GLU B 1 308 ? -5.801 11.195 28.766 1 90.12 308 GLU B N 1
ATOM 5818 C CA . GLU B 1 308 ? -4.859 10.203 29.281 1 90.12 308 GLU B CA 1
ATOM 5819 C C . GLU B 1 308 ? -3.844 9.805 28.219 1 90.12 308 GLU B C 1
ATOM 5821 O O . GLU B 1 308 ? -2.668 9.594 28.516 1 90.12 308 GLU B O 1
ATOM 5826 N N . VAL B 1 309 ? -4.293 9.648 27.031 1 88.19 309 VAL B N 1
ATOM 5827 C CA . VAL B 1 309 ? -3.395 9.234 25.953 1 88.19 309 VAL B CA 1
ATOM 5828 C C . VAL B 1 309 ? -2.484 10.398 25.562 1 88.19 309 VAL B C 1
ATOM 5830 O O . VAL B 1 309 ? -1.293 10.203 25.312 1 88.19 309 VAL B O 1
ATOM 5833 N N . HIS B 1 310 ? -2.984 11.562 25.531 1 88.44 310 HIS B N 1
ATOM 5834 C CA . HIS B 1 310 ? -2.207 12.711 25.094 1 88.44 310 HIS B CA 1
ATOM 5835 C C . HIS B 1 310 ? -1.224 13.156 26.172 1 88.44 310 HIS B C 1
ATOM 5837 O O . HIS B 1 310 ? -0.103 13.57 25.859 1 88.44 310 HIS B O 1
ATOM 5843 N N . PHE B 1 311 ? -1.629 13.055 27.406 1 87.06 311 PHE B N 1
ATOM 5844 C CA . PHE B 1 311 ? -0.863 13.734 28.438 1 87.06 311 PHE B CA 1
ATOM 5845 C C . PHE B 1 311 ? -0.303 12.734 29.438 1 87.06 311 PHE B C 1
ATOM 5847 O O . PHE B 1 311 ? 0.403 13.109 30.375 1 87.06 311 PHE B O 1
ATOM 5854 N N . GLY B 1 312 ? -0.594 11.531 29.219 1 80.69 312 GLY B N 1
ATOM 5855 C CA . GLY B 1 312 ? -0.024 10.539 30.125 1 80.69 312 GLY B CA 1
ATOM 5856 C C . GLY B 1 312 ? 1.492 10.57 30.156 1 80.69 312 GLY B C 1
ATOM 5857 O O . GLY B 1 312 ? 2.135 10.961 29.188 1 80.69 312 GLY B O 1
ATOM 5858 N N . SER B 1 313 ? 2.104 10.32 31.234 1 67.44 313 SER B N 1
ATOM 5859 C CA . SER B 1 313 ? 3.504 10.523 31.594 1 67.44 313 SER B CA 1
ATOM 5860 C C . SER B 1 313 ? 4.434 9.82 30.609 1 67.44 313 SER B C 1
ATOM 5862 O O . SER B 1 313 ? 5.559 10.266 30.391 1 67.44 313 SER B O 1
ATOM 5864 N N . THR B 1 314 ? 4.043 8.836 30.047 1 68.81 314 THR B N 1
ATOM 5865 C CA . THR B 1 314 ? 4.973 8.078 29.219 1 68.81 314 THR B CA 1
ATOM 5866 C C . THR B 1 314 ? 4.781 8.414 27.734 1 68.81 314 THR B C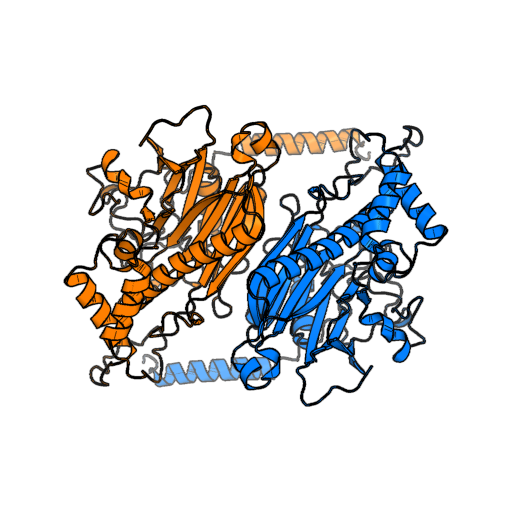 1
ATOM 5868 O O . THR B 1 314 ? 5.449 7.84 26.875 1 68.81 314 THR B O 1
ATOM 5871 N N . LYS B 1 315 ? 4.066 9.5 27.594 1 72.62 315 LYS B N 1
ATOM 5872 C CA . LYS B 1 315 ? 3.768 9.734 26.188 1 72.62 315 LYS B CA 1
ATOM 5873 C C . LYS B 1 315 ? 4.676 10.812 25.594 1 72.62 315 LYS B C 1
ATOM 5875 O O . LYS B 1 315 ? 5.023 11.773 26.281 1 72.62 315 LYS B O 1
ATOM 5880 N N . PRO B 1 316 ? 4.98 10.625 24.375 1 83.62 316 PRO B N 1
ATOM 5881 C CA . PRO B 1 316 ? 5.922 11.562 23.766 1 83.62 316 PRO B CA 1
ATOM 5882 C C . PRO B 1 316 ? 5.285 12.906 23.422 1 83.62 316 PRO B C 1
ATOM 5884 O O . PRO B 1 316 ? 4.105 12.961 23.062 1 83.62 316 PRO B O 1
ATOM 5887 N N . GLN B 1 317 ? 6.023 13.914 23.625 1 88.75 317 GLN B N 1
ATOM 5888 C CA . GLN B 1 317 ? 5.656 15.242 23.141 1 88.75 317 GLN B CA 1
ATOM 5889 C C . GLN B 1 317 ? 6.117 15.445 21.703 1 88.75 317 GLN B C 1
ATOM 5891 O O . GLN B 1 317 ? 7.262 15.141 21.359 1 88.75 317 GLN B O 1
ATOM 5896 N N . LEU B 1 318 ? 5.168 15.883 20.953 1 95.5 318 LEU B N 1
ATOM 5897 C CA . LEU B 1 318 ? 5.531 16.172 19.562 1 95.5 318 LEU B CA 1
ATOM 5898 C C . LEU B 1 318 ? 5.84 17.641 19.375 1 95.5 318 LEU B C 1
ATOM 5900 O O . LEU B 1 318 ? 5.391 18.484 20.156 1 95.5 318 LEU B O 1
ATOM 5904 N N . THR B 1 319 ? 6.625 17.906 18.391 1 96.31 319 THR B N 1
ATOM 5905 C CA . THR B 1 319 ? 6.926 19.266 17.969 1 96.31 319 THR B CA 1
ATOM 5906 C C . THR B 1 319 ? 6.547 19.484 16.516 1 96.31 319 THR B C 1
ATOM 5908 O O . THR B 1 319 ? 6.922 18.703 15.641 1 96.31 319 THR B O 1
ATOM 5911 N N . SER B 1 320 ? 5.793 20.531 16.312 1 97.69 320 SER B N 1
ATOM 5912 C CA . SER B 1 320 ? 5.535 20.891 14.93 1 97.69 320 SER B CA 1
ATOM 5913 C C . SER B 1 320 ? 6.777 21.484 14.273 1 97.69 320 SER B C 1
ATOM 5915 O O . SER B 1 320 ? 7.422 22.375 14.844 1 97.69 320 SER B O 1
ATOM 5917 N N . ALA B 1 321 ? 7.117 21.031 13.094 1 98.12 321 ALA B N 1
ATOM 5918 C CA . ALA B 1 321 ? 8.258 21.609 12.383 1 98.12 321 ALA B CA 1
ATOM 5919 C C . ALA B 1 321 ? 8.047 23.094 12.148 1 98.12 321 ALA B C 1
ATOM 5921 O O . ALA B 1 321 ? 9 23.875 12.227 1 98.12 321 ALA B O 1
ATOM 5922 N N . TYR B 1 322 ? 6.816 23.484 11.953 1 98.5 322 TYR B N 1
ATOM 5923 C CA . TYR B 1 322 ? 6.527 24.875 11.602 1 98.5 322 TYR B CA 1
ATOM 5924 C C . TYR B 1 322 ? 6.324 25.734 12.844 1 98.5 322 TYR B C 1
ATOM 5926 O O . TYR B 1 322 ? 6.051 26.922 12.75 1 98.5 322 TYR B O 1
ATOM 5934 N N . SER B 1 323 ? 6.465 25.125 14.023 1 97.25 323 SER B N 1
ATOM 5935 C CA . SER B 1 323 ? 6.363 25.938 15.227 1 97.25 323 SER B CA 1
ATOM 5936 C C . SER B 1 323 ? 7.5 26.953 15.297 1 97.25 323 SER B C 1
ATOM 5938 O O . SER B 1 323 ? 7.402 27.953 16.016 1 97.25 323 SER B O 1
ATOM 5940 N N . SER B 1 324 ? 8.547 26.766 14.555 1 96.31 324 SER B N 1
ATOM 5941 C CA . SER B 1 324 ? 9.68 27.672 14.516 1 96.31 324 SER B CA 1
ATOM 5942 C C . SER B 1 324 ? 9.508 28.719 13.422 1 96.31 324 SER B C 1
ATOM 5944 O O . SER B 1 324 ? 10.414 29.516 13.172 1 96.31 324 SER B O 1
ATOM 5946 N N . TYR B 1 325 ? 8.391 28.703 12.773 1 98.44 325 TYR B N 1
ATOM 5947 C CA . TYR B 1 325 ? 8.164 29.609 11.648 1 98.44 325 TYR B CA 1
ATOM 5948 C C . TYR B 1 325 ? 8.25 31.062 12.086 1 98.44 325 TYR B C 1
ATOM 5950 O O . TYR B 1 325 ? 8.711 31.922 11.336 1 98.44 325 TYR B O 1
ATOM 5958 N N . VAL B 1 326 ? 7.887 31.344 13.312 1 97.88 326 VAL B N 1
ATOM 5959 C CA . VAL B 1 326 ? 7.891 32.688 13.875 1 97.88 326 VAL B CA 1
ATOM 5960 C C . VAL B 1 326 ? 9.312 33.25 13.844 1 97.88 326 VAL B C 1
ATOM 5962 O O . VAL B 1 326 ? 9.5 34.469 13.719 1 97.88 326 VAL B O 1
ATOM 5965 N N . SER B 1 327 ? 10.266 32.469 13.906 1 97.44 327 SER B N 1
ATOM 5966 C CA . SER B 1 327 ? 11.648 32.938 13.938 1 97.44 327 SER B CA 1
ATOM 5967 C C . SER B 1 327 ? 12.102 33.438 12.57 1 97.44 327 SER B C 1
ATOM 5969 O O . SER B 1 327 ? 13.023 34.25 12.477 1 97.44 327 SER B O 1
ATOM 5971 N N . VAL B 1 328 ? 11.414 33 11.508 1 97.56 328 VAL B N 1
ATOM 5972 C CA . VAL B 1 328 ? 11.906 33.312 10.172 1 97.56 328 VAL B CA 1
ATOM 5973 C C . VAL B 1 328 ? 10.922 34.281 9.484 1 97.56 328 VAL B C 1
ATOM 5975 O O . VAL B 1 328 ? 11.273 34.969 8.531 1 97.56 328 VAL B O 1
ATOM 5978 N N . ASP B 1 329 ? 9.727 34.281 9.93 1 97.75 329 ASP B N 1
ATOM 5979 C CA . ASP B 1 329 ? 8.695 35.156 9.391 1 97.75 329 ASP B CA 1
ATOM 5980 C C . ASP B 1 329 ? 7.715 35.562 10.477 1 97.75 329 ASP B C 1
ATOM 5982 O O . ASP B 1 329 ? 6.535 35.219 10.43 1 97.75 329 ASP B O 1
ATOM 5986 N N . PRO B 1 330 ? 8.125 36.406 11.391 1 97.06 330 PRO B N 1
ATOM 5987 C CA . PRO B 1 330 ? 7.32 36.75 12.562 1 97.06 330 PRO B CA 1
ATOM 5988 C C . PRO B 1 330 ? 6.012 37.469 12.188 1 97.06 330 PRO B C 1
ATOM 5990 O O . PRO B 1 330 ? 5 37.281 12.875 1 97.06 330 PRO B O 1
ATOM 5993 N N . GLU B 1 331 ? 5.98 38.25 11.109 1 96.62 331 GLU B N 1
ATOM 5994 C CA . GLU B 1 331 ? 4.801 39.031 10.727 1 96.62 331 GLU B CA 1
ATOM 5995 C C . GLU B 1 331 ? 3.723 38.125 10.141 1 96.62 331 GLU B C 1
ATOM 5997 O O . GLU B 1 331 ? 2.547 38.5 10.102 1 96.62 331 GLU B O 1
ATOM 6002 N N . ASN B 1 332 ? 4.191 37 9.68 1 97.94 332 ASN B N 1
ATOM 6003 C CA . ASN B 1 332 ? 3.283 36.031 9.094 1 97.94 332 ASN B CA 1
ATOM 6004 C C . ASN B 1 332 ? 3.168 34.781 9.969 1 97.94 332 ASN B C 1
ATOM 6006 O O . ASN B 1 332 ? 3.271 33.656 9.469 1 97.94 332 ASN B O 1
ATOM 6010 N N . SER B 1 333 ? 3.121 34.938 11.25 1 97.75 333 SER B N 1
ATOM 6011 C CA . SER B 1 333 ? 2.996 33.844 12.219 1 97.75 333 SER B CA 1
ATOM 6012 C C . SER B 1 333 ? 1.838 34.094 13.18 1 97.75 333 SER B C 1
ATOM 6014 O O . SER B 1 333 ? 1.315 35.188 13.25 1 97.75 333 SER B O 1
ATOM 6016 N N . GLN B 1 334 ? 1.434 33.062 13.859 1 97.12 334 GLN B N 1
ATOM 6017 C CA . GLN B 1 334 ? 0.371 33.156 14.852 1 97.12 334 GLN B CA 1
ATOM 6018 C C . GLN B 1 334 ? 0.739 32.344 16.109 1 97.12 334 GLN B C 1
ATOM 6020 O O . GLN B 1 334 ? 1.92 32.156 16.391 1 97.12 334 GLN B O 1
ATOM 6025 N N . VAL B 1 335 ? -0.319 31.984 16.859 1 94.44 335 VAL B N 1
ATOM 6026 C CA . VAL B 1 335 ? -0.131 31.281 18.125 1 94.44 335 VAL B CA 1
ATOM 6027 C C . VAL B 1 335 ? 0.718 30.031 17.906 1 94.44 335 VAL B C 1
ATOM 6029 O O . VAL B 1 335 ? 0.606 29.375 16.875 1 94.44 335 VAL B O 1
ATOM 6032 N N . ASN B 1 336 ? 1.638 29.766 18.844 1 94.75 336 ASN B N 1
ATOM 6033 C CA . ASN B 1 336 ? 2.512 28.594 18.875 1 94.75 336 ASN B CA 1
ATOM 6034 C C . ASN B 1 336 ? 3.568 28.656 17.781 1 94.75 336 ASN B C 1
ATOM 6036 O O . ASN B 1 336 ? 4.141 27.641 17.391 1 94.75 336 ASN B O 1
ATOM 6040 N N . GLY B 1 337 ? 3.686 29.859 17.203 1 97.62 337 GLY B N 1
ATOM 6041 C CA . GLY B 1 337 ? 4.75 30.109 16.25 1 97.62 337 GLY B CA 1
ATOM 6042 C C . GLY B 1 337 ? 4.426 29.594 14.859 1 97.62 337 GLY B C 1
ATOM 6043 O O . GLY B 1 337 ? 5.293 29.578 13.977 1 97.62 337 GLY B O 1
ATOM 6044 N N . GLU B 1 338 ? 3.219 29.156 14.617 1 98.56 338 GLU B N 1
ATOM 6045 C CA . GLU B 1 338 ? 2.777 28.562 13.359 1 98.56 338 GLU B CA 1
ATOM 6046 C C . GLU B 1 338 ? 2.383 29.641 12.352 1 98.56 338 GLU B C 1
ATOM 6048 O O . GLU B 1 338 ? 1.99 30.75 12.734 1 98.56 338 GLU B O 1
ATOM 6053 N N . PRO B 1 339 ? 2.467 29.375 11.047 1 98.56 339 PRO B N 1
ATOM 6054 C CA . PRO B 1 339 ? 1.872 30.297 10.07 1 98.56 339 PRO B CA 1
ATOM 6055 C C . PRO B 1 339 ? 0.346 30.312 10.125 1 98.56 339 PRO B C 1
ATOM 6057 O O . PRO B 1 339 ? -0.265 29.391 10.68 1 98.56 339 PRO B O 1
ATOM 6060 N N . PRO B 1 340 ? -0.217 31.297 9.555 1 98.12 340 PRO B N 1
ATOM 6061 C CA . PRO B 1 340 ? -1.663 31.438 9.742 1 98.12 340 PRO B CA 1
ATOM 6062 C C . PRO B 1 340 ? -2.473 30.547 8.797 1 98.12 340 PRO B C 1
ATOM 6064 O O . PRO B 1 340 ? -3.6 30.172 9.117 1 98.12 340 PRO B O 1
ATOM 6067 N N . TYR B 1 341 ? -1.886 30.234 7.586 1 98.12 341 TYR B N 1
ATOM 6068 C CA . TYR B 1 341 ? -2.736 29.625 6.574 1 98.12 341 TYR B CA 1
ATOM 6069 C C . TYR B 1 341 ? -2.006 28.484 5.871 1 98.12 341 TYR B C 1
ATOM 6071 O O . TYR B 1 341 ? -0.843 28.625 5.488 1 98.12 341 TYR B O 1
ATOM 6079 N N . SER B 1 342 ? -2.637 27.359 5.738 1 98.69 342 SER B N 1
ATOM 6080 C CA . SER B 1 342 ? -2.256 26.312 4.793 1 98.69 342 SER B CA 1
ATOM 6081 C C . SER B 1 342 ? -3.43 25.922 3.9 1 98.69 342 SER B C 1
ATOM 6083 O O . SER B 1 342 ? -3.26 25.188 2.932 1 98.69 342 SER B O 1
ATOM 6085 N N . ASN B 1 343 ? -4.57 26.391 4.242 1 98.56 343 ASN B N 1
ATOM 6086 C CA . ASN B 1 343 ? -5.785 26.281 3.443 1 98.56 343 ASN B CA 1
ATOM 6087 C C . ASN B 1 343 ? -6.359 27.656 3.107 1 98.56 343 ASN B C 1
ATOM 6089 O O . ASN B 1 343 ? -6.414 28.531 3.969 1 98.56 343 ASN B O 1
ATOM 6093 N N . TRP B 1 344 ? -6.766 27.875 1.897 1 98.25 344 TRP B N 1
ATOM 6094 C CA . TRP B 1 344 ? -7.309 29.141 1.433 1 98.25 344 TRP B CA 1
ATOM 6095 C C . TRP B 1 344 ? -8.516 28.922 0.528 1 98.25 344 TRP B C 1
ATOM 6097 O O . TRP B 1 344 ? -8.578 29.453 -0.58 1 98.25 344 TRP B O 1
ATOM 6107 N N . ALA B 1 345 ? -9.383 28.109 0.992 1 96.19 345 ALA B N 1
ATOM 6108 C CA . ALA B 1 345 ? -10.617 27.844 0.257 1 96.19 345 ALA B CA 1
ATOM 6109 C C . ALA B 1 345 ? -11.57 29.031 0.336 1 96.19 345 ALA B C 1
ATOM 6111 O O . ALA B 1 345 ? -11.352 29.953 1.118 1 96.19 345 ALA B O 1
ATOM 6112 N N . HIS B 1 346 ? -12.602 28.984 -0.46 1 94.5 346 HIS B N 1
ATOM 6113 C CA . HIS B 1 346 ? -13.594 30.047 -0.475 1 94.5 346 HIS B CA 1
ATOM 6114 C C . HIS B 1 346 ? -14.344 30.125 0.854 1 94.5 346 HIS B C 1
ATOM 6116 O O . HIS B 1 346 ? -14.547 31.219 1.393 1 94.5 346 HIS B O 1
ATOM 6122 N N . ALA B 1 347 ? -14.664 29.016 1.358 1 92.25 347 ALA B N 1
ATOM 6123 C CA . ALA B 1 347 ? -15.555 28.953 2.516 1 92.25 347 ALA B CA 1
ATOM 6124 C C . ALA B 1 347 ? -14.766 29.031 3.818 1 92.25 347 ALA B C 1
ATOM 6126 O O . ALA B 1 347 ? -15.305 29.422 4.855 1 92.25 347 ALA B O 1
ATOM 6127 N N . TRP B 1 348 ? -13.562 28.734 3.799 1 94.75 348 TRP B N 1
ATOM 6128 C CA . TRP B 1 348 ? -12.805 28.672 5.043 1 94.75 348 TRP B CA 1
ATOM 6129 C C . TRP B 1 348 ? -11.312 28.859 4.773 1 94.75 348 TRP B C 1
ATOM 6131 O O . TRP B 1 348 ? -10.789 28.375 3.768 1 94.75 348 TRP B O 1
ATOM 6141 N N . ARG B 1 349 ? -10.648 29.516 5.703 1 97.38 349 ARG B N 1
ATOM 6142 C CA . ARG B 1 349 ? -9.211 29.781 5.609 1 97.38 349 ARG B CA 1
ATOM 6143 C C . ARG B 1 349 ? -8.539 29.609 6.965 1 97.38 349 ARG B C 1
ATOM 6145 O O . ARG B 1 349 ? -9.078 30.047 7.988 1 97.38 349 ARG B O 1
ATOM 6152 N N . GLY B 1 350 ? -7.414 28.984 7.035 1 98 350 GLY B N 1
ATOM 6153 C CA . GLY B 1 350 ? -6.664 28.75 8.258 1 98 350 GLY B CA 1
ATOM 6154 C C . GLY B 1 350 ? -5.555 27.734 8.094 1 98 350 GLY B C 1
ATOM 6155 O O . GLY B 1 350 ? -5.18 27.391 6.965 1 98 350 GLY B O 1
ATOM 6156 N N . LEU B 1 351 ? -4.926 27.359 9.188 1 98.69 351 LEU B N 1
ATOM 6157 C CA . LEU B 1 351 ? -3.84 26.375 9.164 1 98.69 351 LEU B CA 1
ATOM 6158 C C . LEU B 1 351 ? -4.348 24.984 9.547 1 98.69 351 LEU B C 1
ATOM 6160 O O . LEU B 1 351 ? -4.887 24.797 10.641 1 98.69 351 LEU B O 1
ATOM 6164 N N . LEU B 1 352 ? -4.172 24.016 8.617 1 98.69 352 LEU B N 1
ATOM 6165 C CA . LEU B 1 352 ? -4.715 22.688 8.867 1 98.69 352 LEU B CA 1
ATOM 6166 C C . LEU B 1 352 ? -3.643 21.609 8.68 1 98.69 352 LEU B C 1
ATOM 6168 O O . LEU B 1 352 ? -3.82 20.469 9.109 1 98.69 352 LEU B O 1
ATOM 6172 N N . ASP B 1 353 ? -2.539 21.922 8.016 1 98.88 353 ASP B N 1
ATOM 6173 C CA . ASP B 1 353 ? -1.515 20.969 7.629 1 98.88 353 ASP B CA 1
ATOM 6174 C C . ASP B 1 353 ? -0.277 21.094 8.516 1 98.88 353 ASP B C 1
ATOM 6176 O O . ASP B 1 353 ? 0.175 22.203 8.797 1 98.88 353 ASP B O 1
ATOM 6180 N N . TYR B 1 354 ? 0.258 19.953 8.945 1 98.88 354 TYR B N 1
ATOM 6181 C CA . TYR B 1 354 ? 1.396 19.984 9.859 1 98.88 354 TYR B CA 1
ATOM 6182 C C . TYR B 1 354 ? 2.395 18.891 9.516 1 98.88 354 TYR B C 1
ATOM 6184 O O . TYR B 1 354 ? 2.047 17.906 8.852 1 98.88 354 TYR B O 1
ATOM 6192 N N . ILE B 1 355 ? 3.613 19.078 9.867 1 98.81 355 ILE B N 1
ATOM 6193 C CA . ILE B 1 355 ? 4.676 18.094 9.992 1 98.81 355 ILE B CA 1
ATOM 6194 C C . ILE B 1 355 ? 5.137 18 11.445 1 98.81 355 ILE B C 1
ATOM 6196 O O . ILE B 1 355 ? 5.797 18.906 11.945 1 98.81 355 ILE B O 1
ATOM 6200 N N . PHE B 1 356 ? 4.805 16.938 12.078 1 98.5 356 PHE B N 1
ATOM 6201 C CA . PHE B 1 356 ? 5.145 16.766 13.492 1 98.5 356 PHE B CA 1
ATOM 6202 C C . PHE B 1 356 ? 6.344 15.836 13.648 1 98.5 356 PHE B C 1
ATOM 6204 O O . PHE B 1 356 ? 6.465 14.836 12.93 1 98.5 356 PHE B O 1
ATOM 6211 N N . LEU B 1 357 ? 7.215 16.188 14.562 1 97.69 357 LEU B N 1
ATOM 6212 C CA . LEU B 1 357 ? 8.375 15.398 14.961 1 97.69 357 LEU B CA 1
ATOM 6213 C C . LEU B 1 357 ? 8.18 14.812 16.359 1 97.69 357 LEU B C 1
ATOM 6215 O O . LEU B 1 357 ? 7.773 15.531 17.281 1 97.69 357 LEU B O 1
ATOM 6219 N N . PHE B 1 358 ? 8.352 13.562 16.469 1 94 358 PHE B N 1
ATOM 6220 C CA . PHE B 1 358 ? 8.234 12.938 17.766 1 94 358 PHE B CA 1
ATOM 6221 C C . PHE B 1 358 ? 9.484 13.195 18.609 1 94 358 PHE B C 1
ATOM 6223 O O . PHE B 1 358 ? 10.602 13.188 18.094 1 94 358 PHE B O 1
ATOM 6230 N N . ASP B 1 359 ? 9.227 13.516 19.844 1 73.56 359 ASP B N 1
ATOM 6231 C CA . ASP B 1 359 ? 10.297 13.852 20.781 1 73.56 359 ASP B CA 1
ATOM 6232 C C . ASP B 1 359 ? 11.266 12.68 20.953 1 73.56 359 ASP B C 1
ATOM 6234 O O . ASP B 1 359 ? 10.859 11.523 20.906 1 73.56 359 ASP B O 1
ATOM 6238 N N . GLY B 1 360 ? 12.398 13.086 21.031 1 65.88 360 GLY B N 1
ATOM 6239 C CA . GLY B 1 360 ? 13.453 12.086 21.141 1 65.88 360 GLY B CA 1
ATOM 6240 C C . GLY B 1 360 ? 14.109 11.758 19.812 1 65.88 360 GLY B C 1
ATOM 6241 O O . GLY B 1 360 ? 15.156 11.109 19.766 1 65.88 360 GLY B O 1
ATOM 6242 N N . SER B 1 361 ? 13.414 12.516 18.984 1 68.5 361 SER B N 1
ATOM 6243 C CA . SER B 1 361 ? 14.078 12.273 17.703 1 68.5 361 SER B CA 1
ATOM 6244 C C . SER B 1 361 ? 15.281 13.195 17.531 1 68.5 361 SER B C 1
ATOM 6246 O O . SER B 1 361 ? 15.266 14.344 17.984 1 68.5 361 SER B O 1
ATOM 6248 N N . ASP B 1 362 ? 16.234 12.805 17.141 1 91.44 362 ASP B N 1
ATOM 6249 C CA . ASP B 1 362 ? 17.484 13.461 16.766 1 91.44 362 ASP B CA 1
ATOM 6250 C C . ASP B 1 362 ? 17.344 14.211 15.445 1 91.44 362 ASP B C 1
ATOM 6252 O O . ASP B 1 362 ? 18.203 14.141 14.578 1 91.44 362 ASP B O 1
ATOM 6256 N N . ILE B 1 363 ? 16.125 14.969 15.398 1 96.06 363 ILE B N 1
ATOM 6257 C CA . ILE B 1 363 ? 15.852 15.688 14.164 1 96.06 363 ILE B CA 1
ATOM 6258 C C . ILE B 1 363 ? 15.906 17.188 14.414 1 96.06 363 ILE B C 1
ATOM 6260 O O . ILE B 1 363 ? 15.312 17.688 15.375 1 96.06 363 ILE B O 1
ATOM 6264 N N . THR B 1 364 ? 16.609 17.891 13.555 1 95.06 364 THR B N 1
ATOM 6265 C CA . THR B 1 364 ? 16.688 19.344 13.633 1 95.06 364 THR B CA 1
ATOM 6266 C C . THR B 1 364 ? 16.031 19.984 12.406 1 95.06 364 THR B C 1
ATOM 6268 O O . THR B 1 364 ? 16.312 19.594 11.273 1 95.06 364 THR B O 1
ATOM 6271 N N . VAL B 1 365 ? 15.164 20.953 12.68 1 97.12 365 VAL B N 1
ATOM 6272 C CA . VAL B 1 365 ? 14.547 21.688 11.586 1 97.12 365 VAL B CA 1
ATOM 6273 C C . VAL B 1 365 ? 15.523 22.734 11.047 1 97.12 365 VAL B C 1
ATOM 6275 O O . VAL B 1 365 ? 15.914 23.656 11.766 1 97.12 365 VAL B O 1
ATOM 6278 N N . CYS B 1 366 ? 15.844 22.672 9.734 1 98 366 CYS B N 1
ATOM 6279 C CA . CYS B 1 366 ? 16.859 23.547 9.172 1 98 366 CYS B CA 1
ATOM 6280 C C . CYS B 1 366 ? 16.234 24.609 8.281 1 98 366 CYS B C 1
ATOM 6282 O O . CYS B 1 366 ? 16.688 25.75 8.258 1 98 366 CYS B O 1
ATOM 6284 N N . GLU B 1 367 ? 15.273 24.203 7.52 1 98.5 367 GLU B N 1
ATOM 6285 C CA . GLU B 1 367 ? 14.594 25.125 6.621 1 98.5 367 GLU B CA 1
ATOM 6286 C C . GLU B 1 367 ? 13.094 24.828 6.566 1 98.5 367 GLU B C 1
ATOM 6288 O O . GLU B 1 367 ? 12.672 23.703 6.777 1 98.5 367 GLU B O 1
ATOM 6293 N N . LEU B 1 368 ? 12.352 25.859 6.309 1 98.81 368 LEU B N 1
ATOM 6294 C CA . LEU B 1 368 ? 10.906 25.766 6.121 1 98.81 368 LEU B CA 1
ATOM 6295 C C . LEU B 1 368 ? 10.477 26.453 4.828 1 98.81 368 LEU B C 1
ATOM 6297 O O . LEU B 1 368 ? 11.008 27.5 4.477 1 98.81 368 LEU B O 1
ATOM 6301 N N . LEU B 1 369 ? 9.609 25.797 4.117 1 98.88 369 LEU B N 1
ATOM 6302 C CA . LEU B 1 369 ? 9.039 26.438 2.939 1 98.88 369 LEU B CA 1
ATOM 6303 C C . LEU B 1 369 ? 8.188 27.641 3.334 1 98.88 369 LEU B C 1
ATOM 6305 O O . LEU B 1 369 ? 7.285 27.531 4.168 1 98.88 369 LEU B O 1
ATOM 6309 N N . LYS B 1 370 ? 8.461 28.734 2.748 1 98.81 370 LYS B N 1
ATOM 6310 C CA . LYS B 1 370 ? 7.758 29.969 3.088 1 98.81 370 LYS B CA 1
ATOM 6311 C C . LYS B 1 370 ? 6.27 29.859 2.775 1 98.81 370 LYS B C 1
ATOM 6313 O O . LYS B 1 370 ? 5.887 29.312 1.74 1 98.81 370 LYS B O 1
ATOM 6318 N N . MET B 1 371 ? 5.477 30.391 3.668 1 98.69 371 MET B N 1
ATOM 6319 C CA . MET B 1 371 ? 4.035 30.422 3.451 1 98.69 371 MET B CA 1
ATOM 6320 C C . MET B 1 371 ? 3.586 31.797 2.943 1 98.69 371 MET B C 1
ATOM 6322 O O . MET B 1 371 ? 4.102 32.812 3.381 1 98.69 371 MET B O 1
ATOM 6326 N N . PRO B 1 372 ? 2.645 31.812 2.037 1 98.12 372 PRO B N 1
ATOM 6327 C CA . PRO B 1 372 ? 2.184 33.094 1.528 1 98.12 372 PRO B CA 1
ATOM 6328 C C . PRO B 1 372 ? 1.365 33.875 2.555 1 98.12 372 PRO B C 1
ATOM 6330 O O . PRO B 1 372 ? 0.696 33.281 3.4 1 98.12 372 PRO B O 1
ATOM 6333 N N . THR B 1 373 ? 1.427 35.188 2.424 1 97.12 373 THR B N 1
ATOM 6334 C CA . THR B 1 373 ? 0.624 36.062 3.262 1 97.12 373 THR B CA 1
ATOM 6335 C C . THR B 1 373 ? -0.787 36.219 2.699 1 97.12 373 THR B C 1
ATOM 6337 O O . THR B 1 373 ? -1.037 35.875 1.541 1 97.12 373 THR B O 1
ATOM 6340 N N . LYS B 1 374 ? -1.602 36.75 3.576 1 96.38 374 LYS B N 1
ATOM 6341 C CA . LYS B 1 374 ? -2.965 37.031 3.139 1 96.38 374 LYS B CA 1
ATOM 6342 C C . LYS B 1 374 ? -2.967 37.938 1.914 1 96.38 374 LYS B C 1
ATOM 6344 O O . LYS B 1 374 ? -3.758 37.75 0.99 1 96.38 374 LYS B O 1
ATOM 6349 N N . LYS B 1 375 ? -2.121 38.938 1.912 1 96.31 375 LYS B N 1
ATOM 6350 C CA . LYS B 1 375 ? -2.031 39.906 0.802 1 96.31 375 LYS B CA 1
ATOM 6351 C C . LYS B 1 375 ? -1.635 39.188 -0.491 1 96.31 375 LYS B C 1
ATOM 6353 O O . LYS B 1 375 ? -2.18 39.469 -1.557 1 96.31 375 LYS B O 1
ATOM 6358 N N . GLU B 1 376 ? -0.732 38.281 -0.396 1 96.12 376 GLU B N 1
ATOM 6359 C CA . GLU B 1 376 ? -0.256 37.531 -1.564 1 96.12 376 GLU B CA 1
ATOM 6360 C C . GLU B 1 376 ? -1.325 36.594 -2.092 1 96.12 376 GLU B C 1
ATOM 6362 O O . GLU B 1 376 ? -1.406 36.344 -3.297 1 96.12 376 GLU B O 1
ATOM 6367 N N . LEU B 1 377 ? -2.121 36.031 -1.236 1 96.69 377 LEU B N 1
ATOM 6368 C CA . LEU B 1 377 ? -3.152 35.062 -1.611 1 96.69 377 LEU B CA 1
ATOM 6369 C C . LEU B 1 377 ? -4.359 35.75 -2.223 1 96.69 377 LEU B C 1
ATOM 6371 O O . LEU B 1 377 ? -5.008 35.219 -3.123 1 96.69 377 LEU B O 1
ATOM 6375 N N . GLY B 1 378 ? -4.68 36.938 -1.762 1 95.25 378 GLY B N 1
ATOM 6376 C CA . GLY B 1 378 ? -5.805 37.688 -2.291 1 95.25 378 GLY B CA 1
ATOM 6377 C C . GLY B 1 378 ? -7.145 37.219 -1.753 1 95.25 378 GLY B C 1
ATOM 6378 O O . GLY B 1 378 ? -7.195 36.375 -0.857 1 95.25 378 GLY B O 1
ATOM 6379 N N . ASP B 1 379 ? -8.227 37.625 -2.398 1 94.44 379 ASP B N 1
ATOM 6380 C CA . ASP B 1 379 ? -9.57 37.406 -1.875 1 94.44 379 ASP B CA 1
ATOM 6381 C C . ASP B 1 379 ? -10.172 36.125 -2.441 1 94.44 379 ASP B C 1
ATOM 6383 O O . ASP B 1 379 ? -10.969 35.438 -1.778 1 94.44 379 ASP B O 1
ATOM 6387 N N . ALA B 1 380 ? -9.789 35.75 -3.58 1 96.25 380 ALA B N 1
ATOM 6388 C CA . ALA B 1 380 ? -10.359 34.594 -4.219 1 96.25 380 ALA B CA 1
ATOM 6389 C C . ALA B 1 380 ? -9.852 33.312 -3.568 1 96.25 380 ALA B C 1
ATOM 6391 O O . ALA B 1 380 ? -8.672 33.219 -3.213 1 96.25 380 ALA B O 1
ATOM 6392 N N . GLY B 1 381 ? -10.734 32.438 -3.375 1 97 381 GLY B N 1
ATOM 6393 C CA . GLY B 1 381 ? -10.336 31.141 -2.848 1 97 381 GLY B CA 1
ATOM 6394 C C . GLY B 1 381 ? -9.555 30.297 -3.844 1 97 381 GLY B C 1
ATOM 6395 O O . GLY B 1 381 ? -9.656 30.516 -5.055 1 97 381 GLY B O 1
ATOM 6396 N N . LEU B 1 382 ? -8.766 29.359 -3.334 1 97.62 382 LEU B N 1
ATOM 6397 C CA . LEU B 1 382 ? -8.016 28.422 -4.156 1 97.62 382 LEU B CA 1
ATOM 6398 C C . LEU B 1 382 ? -8.867 27.188 -4.477 1 97.62 382 LEU B C 1
ATOM 6400 O O . LEU B 1 382 ? -9.828 26.891 -3.766 1 97.62 382 LEU B O 1
ATOM 6404 N N . PRO B 1 383 ? -8.516 26.516 -5.602 1 97.88 383 PRO B N 1
ATOM 6405 C CA . PRO B 1 383 ? -7.402 26.656 -6.539 1 97.88 383 PRO B CA 1
ATOM 6406 C C . PRO B 1 383 ? -7.613 27.797 -7.535 1 97.88 383 PRO B C 1
ATOM 6408 O O . PRO B 1 383 ? -8.758 28.172 -7.816 1 97.88 383 PRO B O 1
ATOM 6411 N N . GLN B 1 384 ? -6.48 28.359 -8.008 1 96.94 384 GLN B N 1
ATOM 6412 C CA . GLN B 1 384 ? -6.457 29.391 -9.039 1 96.94 384 GLN B CA 1
ATOM 6413 C C . GLN B 1 384 ? -5.355 29.125 -10.062 1 96.94 384 GLN B C 1
ATOM 6415 O O . GLN B 1 384 ? -4.246 28.734 -9.703 1 96.94 384 GLN B O 1
ATOM 6420 N N . LYS B 1 385 ? -5.707 29.281 -11.312 1 95.56 385 LYS B N 1
ATOM 6421 C CA . LYS B 1 385 ? -4.699 29.141 -12.359 1 95.56 385 LYS B CA 1
ATOM 6422 C C . LYS B 1 385 ? -3.543 30.109 -12.156 1 95.56 385 LYS B C 1
ATOM 6424 O O . LYS B 1 385 ? -3.76 31.281 -11.836 1 95.56 385 LYS B O 1
ATOM 6429 N N . GLY B 1 386 ? -2.346 29.578 -12.305 1 94.81 386 GLY B N 1
ATOM 6430 C CA . GLY B 1 386 ? -1.154 30.406 -12.188 1 94.81 386 GLY B CA 1
ATOM 6431 C C . GLY B 1 386 ? -0.766 30.688 -10.75 1 94.81 386 GLY B C 1
ATOM 6432 O O . GLY B 1 386 ? 0.212 31.391 -10.492 1 94.81 386 GLY B O 1
ATOM 6433 N N . LYS B 1 387 ? -1.448 30.266 -9.805 1 95.88 387 LYS B N 1
ATOM 6434 C CA . LYS B 1 387 ? -1.135 30.453 -8.391 1 95.88 387 LYS B CA 1
ATOM 6435 C C . LYS B 1 387 ? -0.896 29.109 -7.707 1 95.88 387 LYS B C 1
ATOM 6437 O O . LYS B 1 387 ? 0.19 28.531 -7.816 1 95.88 387 LYS B O 1
ATOM 6442 N N . TYR B 1 388 ? -2.006 28.578 -7.098 1 97.94 388 TYR B N 1
ATOM 6443 C CA . TYR B 1 388 ? -1.863 27.297 -6.414 1 97.94 388 TYR B CA 1
ATOM 6444 C C . TYR B 1 388 ? -2.947 26.328 -6.852 1 97.94 388 TYR B C 1
ATOM 6446 O O . TYR B 1 388 ? -4.121 26.688 -6.945 1 97.94 388 TYR B O 1
ATOM 6454 N N . PRO B 1 389 ? -2.596 25.094 -7.113 1 98 389 PRO B N 1
ATOM 6455 C CA . PRO B 1 389 ? -3.492 24.156 -7.785 1 98 389 PRO B CA 1
ATOM 6456 C C . PRO B 1 389 ? -4.383 23.391 -6.812 1 98 389 PRO B C 1
ATOM 6458 O O . PRO B 1 389 ? -5.188 22.547 -7.234 1 98 389 PRO B O 1
ATOM 6461 N N . SER B 1 390 ? -4.289 23.516 -5.578 1 98.38 390 SER B N 1
ATOM 6462 C CA . SER B 1 390 ? -5.148 22.938 -4.559 1 98.38 390 SER B CA 1
ATOM 6463 C C . SER B 1 390 ? -5.68 24 -3.604 1 98.38 390 SER B C 1
ATOM 6465 O O . SER B 1 390 ? -5.141 25.109 -3.537 1 98.38 390 SER B O 1
ATOM 6467 N N . ASP B 1 391 ? -6.781 23.719 -2.947 1 98.19 391 ASP B N 1
ATOM 6468 C CA . ASP B 1 391 ? -7.27 24.641 -1.926 1 98.19 391 ASP B CA 1
ATOM 6469 C C . ASP B 1 391 ? -6.363 24.625 -0.698 1 98.19 391 ASP B C 1
ATOM 6471 O O . ASP B 1 391 ? -6.496 25.484 0.187 1 98.19 391 ASP B O 1
ATOM 6475 N N . HIS B 1 392 ? -5.484 23.703 -0.596 1 98.75 392 HIS B N 1
ATOM 6476 C CA . HIS B 1 392 ? -4.41 23.672 0.39 1 98.75 392 HIS B CA 1
ATOM 6477 C C . HIS B 1 392 ? -3.084 24.094 -0.232 1 98.75 392 HIS B C 1
ATOM 6479 O O . HIS B 1 392 ? -2.885 23.953 -1.44 1 98.75 392 HIS B O 1
ATOM 6485 N N . LEU B 1 393 ? -2.225 24.641 0.581 1 98.69 393 LEU B N 1
ATOM 6486 C CA . LEU B 1 393 ? -0.83 24.891 0.243 1 98.69 393 LEU B CA 1
ATOM 6487 C C . LEU B 1 393 ? 0.067 23.766 0.747 1 98.69 393 LEU B C 1
ATOM 6489 O O . LEU B 1 393 ? -0.13 23.266 1.853 1 98.69 393 LEU B O 1
ATOM 6493 N N . CYS B 1 394 ? 0.99 23.328 -0.158 1 98.75 394 CYS B N 1
ATOM 6494 C CA . CYS B 1 394 ? 1.947 22.359 0.364 1 98.75 394 CYS B CA 1
ATOM 6495 C C . CYS B 1 394 ? 2.85 23 1.415 1 98.75 394 CYS B C 1
ATOM 6497 O O . CYS B 1 394 ? 3.176 24.188 1.325 1 98.75 394 CYS B O 1
ATOM 6499 N N . ILE B 1 395 ? 3.189 22.25 2.424 1 98.88 395 ILE B N 1
ATOM 6500 C CA . ILE B 1 395 ? 4.219 22.641 3.379 1 98.88 395 ILE B CA 1
ATOM 6501 C C . ILE B 1 395 ? 5.398 21.688 3.291 1 98.88 395 ILE B C 1
ATOM 6503 O O . ILE B 1 395 ? 5.234 20.516 2.926 1 98.88 395 ILE B O 1
ATOM 6507 N N . ALA B 1 396 ? 6.578 22.203 3.562 1 98.94 396 ALA B N 1
ATOM 6508 C CA . ALA B 1 396 ? 7.781 21.375 3.469 1 98.94 396 ALA B CA 1
ATOM 6509 C C . ALA B 1 396 ? 8.859 21.875 4.434 1 98.94 396 ALA B C 1
ATOM 6511 O O . ALA B 1 396 ? 8.984 23.078 4.676 1 98.94 396 ALA B O 1
ATOM 6512 N N . ALA B 1 397 ? 9.617 20.969 4.992 1 98.81 397 ALA B N 1
ATOM 6513 C CA . ALA B 1 397 ? 10.695 21.266 5.926 1 98.81 397 ALA B CA 1
ATOM 6514 C C . ALA B 1 397 ? 11.953 20.469 5.578 1 98.81 397 ALA B C 1
ATOM 6516 O O . ALA B 1 397 ? 11.867 19.297 5.203 1 98.81 397 ALA B O 1
ATOM 6517 N N . THR B 1 398 ? 13.047 21.141 5.598 1 98.5 398 THR B N 1
ATOM 6518 C CA . THR B 1 398 ? 14.336 20.453 5.574 1 98.5 398 THR B CA 1
ATOM 6519 C C . THR B 1 398 ? 14.75 20.031 6.984 1 98.5 398 THR B C 1
ATOM 6521 O O . THR B 1 398 ? 14.914 20.875 7.867 1 98.5 398 THR B O 1
ATOM 6524 N N . LEU B 1 399 ? 14.945 18.781 7.156 1 98.19 399 LEU B N 1
ATOM 6525 C CA . LEU B 1 399 ? 15.219 18.203 8.469 1 98.19 399 LEU B CA 1
ATOM 6526 C C . LEU B 1 399 ? 16.594 17.531 8.484 1 98.19 399 LEU B C 1
ATOM 6528 O O . LEU B 1 399 ? 16.891 16.688 7.648 1 98.19 399 LEU B O 1
ATOM 6532 N N . CYS B 1 400 ? 17.359 17.891 9.398 1 97.5 400 CYS B N 1
ATOM 6533 C CA . CYS B 1 400 ? 18.641 17.25 9.602 1 97.5 400 CYS B CA 1
ATOM 6534 C C . CYS B 1 400 ? 18.516 16.078 10.562 1 97.5 400 CYS B C 1
ATOM 6536 O O . CYS B 1 400 ? 18.047 16.234 11.695 1 97.5 400 CYS B O 1
ATOM 6538 N N . LEU B 1 401 ? 18.938 14.93 10.086 1 96.88 401 LEU B N 1
ATOM 6539 C CA . LEU B 1 401 ? 18.875 13.719 10.891 1 96.88 401 LEU B CA 1
ATOM 6540 C C . LEU B 1 401 ? 20.172 13.531 11.672 1 96.88 401 LEU B C 1
ATOM 6542 O O . LEU B 1 401 ? 21.234 13.281 11.078 1 96.88 401 LEU B O 1
ATOM 6546 N N . GLU B 1 402 ? 20.125 13.555 13.031 1 92.56 402 GLU B N 1
ATOM 6547 C CA . GLU B 1 402 ? 21.328 13.531 13.852 1 92.56 402 GLU B CA 1
ATOM 6548 C C . GLU B 1 402 ? 21.547 12.164 14.492 1 92.56 402 GLU B C 1
ATOM 6550 O O . GLU B 1 402 ? 20.594 11.422 14.703 1 92.56 402 GLU B O 1
#

Foldseek 3Di:
DPQDPVRVVVVVVVVVVCVVVCVVPVPPPDQFADAFDKFFLADFDPLFDKFKEKAEAQAALVRDDCVQAVPAPCLSDCVNLLVNVLVNCLVVVGFKYKYFFAFDVHCNCVSLVVSQWDKDWDAQPVDRGTMIMIGHPQFKDWDDKDKFDLCPDPQAHDQDRQRWMKMKTKIQTDPVVCVSRVVRNQEIEIEMETAFRQDPLCLLRLLSVLLVVQVVQVVVVVVVCVVPVSHYYWYKYWYFSNDACLENNNCLQQQNDQDPVNLVSQLSSNCVQAVPDPDCPPPDPPPDPRDPHRHHDDSVVNVVSSNCSSNPPPTWGKDWLQLSVCVRPVVQADPSNHGFFFFFTLVDTGDGITMITTPPFQKDWTIKTDDDDDVRCDNRADDHTSHHSHRGHMIMTIMTGD/DPDDPVSVVVVVVVVVVCVVVCVVPVPPPDQFADAFDKFFLADFDPLFDKFKEKEEAQAALVRDDCVQAVPAPCLSDCVNLLVNVLVRCLVVVGFKYKYFFAFDVHCNCVSLVVSQWDKDWDAQPVDRGTMMMIGHPQFKDWDDKDKFDLCPDPQAHDQDRQRWMKMKTKIQTDPVNCVSNVVRNQEIEIEMETAFRQDPLCLLRLLSVLLVVQVVQVVVVVVVCVVPVSHYYWYKYWYFSNDACLENNNCLQQQNDQDPVNLVSQLSSNCVQAVPDPDCPDPDPPPDPRDPHRHHDDSVVNVVSSNCSSNPPPTWGKDWLQLSVCVRPVVQADPSNHGFFFFFTLVDTGDGITMITTPPFQKDWTIKTDDDDDVRCDNRADDHTSHHSHRGHMIMTIITGD

Radius of gyration: 28.22 Å; Cα contacts (8 Å, |Δi|>4): 1615; chains: 2; bounding box: 77×76×83 Å